Protein 6MRL (pdb70)

Structure (mmCIF, N/CA/C/O backbone):
data_6MRL
#
_entry.id   6MRL
#
_cell.length_a   1
_cell.length_b   1
_cell.length_c   1
_cell.angle_alpha   90.00
_cell.angle_beta   90.00
_cell.angle_gamma   90.00
#
_symmetry.space_group_name_H-M   'P 1'
#
loop_
_entity.id
_entity.type
_entity.pdbx_description
1 polymer p41
2 non-polymer 'CALCIUM ION'
#
loop_
_atom_site.group_PDB
_atom_site.id
_atom_site.type_symbol
_atom_site.label_atom_id
_atom_site.label_alt_id
_atom_site.label_comp_id
_atom_site.label_asym_id
_atom_site.label_entity_id
_atom_site.label_seq_id
_atom_site.pdbx_PDB_ins_code
_atom_site.Cartn_x
_atom_site.Cartn_y
_atom_site.Cartn_z
_atom_site.occupancy
_atom_site.B_iso_or_equiv
_atom_site.auth_seq_id
_atom_site.auth_comp_id
_atom_site.auth_asym_id
_atom_site.auth_atom_id
_atom_site.pdbx_PDB_model_num
ATOM 1 N N . GLY A 1 92 ? 25.694 33.817 110.113 1.00 143.62 92 GLY A N 1
ATOM 2 C CA . GLY A 1 92 ? 26.300 34.119 111.396 1.00 143.62 92 GLY A CA 1
ATOM 3 C C . GLY A 1 92 ? 26.262 35.594 111.741 1.00 143.62 92 GLY A C 1
ATOM 4 O O . GLY A 1 92 ? 27.186 36.121 112.356 1.00 143.62 92 GLY A O 1
ATOM 5 N N . LYS A 1 93 ? 25.186 36.265 111.336 1.00 137.54 93 LYS A N 1
ATOM 6 C CA . LYS A 1 93 ? 24.991 37.689 111.600 1.00 137.54 93 LYS A CA 1
ATOM 7 C C . LYS A 1 93 ? 23.604 37.865 112.206 1.00 137.54 93 LYS A C 1
ATOM 8 O O . LYS A 1 93 ? 22.602 37.824 111.489 1.00 137.54 93 LYS A O 1
ATOM 14 N N . VAL A 1 94 ? 23.544 38.058 113.523 1.00 117.79 94 VAL A N 1
ATOM 15 C CA . VAL A 1 94 ? 22.272 38.381 114.142 1.00 117.79 94 VAL A CA 1
ATOM 16 C C . VAL A 1 94 ? 21.897 39.815 113.805 1.00 117.79 94 VAL A C 1
ATOM 17 O O . VAL A 1 94 ? 22.716 40.608 113.345 1.00 117.79 94 VAL A O 1
ATOM 21 N N . HIS A 1 95 ? 20.634 40.150 114.028 1.00 114.20 95 HIS A N 1
ATOM 22 C CA . HIS A 1 95 ? 20.125 41.455 113.628 1.00 114.20 95 HIS A CA 1
ATOM 23 C C . HIS A 1 95 ? 19.074 41.887 114.630 1.00 114.20 95 HIS A C 1
ATOM 24 O O . HIS A 1 95 ? 18.057 41.210 114.781 1.00 114.20 95 HIS A O 1
ATOM 31 N N . ILE A 1 96 ? 19.306 43.006 115.302 1.00 105.94 96 ILE A N 1
ATOM 32 C CA . ILE A 1 96 ? 18.469 43.451 116.405 1.00 105.94 96 ILE A CA 1
ATOM 33 C C . ILE A 1 96 ? 17.952 44.843 116.095 1.00 105.94 96 ILE A C 1
ATOM 34 O O . ILE A 1 96 ? 18.734 45.726 115.738 1.00 105.94 96 ILE A O 1
ATOM 39 N N . VAL A 1 97 ? 16.645 45.038 116.229 1.00 105.41 97 VAL A N 1
ATOM 40 C CA . VAL A 1 97 ? 16.025 46.353 116.133 1.00 105.41 97 VAL A CA 1
ATOM 41 C C . VAL A 1 97 ? 15.247 46.608 117.418 1.00 105.41 97 VAL A C 1
ATOM 42 O O . VAL A 1 97 ? 14.508 45.736 117.887 1.00 105.41 97 VAL A O 1
ATOM 46 N N . HIS A 1 98 ? 15.448 47.784 118.007 1.00 102.25 98 HIS A N 1
ATOM 47 C CA . HIS A 1 98 ? 14.975 48.059 119.355 1.00 102.25 98 HIS A CA 1
ATOM 48 C C . HIS A 1 98 ? 15.056 49.555 119.609 1.00 102.25 98 HIS A C 1
ATOM 49 O O . HIS A 1 98 ? 15.796 50.270 118.936 1.00 102.25 98 HIS A O 1
ATOM 56 N N . ARG A 1 99 ? 14.282 50.019 120.586 1.00 98.21 99 ARG A N 1
ATOM 57 C CA . ARG A 1 99 ? 14.193 51.428 120.929 0.48 98.21 99 ARG A CA 1
ATOM 58 C C . ARG A 1 99 ? 14.348 51.601 122.429 1.00 98.21 99 ARG A C 1
ATOM 59 O O . ARG A 1 99 ? 13.717 50.876 123.198 1.00 98.21 99 ARG A O 1
ATOM 67 N N . GLU A 1 100 ? 15.169 52.560 122.849 1.00 104.04 100 GLU A N 1
ATOM 68 C CA . GLU A 1 100 ? 15.479 52.707 124.266 1.00 104.04 100 GLU A CA 1
ATOM 69 C C . GLU A 1 100 ? 15.934 54.121 124.589 1.00 104.04 100 GLU A C 1
ATOM 70 O O . GLU A 1 100 ? 16.163 54.944 123.704 1.00 104.04 100 GLU A O 1
ATOM 76 N N . LEU A 1 101 ? 16.095 54.371 125.884 1.00 99.81 101 LEU A N 1
ATOM 77 C CA . LEU A 1 101 ? 16.353 55.685 126.451 1.00 99.81 101 LEU A CA 1
ATOM 78 C C . LEU A 1 101 ? 17.848 55.916 126.620 1.00 99.81 101 LEU A C 1
ATOM 79 O O . LEU A 1 101 ? 18.628 54.977 126.762 1.00 99.81 101 LEU A O 1
ATOM 84 N N . VAL A 1 102 ? 18.244 57.189 126.613 1.00 100.23 102 VAL A N 1
ATOM 85 C CA . VAL A 1 102 ? 19.625 57.546 126.908 1.00 100.23 102 VAL A CA 1
ATOM 86 C C . VAL A 1 102 ? 19.721 58.272 128.235 1.00 100.23 102 VAL A C 1
ATOM 87 O O . VAL A 1 102 ? 20.311 57.753 129.187 1.00 100.23 102 VAL A O 1
ATOM 91 N N . THR A 1 103 ? 19.124 59.454 128.321 1.00 106.36 103 THR A N 1
ATOM 92 C CA . THR A 1 103 ? 19.319 60.300 129.486 1.00 106.36 103 THR A CA 1
ATOM 93 C C . THR A 1 103 ? 18.264 61.384 129.497 1.00 106.36 103 THR A C 1
ATOM 94 O O . THR A 1 103 ? 17.520 61.571 128.535 1.00 106.36 103 THR A O 1
ATOM 98 N N . SER A 1 104 ? 18.226 62.105 130.601 1.00 111.85 104 SER A N 1
ATOM 99 C CA . SER A 1 104 ? 17.356 63.251 130.740 1.00 111.85 104 SER A CA 1
ATOM 100 C C . SER A 1 104 ? 18.083 64.511 130.301 1.00 111.85 104 SER A C 1
ATOM 101 O O . SER A 1 104 ? 19.297 64.525 130.107 1.00 111.85 104 SER A O 1
ATOM 104 N N . VAL A 1 105 ? 17.320 65.582 130.138 1.00 111.52 105 VAL A N 1
ATOM 105 C CA . VAL A 1 105 ? 17.841 66.872 129.717 1.00 111.52 105 VAL A CA 1
ATOM 106 C C . VAL A 1 105 ? 17.431 67.901 130.755 1.00 111.52 105 VAL A C 1
ATOM 107 O O . VAL A 1 105 ? 16.248 68.003 131.092 1.00 111.52 105 VAL A O 1
ATOM 111 N N . ILE A 1 106 ? 18.395 68.653 131.268 1.00 121.01 106 ILE A N 1
ATOM 112 C CA . ILE A 1 106 ? 18.104 69.745 132.185 1.00 121.01 106 ILE A CA 1
ATOM 113 C C . ILE A 1 106 ? 18.726 71.021 131.642 1.00 121.01 106 ILE A C 1
ATOM 114 O O . ILE A 1 106 ? 19.769 70.987 130.986 1.00 121.01 106 ILE A O 1
ATOM 119 N N . ASN A 1 107 ? 18.087 72.151 131.915 1.00 132.08 107 ASN A N 1
ATOM 120 C CA . ASN A 1 107 ? 18.545 73.435 131.400 1.00 132.08 107 ASN A CA 1
ATOM 121 C C . ASN A 1 107 ? 18.864 74.395 132.544 1.00 132.08 107 ASN A C 1
ATOM 122 O O . ASN A 1 107 ? 18.749 74.054 133.721 1.00 132.08 107 ASN A O 1
ATOM 127 N N . LEU A 1 108 ? 19.266 75.614 132.184 1.00 135.33 108 LEU A N 1
ATOM 128 C CA . LEU A 1 108 ? 19.791 76.576 133.145 1.00 135.33 108 LEU A CA 1
ATOM 129 C C . LEU A 1 108 ? 19.116 77.922 132.955 1.00 135.33 108 LEU A C 1
ATOM 130 O O . LEU A 1 108 ? 18.311 78.123 132.045 1.00 135.33 108 LEU A O 1
ATOM 135 N N . VAL A 1 109 ? 19.474 78.862 133.821 1.00 138.38 109 VAL A N 1
ATOM 136 C CA . VAL A 1 109 ? 18.989 80.237 133.695 1.00 138.38 109 VAL A CA 1
ATOM 137 C C . VAL A 1 109 ? 20.006 80.976 132.831 1.00 138.38 109 VAL A C 1
ATOM 138 O O . VAL A 1 109 ? 20.879 81.710 133.300 1.00 138.38 109 VAL A O 1
ATOM 142 N N . GLY A 1 110 ? 19.871 80.790 131.520 1.00 140.44 110 GLY A N 1
ATOM 143 C CA . GLY A 1 110 ? 20.600 81.570 130.537 1.00 140.44 110 GLY A CA 1
ATOM 144 C C . GLY A 1 110 ? 22.106 81.415 130.502 1.00 140.44 110 GLY A C 1
ATOM 145 O O . GLY A 1 110 ? 22.834 82.374 130.766 1.00 140.44 110 GLY A O 1
ATOM 146 N N . ASN A 1 111 ? 22.586 80.218 130.180 1.00 136.84 111 ASN A N 1
ATOM 147 C CA . ASN A 1 111 ? 23.997 79.981 129.911 1.00 136.84 111 ASN A CA 1
ATOM 148 C C . ASN A 1 111 ? 24.092 78.961 128.790 1.00 136.84 111 ASN A C 1
ATOM 149 O O . ASN A 1 111 ? 23.105 78.652 128.122 1.00 136.84 111 ASN A O 1
ATOM 154 N N . PHE A 1 112 ? 25.286 78.431 128.585 1.00 124.31 112 PHE A N 1
ATOM 155 C CA . PHE A 1 112 ? 25.524 77.416 127.576 1.00 124.31 112 PHE A CA 1
ATOM 156 C C . PHE A 1 112 ? 26.011 76.153 128.264 1.00 124.31 112 PHE A C 1
ATOM 157 O O . PHE A 1 112 ? 26.849 76.215 129.165 1.00 124.31 112 PHE A O 1
ATOM 165 N N . ARG A 1 113 ? 25.500 75.007 127.830 1.00 124.34 113 ARG A N 1
ATOM 166 C CA . ARG A 1 113 ? 25.888 73.747 128.447 1.00 124.34 113 ARG A CA 1
ATOM 167 C C . ARG A 1 113 ? 25.685 72.620 127.452 1.00 124.34 113 ARG A C 1
ATOM 168 O O . ARG A 1 113 ? 24.653 72.564 126.781 1.00 124.34 113 ARG A O 1
ATOM 176 N N . VAL A 1 114 ? 26.671 71.736 127.352 1.00 115.56 114 VAL A N 1
ATOM 177 C CA . VAL A 1 114 ? 26.587 70.542 126.526 1.00 115.56 114 VAL A CA 1
ATOM 178 C C . VAL A 1 114 ? 26.569 69.338 127.449 1.00 115.56 114 VAL A C 1
ATOM 179 O O . VAL A 1 114 ? 27.473 69.180 128.278 1.00 115.56 114 VAL A O 1
ATOM 183 N N . ASN A 1 115 ? 25.531 68.509 127.310 1.00 113.21 115 ASN A N 1
ATOM 184 C CA . ASN A 1 115 ? 25.409 67.208 127.970 1.00 113.21 115 ASN A CA 1
ATOM 185 C C . ASN A 1 115 ? 25.423 67.333 129.489 1.00 113.21 115 ASN A C 1
ATOM 186 O O . ASN A 1 115 ? 26.199 66.671 130.177 1.00 113.21 115 ASN A O 1
ATOM 191 N N . ASN A 1 116 ? 24.598 68.239 130.001 1.00 122.19 116 ASN A N 1
ATOM 192 C CA . ASN A 1 116 ? 24.185 68.321 131.397 1.00 122.19 116 ASN A CA 1
ATOM 193 C C . ASN A 1 116 ? 25.305 68.634 132.381 1.00 122.19 116 ASN A C 1
ATOM 194 O O . ASN A 1 116 ? 25.095 68.480 133.588 1.00 122.19 116 ASN A O 1
ATOM 199 N N . ASN A 1 117 ? 26.471 69.084 131.919 1.00 134.59 117 ASN A N 1
ATOM 200 C CA . ASN A 1 117 ? 27.490 69.627 132.813 1.00 134.59 117 ASN A CA 1
ATOM 201 C C . ASN A 1 117 ? 28.389 70.572 132.031 1.00 134.59 117 ASN A C 1
ATOM 202 O O . ASN A 1 117 ? 28.423 70.554 130.801 1.00 134.59 117 ASN A O 1
ATOM 207 N N . VAL A 1 118 ? 29.135 71.387 132.769 1.00 137.99 118 VAL A N 1
ATOM 208 C CA . VAL A 1 118 ? 29.975 72.393 132.137 1.00 137.99 118 VAL A CA 1
ATOM 209 C C . VAL A 1 118 ? 31.360 71.860 131.784 1.00 137.99 118 VAL A C 1
ATOM 210 O O . VAL A 1 118 ? 32.006 72.388 130.875 1.00 137.99 118 VAL A O 1
ATOM 214 N N . SER A 1 119 ? 31.836 70.826 132.476 1.00 148.54 119 SER A N 1
ATOM 215 C CA . SER A 1 119 ? 33.143 70.266 132.151 1.00 148.54 119 SER A CA 1
ATOM 216 C C . SER A 1 119 ? 33.077 69.426 130.884 1.00 148.54 119 SER A C 1
ATOM 217 O O . SER A 1 119 ? 34.054 69.356 130.129 1.00 148.54 119 SER A O 1
ATOM 220 N N . ALA A 1 120 ? 31.963 68.719 130.705 1.00 144.55 120 ALA A N 1
ATOM 221 C CA . ALA A 1 120 ? 31.439 68.178 129.454 1.00 144.55 120 ALA A CA 1
ATOM 222 C C . ALA A 1 120 ? 32.172 66.970 128.884 1.00 144.55 120 ALA A C 1
ATOM 223 O O . ALA A 1 120 ? 31.634 66.352 127.961 1.00 144.55 120 ALA A O 1
ATOM 225 N N . GLN A 1 121 ? 33.360 66.645 129.414 1.00 141.36 121 GLN A N 1
ATOM 226 C CA . GLN A 1 121 ? 33.994 65.314 129.424 1.00 141.36 121 GLN A CA 1
ATOM 227 C C . GLN A 1 121 ? 33.936 64.611 128.061 1.00 141.36 121 GLN A C 1
ATOM 228 O O . GLN A 1 121 ? 33.113 63.729 127.830 1.00 141.36 121 GLN A O 1
ATOM 234 N N . ILE A 1 122 ? 34.754 65.131 127.142 1.00 128.69 122 ILE A N 1
ATOM 235 C CA . ILE A 1 122 ? 34.774 64.833 125.708 1.00 128.69 122 ILE A CA 1
ATOM 236 C C . ILE A 1 122 ? 34.611 63.361 125.338 1.00 128.69 122 ILE A C 1
ATOM 237 O O . ILE A 1 122 ? 35.287 62.483 125.882 1.00 128.69 122 ILE A O 1
ATOM 242 N N . GLY A 1 123 ? 33.657 63.085 124.456 1.00 120.20 123 GLY A N 1
ATOM 243 C CA . GLY A 1 123 ? 33.439 61.756 123.939 1.00 120.20 123 GLY A CA 1
ATOM 244 C C . GLY A 1 123 ? 32.560 60.852 124.771 1.00 120.20 123 GLY A C 1
ATOM 245 O O . GLY A 1 123 ? 32.417 59.676 124.422 1.00 120.20 123 GLY A O 1
ATOM 246 N N . GLN A 1 124 ? 31.936 61.360 125.835 1.00 115.50 124 GLN A N 1
ATOM 247 C CA . GLN A 1 124 ? 31.276 60.465 126.776 1.00 115.50 124 GLN A CA 1
ATOM 248 C C . GLN A 1 124 ? 29.967 59.897 126.254 1.00 115.50 124 GLN A C 1
ATOM 249 O O . GLN A 1 124 ? 29.443 58.963 126.863 1.00 115.50 124 GLN A O 1
ATOM 255 N N . PHE A 1 125 ? 29.428 60.415 125.162 1.00 111.11 125 PHE A N 1
ATOM 256 C CA . PHE A 1 125 ? 28.306 59.789 124.476 1.00 111.11 125 PHE A CA 1
ATOM 257 C C . PHE A 1 125 ? 28.708 59.305 123.091 1.00 111.11 125 PHE A C 1
ATOM 258 O O . PHE A 1 125 ? 27.982 59.518 122.121 1.00 111.11 125 PHE A O 1
ATOM 266 N N . ARG A 1 126 ? 29.880 58.686 122.978 1.00 115.36 126 ARG A N 1
ATOM 267 C CA . ARG A 1 126 ? 30.275 58.069 121.721 1.00 115.36 126 ARG A CA 1
ATOM 268 C C . ARG A 1 126 ? 29.339 56.911 121.426 1.00 115.36 126 ARG A C 1
ATOM 269 O O . ARG A 1 126 ? 28.896 56.207 122.334 1.00 115.36 126 ARG A O 1
ATOM 277 N N . ILE A 1 127 ? 28.950 56.759 120.172 1.00 105.40 127 ILE A N 1
ATOM 278 C CA . ILE A 1 127 ? 27.995 55.721 119.833 1.00 105.40 127 ILE A CA 1
ATOM 279 C C . ILE A 1 127 ? 28.775 54.504 119.370 1.00 105.40 127 ILE A C 1
ATOM 280 O O . ILE A 1 127 ? 29.598 54.571 118.454 1.00 105.40 127 ILE A O 1
ATOM 285 N N . ASN A 1 128 ? 28.574 53.428 120.085 1.00 106.20 128 ASN A N 1
ATOM 286 C CA . ASN A 1 128 ? 29.349 52.205 120.103 1.00 106.20 128 ASN A CA 1
ATOM 287 C C . ASN A 1 128 ? 28.466 51.273 120.907 1.00 106.20 128 ASN A C 1
ATOM 288 O O . ASN A 1 128 ? 27.970 51.694 121.956 1.00 106.20 128 ASN A O 1
ATOM 293 N N . PRO A 1 129 ? 28.215 50.039 120.467 1.00 101.04 129 PRO A N 1
ATOM 294 C CA . PRO A 1 129 ? 27.278 49.176 121.197 1.00 101.04 129 PRO A CA 1
ATOM 295 C C . PRO A 1 129 ? 27.693 48.824 122.607 1.00 101.04 129 PRO A C 1
ATOM 296 O O . PRO A 1 129 ? 26.839 48.411 123.392 1.00 101.04 129 PRO A O 1
ATOM 300 N N . SER A 1 130 ? 28.952 49.005 122.979 1.00 107.66 130 SER A N 1
ATOM 301 C CA . SER A 1 130 ? 29.370 48.726 124.339 1.00 107.66 130 SER A CA 1
ATOM 302 C C . SER A 1 130 ? 29.471 49.971 125.194 1.00 107.66 130 SER A C 1
ATOM 303 O O . SER A 1 130 ? 30.143 49.945 126.228 1.00 107.66 130 SER A O 1
ATOM 306 N N . ASN A 1 131 ? 28.828 51.058 124.799 1.00 113.69 131 ASN A N 1
ATOM 307 C CA . ASN A 1 131 ? 28.876 52.282 125.589 1.00 113.69 131 ASN A CA 1
ATOM 308 C C . ASN A 1 131 ? 27.685 52.275 126.529 1.00 113.69 131 ASN A C 1
ATOM 309 O O . ASN A 1 131 ? 26.585 52.678 126.156 1.00 113.69 131 ASN A O 1
ATOM 314 N N . SER A 1 132 ? 27.916 51.844 127.766 1.00 118.39 132 SER A N 1
ATOM 315 C CA . SER A 1 132 ? 26.833 51.714 128.727 1.00 118.39 132 SER A CA 1
ATOM 316 C C . SER A 1 132 ? 26.290 53.056 129.186 1.00 118.39 132 SER A C 1
ATOM 317 O O . SER A 1 132 ? 25.167 53.113 129.689 1.00 118.39 132 SER A O 1
ATOM 320 N N . SER A 1 133 ? 27.056 54.131 129.038 1.00 109.67 133 SER A N 1
ATOM 321 C CA . SER A 1 133 ? 26.519 55.444 129.353 1.00 109.67 133 SER A CA 1
ATOM 322 C C . SER A 1 133 ? 25.554 55.934 128.290 1.00 109.67 133 SER A C 1
ATOM 323 O O . SER A 1 133 ? 24.739 56.814 128.572 1.00 109.67 133 SER A O 1
ATOM 326 N N . LEU A 1 134 ? 25.622 55.388 127.080 1.00 105.27 134 LEU A N 1
ATOM 327 C CA . LEU A 1 134 ? 24.714 55.802 126.020 1.00 105.27 134 LEU A CA 1
ATOM 328 C C . LEU A 1 134 ? 23.493 54.895 125.971 1.00 105.27 134 LEU A C 1
ATOM 329 O O . LEU A 1 134 ? 22.370 55.348 126.195 1.00 105.27 134 LEU A O 1
ATOM 334 N N . PHE A 1 135 ? 23.699 53.620 125.687 1.00 104.93 135 PHE A N 1
ATOM 335 C CA . PHE A 1 135 ? 22.604 52.672 125.597 1.00 104.93 135 PHE A CA 1
ATOM 336 C C . PHE A 1 135 ? 22.295 52.102 126.971 1.00 104.93 135 PHE A C 1
ATOM 337 O O . PHE A 1 135 ? 23.079 52.229 127.910 1.00 104.93 135 PHE A O 1
ATOM 345 N N . THR A 1 136 ? 21.128 51.481 127.092 1.00 105.04 136 THR A N 1
ATOM 346 C CA . THR A 1 136 ? 20.785 50.757 128.308 1.00 105.04 136 THR A CA 1
ATOM 347 C C . THR A 1 136 ? 20.527 49.282 128.062 1.00 105.04 136 THR A C 1
ATOM 348 O O . THR A 1 136 ? 21.157 48.432 128.694 1.00 105.04 136 THR A O 1
ATOM 352 N N . TRP A 1 137 ? 19.618 48.954 127.154 1.00 100.06 137 TRP A N 1
ATOM 353 C CA . TRP A 1 137 ? 19.309 47.564 126.870 1.00 100.06 137 TRP A CA 1
ATOM 354 C C . TRP A 1 137 ? 20.375 46.900 126.026 1.00 100.06 137 TRP A C 1
ATOM 355 O O . TRP A 1 137 ? 20.527 45.679 126.093 1.00 100.06 137 TRP A O 1
ATOM 366 N N . LEU A 1 138 ? 21.119 47.675 125.245 1.00 98.89 138 LEU A N 1
ATOM 367 C CA . LEU A 1 138 ? 22.016 47.073 124.261 1.00 98.89 138 LEU A CA 1
ATOM 368 C C . LEU A 1 138 ? 23.239 46.381 124.866 1.00 98.89 138 LEU A C 1
ATOM 369 O O . LEU A 1 138 ? 23.480 45.220 124.495 1.00 98.89 138 LEU A O 1
ATOM 374 N N . PRO A 1 139 ? 24.069 47.000 125.732 1.00 99.18 139 PRO A N 1
ATOM 375 C CA . PRO A 1 139 ? 25.401 46.417 125.971 1.00 99.18 139 PRO A CA 1
ATOM 376 C C . PRO A 1 139 ? 25.414 45.110 126.741 1.00 99.18 139 PRO A C 1
ATOM 377 O O . PRO A 1 139 ? 26.480 44.494 126.834 1.00 99.18 139 PRO A O 1
ATOM 381 N N . THR A 1 140 ? 24.287 44.655 127.282 1.00 100.47 140 THR A N 1
ATOM 382 C CA . THR A 1 140 ? 24.239 43.284 127.767 1.00 100.47 140 THR A CA 1
ATOM 383 C C . THR A 1 140 ? 24.280 42.298 126.616 1.00 100.47 140 THR A C 1
ATOM 384 O O . THR A 1 140 ? 24.776 41.183 126.776 1.00 100.47 140 THR A O 1
ATOM 388 N N . ILE A 1 141 ? 23.756 42.680 125.459 1.00 96.35 141 ILE A N 1
ATOM 389 C CA . ILE A 1 141 ? 23.896 41.835 124.286 1.00 96.35 141 ILE A CA 1
ATOM 390 C C . ILE A 1 141 ? 25.234 42.080 123.612 1.00 96.35 141 ILE A C 1
ATOM 391 O O . ILE A 1 141 ? 25.881 41.146 123.129 1.00 96.35 141 ILE A O 1
ATOM 396 N N . ALA A 1 142 ? 25.704 43.325 123.630 1.00 102.09 142 ALA A N 1
ATOM 397 C CA . ALA A 1 142 ? 26.895 43.681 122.875 1.00 102.09 142 ALA A CA 1
ATOM 398 C C . ALA A 1 142 ? 28.169 43.111 123.465 1.00 102.09 142 ALA A C 1
ATOM 399 O O . ALA A 1 142 ? 29.164 42.995 122.749 1.00 102.09 142 ALA A O 1
ATOM 401 N N . SER A 1 143 ? 28.163 42.714 124.726 1.00 101.93 143 SER A N 1
ATOM 402 C CA . SER A 1 143 ? 29.357 42.121 125.304 1.00 101.93 143 SER A CA 1
ATOM 403 C C . SER A 1 143 ? 29.522 40.657 124.947 1.00 101.93 143 SER A C 1
ATOM 404 O O . SER A 1 143 ? 30.371 39.990 125.537 1.00 101.93 143 SER A O 1
ATOM 407 N N . ASN A 1 144 ? 28.729 40.132 124.019 1.00 105.17 144 ASN A N 1
ATOM 408 C CA . ASN A 1 144 ? 28.882 38.767 123.551 1.00 105.17 144 ASN A CA 1
ATOM 409 C C . ASN A 1 144 ? 29.322 38.701 122.102 1.00 105.17 144 ASN A C 1
ATOM 410 O O . ASN A 1 144 ? 29.185 37.656 121.467 1.00 105.17 144 ASN A O 1
ATOM 415 N N . PHE A 1 145 ? 29.822 39.796 121.548 1.00 104.06 145 PHE A N 1
ATOM 416 C CA . PHE A 1 145 ? 30.229 39.811 120.156 1.00 104.06 145 PHE A CA 1
ATOM 417 C C . PHE A 1 145 ? 31.477 40.662 120.020 1.00 104.06 145 PHE A C 1
ATOM 418 O O . PHE A 1 145 ? 31.969 41.240 120.991 1.00 104.06 145 PHE A O 1
ATOM 426 N N . ASP A 1 146 ? 32.001 40.731 118.804 1.00 112.53 146 ASP A N 1
ATOM 427 C CA . ASP A 1 146 ? 33.124 41.604 118.509 1.00 112.53 146 ASP A CA 1
ATOM 428 C C . ASP A 1 146 ? 32.809 42.657 117.465 1.00 112.53 146 ASP A C 1
ATOM 429 O O . ASP A 1 146 ? 33.045 43.844 117.703 1.00 112.53 146 ASP A O 1
ATOM 434 N N . SER A 1 147 ? 32.276 42.273 116.320 1.00 118.98 147 SER A N 1
ATOM 435 C CA . SER A 1 147 ? 32.106 43.199 115.214 1.00 118.98 147 SER A CA 1
ATOM 436 C C . SER A 1 147 ? 30.637 43.559 115.073 1.00 118.98 147 SER A C 1
ATOM 437 O O . SER A 1 147 ? 29.789 42.672 114.961 1.00 118.98 147 SER A O 1
ATOM 440 N N . TYR A 1 148 ? 30.343 44.852 115.075 1.00 108.29 148 TYR A N 1
ATOM 441 C CA . TYR A 1 148 ? 28.994 45.355 114.883 1.00 108.29 148 TYR A CA 1
ATOM 442 C C . TYR A 1 148 ? 28.915 46.143 113.590 1.00 108.29 148 TYR A C 1
ATOM 443 O O . TYR A 1 148 ? 29.926 46.461 112.967 1.00 108.29 148 TYR A O 1
ATOM 452 N N . ARG A 1 149 ? 27.688 46.502 113.228 1.00 113.50 149 ARG A N 1
ATOM 453 C CA . ARG A 1 149 ? 27.433 47.443 112.143 1.00 113.50 149 ARG A CA 1
ATOM 454 C C . ARG A 1 149 ? 26.022 47.970 112.303 1.00 113.50 149 ARG A C 1
ATOM 455 O O . ARG A 1 149 ? 25.070 47.192 112.239 1.00 113.50 149 ARG A O 1
ATOM 463 N N . PHE A 1 150 ? 25.882 49.270 112.523 1.00 107.57 150 PHE A N 1
ATOM 464 C CA . PHE A 1 150 ? 24.559 49.873 112.544 1.00 107.57 150 PHE A CA 1
ATOM 465 C C . PHE A 1 150 ? 23.995 49.917 111.138 1.00 107.57 150 PHE A C 1
ATOM 466 O O . PHE A 1 150 ? 24.646 50.415 110.220 1.00 107.57 150 PHE A O 1
ATOM 474 N N . THR A 1 151 ? 22.790 49.392 110.957 1.00 116.95 151 THR A N 1
ATOM 475 C CA . THR A 1 151 ? 22.162 49.488 109.651 1.00 116.95 151 THR A CA 1
ATOM 476 C C . THR A 1 151 ? 21.249 50.690 109.538 1.00 116.95 151 THR A C 1
ATOM 477 O O . THR A 1 151 ? 20.902 51.079 108.419 1.00 116.95 151 THR A O 1
ATOM 481 N N . SER A 1 152 ? 20.880 51.289 110.662 1.00 110.60 152 SER A N 1
ATOM 482 C CA . SER A 1 152 ? 20.071 52.490 110.759 1.00 110.60 152 SER A CA 1
ATOM 483 C C . SER A 1 152 ? 20.105 52.914 112.207 1.00 110.60 152 SER A C 1
ATOM 484 O O . SER A 1 152 ? 20.179 52.071 113.096 1.00 110.60 152 SER A O 1
ATOM 487 N N . ILE A 1 153 ? 20.047 54.215 112.433 1.00 102.14 153 ILE A N 1
ATOM 488 C CA . ILE A 1 153 ? 20.073 54.764 113.779 1.00 102.14 153 ILE A CA 1
ATOM 489 C C . ILE A 1 153 ? 19.414 56.130 113.741 1.00 102.14 153 ILE A C 1
ATOM 490 O O . ILE A 1 153 ? 19.652 56.913 112.822 1.00 102.14 153 ILE A O 1
ATOM 495 N N . ARG A 1 154 ? 18.541 56.408 114.702 1.00 106.67 154 ARG A N 1
ATOM 496 C CA . ARG A 1 154 ? 17.731 57.612 114.647 1.00 106.67 154 ARG A CA 1
ATOM 497 C C . ARG A 1 154 ? 17.455 58.077 116.060 1.00 106.67 154 ARG A C 1
ATOM 498 O O . ARG A 1 154 ? 16.954 57.303 116.875 1.00 106.67 154 ARG A O 1
ATOM 506 N N . PHE A 1 155 ? 17.776 59.325 116.348 1.00 101.77 155 PHE A N 1
ATOM 507 C CA . PHE A 1 155 ? 17.597 59.859 117.685 1.00 101.77 155 PHE A CA 1
ATOM 508 C C . PHE A 1 155 ? 16.364 60.738 117.699 1.00 101.77 155 PHE A C 1
ATOM 509 O O . PHE A 1 155 ? 16.048 61.399 116.711 1.00 101.77 155 PHE A O 1
ATOM 517 N N . VAL A 1 156 ? 15.667 60.746 118.825 1.00 102.72 156 VAL A N 1
ATOM 518 C CA . VAL A 1 156 ? 14.414 61.473 118.930 1.00 102.72 156 VAL A CA 1
ATOM 519 C C . VAL A 1 156 ? 14.316 62.041 120.334 1.00 102.72 156 VAL A C 1
ATOM 520 O O . VAL A 1 156 ? 14.827 61.468 121.299 1.00 102.72 156 VAL A O 1
ATOM 524 N N . TYR A 1 157 ? 13.718 63.217 120.432 1.00 103.65 157 TYR A N 1
ATOM 525 C CA . TYR A 1 157 ? 13.601 63.954 121.676 1.00 103.65 157 TYR A CA 1
ATOM 526 C C . TYR A 1 157 ? 12.137 64.227 121.948 1.00 103.65 157 TYR A C 1
ATOM 527 O O . TYR A 1 157 ? 11.481 64.912 121.161 1.00 103.65 157 TYR A O 1
ATOM 536 N N . VAL A 1 158 ? 11.628 63.716 123.060 1.00 104.70 158 VAL A N 1
ATOM 537 C CA . VAL A 1 158 ? 10.242 63.996 123.407 1.00 104.70 158 VAL A CA 1
ATOM 538 C C . VAL A 1 158 ? 10.219 64.913 124.621 1.00 104.70 158 VAL A C 1
ATOM 539 O O . VAL A 1 158 ? 11.131 64.871 125.456 1.00 104.70 158 VAL A O 1
ATOM 543 N N . PRO A 1 159 ? 9.260 65.789 124.722 1.00 109.25 159 PRO A N 1
ATOM 544 C CA . PRO A 1 159 ? 9.227 66.698 125.862 1.00 109.25 159 PRO A CA 1
ATOM 545 C C . PRO A 1 159 ? 8.478 66.110 127.032 1.00 109.25 159 PRO A C 1
ATOM 546 O O . PRO A 1 159 ? 7.356 65.628 126.874 1.00 109.25 159 PRO A O 1
ATOM 550 N N . LEU A 1 160 ? 9.072 66.168 128.213 1.00 113.27 160 LEU A N 1
ATOM 551 C CA . LEU A 1 160 ? 8.392 65.834 129.455 1.00 113.27 160 LEU A CA 1
ATOM 552 C C . LEU A 1 160 ? 8.230 67.084 130.307 1.00 113.27 160 LEU A C 1
ATOM 553 O O . LEU A 1 160 ? 8.472 67.071 131.511 1.00 113.27 160 LEU A O 1
ATOM 558 N N . CYS A 1 161 ? 7.820 68.182 129.677 1.00 125.01 161 CYS A N 1
ATOM 559 C CA . CYS A 1 161 ? 7.770 69.479 130.330 1.00 125.01 161 CYS A CA 1
ATOM 560 C C . CYS A 1 161 ? 6.556 70.256 129.862 1.00 125.01 161 CYS A C 1
ATOM 561 O O . CYS A 1 161 ? 5.972 69.970 128.818 1.00 125.01 161 CYS A O 1
ATOM 564 N N . ALA A 1 1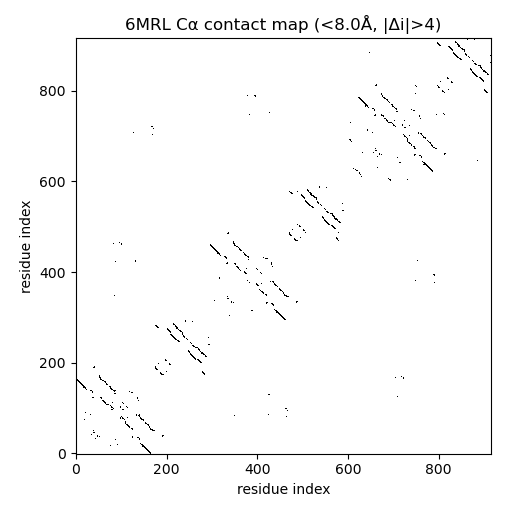62 ? 6.203 71.273 130.637 1.00 129.13 162 ALA A N 1
ATOM 565 C CA . ALA A 1 162 ? 5.075 72.116 130.291 1.00 129.13 162 ALA A CA 1
ATOM 566 C C . ALA A 1 162 ? 5.444 73.061 129.158 1.00 129.13 162 ALA A C 1
ATOM 567 O O . ALA A 1 162 ? 6.616 73.311 128.880 1.00 129.13 162 ALA A O 1
ATOM 569 N N . THR A 1 163 ? 4.420 73.607 128.515 1.00 126.69 163 THR A N 1
ATOM 570 C CA . THR A 1 163 ? 4.598 74.475 127.363 1.00 126.69 163 THR A CA 1
ATOM 571 C C . THR A 1 163 ? 4.852 75.924 127.733 1.00 126.69 163 THR A C 1
ATOM 572 O O . THR A 1 163 ? 4.914 76.772 126.842 1.00 126.69 163 THR A O 1
ATOM 576 N N . THR A 1 164 ? 5.002 76.233 129.012 1.00 138.56 164 THR A N 1
ATOM 577 C CA . THR A 1 164 ? 5.077 77.613 129.455 1.00 138.56 164 THR A CA 1
ATOM 578 C C . THR A 1 164 ? 6.498 78.110 129.638 1.00 138.56 164 THR A C 1
ATOM 579 O O . THR A 1 164 ? 6.686 79.238 130.098 1.00 138.56 164 THR A O 1
ATOM 583 N N . GLU A 1 165 ? 7.497 77.311 129.301 1.00 138.32 165 GLU A N 1
ATOM 584 C CA . GLU A 1 165 ? 8.880 77.670 129.563 1.00 138.32 165 GLU A CA 1
ATOM 585 C C . GLU A 1 165 ? 9.700 77.592 128.286 1.00 138.32 165 GLU A C 1
ATOM 586 O O . GLU A 1 165 ? 9.405 76.800 127.389 1.00 138.32 165 GLU A O 1
ATOM 592 N N . THR A 1 166 ? 10.755 78.392 128.229 1.00 132.85 166 THR A N 1
ATOM 593 C CA . THR A 1 166 ? 11.532 78.591 127.017 1.00 132.85 166 THR A CA 1
ATOM 594 C C . THR A 1 166 ? 12.955 78.092 127.211 1.00 132.85 166 THR A C 1
ATOM 595 O O . THR A 1 166 ? 13.332 77.620 128.282 1.00 132.85 166 THR A O 1
ATOM 599 N N . GLY A 1 167 ? 13.753 78.231 126.159 1.00 127.33 167 GLY A N 1
ATOM 600 C CA . GLY A 1 167 ? 15.122 77.759 126.169 1.00 127.33 167 GLY A CA 1
ATOM 601 C C . GLY A 1 167 ? 15.351 76.673 125.144 1.00 127.33 167 GLY A C 1
ATOM 602 O O . GLY A 1 167 ? 14.857 75.561 125.305 1.00 127.33 167 GLY A O 1
ATOM 603 N N . ARG A 1 168 ? 16.112 76.966 124.100 1.00 126.40 168 ARG A N 1
ATOM 604 C CA . ARG A 1 168 ? 16.190 76.076 122.953 1.00 126.40 168 ARG A CA 1
ATOM 605 C C . ARG A 1 168 ? 17.096 74.890 123.220 1.00 126.40 168 ARG A C 1
ATOM 606 O O . ARG A 1 168 ? 18.122 75.016 123.885 1.00 126.40 168 ARG A O 1
ATOM 614 N N . VAL A 1 169 ? 16.711 73.736 122.689 1.00 113.77 169 VAL A N 1
ATOM 615 C CA . VAL A 1 169 ? 17.522 72.536 122.765 1.00 113.77 169 VAL A CA 1
ATOM 616 C C . VAL A 1 169 ? 18.016 72.220 121.367 1.00 113.77 169 VAL A C 1
ATOM 617 O O . VAL A 1 169 ? 17.582 72.813 120.381 1.00 113.77 169 VAL A O 1
ATOM 621 N N . SER A 1 170 ? 18.922 71.255 121.283 1.00 109.88 170 SER A N 1
ATOM 622 C CA . SER A 1 170 ? 19.569 70.958 120.020 1.00 109.88 170 SER A CA 1
ATOM 623 C C . SER A 1 170 ? 20.153 69.563 120.081 1.00 109.88 170 SER A C 1
ATOM 624 O O . SER A 1 170 ? 20.546 69.089 121.145 1.00 109.88 170 SER A O 1
ATOM 627 N N . LEU A 1 171 ? 20.209 68.920 118.930 1.00 101.94 171 LEU A N 1
ATOM 628 C CA . LEU A 1 171 ? 20.787 67.597 118.795 1.00 101.94 171 LEU A CA 1
ATOM 629 C C . LEU A 1 171 ? 21.754 67.639 117.631 1.00 101.94 171 LEU A C 1
ATOM 630 O O . LEU A 1 171 ? 21.467 68.284 116.623 1.00 101.94 171 LEU A O 1
ATOM 635 N N . PHE A 1 172 ? 22.888 66.959 117.755 1.00 105.82 172 PHE A N 1
ATOM 636 C CA . PHE A 1 172 ? 23.860 66.968 116.672 1.00 105.82 172 PHE A CA 1
ATOM 637 C C . PHE A 1 172 ? 24.742 65.737 116.763 1.00 105.82 172 PHE A C 1
ATOM 638 O O . PHE A 1 172 ? 24.721 65.001 117.748 1.00 105.82 172 PHE A O 1
ATOM 646 N N . TRP A 1 173 ? 25.527 65.531 115.713 1.00 107.78 173 TRP A N 1
ATOM 647 C CA . TRP A 1 173 ? 26.312 64.318 115.555 1.00 107.78 173 TRP A CA 1
ATOM 648 C C . TRP A 1 173 ? 27.610 64.625 114.837 1.00 107.78 173 TRP A C 1
ATOM 649 O O . TRP A 1 173 ? 27.600 65.291 113.802 1.00 107.78 173 TRP A O 1
ATOM 660 N N . ASP A 1 174 ? 28.710 64.111 115.361 1.00 115.06 174 ASP A N 1
ATOM 661 C CA . ASP A 1 174 ? 30.022 64.296 114.766 1.00 115.06 174 ASP A CA 1
ATOM 662 C C . ASP A 1 174 ? 30.637 62.926 114.557 1.00 115.06 174 ASP A C 1
ATOM 663 O O . ASP A 1 174 ? 30.577 62.081 115.451 1.00 115.06 174 ASP A O 1
ATOM 668 N N . LYS A 1 175 ? 31.228 62.691 113.386 1.00 112.50 175 LYS A N 1
ATOM 669 C CA . LYS A 1 175 ? 31.616 61.319 113.099 1.00 112.50 175 LYS A CA 1
ATOM 670 C C . LYS A 1 175 ? 32.997 60.956 113.609 1.00 112.50 175 LYS A C 1
ATOM 671 O O . LYS A 1 175 ? 33.313 59.765 113.673 1.00 112.50 175 LYS A O 1
ATOM 677 N N . ASP A 1 176 ? 33.831 61.918 113.966 1.00 122.83 176 ASP A N 1
ATOM 678 C CA . ASP A 1 176 ? 35.054 61.601 114.681 1.00 122.83 176 ASP A CA 1
ATOM 679 C C . ASP A 1 176 ? 34.840 61.844 116.163 1.00 122.83 176 ASP A C 1
ATOM 680 O O . ASP A 1 176 ? 34.175 62.801 116.559 1.00 122.83 176 ASP A O 1
ATOM 685 N N . SER A 1 177 ? 35.401 60.970 116.977 1.00 125.99 177 SER A N 1
ATOM 686 C CA . SER A 1 177 ? 34.919 60.805 118.333 1.00 125.99 177 SER A CA 1
ATOM 687 C C . SER A 1 177 ? 35.584 61.712 119.350 1.00 125.99 177 SER A C 1
ATOM 688 O O . SER A 1 177 ? 35.246 61.617 120.530 1.00 125.99 177 SER A O 1
ATOM 691 N N . GLN A 1 178 ? 36.532 62.559 118.965 1.00 126.02 178 GLN A N 1
ATOM 692 C CA . GLN A 1 178 ? 37.073 63.473 119.964 1.00 126.02 178 GLN A CA 1
ATOM 693 C C . GLN A 1 178 ? 37.310 64.873 119.405 1.00 126.02 178 GLN A C 1
ATOM 694 O O . GLN A 1 178 ? 38.320 65.514 119.703 1.00 126.02 178 GLN A O 1
ATOM 700 N N . ASP A 1 179 ? 36.365 65.398 118.643 1.00 128.81 179 ASP A N 1
ATOM 701 C CA . ASP A 1 179 ? 36.392 66.840 118.430 1.00 128.81 179 ASP A CA 1
ATOM 702 C C . ASP A 1 179 ? 35.827 67.544 119.658 1.00 128.81 179 ASP A C 1
ATOM 703 O O . ASP A 1 179 ? 34.769 67.158 120.154 1.00 128.81 179 ASP A O 1
ATOM 708 N N . PRO A 1 180 ? 36.479 68.561 120.158 1.00 130.97 180 PRO A N 1
ATOM 709 C CA . PRO A 1 180 ? 36.182 68.990 121.537 1.00 130.97 180 PRO A CA 1
ATOM 710 C C . PRO A 1 180 ? 35.009 69.951 121.695 1.00 130.97 180 PRO A C 1
ATOM 711 O O . PRO A 1 180 ? 35.207 71.126 122.011 1.00 130.97 180 PRO A O 1
ATOM 715 N N . LEU A 1 181 ? 33.778 69.444 121.456 1.00 123.25 181 LEU A N 1
ATOM 716 C CA . LEU A 1 181 ? 32.523 69.872 122.090 1.00 123.25 181 LEU A CA 1
ATOM 717 C C . LEU A 1 181 ? 32.286 71.373 122.210 1.00 123.25 181 LEU A C 1
ATOM 718 O O . LEU A 1 181 ? 32.641 71.962 123.238 1.00 123.25 181 LEU A O 1
ATOM 723 N N . PRO A 1 182 ? 31.751 72.012 121.173 1.00 118.70 182 PRO A N 1
ATOM 724 C CA . PRO A 1 182 ? 31.874 73.465 120.989 1.00 118.70 182 PRO A CA 1
ATOM 725 C C . PRO A 1 182 ? 31.216 74.291 122.082 1.00 118.70 182 PRO A C 1
ATOM 726 O O . PRO A 1 182 ? 30.444 73.807 122.907 1.00 118.70 182 PRO A O 1
ATOM 730 N N . VAL A 1 183 ? 31.530 75.584 122.057 1.00 122.40 183 VAL A N 1
ATOM 731 C CA . VAL A 1 183 ? 31.198 76.498 123.135 1.00 122.40 183 VAL A CA 1
ATOM 732 C C . VAL A 1 183 ? 30.186 77.552 122.696 1.00 122.40 183 VAL A C 1
ATOM 733 O O . VAL A 1 183 ? 29.283 77.905 123.455 1.00 122.40 183 VAL A O 1
ATOM 737 N N . ASP A 1 184 ? 30.301 78.056 121.478 1.00 134.19 184 ASP A N 1
ATOM 738 C CA . ASP A 1 184 ? 29.412 79.129 121.067 1.00 134.19 184 ASP A CA 1
ATOM 739 C C . ASP A 1 184 ? 28.064 78.590 120.599 1.00 134.19 184 ASP A C 1
ATOM 740 O O . ASP A 1 184 ? 27.874 77.392 120.399 1.00 134.19 184 ASP A O 1
ATOM 745 N N . ARG A 1 185 ? 27.122 79.509 120.401 1.00 125.75 185 ARG A N 1
ATOM 746 C CA . ARG A 1 185 ? 25.882 79.144 119.735 1.00 125.75 185 ARG A CA 1
ATOM 747 C C . ARG A 1 185 ? 26.104 78.904 118.252 1.00 125.75 185 ARG A C 1
ATOM 748 O O . ARG A 1 185 ? 25.379 78.119 117.637 1.00 125.75 185 ARG A O 1
ATOM 756 N N . ALA A 1 186 ? 27.086 79.581 117.664 1.00 125.43 186 ALA A N 1
ATOM 757 C CA . ALA A 1 186 ? 27.177 79.670 116.214 1.00 125.43 186 ALA A CA 1
ATOM 758 C C . ALA A 1 186 ? 27.697 78.382 115.606 1.00 125.43 186 ALA A C 1
ATOM 759 O O . ALA A 1 186 ? 27.063 77.804 114.719 1.00 125.43 186 ALA A O 1
ATOM 761 N N . ALA A 1 187 ? 28.837 77.900 116.090 1.00 122.54 187 ALA A N 1
ATOM 762 C CA . ALA A 1 187 ? 29.378 76.644 115.597 1.00 122.54 187 ALA A CA 1
ATOM 763 C C . ALA A 1 187 ? 28.619 75.438 116.118 1.00 122.54 187 ALA A C 1
ATOM 764 O O . ALA A 1 187 ? 28.914 74.316 115.698 1.00 122.54 187 ALA A O 1
ATOM 766 N N . LEU A 1 188 ? 27.667 75.644 117.024 1.00 116.97 188 LEU A N 1
ATOM 767 C CA . LEU A 1 188 ? 26.833 74.560 117.515 1.00 116.97 188 LEU A CA 1
ATOM 768 C C . LEU A 1 188 ? 25.954 74.008 116.406 1.00 116.97 188 LEU A C 1
ATOM 769 O O . LEU A 1 188 ? 26.021 72.823 116.072 1.00 116.97 188 LEU A O 1
ATOM 774 N N . SER A 1 189 ? 25.137 74.863 115.804 1.00 119.31 189 SER A N 1
ATOM 775 C CA . SER A 1 189 ? 24.061 74.415 114.934 1.00 119.31 189 SER A CA 1
ATOM 776 C C . SER A 1 189 ? 24.477 74.313 113.484 1.00 119.31 189 SER A C 1
ATOM 777 O O . SER A 1 189 ? 23.646 74.506 112.593 1.00 119.31 189 SER A O 1
ATOM 780 N N . SER A 1 190 ? 25.734 74.013 113.215 1.00 112.18 190 SER A N 1
ATOM 781 C CA . SER A 1 190 ? 26.202 73.946 111.845 1.00 112.18 190 SER A CA 1
ATOM 782 C C . SER A 1 190 ? 26.946 72.657 111.582 1.00 112.18 190 SER A C 1
ATOM 783 O O . SER A 1 190 ? 27.941 72.643 110.859 1.00 112.18 190 SER A O 1
ATOM 786 N N . TYR A 1 191 ? 26.492 71.545 112.151 1.00 108.34 191 TYR A N 1
ATOM 787 C CA . TYR A 1 191 ? 27.141 70.299 111.791 1.00 108.34 191 TYR A CA 1
ATOM 788 C C . TYR A 1 191 ? 26.454 69.715 110.568 1.00 108.34 191 TYR A C 1
ATOM 789 O O . TYR A 1 191 ? 25.486 70.264 110.044 1.00 108.34 191 TYR A O 1
ATOM 798 N N . GLY A 1 192 ? 26.961 68.574 110.109 1.00 107.54 192 GLY A N 1
ATOM 799 C CA . GLY A 1 192 ? 26.379 67.929 108.952 1.00 107.54 192 GLY A CA 1
ATOM 800 C C . GLY A 1 192 ? 25.023 67.327 109.211 1.00 107.54 192 GLY A C 1
ATOM 801 O O . GLY A 1 192 ? 24.256 67.122 108.268 1.00 107.54 192 GLY A O 1
ATOM 802 N N . HIS A 1 193 ? 24.708 67.039 110.467 1.00 107.14 193 HIS A N 1
ATOM 803 C CA . HIS A 1 193 ? 23.428 66.452 110.832 1.00 107.14 193 HIS A CA 1
ATOM 804 C C . HIS A 1 193 ? 23.012 67.038 112.167 1.00 107.14 193 HIS A C 1
ATOM 805 O O . HIS A 1 193 ? 23.593 66.700 113.199 1.00 107.14 193 HIS A O 1
ATOM 812 N N . SER A 1 194 ? 22.018 67.912 112.148 1.00 108.38 194 SER A N 1
ATOM 813 C CA . SER A 1 194 ? 21.548 68.523 113.376 1.00 108.38 194 SER A CA 1
ATOM 814 C C . SER A 1 194 ? 20.109 68.950 113.184 1.00 108.38 194 SER A C 1
ATOM 815 O O . SER A 1 194 ? 19.630 69.087 112.058 1.00 108.38 194 SER A O 1
ATOM 818 N N . ASN A 1 195 ? 19.423 69.164 114.298 1.00 107.70 195 ASN A N 1
ATOM 819 C CA . ASN A 1 195 ? 18.040 69.611 114.229 1.00 107.70 195 ASN A CA 1
ATOM 820 C C . ASN A 1 195 ? 17.760 70.424 115.485 1.00 107.70 195 ASN A C 1
ATOM 821 O O . ASN A 1 195 ? 17.463 69.864 116.538 1.00 107.70 195 ASN A O 1
ATOM 826 N N . GLU A 1 196 ? 17.867 71.736 115.359 1.00 115.99 196 GLU A N 1
ATOM 827 C CA . GLU A 1 196 ? 17.540 72.642 116.441 1.00 115.99 196 GLU A CA 1
ATOM 828 C C . GLU A 1 196 ? 16.031 72.687 116.644 1.00 115.99 196 GLU A C 1
ATOM 829 O O . GLU A 1 196 ? 15.256 72.547 115.698 1.00 115.99 196 GLU A O 1
ATOM 835 N N . GLY A 1 197 ? 15.616 72.837 117.898 1.00 114.85 197 GLY A N 1
ATOM 836 C CA . GLY A 1 197 ? 14.211 72.813 118.232 1.00 114.85 197 GLY A CA 1
ATOM 837 C C . GLY A 1 197 ? 13.875 73.478 119.553 1.00 114.85 197 GLY A C 1
ATOM 838 O O . GLY A 1 197 ? 14.734 73.671 120.414 1.00 114.85 197 GLY A O 1
ATOM 839 N N . PRO A 1 198 ? 12.612 73.849 119.730 1.00 112.73 198 PRO A N 1
ATOM 840 C CA . PRO A 1 198 ? 12.167 74.458 120.984 1.00 112.73 198 PRO A CA 1
ATOM 841 C C . PRO A 1 198 ? 11.901 73.388 122.025 1.00 112.73 198 PRO A C 1
ATOM 842 O O . PRO A 1 198 ? 11.684 72.226 121.663 1.00 112.73 198 PRO A O 1
ATOM 846 N N . PRO A 1 199 ? 11.892 73.723 123.323 1.00 110.65 199 PRO A N 1
ATOM 847 C CA . PRO A 1 199 ? 11.877 72.670 124.347 1.00 110.65 199 PRO A CA 1
ATOM 848 C C . PRO A 1 199 ? 10.550 71.970 124.515 1.00 110.65 199 PRO A C 1
ATOM 849 O O . PRO A 1 199 ? 10.484 71.010 125.286 1.00 110.65 199 PRO A O 1
ATOM 853 N N . TRP A 1 200 ? 9.490 72.413 123.852 1.00 111.84 200 TRP A N 1
ATOM 854 C CA . TRP A 1 200 ? 8.198 71.758 123.968 1.00 111.84 200 TRP A CA 1
ATOM 855 C C . TRP A 1 200 ? 7.793 70.998 122.717 1.00 111.84 200 TRP A C 1
ATOM 856 O O . TRP A 1 200 ? 6.643 70.575 122.615 1.00 111.84 200 TRP A O 1
ATOM 867 N N . ALA A 1 201 ? 8.697 70.796 121.771 1.00 113.01 201 ALA A N 1
ATOM 868 C CA . ALA A 1 201 ? 8.348 70.137 120.526 1.00 113.01 201 ALA A CA 1
ATOM 869 C C . ALA A 1 201 ? 9.179 68.883 120.323 1.00 113.01 201 ALA A C 1
ATOM 870 O O . ALA A 1 201 ? 10.332 68.807 120.744 1.00 113.01 201 ALA A O 1
ATOM 872 N N . GLU A 1 202 ? 8.576 67.901 119.667 1.00 119.24 202 GLU A N 1
ATOM 873 C CA . GLU A 1 202 ? 9.283 66.678 119.326 1.00 119.24 202 GLU A CA 1
ATOM 874 C C . GLU A 1 202 ? 10.311 66.959 118.242 1.00 119.24 202 GLU A C 1
ATOM 875 O O . GLU A 1 202 ? 10.024 67.658 117.269 1.00 119.24 202 GLU A O 1
ATOM 881 N N . THR A 1 203 ? 11.514 66.427 118.413 1.00 113.13 203 THR A N 1
ATOM 882 C CA . THR A 1 203 ? 12.608 66.706 117.496 1.00 113.13 203 THR A CA 1
ATOM 883 C C . THR A 1 203 ? 13.367 65.425 117.207 1.00 113.13 203 THR A C 1
ATOM 884 O O . THR A 1 203 ? 13.805 64.742 118.134 1.00 113.13 203 THR A O 1
ATOM 888 N N . THR A 1 204 ? 13.524 65.105 115.931 1.00 109.68 204 THR A N 1
ATOM 889 C CA . THR A 1 204 ? 14.221 63.901 115.516 1.00 109.68 204 THR A CA 1
ATOM 890 C C . THR A 1 204 ? 15.601 64.244 114.982 1.00 109.68 204 THR A C 1
ATOM 891 O O . THR A 1 204 ? 15.937 65.404 114.758 1.00 109.68 204 THR A O 1
ATOM 895 N N . LEU A 1 205 ? 16.403 63.204 114.770 1.00 103.75 205 LEU A N 1
ATOM 896 C CA . LEU A 1 205 ? 17.728 63.368 114.181 1.00 103.75 205 LEU A CA 1
ATOM 897 C C . LEU A 1 205 ? 18.138 62.060 113.527 1.00 103.75 205 LEU A C 1
ATOM 898 O O . LEU A 1 205 ? 18.505 61.113 114.224 1.00 103.75 205 LEU A O 1
ATOM 903 N N . ASN A 1 206 ? 18.079 62.006 112.205 1.00 110.90 206 ASN A N 1
ATOM 904 C CA . ASN A 1 206 ? 18.716 60.909 111.506 1.00 110.90 206 ASN A CA 1
ATOM 905 C C . ASN A 1 206 ? 20.226 61.058 111.589 1.00 110.90 206 ASN A C 1
ATOM 906 O O . ASN A 1 206 ? 20.756 62.152 111.775 1.00 110.90 206 ASN A O 1
ATOM 911 N N . VAL A 1 207 ? 20.920 59.937 111.456 1.00 106.97 207 VAL A N 1
ATOM 912 C CA . VAL A 1 207 ? 22.378 59.916 111.452 1.00 106.97 207 VAL A CA 1
ATOM 913 C C . VAL A 1 207 ? 22.838 58.777 110.554 1.00 106.97 207 VAL A C 1
ATOM 914 O O . VAL A 1 207 ? 22.407 57.632 110.730 1.00 106.97 207 VAL A O 1
ATOM 918 N N . PRO A 1 208 ? 23.677 59.054 109.561 1.00 119.41 208 PRO A N 1
ATOM 919 C CA . PRO A 1 208 ? 23.929 58.072 108.505 1.00 119.41 208 PRO A CA 1
ATOM 920 C C . PRO A 1 208 ? 24.827 56.942 108.968 1.00 119.41 208 PRO A C 1
ATOM 921 O O . PRO A 1 208 ? 25.580 57.058 109.935 1.00 119.41 208 PRO A O 1
ATOM 925 N N . THR A 1 209 ? 24.737 55.832 108.247 1.00 130.66 209 THR A N 1
ATOM 926 C CA . THR A 1 209 ? 25.458 54.614 108.569 1.00 130.66 209 THR A CA 1
ATOM 927 C C . THR A 1 209 ? 26.450 54.283 107.464 1.00 130.66 209 THR A C 1
ATOM 928 O O . THR A 1 209 ? 26.429 54.865 106.377 1.00 130.66 209 THR A O 1
ATOM 932 N N . ASP A 1 210 ? 27.318 53.320 107.756 1.00 135.38 210 ASP A N 1
ATOM 933 C CA . ASP A 1 210 ? 28.318 52.850 106.813 1.00 135.38 210 ASP A CA 1
ATOM 934 C C . ASP A 1 210 ? 28.237 51.336 106.706 1.00 135.38 210 ASP A C 1
ATOM 935 O O . ASP A 1 210 ? 27.668 50.663 107.565 1.00 135.38 210 ASP A O 1
ATOM 940 N N . GLY A 1 211 ? 28.808 50.805 105.633 1.00 135.03 211 GLY A N 1
ATOM 941 C CA . GLY A 1 211 ? 28.896 49.368 105.477 1.00 135.03 211 GLY A CA 1
ATOM 942 C C . GLY A 1 211 ? 30.214 48.809 105.968 1.00 135.03 211 GLY A C 1
ATOM 943 O O . GLY A 1 211 ? 30.883 48.069 105.243 1.00 135.03 211 GLY A O 1
ATOM 944 N N . LYS A 1 212 ? 30.604 49.150 107.192 1.00 126.68 212 LYS A N 1
ATOM 945 C CA . LYS A 1 212 ? 31.889 48.745 107.735 1.00 126.68 212 LYS A CA 1
ATOM 946 C C . LYS A 1 212 ? 31.707 47.924 109.001 1.00 126.68 212 LYS A C 1
ATOM 947 O O . LYS A 1 212 ? 30.734 48.090 109.736 1.00 126.68 212 LYS A O 1
ATOM 953 N N . GLN A 1 213 ? 32.659 47.038 109.245 1.00 122.77 213 GLN A N 1
ATOM 954 C CA . GLN A 1 213 ? 32.729 46.301 110.492 1.00 122.77 213 GLN A CA 1
ATOM 955 C C . GLN A 1 213 ? 33.605 47.083 111.453 1.00 122.77 213 GLN A C 1
ATOM 956 O O . GLN A 1 213 ? 34.696 47.520 111.084 1.00 122.77 213 GLN A O 1
ATOM 962 N N . ARG A 1 214 ? 33.136 47.264 112.672 1.00 113.86 214 ARG A N 1
ATOM 963 C CA . ARG A 1 214 ? 33.920 47.936 113.689 1.00 113.86 214 ARG A CA 1
ATOM 964 C C . ARG A 1 214 ? 33.908 47.096 114.952 1.00 113.86 214 ARG A C 1
ATOM 965 O O . ARG A 1 214 ? 32.954 46.372 115.219 1.00 113.86 214 ARG A O 1
ATOM 973 N N . PHE A 1 215 ? 34.978 47.189 115.722 1.00 113.13 215 PHE A N 1
ATOM 974 C CA . PHE A 1 215 ? 35.065 46.436 116.958 1.00 113.13 215 PHE A CA 1
ATOM 975 C C . PHE A 1 215 ? 34.287 47.144 118.054 1.00 113.13 215 PHE A C 1
ATOM 976 O O . PHE A 1 215 ? 34.020 48.340 117.970 1.00 113.13 215 PHE A O 1
ATOM 984 N N . VAL A 1 216 ? 33.937 46.409 119.107 1.00 109.54 216 VAL A N 1
ATOM 985 C CA . VAL A 1 216 ? 33.048 47.024 120.082 1.00 109.54 216 VAL A CA 1
ATOM 986 C C . VAL A 1 216 ? 33.801 47.900 121.083 1.00 109.54 216 VAL A C 1
ATOM 987 O O . VAL A 1 216 ? 33.807 49.120 120.918 1.00 109.54 216 VAL A O 1
ATOM 991 N N . THR A 1 217 ? 34.460 47.300 122.081 1.00 118.80 217 THR A N 1
ATOM 992 C CA . THR A 1 217 ? 35.544 47.805 122.929 1.00 118.80 217 THR A CA 1
ATOM 993 C C . THR A 1 217 ? 36.023 46.652 123.792 1.00 118.80 217 THR A C 1
ATOM 994 O O . THR A 1 217 ? 35.227 46.048 124.514 1.00 118.80 217 THR A O 1
ATOM 998 N N . ASP A 1 218 ? 37.324 46.394 123.787 1.00 133.84 218 ASP A N 1
ATOM 999 C CA . ASP A 1 218 ? 37.890 45.216 124.438 1.00 133.84 218 ASP A CA 1
ATOM 1000 C C . ASP A 1 218 ? 39.308 45.590 124.853 1.00 133.84 218 ASP A C 1
ATOM 1001 O O . ASP A 1 218 ? 40.207 45.585 124.006 1.00 133.84 218 ASP A O 1
ATOM 1006 N N . SER A 1 219 ? 39.494 45.883 126.144 1.00 149.18 219 SER A N 1
ATOM 1007 C CA . SER A 1 219 ? 40.724 46.466 126.692 1.00 149.18 219 SER A CA 1
ATOM 1008 C C . SER A 1 219 ? 41.091 47.730 125.913 1.00 149.18 219 SER A C 1
ATOM 1009 O O . SER A 1 219 ? 42.069 47.775 125.167 1.00 149.18 219 SER A O 1
ATOM 1012 N N . ASN A 1 220 ? 40.230 48.731 126.121 1.00 146.61 220 ASN A N 1
ATOM 1013 C CA . ASN A 1 220 ? 39.980 49.834 125.199 1.00 146.61 220 ASN A CA 1
ATOM 1014 C C . ASN A 1 220 ? 41.247 50.558 124.760 1.00 146.61 220 ASN A C 1
ATOM 1015 O O . ASN A 1 220 ? 42.222 50.677 125.506 1.00 146.61 220 ASN A O 1
ATOM 1020 N N . THR A 1 221 ? 41.230 51.011 123.513 1.00 144.82 221 THR A N 1
ATOM 1021 C CA . THR A 1 221 ? 42.408 51.556 122.870 1.00 144.82 221 THR A CA 1
ATOM 1022 C C . THR A 1 221 ? 42.669 52.988 123.315 1.00 144.82 221 THR A C 1
ATOM 1023 O O . THR A 1 221 ? 41.970 53.551 124.160 1.00 144.82 221 THR A O 1
ATOM 1027 N N . THR A 1 222 ? 43.697 53.590 122.723 1.00 146.24 222 THR A N 1
ATOM 1028 C CA . THR A 1 222 ? 44.069 54.958 123.034 1.00 146.24 222 THR A CA 1
ATOM 1029 C C . THR A 1 222 ? 43.534 55.963 122.028 1.00 146.24 222 THR A C 1
ATOM 1030 O O . THR A 1 222 ? 43.538 57.163 122.316 1.00 146.24 222 THR A O 1
ATOM 1034 N N . ASP A 1 223 ? 43.074 55.513 120.865 1.00 140.69 223 ASP A N 1
ATOM 1035 C CA . ASP A 1 223 ? 42.397 56.377 119.900 1.00 140.69 223 ASP A CA 1
ATOM 1036 C C . ASP A 1 223 ? 41.097 55.690 119.503 1.00 140.69 223 ASP A C 1
ATOM 1037 O O . ASP A 1 223 ? 40.979 55.031 118.468 1.00 140.69 223 ASP A O 1
ATOM 1042 N N . ARG A 1 224 ? 40.081 55.897 120.333 1.00 132.42 224 ARG A N 1
ATOM 1043 C CA . ARG A 1 224 ? 38.777 55.257 120.192 1.00 132.42 224 ARG A CA 1
ATOM 1044 C C . ARG A 1 224 ? 37.948 55.948 119.106 1.00 132.42 224 ARG A C 1
ATOM 1045 O O . ARG A 1 224 ? 36.839 56.434 119.310 1.00 132.42 224 ARG A O 1
ATOM 1053 N N . LYS A 1 225 ? 38.503 55.941 117.906 1.00 120.04 225 LYS A N 1
ATOM 1054 C CA . LYS A 1 225 ? 38.062 56.840 116.860 1.00 120.04 225 LYS A CA 1
ATOM 1055 C C . LYS A 1 225 ? 37.855 56.058 115.583 1.00 120.04 225 LYS A C 1
ATOM 1056 O O . LYS A 1 225 ? 36.993 56.387 114.767 1.00 120.04 225 LYS A O 1
ATOM 1062 N N . LEU A 1 226 ? 38.642 55.008 115.411 1.00 117.40 226 LEU A N 1
ATOM 1063 C CA . LEU A 1 226 ? 38.441 54.105 114.295 1.00 117.40 226 LEU A CA 1
ATOM 1064 C C . LEU A 1 226 ? 37.425 53.031 114.613 1.00 117.40 226 LEU A C 1
ATOM 1065 O O . LEU A 1 226 ? 37.040 52.278 113.717 1.00 117.40 226 LEU A O 1
ATOM 1070 N N . VAL A 1 227 ? 36.993 52.937 115.867 1.00 115.53 227 VAL A N 1
ATOM 1071 C CA . VAL A 1 227 ? 36.098 51.874 116.290 1.00 115.53 227 VAL A CA 1
ATOM 1072 C C . VAL A 1 227 ? 34.660 52.332 116.417 1.00 115.53 227 VAL A C 1
ATOM 1073 O O . VAL A 1 227 ? 33.769 51.487 116.582 1.00 115.53 227 VAL A O 1
ATOM 1077 N N . ASP A 1 228 ? 34.398 53.627 116.356 1.00 119.57 228 ASP A N 1
ATOM 1078 C CA . ASP A 1 228 ? 33.055 54.137 116.549 1.00 119.57 228 ASP A CA 1
ATOM 1079 C C . ASP A 1 228 ? 32.459 54.586 115.228 1.00 119.57 228 ASP A C 1
ATOM 1080 O O . ASP A 1 228 ? 33.168 54.869 114.262 1.00 119.57 228 ASP A O 1
ATOM 1085 N N . LEU A 1 229 ? 31.139 54.642 115.197 1.00 111.52 229 LEU A N 1
ATOM 1086 C CA . LEU A 1 229 ? 30.446 55.169 114.039 1.00 111.52 229 LEU A CA 1
ATOM 1087 C C . LEU A 1 229 ? 30.134 56.644 114.206 1.00 111.52 229 LEU A C 1
ATOM 1088 O O . LEU A 1 229 ? 29.659 57.277 113.263 1.00 111.52 229 LEU A O 1
ATOM 1093 N N . GLY A 1 230 ? 30.445 57.223 115.356 1.00 110.77 230 GLY A N 1
ATOM 1094 C CA . GLY A 1 230 ? 30.355 58.669 115.463 1.00 110.77 230 GLY A CA 1
ATOM 1095 C C . GLY A 1 230 ? 30.416 59.142 116.891 1.00 110.77 230 GLY A C 1
ATOM 1096 O O . GLY A 1 230 ? 31.052 58.519 117.743 1.00 110.77 230 GLY A O 1
ATOM 1097 N N . GLN A 1 231 ? 29.756 60.266 117.135 1.00 112.23 231 GLN A N 1
ATOM 1098 C CA . GLN A 1 231 ? 29.668 60.853 118.460 1.00 112.23 231 GLN A CA 1
ATOM 1099 C C . GLN A 1 231 ? 28.421 61.710 118.518 1.00 112.23 231 GLN A C 1
ATOM 1100 O O . GLN A 1 231 ? 28.222 62.571 117.662 1.00 112.23 231 GLN A O 1
ATOM 1106 N N . PHE A 1 232 ? 27.595 61.478 119.522 1.00 105.09 232 PHE A N 1
ATOM 1107 C CA . PHE A 1 232 ? 26.365 62.219 119.727 1.00 105.09 232 PHE A CA 1
ATOM 1108 C C . PHE A 1 232 ? 26.513 63.150 120.911 1.00 105.09 232 PHE A C 1
ATOM 1109 O O . PHE A 1 232 ? 27.162 62.805 121.896 1.00 105.09 232 PHE A O 1
ATOM 1117 N N . ALA A 1 233 ? 25.932 64.335 120.802 1.00 104.87 233 ALA A N 1
ATOM 1118 C CA . ALA A 1 233 ? 25.854 65.229 121.939 1.00 104.87 233 ALA A CA 1
ATOM 1119 C C . ALA A 1 233 ? 24.668 66.147 121.739 1.00 104.87 233 ALA A C 1
ATOM 1120 O O . ALA A 1 233 ? 24.259 66.410 120.608 1.00 104.87 233 ALA A O 1
ATOM 1122 N N . PHE A 1 234 ? 24.121 66.626 122.845 1.00 106.67 234 PHE A N 1
ATOM 1123 C CA . PHE A 1 234 ? 23.036 67.585 122.821 1.00 106.67 234 PHE A CA 1
ATOM 1124 C C . PHE A 1 234 ? 23.450 68.798 123.630 1.00 106.67 234 PHE A C 1
ATOM 1125 O O . PHE A 1 234 ? 24.382 68.739 124.433 1.00 106.67 234 PHE A O 1
ATOM 1133 N N . ALA A 1 235 ? 22.735 69.898 123.430 1.00 111.89 235 ALA A N 1
ATOM 1134 C CA . ALA A 1 235 ? 23.069 71.125 124.130 1.00 111.89 235 ALA A CA 1
ATOM 1135 C C . ALA A 1 235 ? 21.841 72.005 124.227 1.00 111.89 235 ALA A C 1
ATOM 1136 O O . ALA A 1 235 ? 21.039 72.062 123.295 1.00 111.89 235 ALA A O 1
ATOM 1138 N N . THR A 1 236 ? 21.704 72.684 125.359 1.00 120.43 236 THR A N 1
ATOM 1139 C CA . THR A 1 236 ? 20.648 73.659 125.571 1.00 120.43 236 THR A CA 1
ATOM 1140 C C . THR A 1 236 ? 21.276 75.001 125.894 1.00 120.43 236 THR A C 1
ATOM 1141 O O . THR A 1 236 ? 22.324 75.067 126.537 1.00 120.43 236 THR A O 1
ATOM 1145 N N . TYR A 1 237 ? 20.620 76.075 125.474 1.00 122.85 237 TYR A N 1
ATOM 1146 C CA . TYR A 1 237 ? 21.107 77.393 125.834 1.00 122.85 237 TYR A CA 1
ATOM 1147 C C . TYR A 1 237 ? 19.943 78.351 125.994 1.00 122.85 237 TYR A C 1
ATOM 1148 O O . TYR A 1 237 ? 18.889 78.179 125.378 1.00 122.85 237 TYR A O 1
ATOM 1157 N N . ALA A 1 238 ? 20.164 79.354 126.845 1.00 126.31 238 ALA A N 1
ATOM 1158 C CA . ALA A 1 238 ? 19.284 80.504 127.046 1.00 126.31 238 ALA A CA 1
ATOM 1159 C C . ALA A 1 238 ? 17.898 80.090 127.538 1.00 126.31 238 ALA A C 1
ATOM 1160 O O . ALA A 1 238 ? 16.876 80.405 126.934 1.00 126.31 238 ALA A O 1
ATOM 1162 N N . GLY A 1 239 ? 17.883 79.388 128.664 1.00 134.26 239 GLY A N 1
ATOM 1163 C CA . GLY A 1 239 ? 16.652 79.115 129.373 1.00 134.26 239 GLY A CA 1
ATOM 1164 C C . GLY A 1 239 ? 16.208 80.321 130.181 1.00 134.26 239 GLY A C 1
ATOM 1165 O O . GLY A 1 239 ? 16.791 81.403 130.106 1.00 134.26 239 GLY A O 1
ATOM 1166 N N . GLY A 1 240 ? 15.164 80.128 130.990 1.00 133.96 240 GLY A N 1
ATOM 1167 C CA . GLY A 1 240 ? 14.513 78.853 131.223 1.00 133.96 240 GLY A CA 1
ATOM 1168 C C . GLY A 1 240 ? 14.271 78.666 132.708 1.00 133.96 240 GLY A C 1
ATOM 1169 O O . GLY A 1 240 ? 13.747 79.553 133.378 1.00 133.96 240 GLY A O 1
ATOM 1170 N N . SER A 1 241 ? 14.664 77.507 133.220 1.00 137.11 241 SER A N 1
ATOM 1171 C CA . SER A 1 241 ? 14.605 77.210 134.643 1.00 137.11 241 SER A CA 1
ATOM 1172 C C . SER A 1 241 ? 15.683 76.175 134.936 1.00 137.11 241 SER A C 1
ATOM 1173 O O . SER A 1 241 ? 16.559 75.926 134.103 1.00 137.11 241 SER A O 1
ATOM 1176 N N . ASN A 1 242 ? 15.625 75.562 136.114 1.00 134.16 242 ASN A N 1
ATOM 1177 C CA . ASN A 1 242 ? 16.614 74.552 136.463 1.00 134.16 242 ASN A CA 1
ATOM 1178 C C . ASN A 1 242 ? 15.948 73.206 136.696 1.00 134.16 242 ASN A C 1
ATOM 1179 O O . ASN A 1 242 ? 16.233 72.528 137.686 1.00 134.16 242 ASN A O 1
ATOM 1184 N N . ASN A 1 243 ? 15.064 72.812 135.794 1.00 128.65 243 ASN A N 1
ATOM 1185 C CA . ASN A 1 243 ? 14.280 71.601 135.941 1.00 128.65 243 ASN A CA 1
ATOM 1186 C C . ASN A 1 243 ? 14.578 70.656 134.787 1.00 128.65 243 ASN A C 1
ATOM 1187 O O . ASN A 1 243 ? 15.329 70.978 133.869 1.00 128.65 243 ASN A O 1
ATOM 1192 N N . GLN A 1 244 ? 13.985 69.473 134.846 1.00 118.63 244 GLN A N 1
ATOM 1193 C CA . GLN A 1 244 ? 14.061 68.537 133.738 1.00 118.63 244 GLN A CA 1
ATOM 1194 C C . GLN A 1 244 ? 13.057 68.934 132.671 1.00 118.63 244 GLN A C 1
ATOM 1195 O O . GLN A 1 244 ? 11.894 69.200 132.977 1.00 118.63 244 GLN A O 1
ATOM 1201 N N . ILE A 1 245 ? 13.501 68.995 131.420 1.00 112.65 245 ILE A N 1
ATOM 1202 C CA . ILE A 1 245 ? 12.595 69.393 130.352 1.00 112.65 245 ILE A CA 1
ATOM 1203 C C . ILE A 1 245 ? 12.594 68.384 129.217 1.00 112.65 245 ILE A C 1
ATOM 1204 O O . ILE A 1 245 ? 12.364 68.741 128.060 1.00 112.65 245 ILE A O 1
ATOM 1209 N N . GLY A 1 246 ? 12.820 67.117 129.531 1.00 113.01 246 GLY A N 1
ATOM 1210 C CA . GLY A 1 246 ? 12.676 66.095 128.514 1.00 113.01 246 GLY A CA 1
ATOM 1211 C C . GLY A 1 246 ? 13.749 65.032 128.533 1.00 113.01 246 GLY A C 1
ATOM 1212 O O . GLY A 1 246 ? 14.643 65.060 129.380 1.00 113.01 246 GLY A O 1
ATOM 1213 N N . ASP A 1 247 ? 13.676 64.092 127.597 1.00 114.40 247 ASP A N 1
ATOM 1214 C CA . ASP A 1 247 ? 14.643 63.011 127.524 1.00 114.40 247 ASP A CA 1
ATOM 1215 C C . ASP A 1 247 ? 14.774 62.548 126.083 1.00 114.40 247 ASP A C 1
ATOM 1216 O O . ASP A 1 247 ? 13.926 62.843 125.242 1.00 114.40 247 ASP A O 1
ATOM 1221 N N . ILE A 1 248 ? 15.837 61.801 125.809 1.00 103.90 248 ILE A N 1
ATOM 1222 C CA . ILE A 1 248 ? 16.223 61.462 124.448 1.00 103.90 248 ILE A CA 1
ATOM 1223 C C . ILE A 1 248 ? 16.153 59.957 124.272 1.00 103.90 248 ILE A C 1
ATOM 1224 O O . ILE A 1 248 ? 16.728 59.209 125.067 1.00 103.90 248 ILE A O 1
ATOM 1229 N N . TYR A 1 249 ? 15.468 59.517 123.227 1.00 104.07 249 TYR A N 1
ATOM 1230 C CA . TYR A 1 249 ? 15.317 58.108 122.916 1.00 104.07 249 TYR A CA 1
ATOM 1231 C C . TYR A 1 249 ? 16.034 57.779 121.617 1.00 104.07 249 TYR A C 1
ATOM 1232 O O . TYR A 1 249 ? 16.307 58.654 120.796 1.00 104.07 249 TYR A O 1
ATOM 1241 N N . VAL A 1 250 ? 16.341 56.498 121.436 1.00 104.63 250 VAL A N 1
ATOM 1242 C CA . VAL A 1 250 ? 17.168 56.027 120.331 1.00 104.63 250 VAL A CA 1
ATOM 1243 C C . VAL A 1 250 ? 16.470 54.867 119.655 1.00 104.63 250 VAL A C 1
ATOM 1244 O O . VAL A 1 250 ? 16.198 53.856 120.301 1.00 104.63 250 VAL A O 1
ATOM 1248 N N . GLU A 1 251 ? 16.206 54.991 118.365 1.00 113.72 251 GLU A N 1
ATOM 1249 C CA . GLU A 1 251 ? 15.847 53.843 117.551 1.00 113.72 251 GLU A CA 1
ATOM 1250 C C . GLU A 1 251 ? 17.051 53.446 116.719 1.00 113.72 251 GLU A C 1
ATOM 1251 O O . GLU A 1 251 ? 17.769 54.310 116.214 1.00 113.72 251 GLU A O 1
ATOM 1257 N N . TYR A 1 252 ? 17.277 52.146 116.573 1.00 105.90 252 TYR A N 1
ATOM 1258 C CA . TYR A 1 252 ? 18.424 51.714 115.795 1.00 105.90 252 TYR A CA 1
ATOM 1259 C C . TYR A 1 252 ? 18.139 50.384 115.120 1.00 105.90 252 TYR A C 1
ATOM 1260 O O . TYR A 1 252 ? 17.004 49.910 115.083 1.00 105.90 252 TYR A O 1
ATOM 1269 N N . GLY A 1 253 ? 19.199 49.793 114.587 1.00 107.39 253 GLY A N 1
ATOM 1270 C CA . GLY A 1 253 ? 19.197 48.473 114.001 1.00 107.39 253 GLY A CA 1
ATOM 1271 C C . GLY A 1 253 ? 20.635 48.075 113.756 1.00 107.39 253 GLY A C 1
ATOM 1272 O O . GLY A 1 253 ? 21.391 48.839 113.155 1.00 107.39 253 GLY A O 1
ATOM 1273 N N . VAL A 1 254 ? 21.040 46.896 114.219 1.00 105.99 254 VAL A N 1
ATOM 1274 C CA . VAL A 1 254 ? 22.441 46.514 114.266 1.00 105.99 254 VAL A CA 1
ATOM 1275 C C . VAL A 1 254 ? 22.618 45.149 113.625 1.00 105.99 254 VAL A C 1
ATOM 1276 O O . VAL A 1 254 ? 21.658 44.431 113.358 1.00 105.99 254 VAL A O 1
ATOM 1280 N N . GLU A 1 255 ? 23.876 44.798 113.384 1.00 115.64 255 GLU A N 1
ATOM 1281 C CA . GLU A 1 255 ? 24.256 43.446 112.987 1.00 115.64 255 GLU A CA 1
ATOM 1282 C C . GLU A 1 255 ? 25.522 43.073 113.732 1.00 115.64 255 GLU A C 1
ATOM 1283 O O . GLU A 1 255 ? 26.577 43.650 113.473 1.00 115.64 255 GLU A O 1
ATOM 1289 N N . PHE A 1 256 ? 25.432 42.108 114.629 1.00 107.57 256 PHE A N 1
ATOM 1290 C CA . PHE A 1 256 ? 26.615 41.622 115.314 1.00 107.57 256 PHE A CA 1
ATOM 1291 C C . PHE A 1 256 ? 27.186 40.405 114.603 1.00 107.57 256 PHE A C 1
ATOM 1292 O O . PHE A 1 256 ? 26.522 39.767 113.788 1.00 107.57 256 PHE A O 1
ATOM 1300 N N . SER A 1 257 ? 28.437 40.083 114.926 1.00 115.06 257 SER A N 1
ATOM 1301 C CA . SER A 1 257 ? 29.091 38.900 114.383 1.00 115.06 257 SER A CA 1
ATOM 1302 C C . SER A 1 257 ? 30.209 38.475 115.319 1.00 115.06 257 SER A C 1
ATOM 1303 O O . SER A 1 257 ? 30.636 39.244 116.183 1.00 115.06 257 SER A O 1
ATOM 1306 N N . GLU A 1 258 ? 30.675 37.237 115.121 1.00 115.89 258 GLU A N 1
ATOM 1307 C CA . GLU A 1 258 ? 31.896 36.689 115.720 1.00 115.89 258 GLU A CA 1
ATOM 1308 C C . GLU A 1 258 ? 31.823 36.677 117.250 1.00 115.89 258 GLU A C 1
ATOM 1309 O O . GLU A 1 258 ? 32.438 37.488 117.933 1.00 115.89 258 GLU A O 1
ATOM 1315 N N . ALA A 1 259 ? 30.999 35.760 117.750 1.00 106.48 259 ALA A N 1
ATOM 1316 C CA . ALA A 1 259 ? 30.614 35.728 119.157 1.00 106.48 259 ALA A CA 1
ATOM 1317 C C . ALA A 1 259 ? 31.788 35.499 120.105 1.00 106.48 259 ALA A C 1
ATOM 1318 O O . ALA A 1 259 ? 32.551 34.546 119.951 1.00 106.48 259 ALA A O 1
ATOM 1320 N N . GLN A 1 260 ? 31.916 36.380 121.093 1.00 112.24 260 GLN A N 1
ATOM 1321 C CA . GLN A 1 260 ? 32.890 36.256 122.168 1.00 112.24 260 GLN A CA 1
ATOM 1322 C C . GLN A 1 260 ? 32.395 35.306 123.244 1.00 112.24 260 GLN A C 1
ATOM 1323 O O . GLN A 1 260 ? 31.259 34.846 123.207 1.00 112.24 260 GLN A O 1
ATOM 1329 N N . PRO A 1 261 ? 33.231 34.981 124.228 1.00 106.02 261 PRO A N 1
ATOM 1330 C CA . PRO A 1 261 ? 32.700 34.508 125.504 1.00 106.02 261 PRO A CA 1
ATOM 1331 C C . PRO A 1 261 ? 32.085 35.645 126.295 1.00 106.02 261 PRO A C 1
ATOM 1332 O O . PRO A 1 261 ? 32.290 36.824 126.021 1.00 106.02 261 PRO A O 1
ATOM 1336 N N . ALA A 1 262 ? 31.336 35.258 127.319 1.00 114.84 262 ALA A N 1
ATOM 1337 C CA . ALA A 1 262 ? 30.447 36.165 128.034 1.00 114.84 262 ALA A CA 1
ATOM 1338 C C . ALA A 1 262 ? 31.252 37.047 128.967 1.00 114.84 262 ALA A C 1
ATOM 1339 O O . ALA A 1 262 ? 31.547 36.684 130.104 1.00 114.84 262 ALA A O 1
ATOM 1341 N N . GLY A 1 263 ? 31.609 38.226 128.478 1.00 112.59 263 GLY A N 1
ATOM 1342 C CA . GLY A 1 263 ? 32.123 39.247 129.359 1.00 112.59 263 GLY A CA 1
ATOM 1343 C C . GLY A 1 263 ? 31.042 39.737 130.302 1.00 112.59 263 GLY A C 1
ATOM 1344 O O . GLY A 1 263 ? 29.858 39.755 129.976 1.00 112.59 263 GLY A O 1
ATOM 1345 N N . GLY A 1 264 ? 31.455 40.110 131.500 1.00 120.46 264 GLY A N 1
ATOM 1346 C CA . GLY A 1 264 ? 30.507 40.575 132.485 1.00 120.46 264 GLY A CA 1
ATOM 1347 C C . GLY A 1 264 ? 30.019 41.979 132.195 1.00 120.46 264 GLY A C 1
ATOM 1348 O O . GLY A 1 264 ? 30.498 42.679 131.304 1.00 120.46 264 GLY A O 1
ATOM 1349 N N . LEU A 1 265 ? 29.024 42.394 132.970 1.00 117.54 265 LEU A N 1
ATOM 1350 C CA . LEU A 1 265 ? 28.523 43.756 132.901 1.00 117.54 265 LEU A CA 1
ATOM 1351 C C . LEU A 1 265 ? 28.783 44.528 134.177 1.00 117.54 265 LEU A C 1
ATOM 1352 O O . LEU A 1 265 ? 28.208 45.599 134.367 1.00 117.54 265 LEU A O 1
ATOM 1357 N N . THR A 1 266 ? 29.625 44.016 135.057 1.00 126.38 266 THR A N 1
ATOM 1358 C CA . THR A 1 266 ? 29.965 44.733 136.269 1.00 126.38 266 THR A CA 1
ATOM 1359 C C . THR A 1 266 ? 31.168 45.622 136.021 1.00 126.38 266 THR A C 1
ATOM 1360 O O . THR A 1 266 ? 32.047 45.292 135.226 1.00 126.38 266 THR A O 1
ATOM 1364 N N . GLN A 1 267 ? 31.210 46.752 136.709 1.00 130.39 267 GLN A N 1
ATOM 1365 C CA . GLN A 1 267 ? 32.389 47.597 136.661 1.00 130.39 267 GLN A CA 1
ATOM 1366 C C . GLN A 1 267 ? 33.035 47.670 138.033 1.00 130.39 267 GLN A C 1
ATOM 1367 O O . GLN A 1 267 ? 32.476 47.241 139.041 1.00 130.39 267 GLN A O 1
ATOM 1373 N N . TYR A 1 268 ? 34.229 48.247 138.053 1.00 138.80 268 TYR A N 1
ATOM 1374 C CA . TYR A 1 268 ? 35.073 48.279 139.237 1.00 138.80 268 TYR A CA 1
ATOM 1375 C C . TYR A 1 268 ? 35.813 49.599 139.243 1.00 138.80 268 TYR A C 1
ATOM 1376 O O . TYR A 1 268 ? 36.499 49.920 138.274 1.00 138.80 268 TYR A O 1
ATOM 1385 N N . ILE A 1 269 ? 35.671 50.369 140.314 1.00 138.05 269 ILE A N 1
ATOM 1386 C CA . ILE A 1 269 ? 36.324 51.665 140.431 1.00 138.05 269 ILE A CA 1
ATOM 1387 C C . ILE A 1 269 ? 37.033 51.734 141.769 1.00 138.05 269 ILE A C 1
ATOM 1388 O O . ILE A 1 269 ? 36.420 51.497 142.813 1.00 138.05 269 ILE A O 1
ATOM 1393 N N . THR A 1 270 ? 38.323 52.039 141.735 1.00 148.63 270 THR A N 1
ATOM 1394 C CA . THR A 1 270 ? 39.079 52.369 142.927 1.00 148.63 270 THR A CA 1
ATOM 1395 C C . THR A 1 270 ? 39.417 53.853 142.925 1.00 148.63 270 THR A C 1
ATOM 1396 O O . THR A 1 270 ? 39.534 54.482 141.872 1.00 148.63 270 THR A O 1
ATOM 1400 N N . LYS A 1 271 ? 39.539 54.415 144.120 1.00 151.91 271 LYS A N 1
ATOM 1401 C CA . LYS A 1 271 ? 39.809 55.839 144.295 1.00 151.91 271 LYS A CA 1
ATOM 1402 C C . LYS A 1 271 ? 40.680 56.001 145.523 1.00 151.91 271 LYS A C 1
ATOM 1403 O O . LYS A 1 271 ? 40.193 55.829 146.638 1.00 151.91 271 LYS A O 1
ATOM 1409 N N . SER A 1 272 ? 41.935 56.355 145.334 1.00 157.57 272 SER A N 1
ATOM 1410 C CA . SER A 1 272 ? 42.749 56.777 146.458 1.00 157.57 272 SER A CA 1
ATOM 1411 C C . SER A 1 272 ? 42.564 58.282 146.636 1.00 157.57 272 SER A C 1
ATOM 1412 O O . SER A 1 272 ? 41.654 58.886 146.065 1.00 157.57 272 SER A O 1
ATOM 1415 N N . VAL A 1 273 ? 43.409 58.912 147.431 1.00 161.35 273 VAL A N 1
ATOM 1416 C CA . VAL A 1 273 ? 43.405 60.365 147.528 1.00 161.35 273 VAL A CA 1
ATOM 1417 C C . VAL A 1 273 ? 44.282 60.934 146.415 1.00 161.35 273 VAL A C 1
ATOM 1418 O O . VAL A 1 273 ? 45.418 60.489 146.207 1.00 161.35 273 VAL A O 1
ATOM 1422 N N . GLY A 1 274 ? 43.731 61.887 145.664 1.00 168.15 274 GLY A N 1
ATOM 1423 C CA . GLY A 1 274 ? 44.358 62.366 144.445 1.00 168.15 274 GLY A CA 1
ATOM 1424 C C . GLY A 1 274 ? 44.458 61.264 143.412 1.00 168.15 274 GLY A C 1
ATOM 1425 O O . GLY A 1 274 ? 45.556 60.887 142.995 1.00 168.15 274 GLY A O 1
ATOM 1426 N N . ALA A 1 275 ? 43.313 60.734 142.993 1.00 168.28 275 ALA A N 1
ATOM 1427 C CA . ALA A 1 275 ? 43.292 59.421 142.361 1.00 168.28 275 ALA A CA 1
ATOM 1428 C C . ALA A 1 275 ? 43.392 59.474 140.842 1.00 168.28 275 ALA A C 1
ATOM 1429 O O . ALA A 1 275 ? 44.339 58.922 140.272 1.00 168.28 275 ALA A O 1
ATOM 1431 N N . THR A 1 276 ? 42.437 60.145 140.188 1.00 172.50 276 THR A N 1
ATOM 1432 C CA . THR A 1 276 ? 42.156 60.013 138.753 1.00 172.50 276 THR A CA 1
ATOM 1433 C C . THR A 1 276 ? 41.974 58.536 138.388 1.00 172.50 276 THR A C 1
ATOM 1434 O O . THR A 1 276 ? 42.821 57.909 137.753 1.00 172.50 276 THR A O 1
ATOM 1438 N N . ALA A 1 277 ? 40.827 58.022 138.859 1.00 162.60 277 ALA A N 1
ATOM 1439 C CA . ALA A 1 277 ? 40.501 56.603 139.020 1.00 162.60 277 ALA A CA 1
ATOM 1440 C C . ALA A 1 277 ? 40.809 55.730 137.815 1.00 162.60 277 ALA A C 1
ATOM 1441 O O . ALA A 1 277 ? 40.686 56.154 136.665 1.00 162.60 277 ALA A O 1
ATOM 1443 N N . SER A 1 278 ? 41.184 54.490 138.106 1.00 158.27 278 SER A N 1
ATOM 1444 C CA . SER A 1 278 ? 41.283 53.433 137.115 1.00 158.27 278 SER A CA 1
ATOM 1445 C C . SER A 1 278 ? 40.037 52.568 137.200 1.00 158.27 278 SER A C 1
ATOM 1446 O O . SER A 1 278 ? 39.514 52.327 138.289 1.00 158.27 278 SER A O 1
ATOM 1449 N N . THR A 1 279 ? 39.564 52.103 136.051 1.00 152.02 279 THR A N 1
ATOM 1450 C CA . THR A 1 279 ? 38.311 51.373 135.985 1.00 152.02 279 THR A CA 1
ATOM 1451 C C . THR A 1 279 ? 38.425 50.213 135.009 1.00 152.02 279 THR A C 1
ATOM 1452 O O . THR A 1 279 ? 39.441 50.033 134.334 1.00 152.02 279 THR A O 1
ATOM 1456 N N . THR A 1 280 ? 37.352 49.434 134.930 1.00 143.31 280 THR A N 1
ATOM 1457 C CA . THR A 1 280 ? 37.244 48.367 133.951 1.00 143.31 280 THR A CA 1
ATOM 1458 C C . THR A 1 280 ? 35.770 48.091 133.704 1.00 143.31 280 THR A C 1
ATOM 1459 O O . THR A 1 280 ? 34.899 48.556 134.440 1.00 143.31 280 THR A O 1
ATOM 1463 N N . GLY A 1 281 ? 35.503 47.322 132.656 1.00 140.86 281 GLY A N 1
ATOM 1464 C CA . GLY A 1 281 ? 34.152 46.974 132.294 1.00 140.86 281 GLY A CA 1
ATOM 1465 C C . GLY A 1 281 ? 33.399 48.150 131.715 1.00 140.86 281 GLY A C 1
ATOM 1466 O O . GLY A 1 281 ? 33.975 49.024 131.066 1.00 140.86 281 GLY A O 1
ATOM 1467 N N . PRO A 1 282 ? 32.095 48.205 131.955 1.00 130.26 282 PRO A N 1
ATOM 1468 C CA . PRO A 1 282 ? 31.304 49.344 131.485 1.00 130.26 282 PRO A CA 1
ATOM 1469 C C . PRO A 1 282 ? 31.534 50.580 132.327 1.00 130.26 282 PRO A C 1
ATOM 1470 O O . PRO A 1 282 ? 32.383 50.580 133.218 1.00 130.26 282 PRO A O 1
ATOM 1474 N N . SER A 1 283 ? 30.786 51.644 132.062 1.00 127.33 283 SER A N 1
ATOM 1475 C CA . SER A 1 283 ? 30.935 52.892 132.805 1.00 127.33 283 SER A CA 1
ATOM 1476 C C . SER A 1 283 ? 29.560 53.340 133.285 1.00 127.33 283 SER A C 1
ATOM 1477 O O . SER A 1 283 ? 28.919 54.184 132.661 1.00 127.33 283 SER A O 1
ATOM 1480 N N . TYR A 1 284 ? 29.115 52.788 134.411 1.00 124.52 284 TYR A N 1
ATOM 1481 C CA . TYR A 1 284 ? 27.890 53.295 135.009 1.00 124.52 284 TYR A CA 1
ATOM 1482 C C . TYR A 1 284 ? 28.157 54.541 135.823 1.00 124.52 284 TYR A C 1
ATOM 1483 O O . TYR A 1 284 ? 27.253 55.357 136.013 1.00 124.52 284 TYR A O 1
ATOM 1492 N N . VAL A 1 285 ? 29.376 54.701 136.316 1.00 129.03 285 VAL A N 1
ATOM 1493 C CA . VAL A 1 285 ? 29.830 55.972 136.842 1.00 129.03 285 VAL A CA 1
ATOM 1494 C C . VAL A 1 285 ? 31.075 56.374 136.077 1.00 129.03 285 VAL A C 1
ATOM 1495 O O . VAL A 1 285 ? 31.681 55.582 135.360 1.00 129.03 285 VAL A O 1
ATOM 1499 N N . VAL A 1 286 ? 31.437 57.635 136.235 1.00 136.45 286 VAL A N 1
ATOM 1500 C CA . VAL A 1 286 ? 32.673 58.190 135.738 1.00 136.45 286 VAL A CA 1
ATOM 1501 C C . VAL A 1 286 ? 33.336 58.857 136.939 1.00 136.45 286 VAL A C 1
ATOM 1502 O O . VAL A 1 286 ? 32.801 58.808 138.043 1.00 136.45 286 VAL A O 1
ATOM 1506 N N . ASP A 1 287 ? 34.498 59.478 136.742 1.00 144.89 287 ASP A N 1
ATOM 1507 C CA . ASP A 1 287 ? 35.219 60.067 137.863 1.00 144.89 287 ASP A CA 1
ATOM 1508 C C . ASP A 1 287 ? 34.522 61.319 138.396 1.00 144.89 287 ASP A C 1
ATOM 1509 O O . ASP A 1 287 ? 35.017 62.438 138.238 1.00 144.89 287 ASP A O 1
ATOM 1514 N N . ALA A 1 288 ? 33.359 61.131 139.020 1.00 141.69 288 ALA A N 1
ATOM 1515 C CA . ALA A 1 288 ? 32.717 62.138 139.861 1.00 141.69 288 ALA A CA 1
ATOM 1516 C C . ALA A 1 288 ? 32.255 61.384 141.105 1.00 141.69 288 ALA A C 1
ATOM 1517 O O . ALA A 1 288 ? 31.102 60.955 141.189 1.00 141.69 288 ALA A O 1
ATOM 1519 N N . ASN A 1 289 ? 33.177 61.218 142.056 1.00 148.01 289 ASN A N 1
ATOM 1520 C CA . ASN A 1 289 ? 32.870 60.618 143.354 1.00 148.01 289 ASN A CA 1
ATOM 1521 C C . ASN A 1 289 ? 33.924 61.106 144.351 1.00 148.01 289 ASN A C 1
ATOM 1522 O O . ASN A 1 289 ? 35.013 60.535 144.442 1.00 148.01 289 ASN A O 1
ATOM 1527 N N . ILE A 1 290 ? 33.581 62.126 145.101 1.00 154.51 290 ILE A N 1
ATOM 1528 C CA . ILE A 1 290 ? 34.565 62.879 145.866 1.00 154.51 290 ILE A CA 1
ATOM 1529 C C . ILE A 1 290 ? 34.765 62.247 147.234 1.00 154.51 290 ILE A C 1
ATOM 1530 O O . ILE A 1 290 ? 33.831 61.688 147.825 1.00 154.51 290 ILE A O 1
ATOM 1535 N N . ASN A 1 291 ? 36.007 62.324 147.723 1.00 159.42 291 ASN A N 1
ATOM 1536 C CA . ASN A 1 291 ? 36.441 61.818 149.023 1.00 159.42 291 ASN A CA 1
ATOM 1537 C C . ASN A 1 291 ? 37.834 62.326 149.370 1.00 159.42 291 ASN A C 1
ATOM 1538 O O . ASN A 1 291 ? 38.740 62.240 148.540 1.00 159.42 291 ASN A O 1
ATOM 1543 N N . VAL A 1 292 ? 38.042 62.869 150.570 1.00 166.05 292 VAL A N 1
ATOM 1544 C CA . VAL A 1 292 ? 39.427 63.154 150.930 1.00 166.05 292 VAL A CA 1
ATOM 1545 C C . VAL A 1 292 ? 39.872 62.492 152.233 1.00 166.05 292 VAL A C 1
ATOM 1546 O O . VAL A 1 292 ? 40.584 61.485 152.198 1.00 166.05 292 VAL A O 1
ATOM 1550 N N . ASN A 1 293 ? 39.471 63.019 153.385 1.00 177.57 293 ASN A N 1
ATOM 1551 C CA . ASN A 1 293 ? 39.721 62.341 154.650 1.00 177.57 293 ASN A CA 1
ATOM 1552 C C . ASN A 1 293 ? 38.581 62.576 155.624 1.00 177.57 293 ASN A C 1
ATOM 1553 O O . ASN A 1 293 ? 38.306 61.756 156.502 1.00 177.57 293 ASN A O 1
ATOM 1558 N N . ALA A 1 294 ? 37.902 63.702 155.436 1.00 177.35 294 ALA A N 1
ATOM 1559 C CA . ALA A 1 294 ? 36.885 64.226 156.338 1.00 177.35 294 ALA A CA 1
ATOM 1560 C C . ALA A 1 294 ? 35.570 63.515 156.093 1.00 177.35 294 ALA A C 1
ATOM 1561 O O . ALA A 1 294 ? 35.551 62.410 155.542 1.00 177.35 294 ALA A O 1
ATOM 1563 N N . THR A 1 295 ? 34.455 64.135 156.481 1.00 180.49 295 THR A N 1
ATOM 1564 C CA . THR A 1 295 ? 33.144 63.576 156.166 1.00 180.49 295 THR A CA 1
ATOM 1565 C C . THR A 1 295 ? 32.895 63.639 154.661 1.00 180.49 295 THR A C 1
ATOM 1566 O O . THR A 1 295 ? 32.074 64.425 154.180 1.00 180.49 295 THR A O 1
ATOM 1568 N N . THR A 1 296 ? 33.624 62.794 153.918 1.00 168.66 296 THR A N 1
ATOM 1569 C CA . THR A 1 296 ? 33.804 62.860 152.469 1.00 168.66 296 THR A CA 1
ATOM 1570 C C . THR A 1 296 ? 33.995 61.421 151.998 1.00 168.66 296 THR A C 1
ATOM 1571 O O . THR A 1 296 ? 35.116 60.912 151.965 1.00 168.66 296 THR A O 1
ATOM 1575 N N . ALA A 1 297 ? 32.888 60.771 151.667 1.00 160.06 297 ALA A N 1
ATOM 1576 C CA . ALA A 1 297 ? 32.913 59.529 150.898 1.00 160.06 297 ALA A CA 1
ATOM 1577 C C . ALA A 1 297 ? 31.598 59.523 150.124 1.00 160.06 297 ALA A C 1
ATOM 1578 O O . ALA A 1 297 ? 30.572 59.051 150.618 1.00 160.06 297 ALA A O 1
ATOM 1580 N N . ASN A 1 298 ? 31.646 60.062 148.916 1.00 154.99 298 ASN A N 1
ATOM 1581 C CA . ASN A 1 298 ? 30.456 60.378 148.153 1.00 154.99 298 ASN A CA 1
ATOM 1582 C C . ASN A 1 298 ? 30.500 59.656 146.824 1.00 154.99 298 ASN A C 1
ATOM 1583 O O . ASN A 1 298 ? 31.568 59.460 146.246 1.00 154.99 298 ASN A O 1
ATOM 1588 N N . VAL A 1 299 ? 29.325 59.263 146.351 1.00 150.52 299 VAL A N 1
ATOM 1589 C CA . VAL A 1 299 ? 29.152 58.725 145.011 1.00 150.52 299 VAL A CA 1
ATOM 1590 C C . VAL A 1 299 ? 27.709 58.986 144.608 1.00 150.52 299 VAL A C 1
ATOM 1591 O O . VAL A 1 299 ? 26.799 58.938 145.441 1.00 150.52 299 VAL A O 1
ATOM 1595 N N . GLU A 1 300 ? 27.507 59.345 143.346 1.00 153.30 300 GLU A N 1
ATOM 1596 C CA . GLU A 1 300 ? 26.179 59.677 142.865 1.00 153.30 300 GLU A CA 1
ATOM 1597 C C . GLU A 1 300 ? 26.084 59.309 141.398 1.00 153.30 300 GLU A C 1
ATOM 1598 O O . GLU A 1 300 ? 27.058 59.442 140.657 1.00 153.30 300 GLU A O 1
ATOM 1604 N N . PHE A 1 301 ? 24.917 58.839 140.987 1.00 139.29 301 PHE A N 1
ATOM 1605 C CA . PHE A 1 301 ? 24.770 58.300 139.647 1.00 139.29 301 PHE A CA 1
ATOM 1606 C C . PHE A 1 301 ? 24.184 59.353 138.722 1.00 139.29 301 PHE A C 1
ATOM 1607 O O . PHE A 1 301 ? 23.823 60.454 139.137 1.00 139.29 301 PHE A O 1
ATOM 1615 N N . PHE A 1 302 ? 24.116 59.009 137.442 1.00 141.75 302 PHE A N 1
ATOM 1616 C CA . PHE A 1 302 ? 23.348 59.814 136.508 1.00 141.75 302 PHE A CA 1
ATOM 1617 C C . PHE A 1 302 ? 22.499 58.937 135.604 1.00 141.75 302 PHE A C 1
ATOM 1618 O O . PHE A 1 302 ? 21.436 59.359 135.142 1.00 141.75 302 PHE A O 1
ATOM 1626 N N . SER A 1 303 ? 22.944 57.729 135.357 1.00 136.94 303 SER A N 1
ATOM 1627 C CA . SER A 1 303 ? 22.174 56.853 134.499 1.00 136.94 303 SER A CA 1
ATOM 1628 C C . SER A 1 303 ? 21.039 56.209 135.289 1.00 136.94 303 SER A C 1
ATOM 1629 O O . SER A 1 303 ? 21.197 55.898 136.469 1.00 136.94 303 SER A O 1
ATOM 1632 N N . PRO A 1 304 ? 19.888 56.007 134.672 1.00 136.44 304 PRO A N 1
ATOM 1633 C CA . PRO A 1 304 ? 18.742 55.442 135.386 1.00 136.44 304 PRO A CA 1
ATOM 1634 C C . PRO A 1 304 ? 18.889 53.936 135.573 1.00 136.44 304 PRO A C 1
ATOM 1635 O O . PRO A 1 304 ? 19.890 53.329 135.208 1.00 136.44 304 PRO A O 1
ATOM 1639 N N . GLY A 1 305 ? 17.853 53.337 136.145 1.00 136.66 305 GLY A N 1
ATOM 1640 C CA . GLY A 1 305 ? 17.783 51.902 136.317 1.00 136.66 305 GLY A CA 1
ATOM 1641 C C . GLY A 1 305 ? 18.083 51.475 137.741 1.00 136.66 305 GLY A C 1
ATOM 1642 O O . GLY A 1 305 ? 18.544 52.250 138.581 1.00 136.66 305 GLY A O 1
ATOM 1643 N N . THR A 1 306 ? 17.810 50.205 138.007 1.00 135.34 306 THR A N 1
ATOM 1644 C CA . THR A 1 306 ? 18.111 49.607 139.297 1.00 135.34 306 THR A CA 1
ATOM 1645 C C . THR A 1 306 ? 19.555 49.131 139.324 1.00 135.34 306 THR A C 1
ATOM 1646 O O . THR A 1 306 ? 20.145 48.831 138.286 1.00 135.34 306 THR A O 1
ATOM 1650 N N . PHE A 1 307 ? 20.130 49.066 140.522 1.00 134.60 307 PHE A N 1
ATOM 1651 C CA . PHE A 1 307 ? 21.540 48.728 140.638 1.00 134.60 307 PHE A CA 1
ATOM 1652 C C . PHE A 1 307 ? 21.816 47.943 141.908 1.00 134.60 307 PHE A C 1
ATOM 1653 O O . PHE A 1 307 ? 21.168 48.144 142.937 1.00 134.60 307 PHE A O 1
ATOM 1661 N N . LEU A 1 308 ? 22.798 47.053 141.817 1.00 133.99 308 LEU A N 1
ATOM 1662 C CA . LEU A 1 308 ? 23.367 46.336 142.951 1.00 133.99 308 LEU A CA 1
ATOM 1663 C C . LEU A 1 308 ? 24.810 46.769 143.120 1.00 133.99 308 LEU A C 1
ATOM 1664 O O . LEU A 1 308 ? 25.610 46.624 142.193 1.00 133.99 308 LEU A O 1
ATOM 1669 N N . ILE A 1 309 ? 25.143 47.313 144.287 1.00 136.03 309 ILE A N 1
ATOM 1670 C CA . ILE A 1 309 ? 26.498 47.786 144.522 1.00 136.03 309 ILE A CA 1
ATOM 1671 C C . ILE A 1 309 ? 27.062 47.106 145.758 1.00 136.03 309 ILE A C 1
ATOM 1672 O O . ILE A 1 309 ? 26.328 46.659 146.644 1.00 136.03 309 ILE A O 1
ATOM 1677 N N . THR A 1 310 ? 28.384 46.984 145.780 1.00 135.68 310 THR A N 1
ATOM 1678 C CA . THR A 1 310 ? 29.143 46.600 146.959 1.00 135.68 310 THR A CA 1
ATOM 1679 C C . THR A 1 310 ? 30.307 47.564 147.085 1.00 135.68 310 THR A C 1
ATOM 1680 O O . THR A 1 310 ? 30.817 48.065 146.082 1.00 135.68 310 THR A O 1
ATOM 1684 N N . ALA A 1 311 ? 30.735 47.818 148.315 1.00 140.94 311 ALA A N 1
ATOM 1685 C CA . ALA A 1 311 ? 31.735 48.853 148.523 1.00 140.94 311 ALA A CA 1
ATOM 1686 C C . ALA A 1 311 ? 32.546 48.583 149.775 1.00 140.94 311 ALA A C 1
ATOM 1687 O O . ALA A 1 311 ? 31.977 48.410 150.854 1.00 140.94 311 ALA A O 1
ATOM 1689 N N . VAL A 1 312 ? 33.865 48.592 149.636 1.00 141.00 312 VAL A N 1
ATOM 1690 C CA . VAL A 1 312 ? 34.761 48.546 150.780 1.00 141.00 312 VAL A CA 1
ATOM 1691 C C . VAL A 1 312 ? 35.366 49.928 150.970 1.00 141.00 312 VAL A C 1
ATOM 1692 O O . VAL A 1 312 ? 35.464 50.722 150.030 1.00 141.00 312 VAL A O 1
ATOM 1696 N N . VAL A 1 313 ? 35.736 50.230 152.211 1.00 146.64 313 VAL A N 1
ATOM 1697 C CA . VAL A 1 313 ? 36.476 51.436 152.550 1.00 146.64 313 VAL A CA 1
ATOM 1698 C C . VAL A 1 313 ? 37.659 51.026 153.412 1.00 146.64 313 VAL A C 1
ATOM 1699 O O . VAL A 1 313 ? 37.768 49.881 153.845 1.00 146.64 313 VAL A O 1
ATOM 1703 N N . TYR A 1 314 ? 38.544 51.983 153.670 1.00 150.15 314 TYR A N 1
ATOM 1704 C CA . TYR A 1 314 ? 39.670 51.745 154.557 1.00 150.15 314 TYR A CA 1
ATOM 1705 C C . TYR A 1 314 ? 40.010 53.025 155.301 1.00 150.15 314 TYR A C 1
ATOM 1706 O O . TYR A 1 314 ? 39.723 54.131 154.841 1.00 150.15 314 TYR A O 1
ATOM 1715 N N . GLY A 1 315 ? 40.641 52.855 156.459 1.00 161.99 315 GLY A N 1
ATOM 1716 C CA . GLY A 1 315 ? 41.129 53.979 157.230 1.00 161.99 315 GLY A CA 1
ATOM 1717 C C . GLY A 1 315 ? 40.754 53.926 158.695 1.00 161.99 315 GLY A C 1
ATOM 1718 O O . GLY A 1 315 ? 40.833 52.874 159.334 1.00 161.99 315 GLY A O 1
ATOM 1719 N N . SER A 1 316 ? 40.333 55.066 159.236 1.00 171.02 316 SER A N 1
ATOM 1720 C CA . SER A 1 316 ? 39.873 55.149 160.615 1.00 171.02 316 SER A CA 1
ATOM 1721 C C . SER A 1 316 ? 38.406 54.753 160.696 1.00 171.02 316 SER A C 1
ATOM 1722 O O . SER A 1 316 ? 37.897 54.081 159.793 1.00 171.02 316 SER A O 1
ATOM 1725 N N . THR A 1 317 ? 37.744 55.113 161.798 1.00 175.42 317 THR A N 1
ATOM 1726 C CA . THR A 1 317 ? 36.346 54.751 162.005 1.00 175.42 317 THR A CA 1
ATOM 1727 C C . THR A 1 317 ? 35.440 55.345 160.928 1.00 175.42 317 THR A C 1
ATOM 1728 O O . THR A 1 317 ? 35.648 56.464 160.451 1.00 175.42 317 THR A O 1
ATOM 1732 N N . ILE A 1 318 ? 34.463 54.548 160.503 1.00 167.82 318 ILE A N 1
ATOM 1733 C CA . ILE A 1 318 ? 33.616 54.855 159.359 1.00 167.82 318 ILE A CA 1
ATOM 1734 C C . ILE A 1 318 ? 32.169 54.838 159.818 1.00 167.82 318 ILE A C 1
ATOM 1735 O O . ILE A 1 318 ? 31.724 53.872 160.446 1.00 167.82 318 ILE A O 1
ATOM 1740 N N . ALA A 1 319 ? 31.437 55.898 159.505 1.00 165.84 319 ALA A N 1
ATOM 1741 C CA . ALA A 1 319 ? 30.023 55.927 159.825 1.00 165.84 319 ALA A CA 1
ATOM 1742 C C . ALA A 1 319 ? 29.232 55.085 158.828 1.00 165.84 319 ALA A C 1
ATOM 1743 O O . ALA A 1 319 ? 29.721 54.700 157.764 1.00 165.84 319 ALA A O 1
ATOM 1745 N N . SER A 1 320 ? 27.991 54.795 159.197 1.00 163.25 320 SER A N 1
ATOM 1746 C CA . SER A 1 320 ? 27.089 54.078 158.318 1.00 163.25 320 SER A CA 1
ATOM 1747 C C . SER A 1 320 ? 26.666 54.976 157.157 1.00 163.25 320 SER A C 1
ATOM 1748 O O . SER A 1 320 ? 26.569 56.194 157.316 1.00 163.25 320 SER A O 1
ATOM 1751 N N . PRO A 1 321 ? 26.431 54.407 155.976 1.00 156.36 321 PRO A N 1
ATOM 1752 C CA . PRO A 1 321 ? 25.963 55.226 154.855 1.00 156.36 321 PRO A CA 1
ATOM 1753 C C . PRO A 1 321 ? 24.533 55.693 155.064 1.00 156.36 321 PRO A C 1
ATOM 1754 O O . PRO A 1 321 ? 23.661 54.925 155.473 1.00 156.36 321 PRO A O 1
ATOM 1758 N N . SER A 1 322 ? 24.307 56.972 154.796 1.00 156.06 322 SER A N 1
ATOM 1759 C CA . SER A 1 322 ? 22.996 57.598 154.943 1.00 156.06 322 SER A CA 1
ATOM 1760 C C . SER A 1 322 ? 22.476 57.899 153.546 1.00 156.06 322 SER A C 1
ATOM 1761 O O . SER A 1 322 ? 22.820 58.922 152.951 1.00 156.06 322 SER A O 1
ATOM 1764 N N . MET A 1 323 ? 21.631 57.007 153.038 1.00 156.85 323 MET A N 1
ATOM 1765 C CA . MET A 1 323 ? 21.224 57.078 151.643 1.00 156.85 323 MET A CA 1
ATOM 1766 C C . MET A 1 323 ? 20.239 58.212 151.394 1.00 156.85 323 MET A C 1
ATOM 1767 O O . MET A 1 323 ? 20.337 58.912 150.380 1.00 156.85 323 MET A O 1
ATOM 1772 N N . ALA A 1 324 ? 19.293 58.413 152.306 1.00 159.57 324 ALA A N 1
ATOM 1773 C CA . ALA A 1 324 ? 18.148 59.268 152.039 1.00 159.57 324 ALA A CA 1
ATOM 1774 C C . ALA A 1 324 ? 18.544 60.742 152.029 1.00 159.57 324 ALA A C 1
ATOM 1775 O O . ALA A 1 324 ? 19.627 61.136 152.467 1.00 159.57 324 ALA A O 1
ATOM 1777 N N . GLY A 1 325 ? 17.636 61.559 151.509 1.00 163.91 325 GLY A N 1
ATOM 1778 C CA . GLY A 1 325 ? 17.852 62.972 151.351 1.00 163.91 325 GLY A CA 1
ATOM 1779 C C . GLY A 1 325 ? 18.136 63.402 149.930 1.00 163.91 325 GLY A C 1
ATOM 1780 O O . GLY A 1 325 ? 17.929 64.574 149.600 1.00 163.91 325 GLY A O 1
ATOM 1781 N N . GLY A 1 326 ? 18.587 62.488 149.080 1.00 156.57 326 GLY A N 1
ATOM 1782 C CA . GLY A 1 326 ? 18.955 62.814 147.723 1.00 156.57 326 GLY A CA 1
ATOM 1783 C C . GLY A 1 326 ? 18.306 61.874 146.729 1.00 156.57 326 GLY A C 1
ATOM 1784 O O . GLY A 1 326 ? 17.195 61.388 146.926 1.00 156.57 326 GLY A O 1
ATOM 1785 N N . ASN A 1 327 ? 19.029 61.630 145.644 1.00 151.07 327 ASN A N 1
ATOM 1786 C CA . ASN A 1 327 ? 18.529 60.790 144.574 1.00 151.07 327 ASN A CA 1
ATOM 1787 C C . ASN A 1 327 ? 18.568 59.325 144.993 1.00 151.07 327 ASN A C 1
ATOM 1788 O O . ASN A 1 327 ? 19.335 58.922 145.868 1.00 151.07 327 ASN A O 1
ATOM 1793 N N . GLY A 1 328 ? 17.711 58.528 144.365 1.00 150.80 328 GLY A N 1
ATOM 1794 C CA . GLY A 1 328 ? 17.724 57.097 144.582 1.00 150.80 328 GLY A CA 1
ATOM 1795 C C . GLY A 1 328 ? 16.887 56.649 145.760 1.00 150.80 328 GLY A C 1
ATOM 1796 O O . GLY A 1 328 ? 16.875 57.305 146.805 1.00 150.80 328 GLY A O 1
ATOM 1797 N N . THR A 1 329 ? 16.188 55.529 145.610 1.00 151.21 329 THR A N 1
ATOM 1798 C CA . THR A 1 329 ? 15.337 54.989 146.659 1.00 151.21 329 THR A CA 1
ATOM 1799 C C . THR A 1 329 ? 15.811 53.594 147.024 1.00 151.21 329 THR A C 1
ATOM 1800 O O . THR A 1 329 ? 16.112 52.785 146.142 1.00 151.21 329 THR A O 1
ATOM 1804 N N . LEU A 1 330 ? 15.882 53.324 148.320 1.00 150.14 330 LEU A N 1
ATOM 1805 C CA . LEU A 1 330 ? 16.236 52.002 148.803 1.00 150.14 330 LEU A CA 1
ATOM 1806 C C . LEU A 1 330 ? 15.105 51.022 148.513 1.00 150.14 330 LEU A C 1
ATOM 1807 O O . LEU A 1 330 ? 13.928 51.384 148.502 1.00 150.14 330 LEU A O 1
ATOM 1812 N N . ILE A 1 331 ? 15.474 49.767 148.269 1.00 148.68 331 ILE A N 1
ATOM 1813 C CA . ILE A 1 331 ? 14.486 48.738 147.962 1.00 148.68 331 ILE A CA 1
ATOM 1814 C C . ILE A 1 331 ? 14.609 47.507 148.852 1.00 148.68 331 ILE A C 1
ATOM 1815 O O . ILE A 1 331 ? 13.649 46.724 148.965 1.00 148.68 331 ILE A O 1
ATOM 1820 N N . GLY A 1 332 ? 15.720 47.296 149.553 1.00 150.03 332 GLY A N 1
ATOM 1821 C CA . GLY A 1 332 ? 15.898 46.069 150.301 1.00 150.03 332 GLY A CA 1
ATOM 1822 C C . GLY A 1 332 ? 16.188 46.250 151.774 1.00 150.03 332 GLY A C 1
ATOM 1823 O O . GLY A 1 332 ? 15.367 46.792 152.518 1.00 150.03 332 GLY A O 1
ATOM 1824 N N . ASP A 1 333 ? 17.356 45.785 152.207 1.00 155.08 333 ASP A N 1
ATOM 1825 C CA . ASP A 1 333 ? 17.724 45.759 153.616 1.00 155.08 333 ASP A CA 1
ATOM 1826 C C . ASP A 1 333 ? 18.867 46.697 153.959 1.00 155.08 333 ASP A C 1
ATOM 1827 O O . ASP A 1 333 ? 18.830 47.330 155.017 1.00 155.08 333 ASP A O 1
ATOM 1832 N N . LEU A 1 334 ? 19.881 46.791 153.085 1.00 146.82 334 LEU A N 1
ATOM 1833 C CA . LEU A 1 334 ? 21.137 47.518 153.275 1.00 146.82 334 LEU A CA 1
ATOM 1834 C C . LEU A 1 334 ? 21.872 47.005 154.511 1.00 146.82 334 LEU A C 1
ATOM 1835 O O . LEU A 1 334 ? 21.791 47.618 155.579 1.00 146.82 334 LEU A O 1
ATOM 1840 N N . PRO A 1 335 ? 22.514 45.840 154.440 1.00 139.33 335 PRO A N 1
ATOM 1841 C CA . PRO A 1 335 ? 23.368 45.418 155.549 1.00 139.33 335 PRO A CA 1
ATOM 1842 C C . PRO A 1 335 ? 24.652 46.223 155.582 1.00 139.33 335 PRO A C 1
ATOM 1843 O O . PRO A 1 335 ? 25.149 46.685 154.555 1.00 139.33 335 PRO A O 1
ATOM 1847 N N . VAL A 1 336 ? 25.198 46.376 156.782 1.00 143.55 336 VAL A N 1
ATOM 1848 C CA . VAL A 1 336 ? 26.380 47.202 156.984 1.00 143.55 336 VAL A CA 1
ATOM 1849 C C . VAL A 1 336 ? 27.115 46.688 158.214 1.00 143.55 336 VAL A C 1
ATOM 1850 O O . VAL A 1 336 ? 26.494 46.230 159.177 1.00 143.55 336 VAL A O 1
ATOM 1854 N N . VAL A 1 337 ? 28.445 46.721 158.162 1.00 149.55 337 VAL A N 1
ATOM 1855 C CA . VAL A 1 337 ? 29.271 46.248 159.264 1.00 149.55 337 VAL A CA 1
ATOM 1856 C C . VAL A 1 337 ? 30.617 46.960 159.188 1.00 149.55 337 VAL A C 1
ATOM 1857 O O . VAL A 1 337 ? 31.056 47.381 158.115 1.00 149.55 337 VAL A O 1
ATOM 1861 N N . GLY A 1 338 ? 31.248 47.143 160.344 1.00 159.64 338 GLY A N 1
ATOM 1862 C CA . GLY A 1 338 ? 32.582 47.704 160.385 1.00 159.64 338 GLY A CA 1
ATOM 1863 C C . GLY A 1 338 ? 32.736 48.855 161.354 1.00 159.64 338 GLY A C 1
ATOM 1864 O O . GLY A 1 338 ? 32.182 48.831 162.456 1.00 159.64 338 GLY A O 1
ATOM 1865 N N . GLY A 1 339 ? 33.495 49.867 160.956 1.00 163.55 339 GLY A N 1
ATOM 1866 C CA . GLY A 1 339 ? 33.717 51.028 161.783 1.00 163.55 339 GLY A CA 1
ATOM 1867 C C . GLY A 1 339 ? 35.010 51.035 162.564 1.00 163.55 339 GLY A C 1
ATOM 1868 O O . GLY A 1 339 ? 35.171 51.886 163.443 1.00 163.55 339 GLY A O 1
ATOM 1869 N N . SER A 1 340 ? 35.930 50.114 162.285 1.00 166.35 340 SER A N 1
ATOM 1870 C CA . SER A 1 340 ? 37.218 50.083 162.964 1.00 166.35 340 SER A CA 1
ATOM 1871 C C . SER A 1 340 ? 38.369 50.373 162.011 1.00 166.35 340 SER A C 1
ATOM 1872 O O . SER A 1 340 ? 39.124 51.324 162.222 1.00 166.35 340 SER A O 1
ATOM 1875 N N . ASN A 1 341 ? 38.520 49.576 160.960 1.00 163.34 341 ASN A N 1
ATOM 1876 C CA . ASN A 1 341 ? 39.532 49.820 159.943 1.00 163.34 341 ASN A CA 1
ATOM 1877 C C . ASN A 1 341 ? 39.018 49.687 158.527 1.00 163.34 341 ASN A C 1
ATOM 1878 O O . ASN A 1 341 ? 39.627 50.261 157.618 1.00 163.34 341 ASN A O 1
ATOM 1883 N N . ALA A 1 342 ? 37.930 48.959 158.305 1.00 154.72 342 ALA A N 1
ATOM 1884 C CA . ALA A 1 342 ? 37.402 48.729 156.973 1.00 154.72 342 ALA A CA 1
ATOM 1885 C C . ALA A 1 342 ? 35.942 48.341 157.108 1.00 154.72 342 ALA A C 1
ATOM 1886 O O . ALA A 1 342 ? 35.592 47.532 157.968 1.00 154.72 342 ALA A O 1
ATOM 1888 N N . SER A 1 343 ? 35.096 48.917 156.261 1.00 151.24 343 SER A N 1
ATOM 1889 C CA . SER A 1 343 ? 33.668 48.655 156.317 1.00 151.24 343 SER A CA 1
ATOM 1890 C C . SER A 1 343 ? 33.168 48.258 154.942 1.00 151.24 343 SER A C 1
ATOM 1891 O O . SER A 1 343 ? 33.489 48.908 153.944 1.00 151.24 343 SER A O 1
ATOM 1894 N N . ILE A 1 344 ? 32.390 47.188 154.903 1.00 145.43 344 ILE A N 1
ATOM 1895 C CA . ILE A 1 344 ? 31.792 46.657 153.690 1.00 145.43 344 ILE A CA 1
ATOM 1896 C C . ILE A 1 344 ? 30.280 46.776 153.814 1.00 145.43 344 ILE A C 1
ATOM 1897 O O . ILE A 1 344 ? 29.720 46.567 154.895 1.00 145.43 344 ILE A O 1
ATOM 1902 N N . TRP A 1 345 ? 29.628 47.167 152.722 1.00 143.90 345 TRP A N 1
ATOM 1903 C CA . TRP A 1 345 ? 28.188 47.354 152.707 1.00 143.90 345 TRP A CA 1
ATOM 1904 C C . TRP A 1 345 ? 27.680 47.138 151.295 1.00 143.90 345 TRP A C 1
ATOM 1905 O O . TRP A 1 345 ? 28.356 47.463 150.318 1.00 143.90 345 TRP A O 1
ATOM 1916 N N . THR A 1 346 ? 26.482 46.579 151.200 1.00 142.17 346 THR A N 1
ATOM 1917 C CA . THR A 1 346 ? 25.911 46.144 149.937 1.00 142.17 346 THR A CA 1
ATOM 1918 C C . THR A 1 346 ? 24.481 46.646 149.850 1.00 142.17 346 THR A C 1
ATOM 1919 O O . THR A 1 346 ? 23.733 46.561 150.826 1.00 142.17 346 THR A O 1
ATOM 1923 N N . CYS A 1 347 ? 24.106 47.183 148.695 1.00 142.22 347 CYS A N 1
ATOM 1924 C CA . CYS A 1 347 ? 22.796 47.780 148.532 1.00 142.22 347 CYS A CA 1
ATOM 1925 C C . CYS A 1 347 ? 22.194 47.372 147.204 1.00 142.22 347 CYS A C 1
ATOM 1926 O O . CYS A 1 347 ? 22.898 47.193 146.210 1.00 142.22 347 CYS A O 1
ATOM 1929 N N . VAL A 1 348 ? 20.878 47.232 147.199 1.00 137.92 348 VAL A N 1
ATOM 1930 C CA . VAL A 1 348 ? 20.095 47.189 145.977 1.00 137.92 348 VAL A CA 1
ATOM 1931 C C . VAL A 1 348 ? 19.191 48.406 146.010 1.00 137.92 348 VAL A C 1
ATOM 1932 O O . VAL A 1 348 ? 18.576 48.690 147.042 1.00 137.92 348 VAL A O 1
ATOM 1936 N N . PHE A 1 349 ? 19.124 49.132 144.902 1.00 137.81 349 PHE A N 1
ATOM 1937 C CA . PHE A 1 349 ? 18.372 50.377 144.880 1.00 137.81 349 PHE A CA 1
ATOM 1938 C C . PHE A 1 349 ? 18.053 50.730 143.439 1.00 137.81 349 PHE A C 1
ATOM 1939 O O . PHE A 1 349 ? 18.539 50.099 142.499 1.00 137.81 349 PHE A O 1
ATOM 1947 N N . SER A 1 350 ? 17.255 51.777 143.281 1.00 140.25 350 SER A N 1
ATOM 1948 C CA . SER A 1 350 ? 16.898 52.315 141.982 1.00 140.25 350 SER A CA 1
ATOM 1949 C C . SER A 1 350 ? 17.004 53.824 142.056 1.00 140.25 350 SER A C 1
ATOM 1950 O O . SER A 1 350 ? 16.615 54.428 143.056 1.00 140.25 350 SER A O 1
ATOM 1953 N N . THR A 1 351 ? 17.535 54.424 141.001 1.00 142.42 351 THR A N 1
ATOM 1954 C CA . THR A 1 351 ? 17.762 55.856 140.968 1.00 142.42 351 THR A CA 1
ATOM 1955 C C . THR A 1 351 ? 17.252 56.408 139.652 1.00 142.42 351 THR A C 1
ATOM 1956 O O . THR A 1 351 ? 16.941 55.664 138.721 1.00 142.42 351 THR A O 1
ATOM 1960 N N . THR A 1 352 ? 17.178 57.731 139.572 1.00 149.08 352 THR A N 1
ATOM 1961 C CA . THR A 1 352 ? 16.663 58.352 138.368 1.00 149.08 352 THR A CA 1
ATOM 1962 C C . THR A 1 352 ? 17.335 59.690 138.120 1.00 149.08 352 THR A C 1
ATOM 1963 O O . THR A 1 352 ? 17.613 60.452 139.051 1.00 149.08 352 THR A O 1
ATOM 1967 N N . GLY A 1 353 ? 17.682 59.903 136.853 1.00 147.34 353 GLY A N 1
ATOM 1968 C CA . GLY A 1 353 ? 17.676 61.217 136.231 1.00 147.34 353 GLY A CA 1
ATOM 1969 C C . GLY A 1 353 ? 18.594 62.243 136.851 1.00 147.34 353 GLY A C 1
ATOM 1970 O O . GLY A 1 353 ? 19.804 62.046 136.982 1.00 147.34 353 GLY A O 1
ATOM 1971 N N . VAL A 1 354 ? 17.988 63.364 137.238 1.00 160.18 354 VAL A N 1
ATOM 1972 C CA . VAL A 1 354 ? 18.735 64.552 137.607 1.00 160.18 354 VAL A CA 1
ATOM 1973 C C . VAL A 1 354 ? 19.407 64.354 138.959 1.00 160.18 354 VAL A C 1
ATOM 1974 O O . VAL A 1 354 ? 18.921 63.619 139.828 1.00 160.18 354 VAL A O 1
ATOM 1978 N N . SER A 1 355 ? 20.584 64.944 139.101 1.00 169.98 355 SER A N 1
ATOM 1979 C CA . SER A 1 355 ? 21.210 65.065 140.402 1.00 169.98 355 SER A CA 1
ATOM 1980 C C . SER A 1 355 ? 20.651 66.284 141.114 1.00 169.98 355 SER A C 1
ATOM 1981 O O . SER A 1 355 ? 20.826 67.414 140.650 1.00 169.98 355 SER A O 1
ATOM 1984 N N . THR A 1 356 ? 19.977 66.062 142.236 1.00 175.10 356 THR A N 1
ATOM 1985 C CA . THR A 1 356 ? 19.713 67.168 143.136 1.00 175.10 356 THR A CA 1
ATOM 1986 C C . THR A 1 356 ? 21.000 67.554 143.865 1.00 175.10 356 THR A C 1
ATOM 1987 O O . THR A 1 356 ? 22.026 66.874 143.778 1.00 175.10 356 THR A O 1
ATOM 1991 N N . SER A 1 357 ? 20.938 68.639 144.632 1.00 180.34 357 SER A N 1
ATOM 1992 C CA . SER A 1 357 ? 22.164 69.229 145.160 1.00 180.34 357 SER A CA 1
ATOM 1993 C C . SER A 1 357 ? 22.684 68.525 146.409 1.00 180.34 357 SER A C 1
ATOM 1994 O O . SER A 1 357 ? 22.995 69.181 147.409 1.00 180.34 357 SER A O 1
ATOM 1997 N N . VAL A 1 358 ? 22.821 67.203 146.336 1.00 171.68 358 VAL A N 1
ATOM 1998 C CA . VAL A 1 358 ? 23.353 66.342 147.388 1.00 171.68 358 VAL A CA 1
ATOM 1999 C C . VAL A 1 358 ? 23.664 64.994 146.743 1.00 171.68 358 VAL A C 1
ATOM 2000 O O . VAL A 1 358 ? 22.865 64.489 145.942 1.00 171.68 358 VAL A O 1
ATOM 2004 N N . PRO A 1 359 ? 24.832 64.410 146.994 1.00 163.54 359 PRO A N 1
ATOM 2005 C CA . PRO A 1 359 ? 25.133 63.090 146.432 1.00 163.54 359 PRO A CA 1
ATOM 2006 C C . PRO A 1 359 ? 24.321 62.002 147.118 1.00 163.54 359 PRO A C 1
ATOM 2007 O O . PRO A 1 359 ? 23.629 62.227 148.110 1.00 163.54 359 PRO A O 1
ATOM 2011 N N . THR A 1 360 ? 24.419 60.792 146.573 1.00 157.32 360 THR A N 1
ATOM 2012 C CA . THR A 1 360 ? 23.418 59.775 146.860 1.00 157.32 360 THR A CA 1
ATOM 2013 C C . THR A 1 360 ? 23.722 58.896 148.064 1.00 157.32 360 THR A C 1
ATOM 2014 O O . THR A 1 360 ? 22.780 58.353 148.649 1.00 157.32 360 THR A O 1
ATOM 2018 N N . PHE A 1 361 ? 24.980 58.718 148.459 1.00 151.51 361 PHE A N 1
ATOM 2019 C CA . PHE A 1 361 ? 25.248 57.756 149.523 1.00 151.51 361 PHE A CA 1
ATOM 2020 C C . PHE A 1 361 ? 25.871 58.358 150.772 1.00 151.51 361 PHE A C 1
ATOM 2021 O O . PHE A 1 361 ? 25.376 58.089 151.874 1.00 151.51 361 PHE A O 1
ATOM 2029 N N . THR A 1 362 ? 26.936 59.154 150.638 1.00 156.36 362 THR A N 1
ATOM 2030 C CA . THR A 1 362 ? 27.450 60.076 151.664 1.00 156.36 362 THR A CA 1
ATOM 2031 C C . THR A 1 362 ? 27.852 59.366 152.963 1.00 156.36 362 THR A C 1
ATOM 2032 O O . THR A 1 362 ? 27.225 59.532 154.008 1.00 156.36 362 THR A O 1
ATOM 2036 N N . GLN A 1 363 ? 28.909 58.566 152.882 1.00 157.21 363 GLN A N 1
ATOM 2037 C CA . GLN A 1 363 ? 29.543 58.097 154.106 1.00 157.21 363 GLN A CA 1
ATOM 2038 C C . GLN A 1 363 ? 30.447 59.171 154.684 1.00 157.21 363 GLN A C 1
ATOM 2039 O O . GLN A 1 363 ? 31.171 59.852 153.955 1.00 157.21 363 GLN A O 1
ATOM 2045 N N . ALA A 1 364 ? 30.396 59.330 156.004 1.00 167.49 364 ALA A N 1
ATOM 2046 C CA . ALA A 1 364 ? 31.196 60.382 156.624 1.00 167.49 364 ALA A CA 1
ATOM 2047 C C . ALA A 1 364 ? 32.629 59.926 156.872 1.00 167.49 364 ALA A C 1
ATOM 2048 O O . ALA A 1 364 ? 33.558 60.351 156.180 1.00 167.49 364 ALA A O 1
ATOM 2050 N N . GLY A 1 365 ? 32.820 59.008 157.811 1.00 175.07 365 GLY A N 1
ATOM 2051 C CA . GLY A 1 365 ? 34.158 58.627 158.230 1.00 175.07 365 GLY A CA 1
ATOM 2052 C C . GLY A 1 365 ? 34.906 59.747 158.945 1.00 175.07 365 GLY A C 1
ATOM 2053 O O . GLY A 1 365 ? 34.426 60.865 159.117 1.00 175.07 365 GLY A O 1
ATOM 2054 N N . THR A 1 366 ? 36.115 59.415 159.392 1.00 175.52 366 THR A N 1
ATOM 2055 C CA . THR A 1 366 ? 36.995 60.396 160.014 1.00 175.52 366 THR A CA 1
ATOM 2056 C C . THR A 1 366 ? 38.367 60.487 159.369 1.00 175.52 366 THR A C 1
ATOM 2057 O O . THR A 1 366 ? 38.934 61.578 159.321 1.00 175.52 366 THR A O 1
ATOM 2061 N N . GLY A 1 367 ? 38.920 59.379 158.891 1.00 171.05 367 GLY A N 1
ATOM 2062 C CA . GLY A 1 367 ? 40.153 59.407 158.130 1.00 171.05 367 GLY A CA 1
ATOM 2063 C C . GLY A 1 367 ? 40.175 58.244 157.167 1.00 171.05 367 GLY A C 1
ATOM 2064 O O . GLY A 1 367 ? 40.018 57.092 157.577 1.00 171.05 367 GLY A O 1
ATOM 2065 N N . LEU A 1 368 ? 40.357 58.526 155.886 1.00 164.07 368 LEU A N 1
ATOM 2066 C CA . LEU A 1 368 ? 40.144 57.534 154.848 1.00 164.07 368 LEU A CA 1
ATOM 2067 C C . LEU A 1 368 ? 41.355 57.485 153.935 1.00 164.07 368 LEU A C 1
ATOM 2068 O O . LEU A 1 368 ? 42.081 58.469 153.791 1.00 164.07 368 LEU A O 1
ATOM 2073 N N . THR A 1 369 ? 41.572 56.325 153.325 1.00 161.17 369 THR A N 1
ATOM 2074 C CA . THR A 1 369 ? 42.662 56.149 152.379 1.00 161.17 369 THR A CA 1
ATOM 2075 C C . THR A 1 369 ? 42.153 55.860 150.975 1.00 161.17 369 THR A C 1
ATOM 2076 O O . THR A 1 369 ? 42.464 56.600 150.039 1.00 161.17 369 THR A O 1
ATOM 2080 N N . ARG A 1 370 ? 41.365 54.803 150.803 1.00 151.73 370 ARG A N 1
ATOM 2081 C CA . ARG A 1 370 ? 40.874 54.460 149.481 1.00 151.73 370 ARG A CA 1
ATOM 2082 C C . ARG A 1 370 ? 39.531 53.764 149.602 1.00 151.73 370 ARG A C 1
ATOM 2083 O O . ARG A 1 370 ? 39.185 53.211 150.647 1.00 151.73 370 ARG A O 1
ATOM 2091 N N . VAL A 1 371 ? 38.780 53.798 148.507 1.00 143.81 371 VAL A N 1
ATOM 2092 C CA . VAL A 1 371 ? 37.442 53.234 148.438 1.00 143.81 371 VAL A CA 1
ATOM 2093 C C . VAL A 1 371 ? 37.349 52.425 147.152 1.00 143.81 371 VAL A C 1
ATOM 2094 O O . VAL A 1 371 ? 38.092 52.661 146.194 1.00 143.81 371 VAL A O 1
ATOM 2098 N N . GLN A 1 372 ? 36.485 51.414 147.154 1.00 141.30 372 GLN A N 1
ATOM 2099 C CA . GLN A 1 372 ? 36.268 50.587 145.979 1.00 141.30 372 GLN A CA 1
ATOM 2100 C C . GLN A 1 372 ? 34.775 50.384 145.797 1.00 141.30 372 GLN A C 1
ATOM 2101 O O . GLN A 1 372 ? 33.994 50.511 146.741 1.00 141.30 372 GLN A O 1
ATOM 2107 N N . TYR A 1 373 ? 34.375 50.084 144.567 1.00 134.73 373 TYR A N 1
ATOM 2108 C CA . TYR A 1 373 ? 32.971 49.901 144.244 1.00 134.73 373 TYR A CA 1
ATOM 2109 C C . TYR A 1 373 ? 32.838 48.818 143.192 1.00 134.73 373 TYR A C 1
ATOM 2110 O O . TYR A 1 373 ? 33.754 48.581 142.404 1.00 134.73 373 TYR A O 1
ATOM 2119 N N . THR A 1 374 ? 31.681 48.168 143.184 1.00 129.67 374 THR A N 1
ATOM 2120 C CA . THR A 1 374 ? 31.365 47.157 142.180 1.00 129.67 374 THR A CA 1
ATOM 2121 C C . THR A 1 374 ? 29.912 47.381 141.789 1.00 129.67 374 THR A C 1
ATOM 2122 O O . THR A 1 374 ? 29.005 47.004 142.531 1.00 129.67 374 THR A O 1
ATOM 2126 N N . ILE A 1 375 ? 29.695 47.990 140.641 1.00 130.21 375 ILE A N 1
ATOM 2127 C CA . ILE A 1 375 ? 28.363 48.381 140.206 1.00 130.21 375 ILE A CA 1
ATOM 2128 C C . ILE A 1 375 ? 27.872 47.340 139.220 1.00 130.21 375 ILE A C 1
ATOM 2129 O O . ILE A 1 375 ? 28.631 46.897 138.355 1.00 130.21 375 ILE A O 1
ATOM 2134 N N . THR A 1 376 ? 26.607 46.951 139.332 1.00 132.71 376 THR A N 1
ATOM 2135 C CA . THR A 1 376 ? 26.003 46.106 138.314 1.00 132.71 376 THR A CA 1
ATOM 2136 C C . THR A 1 376 ? 24.520 46.411 138.211 1.00 132.71 376 THR A C 1
ATOM 2137 O O . THR A 1 376 ? 23.925 47.006 139.110 1.00 132.71 376 THR A O 1
ATOM 2141 N N . ARG A 1 377 ? 23.928 45.989 137.100 1.00 131.23 377 ARG A N 1
ATOM 2142 C CA . ARG A 1 377 ? 22.539 46.293 136.785 1.00 131.23 377 ARG A CA 1
ATOM 2143 C C . ARG A 1 377 ? 21.692 45.044 136.969 1.00 131.23 377 ARG A C 1
ATOM 2144 O O . ARG A 1 377 ? 21.947 44.019 136.334 1.00 131.23 377 ARG A O 1
ATOM 2152 N N . VAL A 1 378 ? 20.684 45.139 137.834 1.00 134.01 378 VAL A N 1
ATOM 2153 C CA . VAL A 1 378 ? 19.821 44.019 138.192 1.00 134.01 378 VAL A CA 1
ATOM 2154 C C . VAL A 1 378 ? 18.373 44.433 138.003 1.00 134.01 378 VAL A C 1
ATOM 2155 O O . VAL A 1 378 ? 18.093 45.523 137.498 1.00 134.01 378 VAL A O 1
ATOM 2159 N N . ASN A 1 379 ? 17.443 43.573 138.392 1.00 140.65 379 ASN A N 1
ATOM 2160 C CA . ASN A 1 379 ? 16.047 43.957 138.491 1.00 140.65 379 ASN A CA 1
ATOM 2161 C C . ASN A 1 379 ? 15.622 43.974 139.954 1.00 140.65 379 ASN A C 1
ATOM 2162 O O . ASN A 1 379 ? 16.447 43.828 140.857 1.00 140.65 379 ASN A O 1
ATOM 2167 N N . SER A 1 380 ? 14.322 44.147 140.184 1.00 142.33 380 SER A N 1
ATOM 2168 C CA . SER A 1 380 ? 13.847 44.527 141.509 1.00 142.33 380 SER A CA 1
ATOM 2169 C C . SER A 1 380 ? 13.894 43.368 142.491 1.00 142.33 380 SER A C 1
ATOM 2170 O O . SER A 1 380 ? 14.231 43.560 143.662 1.00 142.33 380 SER A O 1
ATOM 2173 N N . GLN A 1 381 ? 13.567 42.164 142.047 1.00 147.42 381 GLN A N 1
ATOM 2174 C CA . GLN A 1 381 ? 13.371 41.079 142.998 1.00 147.42 381 GLN A CA 1
ATOM 2175 C C . GLN A 1 381 ? 14.665 40.405 143.426 1.00 147.42 381 GLN A C 1
ATOM 2176 O O . GLN A 1 381 ? 14.610 39.364 144.083 1.00 147.42 381 GLN A O 1
ATOM 2182 N N . THR A 1 382 ? 15.822 40.970 143.104 1.00 141.38 382 THR A N 1
ATOM 2183 C CA . THR A 1 382 ? 17.092 40.461 143.609 1.00 141.38 382 THR A CA 1
ATOM 2184 C C . THR A 1 382 ? 17.566 41.254 144.809 1.00 141.38 382 THR A C 1
ATOM 2185 O O . THR A 1 382 ? 18.757 41.515 144.959 1.00 141.38 382 THR A O 1
ATOM 2189 N N . ALA A 1 383 ? 16.651 41.656 145.675 1.00 141.93 383 ALA A N 1
ATOM 2190 C CA . ALA A 1 383 ? 16.994 42.491 146.811 1.00 141.93 383 ALA A CA 1
ATOM 2191 C C . ALA A 1 383 ? 17.397 41.625 148.000 1.00 141.93 383 ALA A C 1
ATOM 2192 O O . ALA A 1 383 ? 17.591 40.414 147.884 1.00 141.93 383 ALA A O 1
ATOM 2194 N N . TYR A 1 384 ? 17.535 42.251 149.160 1.00 145.29 384 TYR A N 1
ATOM 2195 C CA . TYR A 1 384 ? 17.777 41.558 150.413 1.00 145.29 384 TYR A CA 1
ATOM 2196 C C . TYR A 1 384 ? 16.531 41.664 151.279 1.00 145.29 384 TYR A C 1
ATOM 2197 O O . TYR A 1 384 ? 16.000 42.758 151.482 1.00 145.29 384 TYR A O 1
ATOM 2206 N N . GLN A 1 385 ? 16.075 40.528 151.798 1.00 157.88 385 GLN A N 1
ATOM 2207 C CA . GLN A 1 385 ? 14.702 40.389 152.261 1.00 157.88 385 GLN A CA 1
ATOM 2208 C C . GLN A 1 385 ? 14.566 40.462 153.777 1.00 157.88 385 GLN A C 1
ATOM 2209 O O . GLN A 1 385 ? 13.752 39.746 154.362 1.00 157.88 385 GLN A O 1
ATOM 2215 N N . VAL A 1 386 ? 15.352 41.304 154.433 1.00 157.36 386 VAL A N 1
ATOM 2216 C CA . VAL A 1 386 ? 15.144 41.539 155.858 1.00 157.36 386 VAL A CA 1
ATOM 2217 C C . VAL A 1 386 ? 14.996 43.030 156.117 1.00 157.36 386 VAL A C 1
ATOM 2218 O O . VAL A 1 386 ? 14.968 43.828 155.184 1.00 157.36 386 VAL A O 1
ATOM 2222 N N . GLY B 1 92 ? 25.772 65.437 98.138 1.00 137.78 92 GLY B N 1
ATOM 2223 C CA . GLY B 1 92 ? 26.174 65.241 99.518 1.00 137.78 92 GLY B CA 1
ATOM 2224 C C . GLY B 1 92 ? 27.678 65.197 99.703 1.00 137.78 92 GLY B C 1
ATOM 2225 O O . GLY B 1 92 ? 28.178 65.305 100.822 1.00 137.78 92 GLY B O 1
ATOM 2226 N N . LYS B 1 93 ? 28.402 65.038 98.598 1.00 128.48 93 LYS B N 1
ATOM 2227 C CA . LYS B 1 93 ? 29.858 64.977 98.612 1.00 128.48 93 LYS B CA 1
ATOM 2228 C C . LYS B 1 93 ? 30.401 65.995 97.624 1.00 128.48 93 LYS B C 1
ATOM 2229 O O . LYS B 1 93 ? 30.109 65.917 96.427 1.00 128.48 93 LYS B O 1
ATOM 2235 N N . VAL B 1 94 ? 31.194 66.939 98.119 1.00 114.27 94 VAL B N 1
ATOM 2236 C CA . VAL B 1 94 ? 31.804 67.941 97.259 1.00 114.27 94 VAL B CA 1
ATOM 2237 C C . VAL B 1 94 ? 32.988 67.301 96.560 1.00 114.27 94 VAL B C 1
ATOM 2238 O O . VAL B 1 94 ? 33.421 66.211 96.934 1.00 114.27 94 VAL B O 1
ATOM 2242 N N . HIS B 1 95 ? 33.521 67.966 95.541 1.00 108.98 95 HIS B N 1
ATOM 2243 C CA . HIS B 1 95 ? 34.576 67.370 94.731 1.00 108.98 95 HIS B CA 1
ATOM 2244 C C . HIS B 1 95 ? 35.367 68.499 94.081 1.00 108.98 95 HIS B C 1
ATOM 2245 O O . HIS B 1 95 ? 34.949 69.024 93.049 1.00 108.98 95 HIS B O 1
ATOM 2252 N N . ILE B 1 96 ? 36.498 68.841 94.663 1.00 98.50 96 ILE B N 1
ATOM 2253 C CA . ILE B 1 96 ? 37.303 69.936 94.149 1.00 98.50 96 ILE B CA 1
ATOM 2254 C C . ILE B 1 96 ? 38.491 69.364 93.399 1.00 98.50 96 ILE B C 1
ATOM 2255 O O . ILE B 1 96 ? 38.910 68.227 93.624 1.00 98.50 96 ILE B O 1
ATOM 2260 N N . VAL B 1 97 ? 39.000 70.140 92.448 1.00 94.66 97 VAL B N 1
ATOM 2261 C CA . VAL B 1 97 ? 40.175 69.792 91.656 1.00 94.66 97 VAL B CA 1
ATOM 2262 C C . VAL B 1 97 ? 41.046 71.033 91.576 1.00 94.66 97 VAL B C 1
ATOM 2263 O O . VAL B 1 97 ? 40.573 72.093 91.161 1.00 94.66 97 VAL B O 1
ATOM 2267 N N . HIS B 1 98 ? 42.309 70.913 91.967 1.00 98.16 98 HIS B N 1
ATOM 2268 C CA . HIS B 1 98 ? 43.144 72.097 92.059 1.00 98.16 98 HIS B CA 1
ATOM 2269 C C . HIS B 1 98 ? 44.603 71.696 91.926 1.00 98.16 98 HIS B C 1
ATOM 2270 O O . HIS B 1 98 ? 44.959 70.531 92.098 1.00 98.16 98 HIS B O 1
ATOM 2277 N N . ARG B 1 99 ? 45.441 72.677 91.599 1.00 91.98 99 ARG B N 1
ATOM 2278 C CA . ARG B 1 99 ? 46.872 72.477 91.401 0.48 91.98 99 ARG B CA 1
ATOM 2279 C C . ARG B 1 99 ? 47.598 73.608 92.110 1.00 91.98 99 ARG B C 1
ATOM 2280 O O . ARG B 1 99 ? 47.524 74.752 91.665 1.00 91.98 99 ARG B O 1
ATOM 2288 N N . GLU B 1 100 ? 48.301 73.305 93.199 1.00 101.10 100 GLU B N 1
ATOM 2289 C CA . GLU B 1 100 ? 48.904 74.333 94.039 1.00 101.10 100 GLU B CA 1
ATOM 2290 C C . GLU B 1 100 ? 50.342 73.994 94.397 1.00 101.10 100 GLU B C 1
ATOM 2291 O O . GLU B 1 100 ? 50.891 72.980 93.977 1.00 101.10 100 GLU B O 1
ATOM 2297 N N . LEU B 1 101 ? 50.931 74.853 95.220 1.00 96.57 101 LEU B N 1
ATOM 2298 C CA . LEU B 1 101 ? 52.343 74.812 95.566 1.00 96.57 101 LEU B CA 1
ATOM 2299 C C . LEU B 1 101 ? 52.555 74.000 96.832 1.00 96.57 101 LEU B C 1
ATOM 2300 O O . LEU B 1 101 ? 51.668 73.900 97.678 1.00 96.57 101 LEU B O 1
ATOM 2305 N N . VAL B 1 102 ? 53.746 73.418 96.959 1.00 97.29 102 VAL B N 1
ATOM 2306 C CA . VAL B 1 102 ? 54.079 72.644 98.146 1.00 97.29 102 VAL B CA 1
ATOM 2307 C C . VAL B 1 102 ? 55.198 73.313 98.911 1.00 97.29 102 VAL B C 1
ATOM 2308 O O . VAL B 1 102 ? 55.000 73.795 100.029 1.00 97.29 102 VAL B O 1
ATOM 2312 N N . THR B 1 103 ? 56.372 73.357 98.293 1.00 100.12 103 THR B N 1
ATOM 2313 C CA . THR B 1 103 ? 57.589 73.850 98.914 1.00 100.12 103 THR B CA 1
ATOM 2314 C C . THR B 1 103 ? 58.642 73.970 97.832 1.00 100.12 103 THR B C 1
ATOM 2315 O O . THR B 1 103 ? 58.489 73.448 96.727 1.00 100.12 103 THR B O 1
ATOM 2319 N N . SER B 1 104 ? 59.713 74.660 98.167 1.00 101.75 104 SER B N 1
ATOM 2320 C CA . SER B 1 104 ? 60.860 74.766 97.291 1.00 101.75 104 SER B CA 1
ATOM 2321 C C . SER B 1 104 ? 61.788 73.586 97.518 1.00 101.75 104 SER B C 1
ATOM 2322 O O . SER B 1 104 ? 61.584 72.774 98.416 1.00 101.75 104 SER B O 1
ATOM 2325 N N . VAL B 1 105 ? 62.817 73.487 96.689 1.00 105.06 105 VAL B N 1
ATOM 2326 C CA . VAL B 1 105 ? 63.894 72.540 96.933 1.00 105.06 105 VAL B CA 1
ATOM 2327 C C . VAL B 1 105 ? 65.203 73.308 96.988 1.00 105.06 105 VAL B C 1
ATOM 2328 O O . VAL B 1 105 ? 65.372 74.343 96.340 1.00 105.06 105 VAL B O 1
ATOM 2332 N N . ILE B 1 106 ? 66.121 72.816 97.812 1.00 112.77 106 ILE B N 1
ATOM 2333 C CA . ILE B 1 106 ? 67.427 73.429 98.014 1.00 112.77 106 ILE B CA 1
ATOM 2334 C C . ILE B 1 106 ? 68.441 72.304 98.088 1.00 112.77 106 ILE B C 1
ATOM 2335 O O . ILE B 1 106 ? 68.347 71.447 98.972 1.00 112.77 106 ILE B O 1
ATOM 2340 N N . ASN B 1 107 ? 69.404 72.295 97.181 1.00 123.11 107 ASN B N 1
ATOM 2341 C CA . ASN B 1 107 ? 70.443 71.281 97.225 1.00 123.11 107 ASN B CA 1
ATOM 2342 C C . ASN B 1 107 ? 71.688 71.806 97.927 1.00 123.11 107 ASN B C 1
ATOM 2343 O O . ASN B 1 107 ? 71.859 73.009 98.115 1.00 123.11 107 ASN B O 1
ATOM 2348 N N . LEU B 1 108 ? 72.550 70.882 98.328 1.00 127.42 108 LEU B N 1
ATOM 2349 C CA . LEU B 1 108 ? 73.821 71.204 98.961 1.00 127.42 108 LEU B CA 1
ATOM 2350 C C . LEU B 1 108 ? 74.975 70.736 98.090 1.00 127.42 108 LEU B C 1
ATOM 2351 O O . LEU B 1 108 ? 74.787 70.279 96.966 1.00 127.42 108 LEU B O 1
ATOM 2356 N N . VAL B 1 109 ? 76.186 70.882 98.613 1.00 128.16 109 VAL B N 1
ATOM 2357 C CA . VAL B 1 109 ? 77.389 70.533 97.854 1.00 128.16 109 VAL B CA 1
ATOM 2358 C C . VAL B 1 109 ? 77.718 69.084 98.192 1.00 128.16 109 VAL B C 1
ATOM 2359 O O . VAL B 1 109 ? 78.555 68.764 99.038 1.00 128.16 109 VAL B O 1
ATOM 2363 N N . GLY B 1 110 ? 77.042 68.177 97.496 1.00 129.78 110 GLY B N 1
ATOM 2364 C CA . GLY B 1 110 ? 77.413 66.777 97.501 1.00 129.78 110 GLY B CA 1
ATOM 2365 C C . GLY B 1 110 ? 77.147 66.008 98.776 1.00 129.78 110 GLY B C 1
ATOM 2366 O O . GLY B 1 110 ? 78.068 65.437 99.361 1.00 129.78 110 GLY B O 1
ATOM 2367 N N . ASN B 1 111 ? 75.898 65.983 99.215 1.00 125.94 111 ASN B N 1
ATOM 2368 C CA . ASN B 1 111 ? 75.475 65.130 100.316 1.00 125.94 111 ASN B CA 1
ATOM 2369 C C . ASN B 1 111 ? 74.102 64.593 99.953 1.00 125.94 111 ASN B C 1
ATOM 2370 O O . ASN B 1 111 ? 73.674 64.654 98.797 1.00 125.94 111 ASN B O 1
ATOM 2375 N N . PHE B 1 112 ? 73.395 64.061 100.936 1.00 115.18 112 PHE B N 1
ATOM 2376 C CA . PHE B 1 112 ? 72.081 63.474 100.719 1.00 115.18 112 PHE B CA 1
ATOM 2377 C C . PHE B 1 112 ? 71.129 64.025 101.767 1.00 115.18 112 PHE B C 1
ATOM 2378 O O . PHE B 1 112 ? 71.264 63.714 102.952 1.00 115.18 112 PHE B O 1
ATOM 2386 N N . ARG B 1 113 ? 70.173 64.841 101.338 1.00 114.97 113 ARG B N 1
ATOM 2387 C CA . ARG B 1 113 ? 69.210 65.459 102.235 1.00 114.97 113 ARG B CA 1
ATOM 2388 C C . ARG B 1 113 ? 67.804 65.132 101.778 1.00 114.97 113 ARG B C 1
ATOM 2389 O O . ARG B 1 113 ? 67.535 65.047 100.579 1.00 114.97 113 ARG B O 1
ATOM 2397 N N . VAL B 1 114 ? 66.913 64.952 102.742 1.00 106.78 114 VAL B N 1
ATOM 2398 C CA . VAL B 1 114 ? 65.523 64.617 102.485 1.00 106.78 114 VAL B CA 1
ATOM 2399 C C . VAL B 1 114 ? 64.668 65.711 103.093 1.00 106.78 114 VAL B C 1
ATOM 2400 O O . VAL B 1 114 ? 64.792 65.998 104.290 1.00 106.78 114 VAL B O 1
ATOM 2404 N N . ASN B 1 115 ? 63.828 66.331 102.262 1.00 103.74 115 ASN B N 1
ATOM 2405 C CA . ASN B 1 115 ? 62.879 67.377 102.655 1.00 103.74 115 ASN B CA 1
ATOM 2406 C C . ASN B 1 115 ? 63.569 68.575 103.298 1.00 103.74 115 ASN B C 1
ATOM 2407 O O . ASN B 1 115 ? 63.076 69.130 104.280 1.00 103.74 115 ASN B O 1
ATOM 2412 N N . ASN B 1 116 ? 64.735 68.934 102.765 1.00 114.02 116 ASN B N 1
ATOM 2413 C CA . ASN B 1 116 ? 65.431 70.187 103.060 1.00 114.02 116 ASN B CA 1
ATOM 2414 C C . ASN B 1 116 ? 65.850 70.335 104.516 1.00 114.02 116 ASN B C 1
ATOM 2415 O O . ASN B 1 116 ? 65.920 71.455 105.019 1.00 114.02 116 ASN B O 1
ATOM 2420 N N . ASN B 1 117 ? 66.153 69.237 105.200 1.00 125.01 117 ASN B N 1
ATOM 2421 C CA . ASN B 1 117 ? 66.876 69.335 106.459 1.00 125.01 117 ASN B CA 1
ATOM 2422 C C . ASN B 1 117 ? 67.633 68.047 106.722 1.00 125.01 117 ASN B C 1
ATOM 2423 O O . ASN B 1 117 ? 67.335 66.999 106.150 1.00 125.01 117 ASN B O 1
ATOM 2428 N N . VAL B 1 118 ? 68.620 68.143 107.595 1.00 132.24 118 VAL B N 1
ATOM 2429 C CA . VAL B 1 118 ? 69.157 66.950 108.222 1.00 132.24 118 VAL B CA 1
ATOM 2430 C C . VAL B 1 118 ? 68.214 66.515 109.338 1.00 132.24 118 VAL B C 1
ATOM 2431 O O . VAL B 1 118 ? 67.359 67.284 109.788 1.00 132.24 118 VAL B O 1
ATOM 2435 N N . SER B 1 119 ? 68.314 65.227 109.705 1.00 146.21 119 SER B N 1
ATOM 2436 C CA . SER B 1 119 ? 67.545 64.492 110.723 1.00 146.21 119 SER B CA 1
ATOM 2437 C C . SER B 1 119 ? 66.094 64.240 110.309 1.00 146.21 119 SER B C 1
ATOM 2438 O O . SER B 1 119 ? 65.352 63.554 111.020 1.00 146.21 119 SER B O 1
ATOM 2441 N N . ALA B 1 120 ? 65.672 64.849 109.203 1.00 139.18 120 ALA B N 1
ATOM 2442 C CA . ALA B 1 120 ? 64.611 64.413 108.302 1.00 139.18 120 ALA B CA 1
ATOM 2443 C C . ALA B 1 120 ? 63.185 64.526 108.821 1.00 139.18 120 ALA B C 1
ATOM 2444 O O . ALA B 1 120 ? 62.269 64.537 107.994 1.00 139.18 120 ALA B O 1
ATOM 2446 N N . GLN B 1 121 ? 63.000 64.706 110.135 1.00 139.09 121 GLN B N 1
ATOM 2447 C CA . GLN B 1 121 ? 61.716 65.010 110.787 1.00 139.09 121 GLN B CA 1
ATOM 2448 C C . GLN B 1 121 ? 60.596 64.064 110.337 1.00 139.09 121 GLN B C 1
ATOM 2449 O O . GLN B 1 121 ? 59.802 64.396 109.463 1.00 139.09 121 GLN B O 1
ATOM 2455 N N . ILE B 1 122 ? 60.671 62.830 110.849 1.00 124.74 122 ILE B N 1
ATOM 2456 C CA . ILE B 1 122 ? 59.784 61.707 110.526 1.00 124.74 122 ILE B CA 1
ATOM 2457 C C . ILE B 1 122 ? 58.309 62.090 110.426 1.00 124.74 122 ILE B C 1
ATOM 2458 O O . ILE B 1 122 ? 57.755 62.750 111.309 1.00 124.74 122 ILE B O 1
ATOM 2463 N N . GLY B 1 123 ? 57.689 61.733 109.313 1.00 118.88 123 GLY B N 1
ATOM 2464 C CA . GLY B 1 123 ? 56.383 62.268 108.975 1.00 118.88 123 GLY B CA 1
ATOM 2465 C C . GLY B 1 123 ? 56.534 63.545 108.177 1.00 118.88 123 GLY B C 1
ATOM 2466 O O . GLY B 1 123 ? 57.200 63.556 107.148 1.00 118.88 123 GLY B O 1
ATOM 2467 N N . GLN B 1 124 ? 55.822 64.593 108.602 1.00 114.56 124 GLN B N 1
ATOM 2468 C CA . GLN B 1 124 ? 56.013 66.000 108.234 1.00 114.56 124 GLN B CA 1
ATOM 2469 C C . GLN B 1 124 ? 55.583 66.317 106.803 1.00 114.56 124 GLN B C 1
ATOM 2470 O O . GLN B 1 124 ? 55.361 67.481 106.475 1.00 114.56 124 GLN B O 1
ATOM 2476 N N . PHE B 1 125 ? 55.333 65.305 105.990 1.00 107.94 125 PHE B N 1
ATOM 2477 C CA . PHE B 1 125 ? 54.705 65.467 104.690 1.00 107.94 125 PHE B CA 1
ATOM 2478 C C . PHE B 1 125 ? 53.706 64.356 104.449 1.00 107.94 125 PHE B C 1
ATOM 2479 O O . PHE B 1 125 ? 53.548 63.902 103.312 1.00 107.94 125 PHE B O 1
ATOM 2487 N N . ARG B 1 126 ? 53.077 63.869 105.516 1.00 116.19 126 ARG B N 1
ATOM 2488 C CA . ARG B 1 126 ? 51.985 62.911 105.405 1.00 116.19 126 ARG B CA 1
ATOM 2489 C C . ARG B 1 126 ? 50.861 63.547 104.610 1.00 116.19 126 ARG B C 1
ATOM 2490 O O . ARG B 1 126 ? 50.460 64.680 104.881 1.00 116.19 126 ARG B O 1
ATOM 2498 N N . ILE B 1 127 ? 50.444 62.904 103.532 1.00 104.17 127 ILE B N 1
ATOM 2499 C CA . ILE B 1 127 ? 49.527 63.572 102.627 1.00 104.17 127 ILE B CA 1
ATOM 2500 C C . ILE B 1 127 ? 48.109 63.330 103.126 1.00 104.17 127 ILE B C 1
ATOM 2501 O O . ILE B 1 127 ? 47.661 62.193 103.287 1.00 104.17 127 ILE B O 1
ATOM 2506 N N . ASN B 1 128 ? 47.457 64.413 103.475 1.00 108.88 128 ASN B N 1
ATOM 2507 C CA . ASN B 1 128 ? 46.258 64.497 104.282 1.00 108.88 128 ASN B CA 1
ATOM 2508 C C . ASN B 1 128 ? 45.776 65.926 104.120 1.00 108.88 128 ASN B C 1
ATOM 2509 O O . ASN B 1 128 ? 46.580 66.849 104.285 1.00 108.88 128 ASN B O 1
ATOM 2514 N N . PRO B 1 129 ? 44.503 66.162 103.795 1.00 102.35 129 PRO B N 1
ATOM 2515 C CA . PRO B 1 129 ? 44.047 67.534 103.536 1.00 102.35 129 PRO B CA 1
ATOM 2516 C C . PRO B 1 129 ? 44.146 68.496 104.701 1.00 102.35 129 PRO B C 1
ATOM 2517 O O . PRO B 1 129 ? 44.021 69.698 104.475 1.00 102.35 129 PRO B O 1
ATOM 2521 N N . SER B 1 130 ? 44.387 68.041 105.916 1.00 108.02 130 SER B N 1
ATOM 2522 C CA . SER B 1 130 ? 44.621 68.988 106.988 1.00 108.02 130 SER B CA 1
ATOM 2523 C C . SER B 1 130 ? 46.089 69.291 107.203 1.00 108.02 130 SER B C 1
ATOM 2524 O O . SER B 1 130 ? 46.410 70.153 108.025 1.00 108.02 130 SER B O 1
ATOM 2527 N N . ASN B 1 131 ? 46.984 68.603 106.508 1.00 113.03 131 ASN B N 1
ATOM 2528 C CA . ASN B 1 131 ? 48.411 68.847 106.679 1.00 113.03 131 ASN B CA 1
ATOM 2529 C C . ASN B 1 131 ? 48.759 70.154 105.994 1.00 113.03 131 ASN B C 1
ATOM 2530 O O . ASN B 1 131 ? 49.021 70.194 104.793 1.00 113.03 131 ASN B O 1
ATOM 2535 N N . SER B 1 132 ? 48.808 71.228 106.773 1.00 114.56 132 SER B N 1
ATOM 2536 C CA . SER B 1 132 ? 49.103 72.539 106.223 1.00 114.56 132 SER B CA 1
ATOM 2537 C C . SER B 1 132 ? 50.560 72.705 105.832 1.00 114.56 132 SER B C 1
ATOM 2538 O O . SER B 1 132 ? 50.905 73.721 105.228 1.00 114.56 132 SER B O 1
ATOM 2541 N N . SER B 1 133 ? 51.421 71.750 106.160 1.00 109.51 133 SER B N 1
ATOM 2542 C CA . SER B 1 133 ? 52.820 71.897 105.814 1.00 109.51 133 SER B CA 1
ATOM 2543 C C . SER B 1 133 ? 53.122 71.521 104.374 1.00 109.51 133 SER B C 1
ATOM 2544 O O . SER B 1 133 ? 54.205 71.854 103.890 1.00 109.51 133 SER B O 1
ATOM 2547 N N . LEU B 1 134 ? 52.216 70.843 103.675 1.00 104.65 134 LEU B N 1
ATOM 2548 C CA . LEU B 1 134 ? 52.451 70.576 102.263 1.00 104.65 134 LEU B CA 1
ATOM 2549 C C . LEU B 1 134 ? 51.413 71.227 101.367 1.00 104.65 134 LEU B C 1
ATOM 2550 O O . LEU B 1 134 ? 51.782 71.875 100.386 1.00 104.65 134 LEU B O 1
ATOM 2555 N N . PHE B 1 135 ? 50.130 71.085 101.659 1.00 102.47 135 PHE B N 1
ATOM 2556 C CA . PHE B 1 135 ? 49.144 71.853 100.929 1.00 102.47 135 PHE B CA 1
ATOM 2557 C C . PHE B 1 135 ? 49.171 73.284 101.432 1.00 102.47 135 PHE B C 1
ATOM 2558 O O . PHE B 1 135 ? 49.574 73.551 102.565 1.00 102.47 135 PHE B O 1
ATOM 2566 N N . THR B 1 136 ? 48.764 74.216 100.583 1.00 107.47 136 THR B N 1
ATOM 2567 C CA . THR B 1 136 ? 48.710 75.603 101.015 1.00 107.47 136 THR B CA 1
ATOM 2568 C C . THR B 1 136 ? 47.450 76.346 100.607 1.00 107.47 136 THR B C 1
ATOM 2569 O O . THR B 1 136 ? 47.234 77.455 101.102 1.00 107.47 136 THR B O 1
ATOM 2573 N N . TRP B 1 137 ? 46.620 75.790 99.733 1.00 101.02 137 TRP B N 1
ATOM 2574 C CA . TRP B 1 137 ? 45.271 76.279 99.495 1.00 101.02 137 TRP B CA 1
ATOM 2575 C C . TRP B 1 137 ? 44.213 75.314 99.982 1.00 101.02 137 TRP B C 1
ATOM 2576 O O . TRP B 1 137 ? 43.113 75.741 100.321 1.00 101.02 137 TRP B O 1
ATOM 2587 N N . LEU B 1 138 ? 44.537 74.026 100.037 1.00 101.63 138 LEU B N 1
ATOM 2588 C CA . LEU B 1 138 ? 43.547 73.030 100.445 1.00 101.63 138 LEU B CA 1
ATOM 2589 C C . LEU B 1 138 ? 43.104 73.155 101.903 1.00 101.63 138 LEU B C 1
ATOM 2590 O O . LEU B 1 138 ? 41.884 73.157 102.134 1.00 101.63 138 LEU B O 1
ATOM 2595 N N . PRO B 1 139 ? 43.979 73.232 102.922 1.00 105.80 139 PRO B N 1
ATOM 2596 C CA . PRO B 1 139 ? 43.464 73.096 104.290 1.00 105.80 139 PRO B CA 1
ATOM 2597 C C . PRO B 1 139 ? 42.695 74.292 104.804 1.00 105.80 139 PRO B C 1
ATOM 2598 O O . PRO B 1 139 ? 42.232 74.252 105.945 1.00 105.80 139 PRO B O 1
ATOM 2602 N N . THR B 1 140 ? 42.528 75.349 104.023 1.00 109.16 140 THR B N 1
ATOM 2603 C CA . THR B 1 140 ? 41.608 76.376 104.464 1.00 109.16 140 THR B CA 1
ATOM 2604 C C . THR B 1 140 ? 40.164 75.989 104.223 1.00 109.16 140 THR B C 1
ATOM 2605 O O . THR B 1 140 ? 39.275 76.652 104.756 1.00 109.16 140 THR B O 1
ATOM 2609 N N . ILE B 1 141 ? 39.901 74.943 103.442 1.00 103.44 141 ILE B N 1
ATOM 2610 C CA . ILE B 1 141 ? 38.553 74.403 103.338 1.00 103.44 141 ILE B CA 1
ATOM 2611 C C . ILE B 1 141 ? 38.448 73.002 103.888 1.00 103.44 141 ILE B C 1
ATOM 2612 O O . ILE B 1 141 ? 37.326 72.515 104.079 1.00 103.44 141 ILE B O 1
ATOM 2617 N N . ALA B 1 142 ? 39.561 72.331 104.155 1.00 107.64 142 ALA B N 1
ATOM 2618 C CA . ALA B 1 142 ? 39.472 71.042 104.814 1.00 107.64 142 ALA B CA 1
ATOM 2619 C C . ALA B 1 142 ? 39.201 71.173 106.298 1.00 107.64 142 ALA B C 1
ATOM 2620 O O . ALA B 1 142 ? 38.880 70.176 106.945 1.00 107.64 142 ALA B O 1
ATOM 2622 N N . SER B 1 143 ? 39.318 72.373 106.854 1.00 108.81 143 SER B N 1
ATOM 2623 C CA . SER B 1 143 ? 38.896 72.577 108.226 1.00 108.81 143 SER B CA 1
ATOM 2624 C C . SER B 1 143 ? 37.387 72.584 108.375 1.00 108.81 143 SER B C 1
ATOM 2625 O O . SER B 1 143 ? 36.898 72.497 109.501 1.00 108.81 143 SER B O 1
ATOM 2628 N N . ASN B 1 144 ? 36.642 72.695 107.281 1.00 110.02 144 ASN B N 1
ATOM 2629 C CA . ASN B 1 144 ? 35.190 72.666 107.318 1.00 110.02 144 ASN B CA 1
ATOM 2630 C C . ASN B 1 144 ? 34.639 71.306 106.898 1.00 110.02 144 ASN B C 1
ATOM 2631 O O . ASN B 1 144 ? 33.517 71.231 106.404 1.00 110.02 144 ASN B O 1
ATOM 2636 N N . PHE B 1 145 ? 35.394 70.228 107.081 1.00 106.78 145 PHE B N 1
ATOM 2637 C CA . PHE B 1 145 ? 34.886 68.893 106.792 1.00 106.78 145 PHE B CA 1
ATOM 2638 C C . PHE B 1 145 ? 35.507 67.895 107.758 1.00 106.78 145 PHE B C 1
ATOM 2639 O O . PHE B 1 145 ? 36.274 68.261 108.649 1.00 106.78 145 PHE B O 1
ATOM 2647 N N . ASP B 1 146 ? 35.167 66.624 107.578 1.00 111.80 146 ASP B N 1
ATOM 2648 C CA . ASP B 1 146 ? 35.738 65.574 108.418 1.00 111.80 146 ASP B CA 1
ATOM 2649 C C . ASP B 1 146 ? 36.337 64.411 107.650 1.00 111.80 146 ASP B C 1
ATOM 2650 O O . ASP B 1 146 ? 37.332 63.846 108.099 1.00 111.80 146 ASP B O 1
ATOM 2655 N N . SER B 1 147 ? 35.765 64.028 106.522 1.00 108.96 147 SER B N 1
ATOM 2656 C CA . SER B 1 147 ? 36.278 62.895 105.778 1.00 108.96 147 SER B CA 1
ATOM 2657 C C . SER B 1 147 ? 36.764 63.342 104.410 1.00 108.96 147 SER B C 1
ATOM 2658 O O . SER B 1 147 ? 36.438 64.432 103.945 1.00 108.96 147 SER B O 1
ATOM 2661 N N . TYR B 1 148 ? 37.546 62.485 103.761 1.00 106.64 148 TYR B N 1
ATOM 2662 C CA . TYR B 1 148 ? 38.012 62.775 102.416 1.00 106.64 148 TYR B CA 1
ATOM 2663 C C . TYR B 1 148 ? 38.286 61.481 101.679 1.00 106.64 148 TYR B C 1
ATOM 2664 O O . TYR B 1 148 ? 38.323 60.403 102.266 1.00 106.64 148 TYR B O 1
ATOM 2673 N N . ARG B 1 149 ? 38.520 61.618 100.378 1.00 108.96 149 ARG B N 1
ATOM 2674 C CA . ARG B 1 149 ? 39.013 60.520 99.557 1.00 108.96 149 ARG B CA 1
ATOM 2675 C C . ARG B 1 149 ? 39.672 61.138 98.337 1.00 108.96 149 ARG B C 1
ATOM 2676 O O . ARG B 1 149 ? 38.985 61.742 97.514 1.00 108.96 149 ARG B O 1
ATOM 2684 N N . PHE B 1 150 ? 40.987 61.013 98.235 1.00 97.31 150 PHE B N 1
ATOM 2685 C CA . PHE B 1 150 ? 41.692 61.468 97.047 1.00 97.31 150 PHE B CA 1
ATOM 2686 C C . PHE B 1 150 ? 41.333 60.574 95.875 1.00 97.31 150 PHE B C 1
ATOM 2687 O O . PHE B 1 150 ? 41.574 59.368 95.919 1.00 97.31 150 PHE B O 1
ATOM 2695 N N . THR B 1 151 ? 40.746 61.146 94.830 1.00 105.24 151 THR B N 1
ATOM 2696 C CA . THR B 1 151 ? 40.348 60.311 93.709 1.00 105.24 151 THR B CA 1
ATOM 2697 C C . THR B 1 151 ? 41.462 60.109 92.700 1.00 105.24 151 THR B C 1
ATOM 2698 O O . THR B 1 151 ? 41.471 59.086 92.009 1.00 105.24 151 THR B O 1
ATOM 2702 N N . SER B 1 152 ? 42.407 61.041 92.618 1.00 102.94 152 SER B N 1
ATOM 2703 C CA . SER B 1 152 ? 43.577 60.963 91.757 1.00 102.94 152 SER B CA 1
ATOM 2704 C C . SER B 1 152 ? 44.504 62.084 92.165 1.00 102.94 152 SER B C 1
ATOM 2705 O O . SER B 1 152 ? 44.054 63.208 92.374 1.00 102.94 152 SER B O 1
ATOM 2708 N N . ILE B 1 153 ? 45.788 61.784 92.256 1.00 91.45 153 ILE B N 1
ATOM 2709 C CA . ILE B 1 153 ? 46.755 62.740 92.774 1.00 91.45 153 ILE B CA 1
ATOM 2710 C C . ILE B 1 153 ? 48.101 62.476 92.128 1.00 91.45 153 ILE B C 1
ATOM 2711 O O . ILE B 1 153 ? 48.533 61.327 92.028 1.00 91.45 153 ILE B O 1
ATOM 2716 N N . ARG B 1 154 ? 48.737 63.531 91.630 1.00 98.95 154 ARG B N 1
ATOM 2717 C CA . ARG B 1 154 ? 50.080 63.440 91.085 1.00 98.95 154 ARG B CA 1
ATOM 2718 C C . ARG B 1 154 ? 50.895 64.596 91.633 1.00 98.95 154 ARG B C 1
ATOM 2719 O O . ARG B 1 154 ? 50.351 65.614 92.058 1.00 98.95 154 ARG B O 1
ATOM 2727 N N . PHE B 1 155 ? 52.209 64.420 91.648 1.00 91.68 155 PHE B N 1
ATOM 2728 C CA . PHE B 1 155 ? 53.133 65.449 92.099 1.00 91.68 155 PHE B CA 1
ATOM 2729 C C . PHE B 1 155 ? 54.059 65.774 90.946 1.00 91.68 155 PHE B C 1
ATOM 2730 O O . PHE B 1 155 ? 54.669 64.867 90.376 1.00 91.68 155 PHE B O 1
ATOM 2738 N N . VAL B 1 156 ? 54.185 67.049 90.606 1.00 97.70 156 VAL B N 1
ATOM 2739 C CA . VAL B 1 156 ? 55.088 67.461 89.549 1.00 97.70 156 VAL B CA 1
ATOM 2740 C C . VAL B 1 156 ? 56.223 68.260 90.161 1.00 97.70 156 VAL B C 1
ATOM 2741 O O . VAL B 1 156 ? 56.169 68.689 91.309 1.00 97.70 156 VAL B O 1
ATOM 2745 N N . TYR B 1 157 ? 57.265 68.454 89.368 1.00 98.87 157 TYR B N 1
ATOM 2746 C CA . TYR B 1 157 ? 58.445 69.214 89.757 1.00 98.87 157 TYR B CA 1
ATOM 2747 C C . TYR B 1 157 ? 58.848 70.054 88.564 1.00 98.87 157 TYR B C 1
ATOM 2748 O O . TYR B 1 157 ? 59.262 69.502 87.545 1.00 98.87 157 TYR B O 1
ATOM 2757 N N . VAL B 1 158 ? 58.737 71.371 88.672 1.00 99.75 158 VAL B N 1
ATOM 2758 C CA . VAL B 1 158 ? 59.163 72.202 87.555 1.00 99.75 158 VAL B CA 1
ATOM 2759 C C . VAL B 1 158 ? 60.535 72.761 87.893 1.00 99.75 158 VAL B C 1
ATOM 2760 O O . VAL B 1 158 ? 60.871 72.914 89.073 1.00 99.75 158 VAL B O 1
ATOM 2764 N N . PRO B 1 159 ? 61.382 73.011 86.910 1.00 101.42 159 PRO B N 1
ATOM 2765 C CA . PRO B 1 159 ? 62.704 73.545 87.205 1.00 101.42 159 PRO B CA 1
ATOM 2766 C C . PRO B 1 159 ? 62.646 75.030 87.490 1.00 101.42 159 PRO B C 1
ATOM 2767 O O . PRO B 1 159 ? 61.674 75.717 87.188 1.00 101.42 159 PRO B O 1
ATOM 2771 N N . LEU B 1 160 ? 63.714 75.509 88.103 1.00 106.73 160 LEU B N 1
ATOM 2772 C CA . LEU B 1 160 ? 63.918 76.934 88.303 1.00 106.73 160 LEU B CA 1
ATOM 2773 C C . LEU B 1 160 ? 65.336 77.374 88.010 1.00 106.73 160 LEU B C 1
ATOM 2774 O O . LEU B 1 160 ? 65.551 78.559 87.741 1.00 106.73 160 LEU B O 1
ATOM 2779 N N . CYS B 1 161 ? 66.306 76.476 88.035 1.00 114.84 161 CYS B N 1
ATOM 2780 C CA . CYS B 1 161 ? 67.703 76.841 87.950 1.00 114.84 161 CYS B CA 1
ATOM 2781 C C . CYS B 1 161 ? 68.147 76.906 86.500 1.00 114.84 161 CYS B C 1
ATOM 2782 O O . CYS B 1 161 ? 67.393 76.610 85.576 1.00 114.84 161 CYS B O 1
ATOM 2785 N N . ALA B 1 162 ? 69.397 77.297 86.301 1.00 116.45 162 ALA B N 1
ATOM 2786 C CA . ALA B 1 162 ? 69.971 77.256 84.974 1.00 116.45 162 ALA B CA 1
ATOM 2787 C C . ALA B 1 162 ? 70.249 75.818 84.578 1.00 116.45 162 ALA B C 1
ATOM 2788 O O . ALA B 1 162 ? 70.352 74.923 85.415 1.00 116.45 162 ALA B O 1
ATOM 2790 N N . THR B 1 163 ? 70.393 75.602 83.280 1.00 117.24 163 THR B N 1
ATOM 2791 C CA . THR B 1 163 ? 70.624 74.262 82.773 1.00 117.24 163 THR B CA 1
ATOM 2792 C C . THR B 1 163 ? 72.045 73.775 82.989 1.00 117.24 163 THR B C 1
ATOM 2793 O O . THR B 1 163 ? 72.336 72.621 82.674 1.00 117.24 163 THR B O 1
ATOM 2797 N N . THR B 1 164 ? 72.927 74.609 83.516 1.00 118.96 164 THR B N 1
ATOM 2798 C CA . THR B 1 164 ? 74.312 74.242 83.739 1.00 118.96 164 THR B CA 1
ATOM 2799 C C . THR B 1 164 ? 74.575 73.708 85.132 1.00 118.96 164 THR B C 1
ATOM 2800 O O . THR B 1 164 ? 75.733 73.452 85.467 1.00 118.96 164 THR B O 1
ATOM 2804 N N . GLU B 1 165 ? 73.553 73.544 85.958 1.00 121.95 165 GLU B N 1
ATOM 2805 C CA . GLU B 1 165 ? 73.757 73.145 87.340 1.00 121.95 165 GLU B CA 1
ATOM 2806 C C . GLU B 1 165 ? 73.502 71.657 87.503 1.00 121.95 165 GLU B C 1
ATOM 2807 O O . GLU B 1 165 ? 72.441 71.159 87.123 1.00 121.95 165 GLU B O 1
ATOM 2813 N N . THR B 1 166 ? 74.475 70.958 88.072 1.00 122.21 166 THR B N 1
ATOM 2814 C CA . THR B 1 166 ? 74.358 69.529 88.282 1.00 122.21 166 THR B CA 1
ATOM 2815 C C . THR B 1 166 ? 73.413 69.240 89.436 1.00 122.21 166 THR B C 1
ATOM 2816 O O . THR B 1 166 ? 73.146 70.091 90.282 1.00 122.21 166 THR B O 1
ATOM 2820 N N . GLY B 1 167 ? 72.916 68.018 89.471 1.00 112.99 167 GLY B N 1
ATOM 2821 C CA . GLY B 1 167 ? 71.993 67.619 90.508 1.00 112.99 167 GLY B CA 1
ATOM 2822 C C . GLY B 1 167 ? 71.255 66.361 90.137 1.00 112.99 167 GLY B C 1
ATOM 2823 O O . GLY B 1 167 ? 71.257 65.916 88.993 1.00 112.99 167 GLY B O 1
ATOM 2824 N N . ARG B 1 168 ? 70.629 65.763 91.145 1.00 104.16 168 ARG B N 1
ATOM 2825 C CA . ARG B 1 168 ? 69.632 64.719 90.949 1.00 104.16 168 ARG B CA 1
ATOM 2826 C C . ARG B 1 168 ? 68.518 64.984 91.938 1.00 104.16 168 ARG B C 1
ATOM 2827 O O . ARG B 1 168 ? 68.760 64.959 93.142 1.00 104.16 168 ARG B O 1
ATOM 2835 N N . VAL B 1 169 ? 67.319 65.250 91.455 1.00 96.98 169 VAL B N 1
ATOM 2836 C CA . VAL B 1 169 ? 66.173 65.332 92.333 1.00 96.98 169 VAL B CA 1
ATOM 2837 C C . VAL B 1 169 ? 65.362 64.066 92.159 1.00 96.98 169 VAL B C 1
ATOM 2838 O O . VAL B 1 169 ? 65.405 63.403 91.124 1.00 96.98 169 VAL B O 1
ATOM 2842 N N . SER B 1 170 ? 64.624 63.712 93.197 1.00 95.94 170 SER B N 1
ATOM 2843 C CA . SER B 1 170 ? 63.879 62.470 93.191 1.00 95.94 170 SER B CA 1
ATOM 2844 C C . SER B 1 170 ? 62.614 62.667 93.995 1.00 95.94 170 SER B C 1
ATOM 2845 O O . SER B 1 170 ? 62.576 63.472 94.922 1.00 95.94 170 SER B O 1
ATOM 2848 N N . LEU B 1 171 ? 61.579 61.930 93.632 1.00 93.14 171 LEU B N 1
ATOM 2849 C CA . LEU B 1 171 ? 60.283 62.038 94.275 1.00 93.14 171 LEU B CA 1
ATOM 2850 C C . LEU B 1 171 ? 59.809 60.632 94.565 1.00 93.14 171 LEU B C 1
ATOM 2851 O O . LEU B 1 171 ? 59.840 59.783 93.674 1.00 93.14 171 LEU B O 1
ATOM 2856 N N . PHE B 1 172 ? 59.373 60.373 95.790 1.00 95.01 172 PHE B N 1
ATOM 2857 C CA . PHE B 1 172 ? 58.961 59.023 96.127 1.00 95.01 172 PHE B CA 1
ATOM 2858 C C . PHE B 1 172 ? 57.859 59.067 97.169 1.00 95.01 172 PHE B C 1
ATOM 2859 O O . PHE B 1 172 ? 57.548 60.115 97.732 1.00 95.01 172 PHE B O 1
ATOM 2867 N N . TRP B 1 173 ? 57.272 57.903 97.422 1.00 94.34 173 TRP B N 1
ATOM 2868 C CA . TRP B 1 173 ? 56.047 57.814 98.205 1.00 94.34 173 TRP B CA 1
ATOM 2869 C C . TRP B 1 173 ? 55.953 56.465 98.892 1.00 94.34 173 TRP B C 1
ATOM 2870 O O . TRP B 1 173 ? 55.842 55.444 98.215 1.00 94.34 173 TRP B O 1
ATOM 2881 N N . ASP B 1 174 ? 55.956 56.455 100.219 1.00 101.77 174 ASP B N 1
ATOM 2882 C CA . ASP B 1 174 ? 55.700 55.243 100.983 1.00 101.77 174 ASP B CA 1
ATOM 2883 C C . ASP B 1 174 ? 54.256 55.284 101.455 1.00 101.77 174 ASP B C 1
ATOM 2884 O O . ASP B 1 174 ? 53.738 56.354 101.774 1.00 101.77 174 ASP B O 1
ATOM 2889 N N . LYS B 1 175 ? 53.597 54.129 101.497 1.00 103.53 175 LYS B N 1
ATOM 2890 C CA . LYS B 1 175 ? 52.158 54.166 101.707 1.00 103.53 175 LYS B CA 1
ATOM 2891 C C . LYS B 1 175 ? 51.752 54.151 103.168 1.00 103.53 175 LYS B C 1
ATOM 2892 O O . LYS B 1 175 ? 50.554 54.157 103.456 1.00 103.53 175 LYS B O 1
ATOM 2898 N N . ASP B 1 176 ? 52.692 54.147 104.096 1.00 117.82 176 ASP B N 1
ATOM 2899 C CA . ASP B 1 176 ? 52.360 54.382 105.490 1.00 117.82 176 ASP B CA 1
ATOM 2900 C C . ASP B 1 176 ? 53.177 55.545 106.023 1.00 117.82 176 ASP B C 1
ATOM 2901 O O . ASP B 1 176 ? 54.300 55.791 105.583 1.00 117.82 176 ASP B O 1
ATOM 2906 N N . SER B 1 177 ? 52.605 56.254 106.984 1.00 119.01 177 SER B N 1
ATOM 2907 C CA . SER B 1 177 ? 53.101 57.580 107.295 1.00 119.01 177 SER B CA 1
ATOM 2908 C C . SER B 1 177 ? 54.311 57.583 108.207 1.00 119.01 177 SER B C 1
ATOM 2909 O O . SER B 1 177 ? 55.020 58.590 108.238 1.00 119.01 177 SER B O 1
ATOM 2912 N N . GLN B 1 178 ? 54.572 56.522 108.966 1.00 116.11 178 GLN B N 1
ATOM 2913 C CA . GLN B 1 178 ? 55.719 56.616 109.858 1.00 116.11 178 GLN B CA 1
ATOM 2914 C C . GLN B 1 178 ? 56.688 55.449 109.716 1.00 116.11 178 GLN B C 1
ATOM 2915 O O . GLN B 1 178 ? 57.350 55.070 110.684 1.00 116.11 178 GLN B O 1
ATOM 2921 N N . ASP B 1 179 ? 56.841 54.900 108.519 1.00 115.04 179 ASP B N 1
ATOM 2922 C CA . ASP B 1 179 ? 58.100 54.235 108.241 1.00 115.04 179 ASP B CA 1
ATOM 2923 C C . ASP B 1 179 ? 59.195 55.293 108.204 1.00 115.04 179 ASP B C 1
ATOM 2924 O O . ASP B 1 179 ? 58.952 56.405 107.734 1.00 115.04 179 ASP B O 1
ATOM 2929 N N . PRO B 1 180 ? 60.379 54.997 108.724 1.00 109.65 180 PRO B N 1
ATOM 2930 C CA . PRO B 1 180 ? 61.440 56.004 108.756 1.00 109.65 180 PRO B CA 1
ATOM 2931 C C . PRO B 1 180 ? 61.935 56.362 107.368 1.00 109.65 180 PRO B C 1
ATOM 2932 O O . PRO B 1 180 ? 61.913 55.549 106.444 1.00 109.65 180 PRO B O 1
ATOM 2936 N N . LEU B 1 181 ? 62.349 57.614 107.227 1.00 113.42 181 LEU B N 1
ATOM 2937 C CA . LEU B 1 181 ? 62.868 58.101 105.966 1.00 113.42 181 LEU B CA 1
ATOM 2938 C C . LEU B 1 181 ? 64.261 57.531 105.721 1.00 113.42 181 LEU B C 1
ATOM 2939 O O . LEU B 1 181 ? 64.986 57.237 106.671 1.00 113.42 181 LEU B O 1
ATOM 2944 N N . PRO B 1 182 ? 64.656 57.356 104.462 1.00 106.47 182 PRO B N 1
ATOM 2945 C CA . PRO B 1 182 ? 65.989 56.824 104.176 1.00 106.47 182 PRO B CA 1
ATOM 2946 C C . PRO B 1 182 ? 67.080 57.814 104.542 1.00 106.47 182 PRO B C 1
ATOM 2947 O O . PRO B 1 182 ? 66.845 58.998 104.773 1.00 106.47 182 PRO B O 1
ATOM 2951 N N . VAL B 1 183 ? 68.303 57.299 104.597 1.00 113.92 1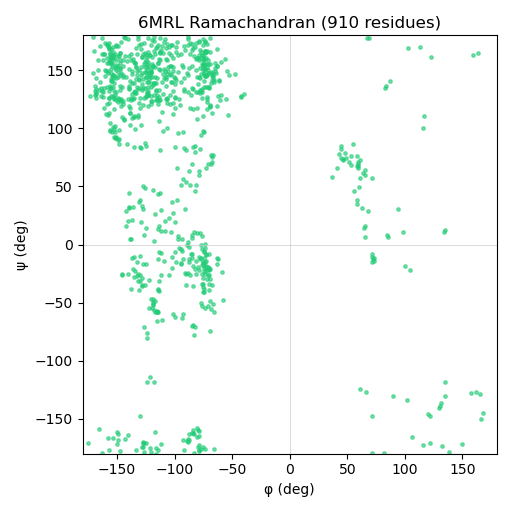83 VAL B N 1
ATOM 2952 C CA . VAL B 1 183 ? 69.435 58.083 105.064 1.00 113.92 183 VAL B CA 1
ATOM 2953 C C . VAL B 1 183 ? 70.574 58.134 104.052 1.00 113.92 183 VAL B C 1
ATOM 2954 O O . VAL B 1 183 ? 71.436 59.022 104.150 1.00 113.92 183 VAL B O 1
ATOM 2958 N N . ASP B 1 184 ? 70.607 57.251 103.060 1.00 119.66 184 ASP B N 1
ATOM 2959 C CA . ASP B 1 184 ? 71.608 57.297 102.007 1.00 119.66 184 ASP B CA 1
ATOM 2960 C C . ASP B 1 184 ? 70.922 57.267 100.653 1.00 119.66 184 ASP B C 1
ATOM 2961 O O . ASP B 1 184 ? 69.758 56.886 100.538 1.00 119.66 184 ASP B O 1
ATOM 2966 N N . ARG B 1 185 ? 71.664 57.641 99.613 1.00 114.45 185 ARG B N 1
ATOM 2967 C CA . ARG B 1 185 ? 71.049 57.706 98.297 1.00 114.45 185 ARG B CA 1
ATOM 2968 C C . ARG B 1 185 ? 70.832 56.332 97.696 1.00 114.45 185 ARG B C 1
ATOM 2969 O O . ARG B 1 185 ? 70.064 56.207 96.741 1.00 114.45 185 ARG B O 1
ATOM 2977 N N . ALA B 1 186 ? 71.471 55.302 98.238 1.00 113.08 186 ALA B N 1
ATOM 2978 C CA . ALA B 1 186 ? 71.294 53.965 97.699 1.00 113.08 186 ALA B CA 1
ATOM 2979 C C . ALA B 1 186 ? 69.934 53.385 98.032 1.00 113.08 186 ALA B C 1
ATOM 2980 O O . ALA B 1 186 ? 69.466 52.493 97.322 1.00 113.08 186 ALA B O 1
ATOM 2982 N N . ALA B 1 187 ? 69.285 53.881 99.080 1.00 112.86 187 ALA B N 1
ATOM 2983 C CA . ALA B 1 187 ? 68.051 53.265 99.536 1.00 112.86 187 ALA B CA 1
ATOM 2984 C C . ALA B 1 187 ? 66.873 53.603 98.645 1.00 112.86 187 ALA B C 1
ATOM 2985 O O . ALA B 1 187 ? 65.998 52.757 98.443 1.00 112.86 187 ALA B O 1
ATOM 2987 N N . LEU B 1 188 ? 66.839 54.802 98.075 1.00 106.71 188 LEU B N 1
ATOM 2988 C CA . LEU B 1 188 ? 65.619 55.257 97.429 1.00 106.71 188 LEU B CA 1
ATOM 2989 C C . LEU B 1 188 ? 65.393 54.636 96.065 1.00 106.71 188 LEU B C 1
ATOM 2990 O O . LEU B 1 188 ? 64.387 54.945 95.425 1.00 106.71 188 LEU B O 1
ATOM 2995 N N . SER B 1 189 ? 66.291 53.783 95.594 1.00 108.03 189 SER B N 1
ATOM 2996 C CA . SER B 1 189 ? 65.987 53.019 94.401 1.00 108.03 189 SER B CA 1
ATOM 2997 C C . SER B 1 189 ? 65.004 51.904 94.685 1.00 108.03 189 SER B C 1
ATOM 2998 O O . SER B 1 189 ? 64.396 51.379 93.751 1.00 108.03 189 SER B O 1
ATOM 3001 N N . SER B 1 190 ? 64.833 51.533 95.944 1.00 109.33 190 SER B N 1
ATOM 3002 C CA . SER B 1 190 ? 63.978 50.417 96.296 1.00 109.33 190 SER B CA 1
ATOM 3003 C C . SER B 1 190 ? 62.512 50.791 96.432 1.00 109.33 190 SER B C 1
ATOM 3004 O O . SER B 1 190 ? 61.676 49.892 96.520 1.00 109.33 190 SER B O 1
ATOM 3007 N N . TYR B 1 191 ? 62.177 52.076 96.465 1.00 104.29 191 TYR B N 1
ATOM 3008 C CA . TYR B 1 191 ? 60.779 52.469 96.555 1.00 104.29 191 TYR B CA 1
ATOM 3009 C C . TYR B 1 191 ? 60.055 52.186 95.253 1.00 104.29 191 TYR B C 1
ATOM 3010 O O . TYR B 1 191 ? 60.562 52.466 94.168 1.00 104.29 191 TYR B O 1
ATOM 3019 N N . GLY B 1 192 ? 58.856 51.620 95.367 1.00 105.40 192 GLY B N 1
ATOM 3020 C CA . GLY B 1 192 ? 58.135 51.173 94.192 1.00 105.40 192 GLY B CA 1
ATOM 3021 C C . GLY B 1 192 ? 57.559 52.285 93.349 1.00 105.40 192 GLY B C 1
ATOM 3022 O O . GLY B 1 192 ? 57.240 52.057 92.180 1.00 105.40 192 GLY B O 1
ATOM 3023 N N . HIS B 1 193 ? 57.416 53.480 93.908 1.00 99.16 193 HIS B N 1
ATOM 3024 C CA . HIS B 1 193 ? 56.861 54.617 93.184 1.00 99.16 193 HIS B CA 1
ATOM 3025 C C . HIS B 1 193 ? 57.875 55.740 93.294 1.00 99.16 193 HIS B C 1
ATOM 3026 O O . HIS B 1 193 ? 57.797 56.565 94.203 1.00 99.16 193 HIS B O 1
ATOM 3033 N N . SER B 1 194 ? 58.829 55.770 92.378 1.00 104.41 194 SER B N 1
ATOM 3034 C CA . SER B 1 194 ? 59.861 56.786 92.414 1.00 104.41 194 SER B CA 1
ATOM 3035 C C . SER B 1 194 ? 60.111 57.287 91.009 1.00 104.41 194 SER B C 1
ATOM 3036 O O . SER B 1 194 ? 59.819 56.606 90.027 1.00 104.41 194 SER B O 1
ATOM 3039 N N . ASN B 1 195 ? 60.680 58.481 90.925 1.00 105.88 195 ASN B N 1
ATOM 3040 C CA . ASN B 1 195 ? 60.999 59.063 89.630 1.00 105.88 195 ASN B CA 1
ATOM 3041 C C . ASN B 1 195 ? 62.098 60.081 89.867 1.00 105.88 195 ASN B C 1
ATOM 3042 O O . ASN B 1 195 ? 61.864 61.085 90.538 1.00 105.88 195 ASN B O 1
ATOM 3047 N N . GLU B 1 196 ? 63.283 59.817 89.350 1.00 108.25 196 GLU B N 1
ATOM 3048 C CA . GLU B 1 196 ? 64.378 60.763 89.481 1.00 108.25 196 GLU B CA 1
ATOM 3049 C C . GLU B 1 196 ? 64.408 61.677 88.261 1.00 108.25 196 GLU B C 1
ATOM 3050 O O . GLU B 1 196 ? 63.479 61.690 87.454 1.00 108.25 196 GLU B O 1
ATOM 3056 N N . GLY B 1 197 ? 65.480 62.440 88.108 1.00 100.39 197 GLY B N 1
ATOM 3057 C CA . GLY B 1 197 ? 65.626 63.322 86.983 1.00 100.39 197 GLY B CA 1
ATOM 3058 C C . GLY B 1 197 ? 66.618 64.421 87.273 1.00 100.39 197 GLY B C 1
ATOM 3059 O O . GLY B 1 197 ? 66.967 64.682 88.425 1.00 100.39 197 GLY B O 1
ATOM 3060 N N . PRO B 1 198 ? 67.101 65.082 86.233 1.00 100.34 198 PRO B N 1
ATOM 3061 C CA . PRO B 1 198 ? 68.020 66.181 86.425 1.00 100.34 198 PRO B CA 1
ATOM 3062 C C . PRO B 1 198 ? 67.268 67.411 86.891 1.00 100.34 198 PRO B C 1
ATOM 3063 O O . PRO B 1 198 ? 66.069 67.544 86.619 1.00 100.34 198 PRO B O 1
ATOM 3067 N N . PRO B 1 199 ? 67.925 68.343 87.579 1.00 101.84 199 PRO B N 1
ATOM 3068 C 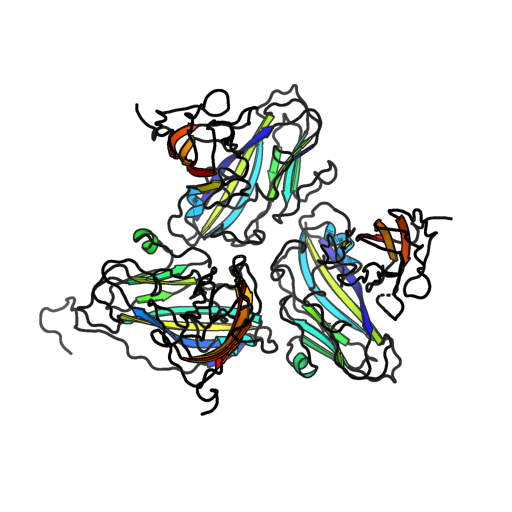CA . PRO B 1 199 ? 67.225 69.519 88.091 1.00 101.84 199 PRO B CA 1
ATOM 3069 C C . PRO B 1 199 ? 66.896 70.572 87.049 1.00 101.84 199 PRO B C 1
ATOM 3070 O O . PRO B 1 199 ? 66.448 71.656 87.423 1.00 101.84 199 PRO B O 1
ATOM 3074 N N . TRP B 1 200 ? 67.108 70.311 85.765 1.00 103.67 200 TRP B N 1
ATOM 3075 C CA . TRP B 1 200 ? 66.709 71.235 84.718 1.00 103.67 200 TRP B CA 1
ATOM 3076 C C . TRP B 1 200 ? 65.576 70.708 83.859 1.00 103.67 200 TRP B C 1
ATOM 3077 O O . TRP B 1 200 ? 65.289 71.293 82.815 1.00 103.67 200 TRP B O 1
ATOM 3088 N N . ALA B 1 201 ? 64.916 69.635 84.262 1.00 104.55 201 ALA B N 1
ATOM 3089 C CA . ALA B 1 201 ? 63.823 69.094 83.475 1.00 104.55 201 ALA B CA 1
ATOM 3090 C C . ALA B 1 201 ? 62.650 68.766 84.378 1.00 104.55 201 ALA B C 1
ATOM 3091 O O . ALA B 1 201 ? 62.811 68.543 85.576 1.00 104.55 201 ALA B O 1
ATOM 3093 N N . GLU B 1 202 ? 61.462 68.735 83.787 1.00 118.45 202 GLU B N 1
ATOM 3094 C CA . GLU B 1 202 ? 60.269 68.451 84.562 1.00 118.45 202 GLU B CA 1
ATOM 3095 C C . GLU B 1 202 ? 60.198 66.970 84.900 1.00 118.45 202 GLU B C 1
ATOM 3096 O O . GLU B 1 202 ? 60.783 66.125 84.221 1.00 118.45 202 GLU B O 1
ATOM 3102 N N . THR B 1 203 ? 59.500 66.666 85.986 1.00 109.08 203 THR B N 1
ATOM 3103 C CA . THR B 1 203 ? 59.424 65.308 86.501 1.00 109.08 203 THR B CA 1
ATOM 3104 C C . THR B 1 203 ? 58.109 65.153 87.237 1.00 109.08 203 THR B C 1
ATOM 3105 O O . THR B 1 203 ? 57.785 65.975 88.096 1.00 109.08 203 THR B O 1
ATOM 3109 N N . THR B 1 204 ? 57.351 64.121 86.899 1.00 105.96 204 THR B N 1
ATOM 3110 C CA . THR B 1 204 ? 56.101 63.827 87.573 1.00 105.96 204 THR B CA 1
ATOM 3111 C C . THR B 1 204 ? 56.193 62.465 88.235 1.00 105.96 204 THR B C 1
ATOM 3112 O O . THR B 1 204 ? 57.095 61.677 87.955 1.00 105.96 204 THR B O 1
ATOM 3116 N N . LEU B 1 205 ? 55.239 62.190 89.117 1.00 96.66 205 LEU B N 1
ATOM 3117 C CA . LEU B 1 205 ? 54.933 60.820 89.490 1.00 96.66 205 LEU B CA 1
ATOM 3118 C C . LEU B 1 205 ? 53.488 60.770 89.944 1.00 96.66 205 LEU B C 1
ATOM 3119 O O . LEU B 1 205 ? 52.963 61.732 90.507 1.00 96.66 205 LEU B O 1
ATOM 3124 N N . ASN B 1 206 ? 52.841 59.659 89.654 1.00 105.39 206 ASN B N 1
ATOM 3125 C CA . ASN B 1 206 ? 51.527 59.420 90.203 1.00 105.39 206 ASN B CA 1
ATOM 3126 C C . ASN B 1 206 ? 51.673 58.806 91.580 1.00 105.39 206 ASN B C 1
ATOM 3127 O O . ASN B 1 206 ? 52.767 58.467 92.023 1.00 105.39 206 ASN B O 1
ATOM 3132 N N . VAL B 1 207 ? 50.552 58.677 92.266 1.00 98.39 207 VAL B N 1
ATOM 3133 C CA . VAL B 1 207 ? 50.497 57.931 93.512 1.00 98.39 207 VAL B CA 1
ATOM 3134 C C . VAL B 1 207 ? 49.127 57.277 93.586 1.00 98.39 207 VAL B C 1
ATOM 3135 O O . VAL B 1 207 ? 48.103 57.957 93.459 1.00 98.39 207 VAL B O 1
ATOM 3139 N N . PRO B 1 208 ? 49.069 55.962 93.736 1.00 107.32 208 PRO B N 1
ATOM 3140 C CA . PRO B 1 208 ? 47.798 55.258 93.587 1.00 107.32 208 PRO B CA 1
ATOM 3141 C C . PRO B 1 208 ? 46.867 55.500 94.756 1.00 107.32 208 PRO B C 1
ATOM 3142 O O . PRO B 1 208 ? 47.285 55.623 95.907 1.00 107.32 208 PRO B O 1
ATOM 3146 N N . THR B 1 209 ? 45.590 55.566 94.437 1.00 113.20 209 THR B N 1
ATOM 3147 C CA . THR B 1 209 ? 44.538 55.845 95.391 1.00 113.20 209 THR B CA 1
ATOM 3148 C C . THR B 1 209 ? 43.735 54.580 95.649 1.00 113.20 209 THR B C 1
ATOM 3149 O O . THR B 1 209 ? 43.960 53.534 95.038 1.00 113.20 209 THR B O 1
ATOM 3153 N N . ASP B 1 210 ? 42.776 54.691 96.559 1.00 121.18 210 ASP B N 1
ATOM 3154 C CA . ASP B 1 210 ? 41.897 53.579 96.877 1.00 121.18 210 ASP B CA 1
ATOM 3155 C C . ASP B 1 210 ? 40.554 54.126 97.327 1.00 121.18 210 ASP B C 1
ATOM 3156 O O . ASP B 1 210 ? 40.460 55.251 97.820 1.00 121.18 210 ASP B O 1
ATOM 3161 N N . GLY B 1 211 ? 39.517 53.321 97.159 1.00 124.89 211 GLY B N 1
ATOM 3162 C CA . GLY B 1 211 ? 38.177 53.798 97.417 1.00 124.89 211 GLY B CA 1
ATOM 3163 C C . GLY B 1 211 ? 37.718 53.673 98.852 1.00 124.89 211 GLY B C 1
ATOM 3164 O O . GLY B 1 211 ? 36.636 53.141 99.107 1.00 124.89 211 GLY B O 1
ATOM 3165 N N . LYS B 1 212 ? 38.511 54.156 99.801 1.00 121.72 212 LYS B N 1
ATOM 3166 C CA . LYS B 1 212 ? 38.093 54.187 101.192 1.00 121.72 212 LYS B CA 1
ATOM 3167 C C . LYS B 1 212 ? 38.228 55.605 101.717 1.00 121.72 212 LYS B C 1
ATOM 3168 O O . LYS B 1 212 ? 38.988 56.413 101.186 1.00 121.72 212 LYS B O 1
ATOM 3174 N N . GLN B 1 213 ? 37.476 55.904 102.766 1.00 111.84 213 GLN B N 1
ATOM 3175 C CA . GLN B 1 213 ? 37.424 57.240 103.329 1.00 111.84 213 GLN B CA 1
ATOM 3176 C C . GLN B 1 213 ? 38.156 57.265 104.658 1.00 111.84 213 GLN B C 1
ATOM 3177 O O . GLN B 1 213 ? 38.123 56.291 105.411 1.00 111.84 213 GLN B O 1
ATOM 3183 N N . ARG B 1 214 ? 38.822 58.377 104.938 1.00 106.97 214 ARG B N 1
ATOM 3184 C CA . ARG B 1 214 ? 39.624 58.501 106.144 1.00 106.97 214 ARG B CA 1
ATOM 3185 C C . ARG B 1 214 ? 39.200 59.750 106.900 1.00 106.97 214 ARG B C 1
ATOM 3186 O O . ARG B 1 214 ? 38.194 60.359 106.547 1.00 106.97 214 ARG B O 1
ATOM 3194 N N . PHE B 1 215 ? 39.931 60.140 107.935 1.00 113.47 215 PHE B N 1
ATOM 3195 C CA . PHE B 1 215 ? 39.607 61.321 108.723 1.00 113.47 215 PHE B CA 1
ATOM 3196 C C . PHE B 1 215 ? 40.636 62.415 108.487 1.00 113.47 215 PHE B C 1
ATOM 3197 O O . PHE B 1 215 ? 41.727 62.165 107.987 1.00 113.47 215 PHE B O 1
ATOM 3205 N N . VAL B 1 216 ? 40.305 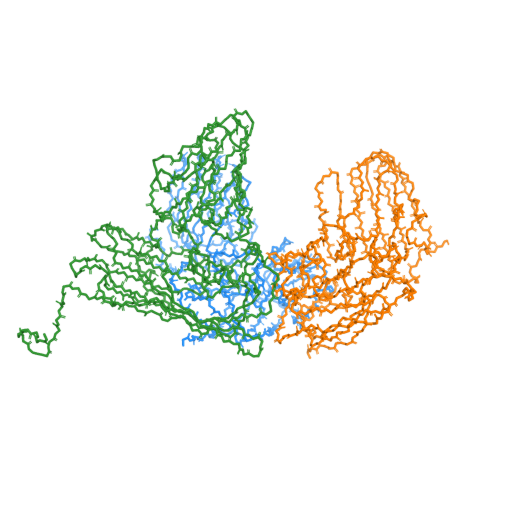63.637 108.897 1.00 115.94 216 VAL B N 1
ATOM 3206 C CA . VAL B 1 216 ? 41.195 64.756 108.614 1.00 115.94 216 VAL B CA 1
ATOM 3207 C C . VAL B 1 216 ? 41.969 65.191 109.849 1.00 115.94 216 VAL B C 1
ATOM 3208 O O . VAL B 1 216 ? 43.071 65.732 109.734 1.00 115.94 216 VAL B O 1
ATOM 3212 N N . THR B 1 217 ? 41.423 64.957 111.033 1.00 135.69 217 THR B N 1
ATOM 3213 C CA . THR B 1 217 ? 42.012 65.512 112.240 1.00 135.69 217 THR B CA 1
ATOM 3214 C C . THR B 1 217 ? 43.236 64.700 112.634 1.00 135.69 217 THR B C 1
ATOM 3215 O O . THR B 1 217 ? 43.188 63.468 112.663 1.00 135.69 217 THR B O 1
ATOM 3219 N N . ASP B 1 218 ? 44.341 65.387 112.919 1.00 138.66 218 ASP B N 1
ATOM 3220 C CA . ASP B 1 218 ? 45.579 64.720 113.285 1.00 138.66 218 ASP B CA 1
ATOM 3221 C C . ASP B 1 218 ? 46.181 65.200 114.592 1.00 138.66 218 ASP B C 1
ATOM 3222 O O . ASP B 1 218 ? 47.311 64.814 114.907 1.00 138.66 218 ASP B O 1
ATOM 3227 N N . SER B 1 219 ? 45.479 66.029 115.354 1.00 146.28 219 SER B N 1
ATOM 3228 C CA . SER B 1 219 ? 45.998 66.445 116.645 1.00 146.28 219 SER B CA 1
ATOM 3229 C C . SER B 1 219 ? 45.916 65.342 117.686 1.00 146.28 219 SER B C 1
ATOM 3230 O O . SER B 1 219 ? 46.572 65.439 118.726 1.00 146.28 219 SER B O 1
ATOM 3233 N N . ASN B 1 220 ? 45.142 64.292 117.428 1.00 146.64 220 ASN B N 1
ATOM 3234 C CA . ASN B 1 220 ? 44.845 63.317 118.456 1.00 146.64 220 ASN B CA 1
ATOM 3235 C C . ASN B 1 220 ? 45.259 61.902 118.107 1.00 146.64 220 ASN B C 1
ATOM 3236 O O . ASN B 1 220 ? 45.590 61.136 119.016 1.00 146.64 220 ASN B O 1
ATOM 3241 N N . THR B 1 221 ? 45.257 61.539 116.830 1.00 142.51 221 THR B N 1
ATOM 3242 C CA . THR B 1 221 ? 45.431 60.146 116.428 1.00 142.51 221 THR B CA 1
ATOM 3243 C C . THR B 1 221 ? 46.889 59.751 116.574 1.00 142.51 221 THR B C 1
ATOM 3244 O O . THR B 1 221 ? 47.725 60.030 115.718 1.00 142.51 221 THR B O 1
ATOM 3248 N N . THR B 1 222 ? 47.191 59.106 117.684 1.00 150.32 222 THR B N 1
ATOM 3249 C CA . THR B 1 222 ? 48.426 58.359 117.862 1.00 150.32 222 THR B CA 1
ATOM 3250 C C . THR B 1 222 ? 48.002 56.904 117.987 1.00 150.32 222 THR B C 1
ATOM 3251 O O . THR B 1 222 ? 47.449 56.510 119.018 1.00 150.32 222 THR B O 1
ATOM 3255 N N . ASP B 1 223 ? 48.240 56.100 116.950 1.00 139.89 223 ASP B N 1
ATOM 3256 C CA . ASP B 1 223 ? 49.068 56.428 115.792 1.00 139.89 223 ASP B CA 1
ATOM 3257 C C . ASP B 1 223 ? 48.389 57.139 114.631 1.00 139.89 223 ASP B C 1
ATOM 3258 O O . ASP B 1 223 ? 47.198 56.990 114.389 1.00 139.89 223 ASP B O 1
ATOM 3263 N N . ARG B 1 224 ? 49.186 57.915 113.911 1.00 129.51 224 ARG B N 1
ATOM 3264 C CA . ARG B 1 224 ? 48.699 58.685 112.778 1.00 129.51 224 ARG B CA 1
ATOM 3265 C C . ARG B 1 224 ? 49.001 57.906 111.504 1.00 129.51 224 ARG B C 1
ATOM 3266 O O . ARG B 1 224 ? 49.803 58.297 110.663 1.00 129.51 224 ARG B O 1
ATOM 3274 N N . LYS B 1 225 ? 48.362 56.790 111.395 1.00 116.46 225 LYS B N 1
ATOM 3275 C CA . LYS B 1 225 ? 48.842 55.841 110.410 1.00 116.46 225 LYS B CA 1
ATOM 3276 C C . LYS B 1 225 ? 47.753 55.351 109.484 1.00 116.46 225 LYS B C 1
ATOM 3277 O O . LYS B 1 225 ? 48.013 55.119 108.305 1.00 116.46 225 LYS B O 1
ATOM 3283 N N . LEU B 1 226 ? 46.542 55.179 109.992 1.00 117.83 226 LEU B N 1
ATOM 3284 C CA . LEU B 1 226 ? 45.416 54.761 109.182 1.00 117.83 226 LEU B CA 1
ATOM 3285 C C . LEU B 1 226 ? 44.576 55.933 108.724 1.00 117.83 226 LEU B C 1
ATOM 3286 O O . LEU B 1 226 ? 43.603 55.733 107.997 1.00 117.83 226 LEU B O 1
ATOM 3291 N N . VAL B 1 227 ? 44.915 57.149 109.141 1.00 114.35 227 VAL B N 1
ATOM 3292 C CA . VAL B 1 227 ? 44.167 58.329 108.750 1.00 114.35 227 VAL B CA 1
ATOM 3293 C C . VAL B 1 227 ? 44.816 59.045 107.579 1.00 114.35 227 VAL B C 1
ATOM 3294 O O . VAL B 1 227 ? 44.389 60.139 107.215 1.00 114.35 227 VAL B O 1
ATOM 3298 N N . ASP B 1 228 ? 45.840 58.459 106.983 1.00 114.40 228 ASP B N 1
ATOM 3299 C CA . ASP B 1 228 ? 46.556 59.096 105.895 1.00 114.40 228 ASP B CA 1
ATOM 3300 C C . ASP B 1 228 ? 46.571 58.187 104.682 1.00 114.40 228 ASP B C 1
ATOM 3301 O O . ASP B 1 228 ? 46.389 56.974 104.785 1.00 114.40 228 ASP B O 1
ATOM 3306 N N . LEU B 1 229 ? 46.784 58.787 103.525 1.00 102.61 229 LEU B N 1
ATOM 3307 C CA . LEU B 1 229 ? 46.914 58.001 102.316 1.00 102.61 229 LEU B CA 1
ATOM 3308 C C . LEU B 1 229 ? 48.360 57.667 102.020 1.00 102.61 229 LEU B C 1
ATOM 3309 O O . LEU B 1 229 ? 48.624 56.789 101.200 1.00 102.61 229 LEU B O 1
ATOM 3314 N N . GLY B 1 230 ? 49.304 58.304 102.696 1.00 107.15 230 GLY B N 1
ATOM 3315 C CA . GLY B 1 230 ? 50.684 57.885 102.536 1.00 107.15 230 GLY B CA 1
ATOM 3316 C C . GLY B 1 230 ? 51.652 58.874 103.130 1.00 107.15 230 GLY B C 1
ATOM 3317 O O . GLY B 1 230 ? 51.379 59.495 104.158 1.00 107.15 230 GLY B O 1
ATOM 3318 N N . GLN B 1 231 ? 52.795 59.000 102.471 1.00 105.51 231 GLN B N 1
ATOM 3319 C CA . GLN B 1 231 ? 53.851 59.889 102.920 1.00 105.51 231 GLN B CA 1
ATOM 3320 C C . GLN B 1 231 ? 54.704 60.215 101.717 1.00 105.51 231 GLN B C 1
ATOM 3321 O O . GLN B 1 231 ? 55.178 59.309 101.034 1.00 105.51 231 GLN B O 1
ATOM 3327 N N . PHE B 1 232 ? 54.895 61.494 101.463 1.00 95.35 232 PHE B N 1
ATOM 3328 C CA . PHE B 1 232 ? 55.666 61.960 100.328 1.00 95.35 232 PHE B CA 1
ATOM 3329 C C . PHE B 1 232 ? 56.975 62.552 100.806 1.00 95.35 232 PHE B C 1
ATOM 3330 O O . PHE B 1 232 ? 57.029 63.159 101.870 1.00 95.35 232 PHE B O 1
ATOM 3338 N N . ALA B 1 233 ? 58.038 62.342 100.044 1.00 98.41 233 ALA B N 1
ATOM 3339 C CA . ALA B 1 233 ? 59.304 62.964 100.379 1.00 98.41 233 ALA B CA 1
ATOM 3340 C C . ALA B 1 233 ? 60.117 63.099 99.113 1.00 98.41 233 ALA B C 1
ATOM 3341 O O . ALA B 1 233 ? 60.047 62.244 98.232 1.00 98.41 233 ALA B O 1
ATOM 3343 N N . PHE B 1 234 ? 60.876 64.174 99.029 1.00 100.70 234 PHE B N 1
ATOM 3344 C CA . PHE B 1 234 ? 61.840 64.360 97.967 1.00 100.70 234 PHE B CA 1
ATOM 3345 C C . PHE B 1 234 ? 63.240 64.317 98.547 1.00 100.70 234 PHE B C 1
ATOM 3346 O O . PHE B 1 234 ? 63.443 64.422 99.757 1.00 100.70 234 PHE B O 1
ATOM 3354 N N . ALA B 1 235 ? 64.212 64.170 97.660 1.00 99.36 235 ALA B N 1
ATOM 3355 C CA . ALA B 1 235 ? 65.596 64.103 98.079 1.00 99.36 235 ALA B CA 1
ATOM 3356 C C . ALA B 1 235 ? 66.474 64.564 96.938 1.00 99.36 235 ALA B C 1
ATOM 3357 O O . ALA B 1 235 ? 66.091 64.478 95.771 1.00 99.36 235 ALA B O 1
ATOM 3359 N N . THR B 1 236 ? 67.658 65.044 97.285 1.00 104.38 236 THR B N 1
ATOM 3360 C CA . THR B 1 236 ? 68.616 65.527 96.309 1.00 104.38 236 THR B CA 1
ATOM 3361 C C . THR B 1 236 ? 70.015 65.039 96.657 1.00 104.38 236 THR B C 1
ATOM 3362 O O . THR B 1 236 ? 70.386 64.991 97.831 1.00 104.38 236 THR B O 1
ATOM 3366 N N . TYR B 1 237 ? 70.786 64.636 95.641 1.00 102.29 237 TYR B N 1
ATOM 3367 C CA . TYR B 1 237 ? 72.098 64.063 95.946 1.00 102.29 237 TYR B CA 1
ATOM 3368 C C . TYR B 1 237 ? 73.086 64.379 94.815 1.00 102.29 237 TYR B C 1
ATOM 3369 O O . TYR B 1 237 ? 73.313 63.577 93.913 1.00 102.29 237 TYR B O 1
ATOM 3378 N N . ALA B 1 238 ? 73.712 65.550 94.914 1.00 115.75 238 ALA B N 1
ATOM 3379 C CA . ALA B 1 238 ? 74.845 65.978 94.098 1.00 115.75 238 ALA B CA 1
ATOM 3380 C C . ALA B 1 238 ? 75.323 67.312 94.620 1.00 115.75 238 ALA B C 1
ATOM 3381 O O . ALA B 1 238 ? 74.865 67.773 95.664 1.00 115.75 238 ALA B O 1
ATOM 3383 N N . GLY B 1 239 ? 76.228 67.942 93.894 1.00 122.04 239 GLY B N 1
ATOM 3384 C CA . GLY B 1 239 ? 76.489 69.352 94.044 1.00 122.04 239 GLY B CA 1
ATOM 3385 C C . GLY B 1 239 ? 75.495 70.162 93.238 1.00 122.04 239 GLY B C 1
ATOM 3386 O O . GLY B 1 239 ? 74.417 69.684 92.878 1.00 122.04 239 GLY B O 1
ATOM 3387 N N . GLY B 1 240 ? 75.863 71.406 92.938 1.00 120.95 240 GLY B N 1
ATOM 3388 C CA . GLY B 1 240 ? 77.123 71.996 93.341 1.00 120.95 240 GLY B CA 1
ATOM 3389 C C . GLY B 1 240 ? 76.935 73.399 93.856 1.00 120.95 240 GLY B C 1
ATOM 3390 O O . GLY B 1 240 ? 77.803 74.249 93.687 1.00 120.95 240 GLY B O 1
ATOM 3391 N N . SER B 1 241 ? 75.793 73.650 94.484 1.00 127.32 241 SER B N 1
ATOM 3392 C CA . SER B 1 241 ? 75.501 74.972 95.010 1.00 127.32 241 SER B CA 1
ATOM 3393 C C . SER B 1 241 ? 74.604 74.830 96.229 1.00 127.32 241 SER B C 1
ATOM 3394 O O . SER B 1 241 ? 74.359 73.726 96.720 1.00 127.32 241 SER B O 1
ATOM 3397 N N . ASN B 1 242 ? 74.118 75.962 96.720 1.00 125.51 242 ASN B N 1
ATOM 3398 C CA . ASN B 1 242 ? 73.204 76.018 97.847 1.00 125.51 242 ASN B CA 1
ATOM 3399 C C . ASN B 1 242 ? 72.021 76.901 97.507 1.00 125.51 242 ASN B C 1
ATOM 3400 O O . ASN B 1 242 ? 71.496 77.628 98.351 1.00 125.51 242 ASN B O 1
ATOM 3405 N N . ASN B 1 243 ? 71.585 76.850 96.259 1.00 118.69 243 ASN B N 1
ATOM 3406 C CA . ASN B 1 243 ? 70.552 77.737 95.763 1.00 118.69 243 ASN B CA 1
ATOM 3407 C C . ASN B 1 243 ? 69.257 76.970 95.560 1.00 118.69 243 ASN B C 1
ATOM 3408 O O . ASN B 1 243 ? 69.248 75.744 95.447 1.00 118.69 243 ASN B O 1
ATOM 3413 N N . GLN B 1 244 ? 68.161 77.712 95.527 1.00 109.40 244 GLN B N 1
ATOM 3414 C CA . GLN B 1 244 ? 66.862 77.125 95.240 1.00 109.40 244 GLN B CA 1
ATOM 3415 C C . GLN B 1 244 ? 66.814 76.683 93.789 1.00 109.40 244 GLN B C 1
ATOM 3416 O O . GLN B 1 244 ? 66.947 77.507 92.883 1.00 109.40 244 GLN B O 1
ATOM 3422 N N . ILE B 1 245 ? 66.631 75.390 93.557 1.00 105.02 245 ILE B N 1
ATOM 3423 C CA . ILE B 1 245 ? 66.731 74.881 92.198 1.00 105.02 245 ILE B CA 1
ATOM 3424 C C . ILE B 1 245 ? 65.411 74.299 91.722 1.00 105.02 245 ILE B C 1
ATOM 3425 O O . ILE B 1 245 ? 65.386 73.447 90.831 1.00 105.02 245 ILE B O 1
ATOM 3430 N N . GLY B 1 246 ? 64.313 74.765 92.277 1.00 105.26 246 GLY B N 1
ATOM 3431 C CA . GLY B 1 246 ? 63.011 74.355 91.800 1.00 105.26 246 GLY B CA 1
ATOM 3432 C C . GLY B 1 246 ? 61.994 74.354 92.919 1.00 105.26 246 GLY B C 1
ATOM 3433 O O . GLY B 1 246 ? 62.255 74.813 94.024 1.00 105.26 246 GLY B O 1
ATOM 3434 N N . ASP B 1 247 ? 60.823 73.826 92.593 1.00 105.05 247 ASP B N 1
ATOM 3435 C CA . ASP B 1 247 ? 59.759 73.619 93.559 1.00 105.05 247 ASP B CA 1
ATOM 3436 C C . ASP B 1 247 ? 58.855 72.523 93.028 1.00 105.05 247 ASP B C 1
ATOM 3437 O O . ASP B 1 247 ? 58.963 72.112 91.873 1.00 105.05 247 ASP B O 1
ATOM 3442 N N . ILE B 1 248 ? 57.957 72.055 93.881 1.00 98.16 248 ILE B N 1
ATOM 3443 C CA . ILE B 1 248 ? 57.088 70.935 93.560 1.00 98.16 248 ILE B CA 1
ATOM 3444 C C . ILE B 1 248 ? 55.637 71.337 93.749 1.00 98.16 248 ILE B C 1
ATOM 3445 O O . ILE B 1 248 ? 55.301 72.102 94.657 1.00 98.16 248 ILE B O 1
ATOM 3450 N N . TYR B 1 249 ? 54.781 70.823 92.882 1.00 98.44 249 TYR B N 1
ATOM 3451 C CA . TYR B 1 249 ? 53.374 71.171 92.865 1.00 98.44 249 TYR B CA 1
ATOM 3452 C C . TYR B 1 249 ? 52.548 69.900 92.893 1.00 98.44 249 TYR B C 1
ATOM 3453 O O . TYR B 1 249 ? 52.948 68.879 92.333 1.00 98.44 249 TYR B O 1
ATOM 3462 N N . VAL B 1 250 ? 51.386 69.963 93.528 1.00 96.07 250 VAL B N 1
ATOM 3463 C CA . VAL B 1 250 ? 50.467 68.850 93.539 1.00 96.07 250 VAL B CA 1
ATOM 3464 C C . VAL B 1 250 ? 49.398 69.084 92.484 1.00 96.07 250 VAL B C 1
ATOM 3465 O O . VAL B 1 250 ? 49.225 70.185 91.978 1.00 96.07 250 VAL B O 1
ATOM 3469 N N . GLU B 1 251 ? 48.654 68.035 92.162 1.00 104.81 251 GLU B N 1
ATOM 3470 C CA . GLU B 1 251 ? 47.521 68.145 91.251 1.00 104.81 251 GLU B CA 1
ATOM 3471 C C . GLU B 1 251 ? 46.556 67.032 91.632 1.00 104.81 251 GLU B C 1
ATOM 3472 O O . GLU B 1 251 ? 46.756 65.882 91.241 1.00 104.81 251 GLU B O 1
ATOM 3478 N N . TYR B 1 252 ? 45.525 67.374 92.386 1.00 98.39 252 TYR B N 1
ATOM 3479 C CA . TYR B 1 252 ? 44.732 66.372 93.075 1.00 98.39 252 TYR B CA 1
ATOM 3480 C C . TYR B 1 252 ? 43.264 66.427 92.675 1.00 98.39 252 TYR B C 1
ATOM 3481 O O . TYR B 1 252 ? 42.857 67.191 91.804 1.00 98.39 252 TYR B O 1
ATOM 3490 N N . GLY B 1 253 ? 42.476 65.595 93.346 1.00 100.53 253 GLY B N 1
ATOM 3491 C CA . GLY B 1 253 ? 41.029 65.644 93.333 1.00 100.53 253 GLY B CA 1
ATOM 3492 C C . GLY B 1 253 ? 40.501 64.972 94.583 1.00 100.53 253 GLY B C 1
ATOM 3493 O O . GLY B 1 253 ? 40.868 63.835 94.871 1.00 100.53 253 GLY B O 1
ATOM 3494 N N . VAL B 1 254 ? 39.654 65.660 95.345 1.00 103.23 254 VAL B N 1
ATOM 3495 C CA . VAL B 1 254 ? 39.275 65.230 96.683 1.00 103.23 254 VAL B CA 1
ATOM 3496 C C . VAL B 1 254 ? 37.764 65.020 96.680 1.00 103.23 254 VAL B C 1
ATOM 3497 O O . VAL B 1 254 ? 37.060 65.497 95.794 1.00 103.23 254 VAL B O 1
ATOM 3501 N N . GLU B 1 255 ? 37.264 64.271 97.662 1.00 112.29 255 GLU B N 1
ATOM 3502 C CA . GLU B 1 255 ? 35.830 64.165 97.920 1.00 112.29 255 GLU B CA 1
ATOM 3503 C C . GLU B 1 255 ? 35.574 64.295 99.415 1.00 112.29 255 GLU B C 1
ATOM 3504 O O . GLU B 1 255 ? 35.707 63.316 100.148 1.00 112.29 255 GLU B O 1
ATOM 3510 N N . PHE B 1 256 ? 35.178 65.475 99.870 1.00 105.52 256 PHE B N 1
ATOM 3511 C CA . PHE B 1 256 ? 34.847 65.628 101.275 1.00 105.52 256 PHE B CA 1
ATOM 3512 C C . PHE B 1 256 ? 33.398 65.226 101.530 1.00 105.52 256 PHE B C 1
ATOM 3513 O O . PHE B 1 256 ? 32.601 65.086 100.602 1.00 105.52 256 PHE B O 1
ATOM 3521 N N . SER B 1 257 ? 33.050 65.073 102.811 1.00 112.21 257 SER B N 1
ATOM 3522 C CA . SER B 1 257 ? 31.682 64.752 103.207 1.00 112.21 257 SER B CA 1
ATOM 3523 C C . SER B 1 257 ? 31.481 65.059 104.686 1.00 112.21 257 SER B C 1
ATOM 3524 O O . SER B 1 257 ? 32.438 65.092 105.461 1.00 112.21 257 SER B O 1
ATOM 3527 N N . GLU B 1 258 ? 30.204 65.241 105.063 1.00 119.88 258 GLU B N 1
ATOM 3528 C CA . GLU B 1 258 ? 29.699 65.520 106.417 1.00 119.88 258 GLU B CA 1
ATOM 3529 C C . GLU B 1 258 ? 30.492 66.573 107.184 1.00 119.88 258 GLU B C 1
ATOM 3530 O O . GLU B 1 258 ? 31.300 66.251 108.057 1.00 119.88 258 GLU B O 1
ATOM 3536 N N . ALA B 1 259 ? 30.297 67.827 106.777 1.00 110.65 259 ALA B N 1
ATOM 3537 C CA . ALA B 1 259 ? 31.002 68.992 107.297 1.00 110.65 259 ALA B CA 1
ATOM 3538 C C . ALA B 1 259 ? 30.918 69.127 108.811 1.00 110.65 259 ALA B C 1
ATOM 3539 O O . ALA B 1 259 ? 29.940 68.727 109.441 1.00 110.65 259 ALA B O 1
ATOM 3541 N N . GLN B 1 260 ? 31.968 69.698 109.382 1.00 113.80 260 GLN B N 1
ATOM 3542 C CA . GLN B 1 260 ? 32.086 70.131 110.758 1.00 113.80 260 GLN B CA 1
ATOM 3543 C C . GLN B 1 260 ? 32.181 71.652 110.770 1.00 113.80 260 GLN B C 1
ATOM 3544 O O . GLN B 1 260 ? 32.405 72.258 109.720 1.00 113.80 260 GLN B O 1
ATOM 3550 N N . PRO B 1 261 ? 31.990 72.319 111.909 1.00 111.37 261 PRO B N 1
ATOM 3551 C CA . PRO B 1 261 ? 32.092 73.779 111.906 1.00 111.37 261 PRO B CA 1
ATOM 3552 C C . PRO B 1 261 ? 33.527 74.263 111.879 1.00 111.37 261 PRO B C 1
ATOM 3553 O O . PRO B 1 261 ? 34.427 73.658 112.460 1.00 111.37 261 PRO B O 1
ATOM 3557 N N . ALA B 1 262 ? 33.718 75.392 111.205 1.00 117.31 262 ALA B N 1
ATOM 3558 C CA . ALA B 1 262 ? 35.049 75.933 110.966 1.00 117.31 262 ALA B CA 1
ATOM 3559 C C . ALA B 1 262 ? 35.588 76.554 112.241 1.00 117.31 262 ALA B C 1
ATOM 3560 O O . ALA B 1 262 ? 35.093 77.589 112.694 1.00 117.31 262 ALA B O 1
ATOM 3562 N N . GLY B 1 263 ? 36.608 75.923 112.823 1.00 128.57 263 GLY B N 1
ATOM 3563 C CA . GLY B 1 263 ? 37.231 76.472 114.010 1.00 128.57 263 GLY B CA 1
ATOM 3564 C C . GLY B 1 263 ? 38.279 77.521 113.729 1.00 128.57 263 GLY B C 1
ATOM 3565 O O . GLY B 1 263 ? 38.624 78.297 114.627 1.00 128.57 263 GLY B O 1
ATOM 3566 N N . GLY B 1 264 ? 38.783 77.567 112.510 1.00 126.19 264 GLY B N 1
ATOM 3567 C CA . GLY B 1 264 ? 39.815 78.503 112.130 1.00 126.19 264 GLY B CA 1
ATOM 3568 C C . GLY B 1 264 ? 41.089 77.786 111.748 1.00 126.19 264 GLY B C 1
ATOM 3569 O O . GLY B 1 264 ? 41.143 76.557 111.646 1.00 126.19 264 GLY B O 1
ATOM 3570 N N . LEU B 1 265 ? 42.134 78.578 111.527 1.00 121.06 265 LEU B N 1
ATOM 3571 C CA . LEU B 1 265 ? 43.431 78.043 111.142 1.00 121.06 265 LEU B CA 1
ATOM 3572 C C . LEU B 1 265 ? 44.548 78.586 112.016 1.00 121.06 265 LEU B C 1
ATOM 3573 O O . LEU B 1 265 ? 45.710 78.544 111.615 1.00 121.06 265 LEU B O 1
ATOM 3578 N N . THR B 1 266 ? 44.224 79.100 113.191 1.00 137.67 266 THR B N 1
ATOM 3579 C CA . THR B 1 266 ? 45.239 79.710 114.027 1.00 137.67 266 THR B CA 1
ATOM 3580 C C . THR B 1 266 ? 46.103 78.643 114.679 1.00 137.67 266 THR B C 1
ATOM 3581 O O . THR B 1 266 ? 45.661 77.520 114.916 1.00 137.67 266 THR B O 1
ATOM 3585 N N . GLN B 1 267 ? 47.343 78.999 114.974 1.00 135.82 267 GLN B N 1
ATOM 3586 C CA . GLN B 1 267 ? 48.173 78.180 115.839 1.00 135.82 267 GLN B CA 1
ATOM 3587 C C . GLN B 1 267 ? 48.251 78.758 117.236 1.00 135.82 267 GLN B C 1
ATOM 3588 O O . GLN B 1 267 ? 47.807 79.870 117.513 1.00 135.82 267 GLN B O 1
ATOM 3594 N N . TYR B 1 268 ? 48.854 77.978 118.122 1.00 143.29 268 TYR B N 1
ATOM 3595 C CA . TYR B 1 268 ? 49.181 78.455 119.456 1.00 143.29 268 TYR B CA 1
ATOM 3596 C C . TYR B 1 268 ? 50.454 77.729 119.866 1.00 143.29 268 TYR B C 1
ATOM 3597 O O . TYR B 1 268 ? 50.397 76.579 120.305 1.00 143.29 268 TYR B O 1
ATOM 3606 N N . ILE B 1 269 ? 51.586 78.392 119.708 1.00 140.83 269 ILE B N 1
ATOM 3607 C CA . ILE B 1 269 ? 52.883 77.782 119.949 1.00 140.83 269 ILE B CA 1
ATOM 3608 C C . ILE B 1 269 ? 53.416 78.364 121.246 1.00 140.83 269 ILE B C 1
ATOM 3609 O O . ILE B 1 269 ? 53.943 79.479 121.265 1.00 140.83 269 ILE B O 1
ATOM 3614 N N . THR B 1 270 ? 53.288 77.624 122.333 1.00 150.96 270 THR B N 1
ATOM 3615 C CA . THR B 1 270 ? 54.002 78.002 123.537 1.00 150.96 270 THR B CA 1
ATOM 3616 C C . THR B 1 270 ? 55.418 77.448 123.473 1.00 150.96 270 THR B C 1
ATOM 3617 O O . THR B 1 270 ? 55.755 76.652 122.598 1.00 150.96 270 THR B O 1
ATOM 3621 N N . LYS B 1 271 ? 56.257 77.895 124.405 1.00 154.88 271 LYS B N 1
ATOM 3622 C CA . LYS B 1 271 ? 57.655 77.494 124.473 1.00 154.88 271 LYS B CA 1
ATOM 3623 C C . LYS B 1 271 ? 58.208 77.951 125.809 1.00 154.88 271 LYS B C 1
ATOM 3624 O O . LYS B 1 271 ? 57.838 79.018 126.296 1.00 154.88 271 LYS B O 1
ATOM 3630 N N . SER B 1 272 ? 59.087 77.147 126.394 1.00 156.14 272 SER B N 1
ATOM 3631 C CA . SER B 1 272 ? 59.835 77.559 127.569 1.00 156.14 272 SER B CA 1
ATOM 3632 C C . SER B 1 272 ? 61.230 76.964 127.484 1.00 156.14 272 SER B C 1
ATOM 3633 O O . SER B 1 272 ? 61.558 76.227 126.551 1.00 156.14 272 SER B O 1
ATOM 3636 N N . VAL B 1 273 ? 62.059 77.274 128.473 1.00 156.68 273 VAL B N 1
ATOM 3637 C CA . VAL B 1 273 ? 63.444 76.789 128.487 1.00 156.68 273 VAL B CA 1
ATOM 3638 C C . VAL B 1 273 ? 63.402 75.391 129.091 1.00 156.68 273 VAL B C 1
ATOM 3639 O O . VAL B 1 273 ? 63.643 75.163 130.279 1.00 156.68 273 VAL B O 1
ATOM 3643 N N . GLY B 1 274 ? 63.110 74.420 128.235 1.00 165.79 274 GLY B N 1
ATOM 3644 C CA . GLY B 1 274 ? 62.824 73.085 128.704 1.00 165.79 274 GLY B CA 1
ATOM 3645 C C . GLY B 1 274 ? 62.105 72.258 127.665 1.00 165.79 274 GLY B C 1
ATOM 3646 O O . GLY B 1 274 ? 62.572 72.135 126.529 1.00 165.79 274 GLY B O 1
ATOM 3647 N N . ALA B 1 275 ? 60.973 71.677 128.061 1.00 169.00 275 ALA B N 1
ATOM 3648 C CA . ALA B 1 275 ? 60.226 70.777 127.194 1.00 169.00 275 ALA B CA 1
ATOM 3649 C C . ALA B 1 275 ? 59.647 71.514 125.995 1.00 169.00 275 ALA B C 1
ATOM 3650 O O . ALA B 1 275 ? 59.251 72.678 126.083 1.00 169.00 275 ALA B O 1
ATOM 3652 N N . THR B 1 276 ? 59.629 70.827 124.860 1.00 160.32 276 THR B N 1
ATOM 3653 C CA . THR B 1 276 ? 59.197 71.379 123.589 1.00 160.32 276 THR B CA 1
ATOM 3654 C C . THR B 1 276 ? 58.085 70.509 123.020 1.00 160.32 276 THR B C 1
ATOM 3655 O O . THR B 1 276 ? 58.151 69.281 123.126 1.00 160.32 276 THR B O 1
ATOM 3659 N N . ALA B 1 277 ? 57.058 71.118 122.420 1.00 152.82 277 ALA B N 1
ATOM 3660 C CA . ALA B 1 277 ? 56.818 72.557 122.384 1.00 152.82 277 ALA B CA 1
ATOM 3661 C C . ALA B 1 277 ? 55.345 72.827 122.637 1.00 152.82 277 ALA B C 1
ATOM 3662 O O . ALA B 1 277 ? 54.962 73.965 122.850 1.00 152.82 277 ALA B O 1
ATOM 3664 N N . SER B 1 278 ? 54.537 71.763 122.592 1.00 153.92 278 SER B N 1
ATOM 3665 C CA . SER B 1 278 ? 53.091 71.784 122.842 1.00 153.92 278 SER B CA 1
ATOM 3666 C C . SER B 1 278 ? 52.366 72.718 121.866 1.00 153.92 278 SER B C 1
ATOM 3667 O O . SER B 1 278 ? 51.802 73.747 122.232 1.00 153.92 278 SER B O 1
ATOM 3670 N N . THR B 1 279 ? 52.407 72.316 120.600 1.00 150.76 279 THR B N 1
ATOM 3671 C CA . THR B 1 279 ? 51.672 72.998 119.549 1.00 150.76 279 THR B CA 1
ATOM 3672 C C . THR B 1 279 ? 50.176 72.713 119.649 1.00 150.76 279 THR B C 1
ATOM 3673 O O . THR B 1 279 ? 49.729 71.815 120.365 1.00 150.76 279 THR B O 1
ATOM 3677 N N . THR B 1 280 ? 49.399 73.501 118.908 1.00 142.90 280 THR B N 1
ATOM 3678 C CA . THR B 1 280 ? 47.954 73.312 118.800 1.00 142.90 280 THR B CA 1
ATOM 3679 C C . THR B 1 280 ? 47.482 73.959 117.510 1.00 142.90 280 THR B C 1
ATOM 3680 O O . THR B 1 280 ? 47.671 75.163 117.324 1.00 142.90 280 THR B O 1
ATOM 3684 N N . GLY B 1 281 ? 46.859 73.181 116.634 1.00 130.97 281 GLY B N 1
ATOM 3685 C CA . GLY B 1 281 ? 46.319 73.712 115.406 1.00 130.97 281 GLY B CA 1
ATOM 3686 C C . GLY B 1 281 ? 46.930 73.056 114.189 1.00 130.97 281 GLY B C 1
ATOM 3687 O O . GLY B 1 281 ? 47.256 71.867 114.203 1.00 130.97 281 GLY B O 1
ATOM 3688 N N . PRO B 1 282 ? 47.093 73.809 113.111 1.00 125.72 282 PRO B N 1
ATOM 3689 C CA . PRO B 1 282 ? 47.808 73.303 111.943 1.00 125.72 282 PRO B CA 1
ATOM 3690 C C . PRO B 1 282 ? 49.306 73.381 112.199 1.00 125.72 282 PRO B C 1
ATOM 3691 O O . PRO B 1 282 ? 49.760 73.898 113.213 1.00 125.72 282 PRO B O 1
ATOM 3695 N N . SER B 1 283 ? 50.082 72.861 111.258 1.00 127.89 283 SER B N 1
ATOM 3696 C CA . SER B 1 283 ? 51.532 72.928 111.362 1.00 127.89 283 SER B CA 1
ATOM 3697 C C . SER B 1 283 ? 52.032 73.851 110.260 1.00 127.89 283 SER B C 1
ATOM 3698 O O . SER B 1 283 ? 52.471 73.413 109.198 1.00 127.89 283 SER B O 1
ATOM 3701 N N . TYR B 1 284 ? 51.959 75.151 110.530 1.00 124.21 284 TYR B N 1
ATOM 3702 C CA . TYR B 1 284 ? 52.719 76.120 109.761 1.00 124.21 284 TYR B CA 1
ATOM 3703 C C . TYR B 1 284 ? 54.164 76.101 110.203 1.00 124.21 284 TYR B C 1
ATOM 3704 O O . TYR B 1 284 ? 55.075 75.977 109.380 1.00 124.21 284 TYR B O 1
ATOM 3713 N N . VAL B 1 285 ? 54.379 76.188 111.510 1.00 134.66 285 VAL B N 1
ATOM 3714 C CA . VAL B 1 285 ? 55.700 76.433 112.056 1.00 134.66 285 VAL B CA 1
ATOM 3715 C C . VAL B 1 285 ? 55.683 76.103 113.544 1.00 134.66 285 VAL B C 1
ATOM 3716 O O . VAL B 1 285 ? 54.685 76.360 114.219 1.00 134.66 285 VAL B O 1
ATOM 3720 N N . VAL B 1 286 ? 56.746 75.470 114.070 1.00 146.93 286 VAL B N 1
ATOM 3721 C CA . VAL B 1 286 ? 57.559 74.317 113.621 1.00 146.93 286 VAL B CA 1
ATOM 3722 C C . VAL B 1 286 ? 58.172 73.992 114.975 1.00 146.93 286 VAL B C 1
ATOM 3723 O O . VAL B 1 286 ? 58.118 74.829 115.870 1.00 146.93 286 VAL B O 1
ATOM 3727 N N . ASP B 1 287 ? 58.762 72.823 115.178 1.00 154.09 287 ASP B N 1
ATOM 3728 C CA . ASP B 1 287 ? 59.461 72.615 116.446 1.00 154.09 287 ASP B CA 1
ATOM 3729 C C . ASP B 1 287 ? 60.929 73.037 116.343 1.00 154.09 287 ASP B C 1
ATOM 3730 O O . ASP B 1 287 ? 61.848 72.278 116.642 1.00 154.09 287 ASP B O 1
ATOM 3735 N N . ALA B 1 288 ? 61.150 74.275 115.897 1.00 149.32 288 ALA B N 1
ATOM 3736 C CA . ALA B 1 288 ? 62.491 74.842 115.803 1.00 149.32 288 ALA B CA 1
ATOM 3737 C C . ALA B 1 288 ? 62.346 76.360 115.898 1.00 149.32 288 ALA B C 1
ATOM 3738 O O . ALA B 1 288 ? 62.080 77.020 114.890 1.00 149.32 288 ALA B O 1
ATOM 3740 N N . ASN B 1 289 ? 62.533 76.892 117.105 1.00 156.78 289 ASN B N 1
ATOM 3741 C CA . ASN B 1 289 ? 62.550 78.336 117.327 1.00 156.78 289 ASN B CA 1
ATOM 3742 C C . ASN B 1 289 ? 63.406 78.617 118.562 1.00 156.78 289 ASN B C 1
ATOM 3743 O O . ASN B 1 289 ? 62.955 78.472 119.698 1.00 156.78 289 ASN B O 1
ATOM 3748 N N . ILE B 1 290 ? 64.635 79.041 118.321 1.00 162.80 290 ILE B N 1
ATOM 3749 C CA . ILE B 1 290 ? 65.674 79.051 119.344 1.00 162.80 290 ILE B CA 1
ATOM 3750 C C . ILE B 1 290 ? 65.477 80.245 120.268 1.00 162.80 290 ILE B C 1
ATOM 3751 O O . ILE B 1 290 ? 65.313 81.380 119.806 1.00 162.80 290 ILE B O 1
ATOM 3756 N N . ASN B 1 291 ? 65.503 79.985 121.578 1.00 164.82 291 ASN B N 1
ATOM 3757 C CA . ASN B 1 291 ? 65.439 81.019 122.608 1.00 164.82 291 ASN B CA 1
ATOM 3758 C C . ASN B 1 291 ? 65.916 80.446 123.933 1.00 164.82 291 ASN B C 1
ATOM 3759 O O . ASN B 1 291 ? 65.477 79.363 124.327 1.00 164.82 291 ASN B O 1
ATOM 3764 N N . VAL B 1 292 ? 66.818 81.146 124.622 1.00 170.89 292 VAL B N 1
ATOM 3765 C CA . VAL B 1 292 ? 67.081 80.697 125.983 1.00 170.89 292 VAL B CA 1
ATOM 3766 C C . VAL B 1 292 ? 66.880 81.780 127.043 1.00 170.89 292 VAL B C 1
ATOM 3767 O O . VAL B 1 292 ? 65.819 81.847 127.669 1.00 170.89 292 VAL B O 1
ATOM 3771 N N . ASN B 1 293 ? 67.849 82.666 127.231 1.00 176.55 293 ASN B N 1
ATOM 3772 C CA . ASN B 1 293 ? 67.676 83.761 128.174 1.00 176.55 293 ASN B CA 1
ATOM 3773 C C . ASN B 1 293 ? 68.382 85.003 127.668 1.00 176.55 293 ASN B C 1
ATOM 3774 O O . ASN B 1 293 ? 67.989 86.130 127.970 1.00 176.55 293 ASN B O 1
ATOM 3779 N N . ALA B 1 294 ? 69.403 84.781 126.849 1.00 176.88 294 ALA B N 1
ATOM 3780 C CA . ALA B 1 294 ? 70.296 85.814 126.344 1.00 176.88 294 ALA B CA 1
ATOM 3781 C C . ALA B 1 294 ? 69.628 86.541 125.195 1.00 176.88 294 ALA B C 1
ATOM 3782 O O . ALA B 1 294 ? 68.402 86.496 125.057 1.00 176.88 294 ALA B O 1
ATOM 3784 N N . THR B 1 295 ? 70.412 87.210 124.349 1.00 181.72 295 THR B N 1
ATOM 3785 C CA . THR B 1 295 ? 69.845 87.877 123.180 1.00 181.72 295 THR B CA 1
ATOM 3786 C C . THR B 1 295 ? 69.323 86.851 122.174 1.00 181.72 295 THR B C 1
ATOM 3787 O O . THR B 1 295 ? 69.874 86.697 121.080 1.00 181.72 295 THR B O 1
ATOM 3789 N N . THR B 1 296 ? 68.236 86.156 122.549 1.00 169.98 296 THR B N 1
ATOM 3790 C CA . THR B 1 296 ? 67.833 84.857 122.004 1.00 169.98 296 THR B CA 1
ATOM 3791 C C . THR B 1 296 ? 66.311 84.769 122.114 1.00 169.98 296 THR B C 1
ATOM 3792 O O . THR B 1 296 ? 65.780 84.360 123.147 1.00 169.98 296 THR B O 1
ATOM 3796 N N . ALA B 1 297 ? 65.625 85.170 121.049 1.00 158.65 297 ALA B N 1
ATOM 3797 C CA . ALA B 1 297 ? 64.225 84.798 120.841 1.00 158.65 297 ALA B CA 1
ATOM 3798 C C . ALA B 1 297 ? 64.020 84.792 119.328 1.00 158.65 297 ALA B C 1
ATOM 3799 O O . ALA B 1 297 ? 63.661 85.811 118.740 1.00 158.65 297 ALA B O 1
ATOM 3801 N N . ASN B 1 298 ? 64.227 83.636 118.715 1.00 154.92 298 ASN B N 1
ATOM 3802 C CA . ASN B 1 298 ? 64.331 83.542 117.269 1.00 154.92 298 ASN B CA 1
ATOM 3803 C C . ASN B 1 298 ? 63.188 82.698 116.743 1.00 154.92 298 ASN B C 1
ATOM 3804 O O . ASN B 1 298 ? 62.923 81.620 117.274 1.00 154.92 298 ASN B O 1
ATOM 3809 N N . VAL B 1 299 ? 62.513 83.191 115.712 1.00 146.71 299 VAL B N 1
ATOM 3810 C CA . VAL B 1 299 ? 61.494 82.442 114.985 1.00 146.71 299 VAL B CA 1
ATOM 3811 C C . VAL B 1 299 ? 61.703 82.710 113.509 1.00 146.71 299 VAL B C 1
ATOM 3812 O O . VAL B 1 299 ? 61.735 83.872 113.096 1.00 146.71 299 VAL B O 1
ATOM 3816 N N . GLU B 1 300 ? 61.865 81.656 112.716 1.00 150.68 300 GLU B N 1
ATOM 3817 C CA . GLU B 1 300 ? 61.812 81.784 111.270 1.00 150.68 300 GLU B CA 1
ATOM 3818 C C . GLU B 1 300 ? 60.831 80.768 110.723 1.00 150.68 300 GLU B C 1
ATOM 3819 O O . GLU B 1 300 ? 60.483 79.791 111.387 1.00 150.68 300 GLU B O 1
ATOM 3825 N N . PHE B 1 301 ? 60.385 81.004 109.500 1.00 136.52 301 PHE B N 1
ATOM 3826 C CA . PHE B 1 301 ? 59.391 80.142 108.889 1.00 136.52 301 PHE B CA 1
ATOM 3827 C C . PHE B 1 301 ? 60.040 79.297 107.809 1.00 136.52 301 PHE B C 1
ATOM 3828 O O . PHE B 1 301 ? 61.189 79.507 107.422 1.00 136.52 301 PHE B O 1
ATOM 3836 N N . PHE B 1 302 ? 59.285 78.320 107.330 1.00 137.56 302 PHE B N 1
ATOM 3837 C CA . PHE B 1 302 ? 59.693 77.574 106.154 1.00 137.56 302 PHE B CA 1
ATOM 3838 C C . PHE B 1 302 ? 58.556 77.318 105.190 1.00 137.56 302 PHE B C 1
ATOM 3839 O O . PHE B 1 302 ? 58.758 76.584 104.221 1.00 137.56 302 PHE B O 1
ATOM 3847 N N . SER B 1 303 ? 57.444 77.822 105.416 1.00 130.93 303 SER B N 1
ATOM 3848 C CA . SER B 1 303 ? 56.379 77.746 104.444 1.00 130.93 303 SER B CA 1
ATOM 3849 C C . SER B 1 303 ? 56.172 79.105 103.799 1.00 130.93 303 SER B C 1
ATOM 3850 O O . SER B 1 303 ? 56.364 80.136 104.444 1.00 130.93 303 SER B O 1
ATOM 3853 N N . PRO B 1 304 ? 55.798 79.162 102.532 1.00 123.88 304 PRO B N 1
ATOM 3854 C CA . PRO B 1 304 ? 55.553 80.448 101.885 1.00 123.88 304 PRO B CA 1
ATOM 3855 C C . PRO B 1 304 ? 54.218 81.020 102.340 1.00 123.88 304 PRO B C 1
ATOM 3856 O O . PRO B 1 304 ? 53.471 80.404 103.091 1.00 123.88 304 PRO B O 1
ATOM 3860 N N . GLY B 1 305 ? 53.926 82.216 101.863 1.00 128.82 305 GLY B N 1
ATOM 3861 C CA . GLY B 1 305 ? 52.639 82.836 102.091 1.00 128.82 305 GLY B CA 1
ATOM 3862 C C . GLY B 1 305 ? 52.745 84.071 102.966 1.00 128.82 305 GLY B C 1
ATOM 3863 O O . GLY B 1 305 ? 53.782 84.382 103.550 1.00 128.82 305 GLY B O 1
ATOM 3864 N N . THR B 1 306 ? 51.631 84.781 103.033 1.00 129.62 306 THR B N 1
ATOM 3865 C CA . THR B 1 306 ? 51.509 85.984 103.835 1.00 129.62 306 THR B CA 1
ATOM 3866 C C . THR B 1 306 ? 50.750 85.690 105.119 1.00 129.62 306 THR B C 1
ATOM 3867 O O . THR B 1 306 ? 49.777 84.935 105.118 1.00 129.62 306 THR B O 1
ATOM 3871 N N . PHE B 1 307 ? 51.203 86.283 106.220 1.00 129.62 307 PHE B N 1
ATOM 3872 C CA . PHE B 1 307 ? 50.790 85.826 107.535 1.00 129.62 307 PHE B CA 1
ATOM 3873 C C . PHE B 1 307 ? 50.490 86.991 108.463 1.00 129.62 307 PHE B C 1
ATOM 3874 O O . PHE B 1 307 ? 50.879 88.132 108.215 1.00 129.62 307 PHE B O 1
ATOM 3882 N N . LEU B 1 308 ? 49.793 86.667 109.549 1.00 134.62 308 LEU B N 1
ATOM 3883 C CA . LEU B 1 308 ? 49.497 87.583 110.644 1.00 134.62 308 LEU B CA 1
ATOM 3884 C C . LEU B 1 308 ? 49.862 86.898 111.946 1.00 134.62 308 LEU B C 1
ATOM 3885 O O . LEU B 1 308 ? 49.274 85.869 112.288 1.00 134.62 308 LEU B O 1
ATOM 3890 N N . ILE B 1 309 ? 50.820 87.458 112.675 1.00 138.23 309 ILE B N 1
ATOM 3891 C CA . ILE B 1 309 ? 51.310 86.839 113.896 1.00 138.23 309 ILE B CA 1
ATOM 3892 C C . ILE B 1 309 ? 51.145 87.802 115.059 1.00 138.23 309 ILE B C 1
ATOM 3893 O O . ILE B 1 309 ? 51.308 89.016 114.905 1.00 138.23 309 ILE B O 1
ATOM 3898 N N . THR B 1 310 ? 50.795 87.255 116.215 1.00 141.57 310 THR B N 1
ATOM 3899 C CA . THR B 1 310 ? 50.864 87.964 117.479 1.00 141.57 310 THR B CA 1
ATOM 3900 C C . THR B 1 310 ? 51.764 87.171 118.407 1.00 141.57 310 THR B C 1
ATOM 3901 O O . THR B 1 310 ? 51.884 85.950 118.279 1.00 141.57 310 THR B O 1
ATOM 3905 N N . ALA B 1 311 ? 52.386 87.863 119.351 1.00 141.12 311 ALA B N 1
ATOM 3906 C CA . ALA B 1 311 ? 53.335 87.202 120.227 1.00 141.12 311 ALA B CA 1
ATOM 3907 C C . ALA B 1 311 ? 53.404 87.923 121.557 1.00 141.12 311 ALA B C 1
ATOM 3908 O O . ALA B 1 311 ? 53.400 89.154 121.604 1.00 141.12 311 ALA B O 1
ATOM 3910 N N . VAL B 1 312 ? 53.471 87.151 122.631 1.00 141.67 312 VAL B N 1
ATOM 3911 C CA . VAL B 1 312 ? 53.763 87.695 123.946 1.00 141.67 312 VAL B CA 1
ATOM 3912 C C . VAL B 1 312 ? 55.033 87.033 124.456 1.00 141.67 312 VAL B C 1
ATOM 3913 O O . VAL B 1 312 ? 55.354 85.895 124.101 1.00 141.67 312 VAL B O 1
ATOM 3917 N N . VAL B 1 313 ? 55.785 87.777 125.260 1.00 145.12 313 VAL B N 1
ATOM 3918 C CA . VAL B 1 313 ? 57.006 87.282 125.874 1.00 145.12 313 VAL B CA 1
ATOM 3919 C C . VAL B 1 313 ? 56.903 87.513 127.373 1.00 145.12 313 VAL B C 1
ATOM 3920 O O . VAL B 1 313 ? 55.969 88.146 127.862 1.00 145.12 313 VAL B O 1
ATOM 3924 N N . TYR B 1 314 ? 57.886 86.996 128.103 1.00 152.35 314 TYR B N 1
ATOM 3925 C CA . TYR B 1 314 ? 57.945 87.191 129.543 1.00 152.35 314 TYR B CA 1
ATOM 3926 C C . TYR B 1 314 ? 59.396 87.222 129.995 1.00 152.35 314 TYR B C 1
ATOM 3927 O O . TYR B 1 314 ? 60.300 86.785 129.283 1.00 152.35 314 TYR B O 1
ATOM 3936 N N . GLY B 1 315 ? 59.606 87.746 131.202 1.00 163.43 315 GLY B N 1
ATOM 3937 C CA . GLY B 1 315 ? 60.915 87.786 131.817 1.00 163.43 315 GLY B CA 1
ATOM 3938 C C . GLY B 1 315 ? 61.334 89.205 132.158 1.00 163.43 315 GLY B C 1
ATOM 3939 O O . GLY B 1 315 ? 60.499 90.056 132.489 1.00 163.43 315 GLY B O 1
ATOM 3940 N N . SER B 1 316 ? 62.640 89.450 132.069 1.00 167.53 316 SER B N 1
ATOM 3941 C CA . SER B 1 316 ? 63.211 90.774 132.282 1.00 167.53 316 SER B CA 1
ATOM 3942 C C . SER B 1 316 ? 63.141 91.579 130.992 1.00 167.53 316 SER B C 1
ATOM 3943 O O . SER B 1 316 ? 62.361 91.234 130.102 1.00 167.53 316 SER B O 1
ATOM 3946 N N . THR B 1 317 ? 63.932 92.656 130.911 1.00 169.69 317 THR B N 1
ATOM 3947 C CA . THR B 1 317 ? 63.848 93.660 129.848 1.00 169.69 317 THR B CA 1
ATOM 3948 C C . THR B 1 317 ? 63.966 93.066 128.445 1.00 169.69 317 THR B C 1
ATOM 3949 O O . THR B 1 317 ? 64.920 92.349 128.138 1.00 169.69 317 THR B O 1
ATOM 3953 N N . ILE B 1 318 ? 62.978 93.361 127.601 1.00 161.10 318 ILE B N 1
ATOM 3954 C CA . ILE B 1 318 ? 62.914 92.852 126.237 1.00 161.10 318 ILE B CA 1
ATOM 3955 C C . ILE B 1 318 ? 63.227 93.997 125.288 1.00 161.10 318 ILE B C 1
ATOM 3956 O O . ILE B 1 318 ? 62.734 95.115 125.471 1.00 161.10 318 ILE B O 1
ATOM 3961 N N . ALA B 1 319 ? 64.041 93.724 124.278 1.00 160.05 319 ALA B N 1
ATOM 3962 C CA . ALA B 1 319 ? 64.285 94.692 123.224 1.00 160.05 319 ALA B CA 1
ATOM 3963 C C . ALA B 1 319 ? 63.251 94.543 122.112 1.00 160.05 319 ALA B C 1
ATOM 3964 O O . ALA B 1 319 ? 62.456 93.603 122.084 1.00 160.05 319 ALA B O 1
ATOM 3966 N N . SER B 1 320 ? 63.276 95.490 121.182 1.00 157.99 320 SER B N 1
ATOM 3967 C CA . SER B 1 320 ? 62.342 95.483 120.071 1.00 157.99 320 SER B CA 1
ATOM 3968 C C . SER B 1 320 ? 62.711 94.405 119.054 1.00 157.99 320 SER B C 1
ATOM 3969 O O . SER B 1 320 ? 63.889 94.097 118.869 1.00 157.99 320 SER B O 1
ATOM 3972 N N . PRO B 1 321 ? 61.723 93.811 118.386 1.00 151.77 321 PRO B N 1
ATOM 3973 C CA . PRO B 1 321 ? 62.024 92.873 117.295 1.00 151.77 321 PRO B CA 1
ATOM 3974 C C . PRO B 1 321 ? 62.551 93.602 116.071 1.00 151.77 321 PRO B C 1
ATOM 3975 O O . PRO B 1 321 ? 61.850 94.411 115.463 1.00 151.77 321 PRO B O 1
ATOM 3979 N N . SER B 1 322 ? 63.791 93.306 115.709 1.00 154.02 322 SER B N 1
ATOM 3980 C CA . SER B 1 322 ? 64.403 93.843 114.499 1.00 154.02 322 SER B CA 1
ATOM 3981 C C . SER B 1 322 ? 64.253 92.778 113.423 1.00 154.02 322 SER B C 1
ATOM 3982 O O . SER B 1 322 ? 65.063 91.855 113.328 1.00 154.02 322 SER B O 1
ATOM 3985 N N . MET B 1 323 ? 63.209 92.908 112.614 1.00 151.07 323 MET B N 1
ATOM 3986 C CA . MET B 1 323 ? 62.872 91.862 111.666 1.00 151.07 323 MET B CA 1
ATOM 3987 C C . MET B 1 323 ? 63.760 91.894 110.433 1.00 151.07 323 MET B C 1
ATOM 3988 O O . MET B 1 323 ? 63.904 90.869 109.758 1.00 151.07 323 MET B O 1
ATOM 3993 N N . ALA B 1 324 ? 64.370 93.037 110.140 1.00 148.20 324 ALA B N 1
ATOM 3994 C CA . ALA B 1 324 ? 65.127 93.215 108.913 1.00 148.20 324 ALA B CA 1
ATOM 3995 C C . ALA B 1 324 ? 66.406 92.384 108.922 1.00 148.20 324 ALA B C 1
ATOM 3996 O O . ALA B 1 324 ? 66.943 92.024 109.971 1.00 148.20 324 ALA B O 1
ATOM 3998 N N . GLY B 1 325 ? 66.885 92.079 107.721 1.00 144.17 325 GLY B N 1
ATOM 3999 C CA . GLY B 1 325 ? 68.081 91.294 107.537 1.00 144.17 325 GLY B CA 1
ATOM 4000 C C . GLY B 1 325 ? 67.837 89.839 107.212 1.00 144.17 325 GLY B C 1
ATOM 4001 O O . GLY B 1 325 ? 68.743 89.178 106.697 1.00 144.17 325 GLY B O 1
ATOM 4002 N N . GLY B 1 326 ? 66.644 89.325 107.482 1.00 143.31 326 GLY B N 1
ATOM 4003 C CA . GLY B 1 326 ? 66.374 87.929 107.221 1.00 143.31 326 GLY B CA 1
ATOM 4004 C C . GLY B 1 326 ? 65.293 87.715 106.187 1.00 143.31 326 GLY B C 1
ATOM 4005 O O . GLY B 1 326 ? 64.983 88.617 105.407 1.00 143.31 326 GLY B O 1
ATOM 4006 N N . ASN B 1 327 ? 64.721 86.518 106.169 1.00 140.11 327 ASN B N 1
ATOM 4007 C CA . ASN B 1 327 ? 63.660 86.207 105.229 1.00 140.11 327 ASN B CA 1
ATOM 4008 C C . ASN B 1 327 ? 62.382 86.931 105.625 1.00 140.11 327 ASN B C 1
ATOM 4009 O O . ASN B 1 327 ? 62.157 87.246 106.794 1.00 140.11 327 ASN B O 1
ATOM 4014 N N . GLY B 1 328 ? 61.545 87.207 104.634 1.00 141.40 328 GLY B N 1
ATOM 4015 C CA . GLY B 1 328 ? 60.266 87.830 104.898 1.00 141.40 328 GLY B CA 1
ATOM 4016 C C . GLY B 1 328 ? 60.326 89.335 105.027 1.00 141.40 328 GLY B C 1
ATOM 4017 O O . GLY B 1 328 ? 61.215 89.871 105.691 1.00 141.40 328 GLY B O 1
ATOM 4018 N N . THR B 1 329 ? 59.379 90.030 104.411 1.00 145.11 329 THR B N 1
ATOM 4019 C CA . THR B 1 329 ? 59.376 91.483 104.390 1.00 145.11 329 THR B CA 1
ATOM 4020 C C . THR B 1 329 ? 58.117 92.034 105.041 1.00 145.11 329 THR B C 1
ATOM 4021 O O . THR B 1 329 ? 57.037 91.450 104.935 1.00 145.11 329 THR B O 1
ATOM 4025 N N . LEU B 1 330 ? 58.275 93.159 105.726 1.00 140.96 330 LEU B N 1
ATOM 4026 C CA . LEU B 1 330 ? 57.183 93.804 106.431 1.00 140.96 330 LEU B CA 1
ATOM 4027 C C . LEU B 1 330 ? 56.263 94.492 105.436 1.00 140.96 330 LEU B C 1
ATOM 4028 O O . LEU B 1 330 ? 56.704 94.989 104.399 1.00 140.96 330 LEU B O 1
ATOM 4033 N N . ILE B 1 331 ? 54.974 94.523 105.758 1.00 143.52 331 ILE B N 1
ATOM 4034 C CA . ILE B 1 331 ? 53.991 95.070 104.832 1.00 143.52 331 ILE B CA 1
ATOM 4035 C C . ILE B 1 331 ? 53.113 96.070 105.576 1.00 143.52 331 ILE B C 1
ATOM 4036 O O . ILE B 1 331 ? 52.342 96.817 104.967 1.00 143.52 331 ILE B O 1
ATOM 4041 N N . GLY B 1 332 ? 53.245 96.117 106.894 1.00 149.23 332 GLY B N 1
ATOM 4042 C CA . GLY B 1 332 ? 52.381 96.968 107.686 1.00 149.23 332 GLY B CA 1
ATOM 4043 C C . GLY B 1 332 ? 53.073 98.060 108.471 1.00 149.23 332 GLY B C 1
ATOM 4044 O O . GLY B 1 332 ? 53.712 98.942 107.892 1.00 149.23 332 GLY B O 1
ATOM 4045 N N . ASP B 1 333 ? 52.954 98.008 109.797 1.00 158.94 333 ASP B N 1
ATOM 4046 C CA . ASP B 1 333 ? 53.400 99.106 110.641 1.00 158.94 333 ASP B CA 1
ATOM 4047 C C . ASP B 1 333 ? 54.294 98.607 111.770 1.00 158.94 333 ASP B C 1
ATOM 4048 O O . ASP B 1 333 ? 55.147 99.355 112.260 1.00 158.94 333 ASP B O 1
ATOM 4053 N N . LEU B 1 334 ? 54.117 97.339 112.165 1.00 150.78 334 LEU B N 1
ATOM 4054 C CA . LEU B 1 334 ? 54.778 96.672 113.289 1.00 150.78 334 LEU B CA 1
ATOM 4055 C C . LEU B 1 334 ? 54.608 97.467 114.581 1.00 150.78 334 LEU B C 1
ATOM 4056 O O . LEU B 1 334 ? 55.516 98.206 114.975 1.00 150.78 334 LEU B O 1
ATOM 4061 N N . PRO B 1 335 ? 53.444 97.426 115.218 1.00 147.12 335 PRO B N 1
ATOM 4062 C CA . PRO B 1 335 ? 53.314 98.055 116.531 1.00 147.12 335 PRO B CA 1
ATOM 4063 C C . PRO B 1 335 ? 53.930 97.184 117.609 1.00 147.12 335 PRO B C 1
ATOM 4064 O O . PRO B 1 335 ? 53.983 95.959 117.496 1.00 147.12 335 PRO B O 1
ATOM 4068 N N . VAL B 1 336 ? 54.394 97.835 118.674 1.00 146.76 336 VAL B N 1
ATOM 4069 C CA . VAL B 1 336 ? 55.108 97.140 119.737 1.00 146.76 336 VAL B CA 1
ATOM 4070 C C . VAL B 1 336 ? 55.007 97.987 120.995 1.00 146.76 336 VAL B C 1
ATOM 4071 O O . VAL B 1 336 ? 54.888 99.213 120.926 1.00 146.76 336 VAL B O 1
ATOM 4075 N N . VAL B 1 337 ? 55.012 97.324 122.151 1.00 148.68 337 VAL B N 1
ATOM 4076 C CA . VAL B 1 337 ? 54.910 98.004 123.435 1.00 148.68 337 VAL B CA 1
ATOM 4077 C C . VAL B 1 337 ? 55.538 97.089 124.476 1.00 148.68 337 VAL B C 1
ATOM 4078 O O . VAL B 1 337 ? 55.678 95.885 124.256 1.00 148.68 337 VAL B O 1
ATOM 4082 N N . GLY B 1 338 ? 55.954 97.666 125.592 1.00 156.22 338 GLY B N 1
ATOM 4083 C CA . GLY B 1 338 ? 56.447 96.907 126.721 1.00 156.22 338 GLY B CA 1
ATOM 4084 C C . GLY B 1 338 ? 57.954 97.012 126.858 1.00 156.22 338 GLY B C 1
ATOM 4085 O O . GLY B 1 338 ? 58.611 97.865 126.257 1.00 156.22 338 GLY B O 1
ATOM 4086 N N . GLY B 1 339 ? 58.502 96.110 127.668 1.00 161.26 339 GLY B N 1
ATOM 4087 C CA . GLY B 1 339 ? 59.937 96.069 127.861 1.00 161.26 339 GLY B CA 1
ATOM 4088 C C . GLY B 1 339 ? 60.398 95.931 129.297 1.00 161.26 339 GLY B C 1
ATOM 4089 O O . GLY B 1 339 ? 61.582 96.120 129.585 1.00 161.26 339 GLY B O 1
ATOM 4090 N N . SER B 1 340 ? 59.486 95.615 130.211 1.00 161.48 340 SER B N 1
ATOM 4091 C CA . SER B 1 340 ? 59.856 95.422 131.607 1.00 161.48 340 SER B CA 1
ATOM 4092 C C . SER B 1 340 ? 59.527 94.031 132.117 1.00 161.48 340 SER B C 1
ATOM 4093 O O . SER B 1 340 ? 60.366 93.401 132.769 1.00 161.48 340 SER B O 1
ATOM 4096 N N . ASN B 1 341 ? 58.328 93.530 131.846 1.00 158.79 341 ASN B N 1
ATOM 4097 C CA . ASN B 1 341 ? 57.963 92.200 132.304 1.00 158.79 341 ASN B CA 1
ATOM 4098 C C . ASN B 1 341 ? 57.431 91.380 131.144 1.00 158.79 341 ASN B C 1
ATOM 4099 O O . ASN B 1 341 ? 57.559 90.152 131.123 1.00 158.79 341 ASN B O 1
ATOM 4104 N N . ALA B 1 342 ? 56.836 92.063 130.175 1.00 151.38 342 ALA B N 1
ATOM 4105 C CA . ALA B 1 342 ? 56.239 91.413 129.023 1.00 151.38 342 ALA B CA 1
ATOM 4106 C C . ALA B 1 342 ? 56.194 92.419 127.890 1.00 151.38 342 ALA B C 1
ATOM 4107 O O . ALA B 1 342 ? 56.225 93.629 128.120 1.00 151.38 342 ALA B O 1
ATOM 4109 N N . SER B 1 343 ? 56.132 91.911 126.667 1.00 149.09 343 SER B N 1
ATOM 4110 C CA . SER B 1 343 ? 56.020 92.769 125.500 1.00 149.09 343 SER B CA 1
ATOM 4111 C C . SER B 1 343 ? 55.181 92.068 124.451 1.00 149.09 343 SER B C 1
ATOM 4112 O O . SER B 1 343 ? 55.476 90.934 124.068 1.00 149.09 343 SER B O 1
ATOM 4115 N N . ILE B 1 344 ? 54.138 92.745 124.001 1.00 146.05 344 ILE B N 1
ATOM 4116 C CA . ILE B 1 344 ? 53.190 92.203 123.043 1.00 146.05 344 ILE B CA 1
ATOM 4117 C C . ILE B 1 344 ? 53.397 92.967 121.749 1.00 146.05 344 ILE B C 1
ATOM 4118 O O . ILE B 1 344 ? 53.610 94.184 121.772 1.00 146.05 344 ILE B O 1
ATOM 4123 N N . TRP B 1 345 ? 53.345 92.264 120.624 1.00 144.89 345 TRP B N 1
ATOM 4124 C CA . TRP B 1 345 ? 53.594 92.904 119.344 1.00 144.89 345 TRP B CA 1
ATOM 4125 C C . TRP B 1 345 ? 52.927 92.097 118.248 1.00 144.89 345 TRP B C 1
ATOM 4126 O O . TRP B 1 345 ? 52.975 90.866 118.255 1.00 144.89 345 TRP B O 1
ATOM 4137 N N . THR B 1 346 ? 52.277 92.794 117.329 1.00 147.38 346 THR B N 1
ATOM 4138 C CA . THR B 1 346 ? 51.648 92.164 116.183 1.00 147.38 346 THR B CA 1
ATOM 4139 C C . THR B 1 346 ? 52.379 92.580 114.921 1.00 147.38 346 THR B C 1
ATOM 4140 O O . THR B 1 346 ? 53.065 93.602 114.878 1.00 147.38 346 THR B O 1
ATOM 4144 N N . CYS B 1 347 ? 52.208 91.774 113.884 1.00 144.62 347 CYS B N 1
ATOM 4145 C CA . CYS B 1 347 ? 52.894 92.003 112.628 1.00 144.62 347 CYS B CA 1
ATOM 4146 C C . CYS B 1 347 ? 52.125 91.311 111.528 1.00 144.62 347 CYS B C 1
ATOM 4147 O O . CYS B 1 347 ? 51.513 90.266 111.745 1.00 144.62 347 CYS B O 1
ATOM 4150 N N . VAL B 1 348 ? 52.171 91.900 110.346 1.00 139.19 348 VAL B N 1
ATOM 4151 C CA . VAL B 1 348 ? 51.666 91.262 109.144 1.00 139.19 348 VAL B CA 1
ATOM 4152 C C . VAL B 1 348 ? 52.753 91.367 108.087 1.00 139.19 348 VAL B C 1
ATOM 4153 O O . VAL B 1 348 ? 53.408 92.408 107.960 1.00 139.19 348 VAL B O 1
ATOM 4157 N N . PHE B 1 349 ? 53.004 90.269 107.389 1.00 136.28 349 PHE B N 1
ATOM 4158 C CA . PHE B 1 349 ? 54.170 90.165 106.527 1.00 136.28 349 PHE B CA 1
ATOM 4159 C C . PHE B 1 349 ? 53.945 89.008 105.574 1.00 136.28 349 PHE B C 1
ATOM 4160 O O . PHE B 1 349 ? 52.917 88.331 105.619 1.00 136.28 349 PHE B O 1
ATOM 4168 N N . SER B 1 350 ? 54.934 88.774 104.724 1.00 135.12 350 SER B N 1
ATOM 4169 C CA . SER B 1 350 ? 54.923 87.644 103.815 1.00 135.12 350 SER B CA 1
ATOM 4170 C C . SER B 1 350 ? 56.350 87.160 103.684 1.00 135.12 350 SER B C 1
ATOM 4171 O O . SER B 1 350 ? 57.277 87.969 103.678 1.00 135.12 350 SER B O 1
ATOM 4174 N N . THR B 1 351 ? 56.523 85.853 103.571 1.00 132.52 351 THR B N 1
ATOM 4175 C CA . THR B 1 351 ? 57.847 85.275 103.464 1.00 132.52 351 THR B CA 1
ATOM 4176 C C . THR B 1 351 ? 57.897 84.257 102.337 1.00 132.52 351 THR B C 1
ATOM 4177 O O . THR B 1 351 ? 56.918 83.565 102.050 1.00 132.52 351 THR B O 1
ATOM 4181 N N . THR B 1 352 ? 59.050 84.192 101.687 1.00 132.70 352 THR B N 1
ATOM 4182 C CA . THR B 1 352 ? 59.267 83.234 100.623 1.00 132.70 352 THR B CA 1
ATOM 4183 C C . THR B 1 352 ? 60.071 82.081 101.165 1.00 132.70 352 THR B C 1
ATOM 4184 O O . THR B 1 352 ? 60.176 81.916 102.374 1.00 132.70 352 THR B O 1
ATOM 4188 N N . GLY B 1 353 ? 59.081 77.452 101.992 1.00 140.13 353 GLY B N 1
ATOM 4189 C CA . GLY B 1 353 ? 59.792 78.712 101.921 1.00 140.13 353 GLY B CA 1
ATOM 4190 C C . GLY B 1 353 ? 61.288 78.520 101.823 1.00 140.13 353 GLY B C 1
ATOM 4191 O O . GLY B 1 353 ? 61.797 77.443 102.116 1.00 140.13 353 GLY B O 1
ATOM 4192 N N . VAL B 1 354 ? 62.002 79.561 101.413 1.00 139.81 354 VAL B N 1
ATOM 4193 C CA . VAL B 1 354 ? 63.443 79.471 101.270 1.00 139.81 354 VAL B CA 1
ATOM 4194 C C . VAL B 1 354 ? 64.051 80.137 102.492 1.00 139.81 354 VAL B C 1
ATOM 4195 O O . VAL B 1 354 ? 63.439 80.990 103.138 1.00 139.81 354 VAL B O 1
ATOM 4199 N N . SER B 1 355 ? 65.246 79.689 102.846 1.00 148.82 355 SER B N 1
ATOM 4200 C CA . SER B 1 355 ? 65.884 80.120 104.072 1.00 148.82 355 SER B CA 1
ATOM 4201 C C . SER B 1 355 ? 67.291 80.597 103.780 1.00 148.82 355 SER B C 1
ATOM 4202 O O . SER B 1 355 ? 67.813 80.448 102.674 1.00 148.82 355 SER B O 1
ATOM 4205 N N . THR B 1 356 ? 67.897 81.163 104.811 1.00 159.32 356 THR B N 1
ATOM 4206 C CA . THR B 1 356 ? 69.271 81.632 104.798 1.00 159.32 356 THR B CA 1
ATOM 4207 C C . THR B 1 356 ? 69.741 81.689 106.245 1.00 159.32 356 THR B C 1
ATOM 4208 O O . THR B 1 356 ? 69.098 81.137 107.144 1.00 159.32 356 THR B O 1
ATOM 4212 N N . SER B 1 357 ? 70.865 82.352 106.479 1.00 168.33 357 SER B N 1
ATOM 4213 C CA . SER B 1 357 ? 71.257 82.655 107.844 1.00 168.33 357 SER B CA 1
ATOM 4214 C C . SER B 1 357 ? 70.455 83.855 108.338 1.00 168.33 357 SER B C 1
ATOM 4215 O O . SER B 1 357 ? 69.632 84.411 107.608 1.00 168.33 357 SER B O 1
ATOM 4218 N N . VAL B 1 358 ? 70.747 84.280 109.571 1.00 160.03 358 VAL B N 1
ATOM 4219 C CA . VAL B 1 358 ? 70.114 85.371 110.332 1.00 160.03 358 VAL B CA 1
ATOM 4220 C C . VAL B 1 358 ? 68.587 85.321 110.216 1.00 160.03 358 VAL B C 1
ATOM 4221 O O . VAL B 1 358 ? 67.988 85.982 109.356 1.00 160.03 358 VAL B O 1
ATOM 4225 N N . PRO B 1 359 ? 67.927 84.472 111.020 1.00 156.09 359 PRO B N 1
ATOM 4226 C CA . PRO B 1 359 ? 66.494 84.188 110.833 1.00 156.09 359 PRO B CA 1
ATOM 4227 C C . PRO B 1 359 ? 65.556 85.365 111.069 1.00 156.09 359 PRO B C 1
ATOM 4228 O O . PRO B 1 359 ? 66.006 86.480 111.345 1.00 156.09 359 PRO B O 1
ATOM 4232 N N . THR B 1 360 ? 64.246 85.103 110.994 1.00 153.16 360 THR B N 1
ATOM 4233 C CA . THR B 1 360 ? 63.277 86.117 110.576 1.00 153.16 360 THR B CA 1
ATOM 4234 C C . THR B 1 360 ? 63.113 87.247 111.593 1.00 153.16 360 THR B C 1
ATOM 4235 O O . THR B 1 360 ? 63.270 88.423 111.248 1.00 153.16 360 THR B O 1
ATOM 4239 N N . PHE B 1 361 ? 62.788 86.933 112.846 1.00 149.71 361 PHE B N 1
ATOM 4240 C CA . PHE B 1 361 ? 62.412 87.997 113.774 1.00 149.71 361 PHE B CA 1
ATOM 4241 C C . PHE B 1 361 ? 63.515 88.396 114.751 1.00 149.71 361 PHE B C 1
ATOM 4242 O O . PHE B 1 361 ? 63.924 89.561 114.760 1.00 149.71 361 PHE B O 1
ATOM 4250 N N . THR B 1 362 ? 63.995 87.456 115.572 1.00 154.15 362 THR B N 1
ATOM 4251 C CA . THR B 1 362 ? 65.190 87.587 116.422 1.00 154.15 362 THR B CA 1
ATOM 4252 C C . THR B 1 362 ? 65.085 88.751 117.417 1.00 154.15 362 THR B C 1
ATOM 4253 O O . THR B 1 362 ? 65.777 89.762 117.307 1.00 154.15 362 THR B O 1
ATOM 4257 N N . GLN B 1 363 ? 64.192 88.590 118.388 1.00 160.90 363 GLN B N 1
ATOM 4258 C CA . GLN B 1 363 ? 64.209 89.480 119.542 1.00 160.90 363 GLN B CA 1
ATOM 4259 C C . GLN B 1 363 ? 65.382 89.167 120.452 1.00 160.90 363 GLN B C 1
ATOM 4260 O O . GLN B 1 363 ? 65.775 88.009 120.604 1.00 160.90 363 GLN B O 1
ATOM 4266 N N . ALA B 1 364 ? 65.948 90.205 121.063 1.00 169.93 364 ALA B N 1
ATOM 4267 C CA . ALA B 1 364 ? 67.077 89.999 121.973 1.00 169.93 364 ALA B CA 1
ATOM 4268 C C . ALA B 1 364 ? 66.620 89.655 123.388 1.00 169.93 364 ALA B C 1
ATOM 4269 O O . ALA B 1 364 ? 66.729 88.506 123.823 1.00 169.93 364 ALA B O 1
ATOM 4271 N N . GLY B 1 365 ? 66.040 90.620 124.089 1.00 168.99 365 GLY B N 1
ATOM 4272 C CA . GLY B 1 365 ? 65.735 90.446 125.500 1.00 168.99 365 GLY B CA 1
ATOM 4273 C C . GLY B 1 365 ? 66.976 90.392 126.386 1.00 168.99 365 GLY B C 1
ATOM 4274 O O . GLY B 1 365 ? 68.116 90.457 125.933 1.00 168.99 365 GLY B O 1
ATOM 4275 N N . THR B 1 366 ? 66.729 90.280 127.693 1.00 169.69 366 THR B N 1
ATOM 4276 C CA . THR B 1 366 ? 67.798 90.225 128.685 1.00 169.69 366 THR B CA 1
ATOM 4277 C C . THR B 1 366 ? 67.799 88.929 129.477 1.00 169.69 366 THR B C 1
ATOM 4278 O O . THR B 1 366 ? 68.846 88.283 129.597 1.00 169.69 366 THR B O 1
ATOM 4282 N N . GLY B 1 367 ? 66.665 88.554 130.059 1.00 168.90 367 GLY B N 1
ATOM 4283 C CA . GLY B 1 367 ? 66.494 87.264 130.698 1.00 168.90 367 GLY B CA 1
ATOM 4284 C C . GLY B 1 367 ? 65.050 86.842 130.556 1.00 168.90 367 GLY B C 1
ATOM 4285 O O . GLY B 1 367 ? 64.150 87.576 130.970 1.00 168.90 367 GLY B O 1
ATOM 4286 N N . LEU B 1 368 ? 64.808 85.670 129.984 1.00 163.13 368 LEU B N 1
ATOM 4287 C CA . LEU B 1 368 ? 63.486 85.330 129.488 1.00 163.13 368 LEU B CA 1
ATOM 4288 C C . LEU B 1 368 ? 62.988 84.044 130.127 1.00 163.13 368 LEU B C 1
ATOM 4289 O O . LEU B 1 368 ? 63.768 83.205 130.578 1.00 163.13 368 LEU B O 1
ATOM 4294 N N . THR B 1 369 ? 61.665 83.901 130.157 1.00 158.18 369 THR B N 1
ATOM 4295 C CA . THR B 1 369 ? 61.031 82.721 130.729 1.00 158.18 369 THR B CA 1
ATOM 4296 C C . THR B 1 369 ? 60.276 81.914 129.684 1.00 158.18 369 THR B C 1
ATOM 4297 O O . THR B 1 369 ? 60.575 80.732 129.492 1.00 158.18 369 THR B O 1
ATOM 4301 N N . ARG B 1 370 ? 59.318 82.518 128.989 1.00 151.49 370 ARG B N 1
ATOM 4302 C CA . ARG B 1 370 ? 58.491 81.784 128.047 1.00 151.49 370 ARG B CA 1
ATOM 4303 C C . ARG B 1 370 ? 58.037 82.723 126.945 1.00 151.49 370 ARG B C 1
ATOM 4304 O O . ARG B 1 370 ? 58.205 83.941 127.029 1.00 151.49 370 ARG B O 1
ATOM 4312 N N . VAL B 1 371 ? 57.437 82.141 125.910 1.00 145.92 371 VAL B N 1
ATOM 4313 C CA . VAL B 1 371 ? 56.995 82.902 124.750 1.00 145.92 371 VAL B CA 1
ATOM 4314 C C . VAL B 1 371 ? 55.799 82.179 124.144 1.00 145.92 371 VAL B C 1
ATOM 4315 O O . VAL B 1 371 ? 55.629 80.970 124.318 1.00 145.92 371 VAL B O 1
ATOM 4319 N N . GLN B 1 372 ? 54.928 82.940 123.481 1.00 143.72 372 GLN B N 1
ATOM 4320 C CA . GLN B 1 372 ? 53.748 82.402 122.824 1.00 143.72 372 GLN B CA 1
ATOM 4321 C C . GLN B 1 372 ? 53.634 82.989 121.427 1.00 143.72 372 GLN B C 1
ATOM 4322 O O . GLN B 1 372 ? 54.115 84.090 121.163 1.00 143.72 372 GLN B O 1
ATOM 4328 N N . TYR B 1 373 ? 52.996 82.243 120.531 1.00 140.34 373 TYR B N 1
ATOM 4329 C CA . TYR B 1 373 ? 52.822 82.686 119.156 1.00 140.34 373 TYR B CA 1
ATOM 4330 C C . TYR B 1 373 ? 51.490 82.194 118.624 1.00 140.34 373 TYR B C 1
ATOM 4331 O O . TYR B 1 373 ? 51.133 81.033 118.820 1.00 140.34 373 TYR B O 1
ATOM 4340 N N . THR B 1 374 ? 50.767 83.079 117.945 1.00 132.74 374 THR B N 1
ATOM 4341 C CA . THR B 1 374 ? 49.562 82.724 117.208 1.00 132.74 374 THR B CA 1
ATOM 4342 C C . THR B 1 374 ? 49.788 83.098 115.756 1.00 132.74 374 THR B C 1
ATOM 4343 O O . THR B 1 374 ? 50.022 84.267 115.450 1.00 132.74 374 THR B O 1
ATOM 4347 N N . ILE B 1 375 ? 49.703 82.124 114.863 1.00 132.84 375 ILE B N 1
ATOM 4348 C CA . ILE B 1 375 ? 50.028 82.333 113.460 1.00 132.84 375 ILE B CA 1
ATOM 4349 C C . ILE B 1 375 ? 48.788 82.040 112.639 1.00 132.84 375 ILE B C 1
ATOM 4350 O O . ILE B 1 375 ? 48.222 80.946 112.735 1.00 132.84 375 ILE B O 1
ATOM 4355 N N . THR B 1 376 ? 48.352 83.017 111.850 1.00 133.93 376 THR B N 1
ATOM 4356 C CA . THR B 1 376 ? 47.259 82.841 110.909 1.00 133.93 376 THR B CA 1
ATOM 4357 C C . THR B 1 376 ? 47.739 83.190 109.512 1.00 133.93 376 THR B C 1
ATOM 4358 O O . THR B 1 376 ? 48.688 83.953 109.333 1.00 133.93 376 THR B O 1
ATOM 4362 N N . ARG B 1 377 ? 47.054 82.646 108.519 1.00 126.61 377 ARG B N 1
ATOM 4363 C CA . ARG B 1 377 ? 47.310 82.969 107.125 1.00 126.61 377 ARG B CA 1
ATOM 4364 C C . ARG B 1 377 ? 46.211 83.888 106.629 1.00 126.61 377 ARG B C 1
ATOM 4365 O O . ARG B 1 377 ? 45.035 83.519 106.661 1.00 126.61 377 ARG B O 1
ATOM 4373 N N . VAL B 1 378 ? 46.590 85.076 106.163 1.00 125.87 378 VAL B N 1
ATOM 4374 C CA . VAL B 1 378 ? 45.625 86.077 105.732 1.00 125.87 378 VAL B CA 1
ATOM 4375 C C . VAL B 1 378 ? 46.308 86.986 104.719 1.00 125.87 378 VAL B C 1
ATOM 4376 O O . VAL B 1 378 ? 47.531 87.100 104.689 1.00 125.87 378 VAL B O 1
ATOM 4380 N N . ASN B 1 379 ? 45.506 87.635 103.877 1.00 133.60 379 ASN B N 1
ATOM 4381 C CA . ASN B 1 379 ? 46.011 88.305 102.684 1.00 133.60 379 ASN B CA 1
ATOM 4382 C C . ASN B 1 379 ? 46.644 89.653 103.022 1.00 133.60 379 ASN B C 1
ATOM 4383 O O . ASN B 1 379 ? 46.956 89.956 104.174 1.00 133.60 379 ASN B O 1
ATOM 4388 N N . SER B 1 380 ? 46.857 90.477 102.001 1.00 139.40 380 SER B N 1
ATOM 4389 C CA . SER B 1 380 ? 47.675 91.670 102.148 1.00 139.40 380 SER B CA 1
ATOM 4390 C C . SER B 1 380 ? 46.887 92.928 102.461 1.00 139.40 380 SER B C 1
ATOM 4391 O O . SER B 1 380 ? 47.487 93.916 102.893 1.00 139.40 380 SER B O 1
ATOM 4394 N N . GLN B 1 381 ? 45.574 92.929 102.241 1.00 144.93 381 GLN B N 1
ATOM 4395 C CA . GLN B 1 381 ? 44.791 94.129 102.515 1.00 144.93 381 GLN B CA 1
ATOM 4396 C C . GLN B 1 381 ? 44.663 94.393 104.004 1.00 144.93 381 GLN B C 1
ATOM 4397 O O . GLN B 1 381 ? 44.495 95.544 104.413 1.00 144.93 381 GLN B O 1
ATOM 4403 N N . THR B 1 382 ? 44.748 93.355 104.821 1.00 140.32 382 THR B N 1
ATOM 4404 C CA . THR B 1 382 ? 44.578 93.474 106.264 1.00 140.32 382 THR B CA 1
ATOM 4405 C C . THR B 1 382 ? 45.903 93.809 106.930 1.00 140.32 382 THR B C 1
ATOM 4406 O O . THR B 1 382 ? 46.412 93.079 107.777 1.00 140.32 382 THR B O 1
ATOM 4410 N N . ALA B 1 383 ? 46.441 94.964 106.588 1.00 143.48 383 ALA B N 1
ATOM 4411 C CA . ALA B 1 383 ? 47.683 95.426 107.173 1.00 143.48 383 ALA B CA 1
ATOM 4412 C C . ALA B 1 383 ? 47.385 96.501 108.198 1.00 143.48 383 ALA B C 1
ATOM 4413 O O . ALA B 1 383 ? 46.438 97.275 108.038 1.00 143.48 383 ALA B O 1
ATOM 4415 N N . TYR B 1 384 ? 48.181 96.534 109.259 1.00 150.29 384 TYR B N 1
ATOM 4416 C CA . TYR B 1 384 ? 48.101 97.624 110.222 1.00 150.29 384 TYR B CA 1
ATOM 4417 C C . TYR B 1 384 ? 48.570 98.905 109.553 1.00 150.29 384 TYR B C 1
ATOM 4418 O O . TYR B 1 384 ? 49.741 99.025 109.181 1.00 150.29 384 TYR B O 1
ATOM 4427 N N . GLN B 1 385 ? 47.661 99.853 109.374 1.00 161.68 385 GLN B N 1
ATOM 4428 C CA . GLN B 1 385 ? 48.014 101.089 108.703 1.00 161.68 385 GLN B CA 1
ATOM 4429 C C . GLN B 1 385 ? 48.814 101.988 109.635 1.00 161.68 385 GLN B C 1
ATOM 4430 O O . GLN B 1 385 ? 48.829 101.811 110.855 1.00 161.68 385 GLN B O 1
ATOM 4436 N N . VAL B 1 386 ? 49.486 102.963 109.043 1.00 166.20 386 VAL B N 1
ATOM 4437 C CA . VAL B 1 386 ? 50.390 103.812 109.797 1.00 166.20 386 VAL B CA 1
ATOM 4438 C C . VAL B 1 386 ? 49.659 105.043 110.311 1.00 166.20 386 VAL B C 1
ATOM 4439 O O . VAL B 1 386 ? 48.732 105.536 109.672 1.00 166.20 386 VAL B O 1
ATOM 4443 N N . ASN C 1 61 ? 46.337 -5.443 109.134 1.00 163.27 61 ASN D N 1
ATOM 4444 C CA . ASN C 1 61 ? 45.386 -5.059 108.107 1.00 163.27 61 ASN D CA 1
ATOM 4445 C C . ASN C 1 61 ? 43.959 -5.289 108.591 1.00 163.27 61 ASN D C 1
ATOM 4446 O O . ASN C 1 61 ? 43.057 -4.522 108.275 1.00 163.27 61 ASN D O 1
ATOM 4451 N N . GLN C 1 62 ? 43.755 -6.351 109.362 1.00 154.70 62 GLN D N 1
ATOM 4452 C CA . GLN C 1 62 ? 42.434 -6.731 109.843 1.00 154.70 62 GLN D CA 1
ATOM 4453 C C . GLN C 1 62 ? 42.391 -6.624 111.357 1.00 154.70 62 GLN D C 1
ATOM 4454 O O . GLN C 1 62 ? 43.209 -7.236 112.048 1.00 154.70 62 GLN D O 1
ATOM 4460 N N . ILE C 1 63 ? 41.442 -5.861 111.865 1.00 140.54 63 ILE D N 1
ATOM 4461 C CA . ILE C 1 63 ? 41.222 -5.781 113.299 1.00 140.54 63 ILE D CA 1
ATOM 4462 C C . ILE C 1 63 ? 40.441 -7.014 113.723 1.00 140.54 63 ILE D C 1
ATOM 4463 O O . ILE C 1 63 ? 39.588 -7.505 112.978 1.00 140.54 63 ILE D O 1
ATOM 4468 N N . VAL C 1 64 ? 40.734 -7.531 114.915 1.00 147.24 64 VAL D N 1
ATOM 4469 C CA . VAL C 1 64 ? 40.084 -8.727 115.435 1.00 147.24 64 VAL D CA 1
ATOM 4470 C C . VAL C 1 64 ? 38.650 -8.360 115.800 1.00 147.24 64 VAL D C 1
ATOM 4471 O O . VAL C 1 64 ? 38.310 -7.174 115.865 1.00 147.24 64 VAL D O 1
ATOM 4475 N N . GLY C 1 65 ? 37.804 -9.369 116.029 1.00 158.28 65 GLY D N 1
ATOM 4476 C CA . GLY C 1 65 ? 36.377 -9.149 116.154 1.00 158.28 65 GLY D CA 1
ATOM 4477 C C . GLY C 1 65 ? 35.995 -8.317 117.364 1.00 158.28 65 GLY D C 1
ATOM 4478 O O . GLY C 1 65 ? 36.724 -8.243 118.349 1.00 158.28 65 GLY D O 1
ATOM 4479 N N . GLY C 1 66 ? 34.828 -7.672 117.291 1.00 168.23 66 GLY D N 1
ATOM 4480 C CA . GLY C 1 66 ? 33.861 -7.827 116.214 1.00 168.23 66 GLY D CA 1
ATOM 4481 C C . GLY C 1 66 ? 34.037 -6.943 114.995 1.00 168.23 66 GLY D C 1
ATOM 4482 O O . GLY C 1 66 ? 35.074 -6.313 114.828 1.00 168.23 66 GLY D O 1
ATOM 4483 N N . ILE C 1 67 ? 33.025 -6.910 114.137 1.00 177.41 67 ILE D N 1
ATOM 4484 C CA . ILE C 1 67 ? 33.126 -6.262 112.837 1.00 177.41 67 ILE D CA 1
ATOM 4485 C C . ILE C 1 67 ? 32.212 -5.048 112.789 1.00 177.41 67 ILE D C 1
ATOM 4486 O O . ILE C 1 67 ? 31.170 -4.997 113.451 1.00 177.41 67 ILE D O 1
ATOM 4491 N N . GLY C 1 68 ? 32.612 -4.068 111.982 1.00 168.19 68 GLY D N 1
ATOM 4492 C CA . GLY C 1 68 ? 31.831 -2.860 111.807 1.00 168.19 68 GLY D CA 1
ATOM 4493 C C . GLY C 1 68 ? 31.775 -1.976 113.027 1.00 168.19 68 GLY D C 1
ATOM 4494 O O . GLY C 1 68 ? 30.792 -1.257 113.218 1.00 168.19 68 GLY D O 1
ATOM 4495 N N . ALA C 1 69 ? 32.802 -2.003 113.856 1.00 155.66 69 ALA D N 1
ATOM 4496 C CA . ALA C 1 69 ? 32.766 -1.325 115.133 1.00 155.66 69 ALA D CA 1
ATOM 4497 C C . ALA C 1 69 ? 33.781 -0.196 115.168 1.00 155.66 69 ALA D C 1
ATOM 4498 O O . ALA C 1 69 ? 34.464 0.100 114.188 1.00 155.66 69 ALA D O 1
ATOM 4500 N N . ILE C 1 70 ? 33.868 0.438 116.325 1.00 141.22 70 ILE D N 1
ATOM 4501 C CA . ILE C 1 70 ? 34.819 1.507 116.574 1.00 141.22 70 ILE D CA 1
ATOM 4502 C C . ILE C 1 70 ? 36.000 0.918 117.322 1.00 141.22 70 ILE D C 1
ATOM 4503 O O . ILE C 1 70 ? 35.824 0.266 118.356 1.00 141.22 70 ILE D O 1
ATOM 4508 N N . ALA C 1 71 ? 37.199 1.130 116.802 1.00 133.67 71 ALA D N 1
ATOM 4509 C CA . ALA C 1 71 ? 38.405 0.602 117.412 1.00 133.67 71 ALA D CA 1
ATOM 4510 C C . ALA C 1 71 ? 39.322 1.736 117.825 1.00 133.67 71 ALA D C 1
ATOM 4511 O O . ALA C 1 71 ? 39.489 2.710 117.090 1.00 133.67 71 ALA D O 1
ATOM 4513 N N . ALA C 1 72 ? 39.924 1.599 118.995 1.00 124.98 72 ALA D N 1
ATOM 4514 C CA . ALA C 1 72 ? 40.846 2.603 119.499 1.00 124.98 72 ALA D CA 1
ATOM 4515 C C . ALA C 1 72 ? 42.257 2.045 119.499 1.00 124.98 72 ALA D C 1
ATOM 4516 O O . ALA C 1 72 ? 42.545 1.111 120.261 1.00 124.98 72 ALA D O 1
ATOM 4518 N N . PRO C 1 73 ? 43.157 2.566 118.690 1.00 111.08 73 PRO D N 1
ATOM 4519 C CA . PRO C 1 73 ? 44.515 2.036 118.627 1.00 111.08 73 PRO D CA 1
ATOM 4520 C C . PRO C 1 73 ? 45.372 2.630 119.733 1.00 111.08 73 PRO D C 1
ATOM 4521 O O . PRO C 1 73 ? 44.924 3.443 120.529 1.00 111.08 73 PRO D O 1
ATOM 4525 N N . VAL C 1 74 ? 46.638 2.222 119.748 1.00 110.07 74 VAL D N 1
ATOM 4526 C CA . VAL C 1 74 ? 47.558 2.719 120.759 1.00 110.07 74 VAL D CA 1
ATOM 4527 C C . VAL C 1 74 ? 47.978 4.144 120.437 1.00 110.07 74 VAL D C 1
ATOM 4528 O O . VAL C 1 74 ? 48.052 4.998 121.327 1.00 110.07 74 VAL D O 1
ATOM 4532 N N . SER C 1 75 ? 48.239 4.436 119.167 1.00 112.43 75 SER D N 1
ATOM 4533 C CA . SER C 1 75 ? 48.589 5.791 118.769 1.00 112.43 75 SER D CA 1
ATOM 4534 C C . SER C 1 75 ? 48.250 5.990 117.304 1.00 112.43 75 SER D C 1
ATOM 4535 O O . SER C 1 75 ? 48.331 5.056 116.506 1.00 112.43 75 SER D O 1
ATOM 4538 N N . ILE C 1 76 ? 47.869 7.213 116.960 1.00 105.91 76 ILE D N 1
ATOM 4539 C CA . ILE C 1 76 ? 47.742 7.631 115.572 1.00 105.91 76 ILE D CA 1
ATOM 4540 C C . ILE C 1 76 ? 48.469 8.950 115.405 1.00 105.91 76 ILE D C 1
ATOM 4541 O O . ILE C 1 76 ? 48.467 9.789 116.309 1.00 105.91 76 ILE D O 1
ATOM 4546 N N . THR C 1 77 ? 49.125 9.116 114.260 1.00 112.76 77 THR D N 1
ATOM 4547 C CA . THR C 1 77 ? 49.993 10.258 114.007 1.00 112.76 77 THR D CA 1
ATOM 4548 C C . THR C 1 77 ? 50.219 10.354 112.510 1.00 112.76 77 THR D C 1
ATOM 4549 O O . THR C 1 77 ? 50.526 9.346 111.874 1.00 112.76 77 THR D O 1
ATOM 4553 N N . LYS C 1 78 ? 50.064 11.546 111.948 1.00 115.22 78 LYS D N 1
ATOM 4554 C CA . LYS C 1 78 ? 50.456 11.739 110.565 1.00 115.22 78 LYS D CA 1
ATOM 4555 C C . LYS C 1 78 ? 51.952 11.979 110.443 1.00 115.22 78 LYS D C 1
ATOM 4556 O O . LYS C 1 78 ? 52.598 12.516 111.342 1.00 115.22 78 LYS D O 1
ATOM 4562 N N . ARG C 1 79 ? 52.494 11.572 109.305 1.00 121.73 79 ARG D N 1
ATOM 4563 C CA . ARG C 1 79 ? 53.882 11.811 108.949 1.00 121.73 79 ARG D CA 1
ATOM 4564 C C . ARG C 1 79 ? 53.929 12.971 107.965 1.00 121.73 79 ARG D C 1
ATOM 4565 O O . ARG C 1 79 ? 53.165 12.988 106.999 1.00 121.73 79 ARG D O 1
ATOM 4573 N N . VAL C 1 80 ? 54.810 13.941 108.204 1.00 116.87 80 VAL D N 1
ATOM 4574 C CA . VAL C 1 80 ? 54.808 15.176 107.431 1.00 116.87 80 VAL D CA 1
ATOM 4575 C C . VAL C 1 80 ? 56.141 15.363 106.716 1.00 116.87 80 VAL D C 1
ATOM 4576 O O . VAL C 1 80 ? 57.176 14.846 107.128 1.00 116.87 80 VAL D O 1
ATOM 4580 N N . ARG C 1 81 ? 56.099 16.130 105.630 1.00 135.59 81 ARG D N 1
ATOM 4581 C CA . ARG C 1 81 ? 57.297 16.472 104.880 1.00 135.59 81 ARG D CA 1
ATOM 4582 C C . ARG C 1 81 ? 57.458 17.978 104.862 1.00 135.59 81 ARG D C 1
ATOM 4583 O O . ARG C 1 81 ? 56.474 18.716 104.852 1.00 135.59 81 ARG D O 1
ATOM 4591 N N . GLY C 1 82 ? 58.703 18.419 104.843 1.00 134.50 82 GLY D N 1
ATOM 4592 C CA . GLY C 1 82 ? 59.018 19.829 104.822 1.00 134.50 82 GLY D CA 1
ATOM 4593 C C . GLY C 1 82 ? 58.952 20.412 103.431 1.00 134.50 82 GLY D C 1
ATOM 4594 O O . GLY C 1 82 ? 59.984 20.553 102.773 1.00 134.50 82 GLY D O 1
ATOM 4595 N N . MET C 1 83 ? 57.746 20.709 102.959 1.00 130.61 83 MET D N 1
ATOM 4596 C CA . MET C 1 83 ? 57.571 21.239 101.616 1.00 130.61 83 MET D CA 1
ATOM 4597 C C . MET C 1 83 ? 58.180 22.629 101.485 1.00 130.61 83 MET D C 1
ATOM 4598 O O . MET C 1 83 ? 58.187 23.423 102.427 1.00 130.61 83 MET D O 1
ATOM 4603 N N . ARG C 1 84 ? 58.716 22.903 100.302 1.00 119.38 84 ARG D N 1
ATOM 4604 C CA . ARG C 1 84 ? 59.335 24.179 100.020 1.00 119.38 84 ARG D CA 1
ATOM 4605 C C . ARG C 1 84 ? 58.270 25.259 99.889 1.00 119.38 84 ARG D C 1
ATOM 4606 O O . ARG C 1 84 ? 57.112 24.963 99.601 1.00 119.38 84 ARG D O 1
ATOM 4614 N N . PRO C 1 85 ? 58.626 26.517 100.125 1.00 104.93 85 PRO D N 1
ATOM 4615 C CA . PRO C 1 85 ? 57.717 27.604 99.772 1.00 104.93 85 PRO D CA 1
ATOM 4616 C C . PRO C 1 85 ? 57.642 27.746 98.269 1.00 104.93 85 PRO D C 1
ATOM 4617 O O . PRO C 1 85 ? 58.523 27.304 97.536 1.00 104.93 85 PRO D O 1
ATOM 4621 N N . SER C 1 86 ? 56.567 28.364 97.806 1.00 104.83 86 SER D N 1
ATOM 4622 C CA . SER C 1 86 ? 56.403 28.574 96.379 1.00 104.83 86 SER D CA 1
ATOM 4623 C C . SER C 1 86 ? 55.822 29.953 96.147 1.00 104.83 86 SER D C 1
ATOM 4624 O O . SER C 1 86 ? 54.854 30.336 96.804 1.00 104.83 86 SER D O 1
ATOM 4627 N N . PHE C 1 87 ? 56.396 30.682 95.205 1.00 101.33 87 PHE D N 1
ATOM 4628 C CA . PHE C 1 87 ? 55.993 32.054 94.959 1.00 101.33 87 PHE D CA 1
ATOM 4629 C C . PHE C 1 87 ? 55.128 32.125 93.713 1.00 101.33 87 PHE D C 1
ATOM 4630 O O . PHE C 1 87 ? 55.112 31.212 92.889 1.00 101.33 87 PHE D O 1
ATOM 4638 N N . ARG C 1 88 ? 54.413 33.235 93.583 1.00 106.51 88 ARG D N 1
ATOM 4639 C CA . ARG C 1 88 ? 53.634 33.532 92.389 1.00 106.51 88 ARG D CA 1
ATOM 4640 C C . ARG C 1 88 ? 53.350 35.019 92.391 1.00 106.51 88 ARG D C 1
ATOM 4641 O O . ARG C 1 88 ? 52.995 35.570 93.432 1.00 106.51 88 ARG D O 1
ATOM 4649 N N . GLN C 1 89 ? 53.521 35.671 91.251 1.00 110.95 89 GLN D N 1
ATOM 4650 C CA . GLN C 1 89 ? 53.165 37.074 91.139 1.00 110.95 89 GLN D CA 1
ATOM 4651 C C . GLN C 1 89 ? 51.921 37.206 90.278 1.00 110.95 89 GLN D C 1
ATOM 4652 O O . GLN C 1 89 ? 51.653 36.374 89.408 1.00 110.95 89 GLN D O 1
ATOM 4658 N N . THR C 1 90 ? 51.133 38.234 90.572 1.00 115.96 90 THR D N 1
ATOM 4659 C CA . THR C 1 90 ? 49.885 38.477 89.859 1.00 115.96 90 THR D CA 1
ATOM 4660 C C . THR C 1 90 ? 49.529 39.938 90.068 1.00 115.96 90 THR D C 1
ATOM 4661 O O . THR C 1 90 ? 49.233 40.333 91.200 1.00 115.96 90 THR D O 1
ATOM 4665 N N . LYS C 1 91 ? 49.584 40.723 88.987 1.00 127.49 91 LYS D N 1
ATOM 4666 C CA . LYS C 1 91 ? 49.180 42.131 88.959 1.00 127.49 91 LYS D CA 1
ATOM 4667 C C . LYS C 1 91 ? 49.967 42.976 89.953 1.00 127.49 91 LYS D C 1
ATOM 4668 O O . LYS C 1 91 ? 49.429 43.907 90.552 1.00 127.49 91 LYS D O 1
ATOM 4674 N N . GLY C 1 92 ? 51.237 42.654 90.151 1.00 117.84 92 GLY D N 1
ATOM 4675 C CA . GLY C 1 92 ? 52.036 43.391 91.099 1.00 117.84 92 GLY D CA 1
ATOM 4676 C C . GLY C 1 92 ? 51.916 42.930 92.529 1.00 117.84 92 GLY D C 1
ATOM 4677 O O . GLY C 1 92 ? 52.444 43.596 93.422 1.00 117.84 92 GLY D O 1
ATOM 4678 N N . LYS C 1 93 ? 51.240 41.817 92.780 1.00 110.40 93 LYS D N 1
ATOM 4679 C CA . LYS C 1 93 ? 51.118 41.260 94.117 1.00 110.40 93 LYS D CA 1
ATOM 4680 C C . LYS C 1 93 ? 51.816 39.913 94.149 1.00 110.40 93 LYS D C 1
ATOM 4681 O O . LYS C 1 93 ? 51.557 39.060 93.298 1.00 110.40 93 LYS D O 1
ATOM 4687 N N . VAL C 1 94 ? 52.694 39.721 95.124 1.00 97.42 94 VAL D N 1
ATOM 4688 C CA . VAL C 1 94 ? 53.464 38.493 95.252 1.00 97.42 94 VAL D CA 1
ATOM 4689 C C . VAL C 1 94 ? 52.776 37.566 96.244 1.00 97.42 94 VAL D C 1
ATOM 4690 O O . VAL C 1 94 ? 52.464 37.958 97.371 1.00 97.42 94 VAL D O 1
ATOM 4694 N N . HIS C 1 95 ? 52.504 36.344 95.803 1.00 100.17 95 HIS D N 1
ATOM 4695 C CA . HIS C 1 95 ? 51.702 35.380 96.540 1.00 100.17 95 HIS D CA 1
ATOM 4696 C C . HIS C 1 95 ? 52.566 34.192 96.921 1.00 100.17 95 HIS D C 1
ATOM 4697 O O . HIS C 1 95 ? 53.191 33.575 96.056 1.00 100.17 95 HIS D O 1
ATOM 4704 N N . ILE C 1 96 ? 52.586 33.864 98.207 1.00 93.76 96 ILE D N 1
ATOM 4705 C CA . ILE C 1 96 ? 53.489 32.864 98.768 1.00 93.76 96 ILE D CA 1
ATOM 4706 C C . ILE C 1 96 ? 52.736 31.979 99.749 1.00 93.76 96 ILE D C 1
ATOM 4707 O O . ILE C 1 96 ? 52.038 32.480 100.633 1.00 93.76 96 ILE D O 1
ATOM 4712 N N . VAL C 1 97 ? 52.867 30.663 99.580 1.00 93.62 97 VAL D N 1
ATOM 4713 C CA . VAL C 1 97 ? 52.216 29.666 100.420 1.00 93.62 97 VAL D CA 1
ATOM 4714 C C . VAL C 1 97 ? 53.281 28.757 101.023 1.00 93.62 97 VAL D C 1
ATOM 4715 O O . VAL C 1 97 ? 54.264 28.416 100.360 1.00 93.62 97 VAL D O 1
ATOM 4719 N N . HIS C 1 98 ? 53.111 28.407 102.297 1.00 98.67 98 HIS D N 1
ATOM 4720 C CA . HIS C 1 98 ? 54.120 27.670 103.042 1.00 98.67 98 HIS D CA 1
ATOM 4721 C C . HIS C 1 98 ? 53.455 27.040 104.257 1.00 98.67 98 HIS D C 1
ATOM 4722 O O . HIS C 1 98 ? 52.338 27.402 104.622 1.00 98.67 98 HIS D O 1
ATOM 4729 N N . ARG C 1 99 ? 54.141 26.076 104.868 1.00 97.59 99 ARG D N 1
ATOM 4730 C CA . ARG C 1 99 ? 53.689 25.420 106.088 0.48 97.59 99 ARG D CA 1
ATOM 4731 C C . ARG C 1 99 ? 54.846 25.298 107.061 1.00 97.59 99 ARG D C 1
ATOM 4732 O O . ARG C 1 99 ? 55.921 24.837 106.678 1.00 97.59 99 ARG D O 1
ATOM 4740 N N . GLU C 1 100 ? 54.634 25.693 108.313 1.00 105.81 100 GLU D N 1
ATOM 4741 C CA . GLU C 1 100 ? 55.616 25.431 109.355 1.00 105.81 100 GLU D CA 1
ATOM 4742 C C . GLU C 1 100 ? 54.915 25.301 110.695 1.00 105.81 100 GLU D C 1
ATOM 4743 O O . GLU C 1 100 ? 53.720 25.563 110.818 1.00 105.81 100 GLU D O 1
ATOM 4749 N N . LEU C 1 101 ? 55.674 24.892 111.706 1.00 106.95 101 LEU D N 1
ATOM 4750 C CA . LEU C 1 101 ? 55.127 24.732 113.043 1.00 106.95 101 LEU D CA 1
ATOM 4751 C C . LEU C 1 101 ? 55.295 26.003 113.853 1.00 106.95 101 LEU D C 1
ATOM 4752 O O . LEU C 1 101 ? 55.979 26.940 113.452 1.00 106.95 101 LEU D O 1
ATOM 4757 N N . VAL C 1 102 ? 54.662 26.025 115.022 1.00 106.75 102 VAL D N 1
ATOM 4758 C CA . VAL C 1 102 ? 54.725 27.167 115.920 1.00 106.75 102 VAL D CA 1
ATOM 4759 C C . VAL C 1 102 ? 55.337 26.796 117.266 1.00 106.75 102 VAL D C 1
ATOM 4760 O O . VAL C 1 102 ? 56.260 27.464 117.738 1.00 106.75 102 VAL D O 1
ATOM 4764 N N . THR C 1 103 ? 54.888 25.697 117.861 1.00 109.21 103 THR D N 1
ATOM 4765 C CA . THR C 1 103 ? 55.266 25.294 119.209 1.00 109.21 103 THR D CA 1
ATOM 4766 C C . THR C 1 103 ? 54.724 23.895 119.436 1.00 109.21 103 THR D C 1
ATOM 4767 O O . THR C 1 103 ? 54.051 23.323 118.576 1.00 109.21 103 THR D O 1
ATOM 4771 N N . SER C 1 104 ? 55.004 23.357 120.614 1.00 113.14 104 SER D N 1
ATOM 4772 C CA . SER C 1 104 ? 54.459 22.083 121.046 1.00 113.14 104 SER D CA 1
ATOM 4773 C C . SER C 1 104 ? 53.756 22.287 122.376 1.00 113.14 104 SER D C 1
ATOM 4774 O O . SER C 1 104 ? 54.340 22.840 123.311 1.00 113.14 104 SER D O 1
ATOM 4777 N N . VAL C 1 105 ? 52.508 21.850 122.454 1.00 109.30 105 VAL D N 1
ATOM 4778 C CA . VAL C 1 105 ? 51.685 22.084 123.632 1.00 109.30 105 VAL D CA 1
ATOM 4779 C C . VAL C 1 105 ? 52.105 21.139 124.750 1.00 109.30 105 VAL D C 1
ATOM 4780 O O . VAL C 1 105 ? 52.307 19.942 124.527 1.00 109.30 105 VAL D O 1
ATOM 4784 N N . ILE C 1 106 ? 52.314 21.689 125.946 1.00 115.66 106 ILE D N 1
ATOM 4785 C CA . ILE C 1 106 ? 52.622 20.908 127.136 1.00 115.66 106 ILE D CA 1
ATOM 4786 C C . ILE C 1 106 ? 51.546 21.195 128.170 1.00 115.66 106 ILE D C 1
ATOM 4787 O O . ILE C 1 106 ? 51.041 22.319 128.244 1.00 115.66 106 ILE D O 1
ATOM 4792 N N . ASN C 1 107 ? 51.162 20.184 128.947 1.00 123.75 107 ASN D N 1
ATOM 4793 C CA . ASN C 1 107 ? 50.072 20.366 129.893 1.00 123.75 107 ASN D CA 1
ATOM 4794 C C . ASN C 1 107 ? 50.532 20.195 131.335 1.00 123.75 107 ASN D C 1
ATOM 4795 O O . ASN C 1 107 ? 51.503 19.493 131.626 1.00 123.75 107 ASN D O 1
ATOM 4800 N N . LEU C 1 108 ? 49.825 20.867 132.231 1.00 126.43 108 LEU D N 1
ATOM 4801 C CA . LEU C 1 108 ? 49.924 20.624 133.655 1.00 126.43 108 LEU D CA 1
ATOM 4802 C C . LEU C 1 108 ? 48.876 19.605 134.063 1.00 126.43 108 LEU D C 1
ATOM 4803 O O . LEU C 1 108 ? 48.135 19.072 133.239 1.00 126.43 108 LEU D O 1
ATOM 4808 N N . VAL C 1 109 ? 48.815 19.333 135.358 1.00 130.36 109 VAL D N 1
ATOM 4809 C CA . VAL C 1 109 ? 47.798 18.466 135.927 1.00 130.36 109 VAL D CA 1
ATOM 4810 C C . VAL C 1 109 ? 46.893 19.304 136.817 1.00 130.36 109 VAL D C 1
ATOM 4811 O O . VAL C 1 109 ? 47.368 20.146 137.589 1.00 130.36 109 VAL D O 1
ATOM 4815 N N . GLY C 1 110 ? 45.587 19.121 136.652 1.00 138.82 110 GLY D N 1
ATOM 4816 C CA . GLY C 1 110 ? 44.594 19.711 137.526 1.00 138.82 110 GLY D CA 1
ATOM 4817 C C . GLY C 1 110 ? 44.484 21.221 137.518 1.00 138.82 110 GLY D C 1
ATOM 4818 O O . GLY C 1 110 ? 43.880 21.796 138.425 1.00 138.82 110 GLY D O 1
ATOM 4819 N N . ASN C 1 111 ? 45.051 21.884 136.517 1.00 131.78 111 ASN D N 1
ATOM 4820 C CA . ASN C 1 111 ? 44.997 23.336 136.464 1.00 131.78 111 ASN D CA 1
ATOM 4821 C C . ASN C 1 111 ? 44.744 23.792 135.044 1.00 131.78 111 ASN D C 1
ATOM 4822 O O . ASN C 1 111 ? 45.360 23.286 134.105 1.00 131.78 111 ASN D O 1
ATOM 4827 N N . PHE C 1 112 ? 43.832 24.742 134.898 1.00 119.77 112 PHE D N 1
ATOM 4828 C CA . PHE C 1 112 ? 43.623 25.393 133.618 1.00 119.77 112 PHE D CA 1
ATOM 4829 C C . PHE C 1 112 ? 44.828 26.245 133.276 1.00 119.77 112 PHE D C 1
ATOM 4830 O O . PHE C 1 112 ? 45.377 26.938 134.135 1.00 119.77 112 PHE D O 1
ATOM 4838 N N . ARG C 1 113 ? 45.223 26.213 132.009 1.00 114.44 113 ARG D N 1
ATOM 4839 C CA . ARG C 1 113 ? 46.408 26.937 131.584 1.00 114.44 113 ARG D CA 1
ATOM 4840 C C . ARG C 1 113 ? 46.333 27.111 130.079 1.00 114.44 113 ARG D C 1
ATOM 4841 O O . ARG C 1 113 ? 45.848 26.226 129.376 1.00 114.44 113 ARG D O 1
ATOM 4849 N N . VAL C 1 114 ? 46.822 28.248 129.596 1.00 107.23 114 VAL D N 1
ATOM 4850 C CA . VAL C 1 114 ? 46.665 28.650 128.205 1.00 107.23 114 VAL D CA 1
ATOM 4851 C C . VAL C 1 114 ? 48.001 29.151 127.665 1.00 107.23 114 VAL D C 1
ATOM 4852 O O . VAL C 1 114 ? 48.677 29.953 128.318 1.00 107.23 114 VAL D O 1
ATOM 4856 N N . ASN C 1 115 ? 48.397 28.626 126.499 1.00 109.86 115 ASN D N 1
ATOM 4857 C CA . ASN C 1 115 ? 49.638 28.971 125.793 1.00 109.86 115 ASN D CA 1
ATOM 4858 C C . ASN C 1 115 ? 50.881 28.765 126.654 1.00 109.86 115 ASN D C 1
ATOM 4859 O O . ASN C 1 115 ? 51.741 29.639 126.750 1.00 109.86 115 ASN D O 1
ATOM 4864 N N . ASN C 1 116 ? 50.936 27.622 127.330 1.00 116.70 116 ASN D N 1
ATOM 4865 C CA . ASN C 1 116 ? 52.113 27.066 127.992 1.00 116.70 116 ASN D CA 1
ATOM 4866 C C . ASN C 1 116 ? 52.632 27.884 129.169 1.00 116.70 116 ASN D C 1
ATOM 4867 O O . ASN C 1 116 ? 53.688 27.549 129.710 1.00 116.70 116 ASN D O 1
ATOM 4872 N N . ASN C 1 117 ? 51.936 28.934 129.595 1.00 122.93 117 ASN D N 1
ATOM 4873 C CA . ASN C 1 117 ? 52.304 29.612 130.828 1.00 122.93 117 ASN D CA 1
ATOM 4874 C C . ASN C 1 117 ? 51.056 30.157 131.503 1.00 122.93 117 ASN D C 1
ATOM 4875 O O . ASN C 1 117 ? 49.995 30.261 130.890 1.00 122.93 117 ASN D O 1
ATOM 4880 N N . VAL C 1 118 ? 51.198 30.521 132.775 1.00 125.04 118 VAL D N 1
ATOM 4881 C CA . VAL C 1 118 ? 50.036 30.938 133.546 1.00 125.04 118 VAL D CA 1
ATOM 4882 C C . VAL C 1 118 ? 49.771 32.436 133.478 1.00 125.04 118 VAL D C 1
ATOM 4883 O O . VAL C 1 118 ? 48.625 32.857 133.683 1.00 125.04 118 VAL D O 1
ATOM 4887 N N . SER C 1 119 ? 50.785 33.254 133.203 1.00 132.14 119 SER D N 1
ATOM 4888 C CA . SER C 1 119 ? 50.536 34.679 133.037 1.00 132.14 119 SER D CA 1
ATOM 4889 C C . SER C 1 119 ? 49.889 34.971 131.696 1.00 132.14 119 SER D C 1
ATOM 4890 O O . SER C 1 119 ? 49.128 35.937 131.573 1.00 132.14 119 SER D O 1
ATOM 4893 N N . ALA C 1 120 ? 50.262 34.191 130.683 1.00 130.71 120 ALA D N 1
ATOM 4894 C CA . ALA C 1 120 ? 49.622 34.009 129.382 1.00 130.71 120 ALA D CA 1
ATOM 4895 C C . ALA C 1 120 ? 49.765 35.172 128.410 1.00 130.71 120 ALA D C 1
ATOM 4896 O O . ALA C 1 120 ? 49.509 34.969 127.220 1.00 130.71 120 ALA D O 1
ATOM 4898 N N . GLN C 1 121 ? 50.194 36.346 128.895 1.00 130.15 121 GLN D N 1
ATOM 4899 C CA . GLN C 1 121 ? 50.844 37.429 128.138 1.00 130.15 121 GLN D CA 1
ATOM 4900 C C . GLN C 1 121 ? 50.140 37.766 126.822 1.00 130.15 121 GLN D C 1
ATOM 4901 O O . GLN C 1 121 ? 50.567 37.354 125.747 1.00 130.15 121 GLN D O 1
ATOM 4907 N N . ILE C 1 122 ? 48.997 38.435 126.980 1.00 120.21 122 ILE D N 1
ATOM 4908 C CA . ILE C 1 122 ? 48.033 38.816 125.948 1.00 120.21 122 ILE D CA 1
ATOM 4909 C C . ILE C 1 122 ? 48.669 39.286 124.643 1.00 120.21 122 ILE D C 1
ATOM 4910 O O . ILE C 1 122 ? 49.595 40.101 124.637 1.00 120.21 122 ILE D O 1
ATOM 4915 N N . GLY C 1 123 ? 48.220 38.716 123.538 1.00 112.83 123 GLY D N 1
ATOM 4916 C CA . GLY C 1 123 ? 48.963 38.773 122.294 1.00 112.83 123 GLY D CA 1
ATOM 4917 C C . GLY C 1 123 ? 49.693 37.459 122.052 1.00 112.83 123 GLY D C 1
ATOM 4918 O O . GLY C 1 123 ? 49.089 36.394 122.116 1.00 112.83 123 GLY D O 1
ATOM 4919 N N . GLN C 1 124 ? 50.971 37.552 121.669 1.00 112.84 124 GLN D N 1
ATOM 4920 C CA . GLN C 1 124 ? 51.985 36.494 121.752 1.00 112.84 124 GLN D CA 1
ATOM 4921 C C . GLN C 1 124 ? 51.769 35.367 120.744 1.00 112.84 124 GLN D C 1
ATOM 4922 O O . GLN C 1 124 ? 52.653 34.537 120.523 1.00 112.84 124 GLN D O 1
ATOM 4928 N N . PHE C 1 125 ? 50.629 35.355 120.085 1.00 105.22 125 PHE D N 1
ATOM 4929 C CA . PHE C 1 125 ? 50.442 34.653 118.830 1.00 105.22 125 PHE D CA 1
ATOM 4930 C C . PHE C 1 125 ? 49.608 35.510 117.912 1.00 105.22 125 PHE D C 1
ATOM 4931 O O . PHE C 1 125 ? 48.785 34.998 117.150 1.00 105.22 125 PHE D O 1
ATOM 4939 N N . ARG C 1 126 ? 49.775 36.821 118.041 1.00 110.80 126 ARG D N 1
ATOM 4940 C CA . ARG C 1 126 ? 49.141 37.839 117.224 1.00 110.80 126 ARG D CA 1
ATOM 4941 C C . ARG C 1 126 ? 49.387 37.580 115.753 1.00 110.80 126 ARG D C 1
ATOM 4942 O O . ARG C 1 126 ? 50.515 37.707 115.279 1.00 110.80 126 ARG D O 1
ATOM 4950 N N . ILE C 1 127 ? 48.343 37.220 115.022 1.00 98.24 127 ILE D N 1
ATOM 4951 C CA . ILE C 1 127 ? 48.521 36.693 113.679 1.00 98.24 127 ILE D CA 1
ATOM 4952 C C . ILE C 1 127 ? 48.738 37.851 112.706 1.00 98.24 127 ILE D C 1
ATOM 4953 O O . ILE C 1 127 ? 47.833 38.631 112.410 1.00 98.24 127 ILE D O 1
ATOM 4958 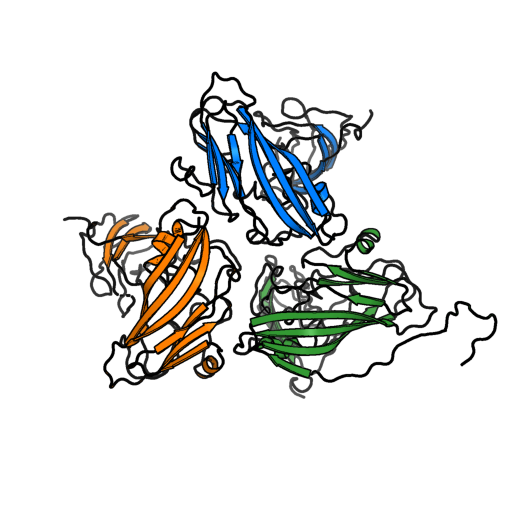N N . ASN C 1 128 ? 49.961 37.974 112.235 1.00 100.63 128 ASN D N 1
ATOM 4959 C CA . ASN C 1 128 ? 50.497 39.119 111.521 1.00 100.63 128 ASN D CA 1
ATOM 4960 C C . ASN C 1 128 ? 51.826 38.654 110.951 1.00 100.63 128 ASN D C 1
ATOM 4961 O O . ASN C 1 128 ? 52.597 38.026 111.683 1.00 100.63 128 ASN D O 1
ATOM 4966 N N . PRO C 1 129 ? 52.141 38.916 109.680 1.00 93.81 129 PRO D N 1
ATOM 4967 C CA . PRO C 1 129 ? 53.418 38.445 109.126 1.00 93.81 129 PRO D CA 1
ATOM 4968 C C . PRO C 1 129 ? 54.658 39.028 109.766 1.00 93.81 129 PRO D C 1
ATOM 4969 O O . PRO C 1 129 ? 55.745 38.512 109.515 1.00 93.81 129 PRO D O 1
ATOM 4973 N N . SER C 1 130 ? 54.553 40.060 110.583 1.00 101.89 130 SER D N 1
ATOM 4974 C CA . SER C 1 130 ? 55.724 40.529 111.296 1.00 101.89 130 SER D CA 1
ATOM 4975 C C . SER C 1 130 ? 55.978 39.769 112.579 1.00 101.89 130 SER D C 1
ATOM 4976 O O . SER C 1 130 ? 57.024 39.973 113.198 1.00 101.89 130 SER D O 1
ATOM 4979 N N . ASN C 1 131 ? 55.060 38.914 113.002 1.00 104.32 131 ASN D N 1
ATOM 4980 C CA . ASN C 1 131 ? 55.209 38.244 114.283 1.00 104.32 131 ASN D CA 1
ATOM 4981 C C . ASN C 1 131 ? 56.153 37.064 114.129 1.00 104.32 131 ASN D C 1
ATOM 4982 O O . ASN C 1 131 ? 55.854 36.111 113.404 1.00 104.32 131 ASN D O 1
ATOM 4987 N N . SER C 1 132 ? 57.280 37.119 114.828 1.00 107.76 132 SER D N 1
ATOM 4988 C CA . SER C 1 132 ? 58.242 36.033 114.774 1.00 107.76 132 SER D CA 1
ATOM 4989 C C . SER C 1 132 ? 57.848 34.860 115.646 1.00 107.76 132 SER D C 1
ATOM 4990 O O . SER C 1 132 ? 58.366 33.759 115.448 1.00 107.76 132 SER D O 1
ATOM 4993 N N . SER C 1 133 ? 56.965 35.074 116.618 1.00 106.50 133 SER D N 1
ATOM 4994 C CA . SER C 1 133 ? 56.638 34.006 117.549 1.00 106.50 133 SER D CA 1
ATOM 4995 C C . SER C 1 133 ? 55.761 32.952 116.906 1.00 106.50 133 SER D C 1
ATOM 4996 O O . SER C 1 133 ? 55.771 31.798 117.336 1.00 106.50 133 SER D O 1
ATOM 4999 N N . LEU C 1 134 ? 54.999 33.319 115.884 1.00 100.92 134 LEU D N 1
ATOM 5000 C CA . LEU C 1 134 ? 54.152 32.360 115.198 1.00 100.92 134 LEU D CA 1
ATOM 5001 C C . LEU C 1 134 ? 54.806 31.886 113.909 1.00 100.92 134 LEU D C 1
ATOM 5002 O O . LEU C 1 134 ? 55.133 30.709 113.772 1.00 100.92 134 LEU D O 1
ATOM 5007 N N . PHE C 1 135 ? 55.036 32.788 112.973 1.00 100.05 135 PHE D N 1
ATOM 5008 C CA . PHE C 1 135 ? 55.720 32.437 111.745 1.00 100.05 135 PHE D CA 1
ATOM 5009 C C . PHE C 1 135 ? 57.212 32.525 112.001 1.00 100.05 135 PHE D C 1
ATOM 5010 O O . PHE C 1 135 ? 57.679 33.493 112.604 1.00 100.05 135 PHE D O 1
ATOM 5018 N N . THR C 1 136 ? 57.961 31.524 111.559 1.00 102.39 136 THR D N 1
ATOM 5019 C CA . THR C 1 136 ? 59.395 31.555 111.781 1.00 102.39 136 THR D CA 1
ATOM 5020 C C . THR C 1 136 ? 60.209 31.782 110.524 1.00 102.39 136 THR D C 1
ATOM 5021 O O . THR C 1 136 ? 61.401 32.076 110.631 1.00 102.39 136 THR D O 1
ATOM 5025 N N . TRP C 1 137 ? 59.617 31.649 109.347 1.00 98.50 137 TRP D N 1
ATOM 5026 C CA . TRP C 1 137 ? 60.324 31.922 108.110 1.00 98.50 137 TRP D CA 1
ATOM 5027 C C . TRP C 1 137 ? 59.778 33.123 107.378 1.00 98.50 137 TRP D C 1
ATOM 5028 O O . TRP C 1 137 ? 60.532 33.821 106.705 1.00 98.50 137 TRP D O 1
ATOM 5039 N N . LEU C 1 138 ? 58.483 33.362 107.508 1.00 95.35 138 LEU D N 1
ATOM 5040 C CA . LEU C 1 138 ? 57.836 34.513 106.886 1.00 95.35 138 LEU D CA 1
ATOM 5041 C C . LEU C 1 138 ? 58.391 35.886 107.269 1.00 95.35 138 LEU D C 1
ATOM 5042 O O . LEU C 1 138 ? 58.607 36.689 106.347 1.00 95.35 138 LEU D O 1
ATOM 5047 N N . PRO C 1 139 ? 58.623 36.249 108.550 1.00 95.98 139 PRO D N 1
ATOM 5048 C CA . PRO C 1 139 ? 58.889 37.668 108.845 1.00 95.98 139 PRO D CA 1
ATOM 5049 C C . PRO C 1 139 ? 60.203 38.198 108.332 1.00 95.98 139 PRO D C 1
ATOM 5050 O O . PRO C 1 139 ? 60.328 39.415 108.169 1.00 95.98 139 PRO D O 1
ATOM 5054 N N . THR C 1 140 ? 61.178 37.350 108.049 1.00 98.93 140 THR D N 1
ATOM 5055 C CA . THR C 1 140 ? 62.420 37.887 107.526 1.00 98.93 140 THR D CA 1
ATOM 5056 C C . THR C 1 140 ? 62.337 38.236 106.052 1.00 98.93 140 THR D C 1
ATOM 5057 O O . THR C 1 140 ? 63.253 38.879 105.540 1.00 98.93 140 THR D O 1
ATOM 5061 N N . ILE C 1 141 ? 61.280 37.830 105.355 1.00 99.27 141 ILE D N 1
ATOM 5062 C CA . ILE C 1 141 ? 61.023 38.322 104.009 1.00 99.27 141 ILE D CA 1
ATOM 5063 C C . ILE C 1 141 ? 59.774 39.158 103.944 1.00 99.27 141 ILE D C 1
ATOM 5064 O O . ILE C 1 141 ? 59.482 39.724 102.881 1.00 99.27 141 ILE D O 1
ATOM 5069 N N . ALA C 1 142 ? 59.012 39.237 105.020 1.00 103.08 142 ALA D N 1
ATOM 5070 C CA . ALA C 1 142 ? 57.865 40.121 105.073 1.00 103.08 142 ALA D CA 1
ATOM 5071 C C . ALA C 1 142 ? 58.235 41.509 105.540 1.00 103.08 142 ALA D C 1
ATOM 5072 O O . ALA C 1 142 ? 57.369 42.381 105.595 1.00 103.08 142 ALA D O 1
ATOM 5074 N N . SER C 1 143 ? 59.493 41.744 105.869 1.00 106.91 143 SER D N 1
ATOM 5075 C CA . SER C 1 143 ? 59.936 43.083 106.199 1.00 106.91 143 SER D CA 1
ATOM 5076 C C . SER C 1 143 ? 60.307 43.881 104.967 1.00 106.91 143 SER D C 1
ATOM 5077 O O . SER C 1 143 ? 60.862 44.972 105.099 1.00 106.91 143 SER D O 1
ATOM 5080 N N . ASN C 1 144 ? 60.039 43.359 103.779 1.00 107.90 144 ASN D N 1
ATOM 5081 C CA . ASN C 1 144 ? 60.273 44.081 102.545 1.00 107.90 144 ASN D CA 1
ATOM 5082 C C . ASN C 1 144 ? 58.997 44.623 101.942 1.00 107.90 144 ASN D C 1
ATOM 5083 O O . ASN C 1 144 ? 59.008 45.070 100.794 1.00 107.90 144 ASN D O 1
ATOM 5088 N N . PHE C 1 145 ? 57.894 44.580 102.674 1.00 103.44 145 PHE D N 1
ATOM 5089 C CA . PHE C 1 145 ? 56.618 45.011 102.140 1.00 103.44 145 PHE D CA 1
ATOM 5090 C C . PHE C 1 145 ? 55.884 45.784 103.221 1.00 103.44 145 PHE D C 1
ATOM 5091 O O . PHE C 1 145 ? 56.221 45.702 104.400 1.00 103.44 145 PHE D O 1
ATOM 5099 N N . ASP C 1 146 ? 54.878 46.549 102.811 1.00 107.31 146 ASP D N 1
ATOM 5100 C CA . ASP C 1 146 ? 54.072 47.324 103.739 1.00 107.31 146 ASP D CA 1
ATOM 5101 C C . ASP C 1 146 ? 52.608 46.936 103.760 1.00 107.31 146 ASP D C 1
ATOM 5102 O O . ASP C 1 146 ? 51.839 47.565 104.487 1.00 107.31 146 ASP D O 1
ATOM 5107 N N . SER C 1 147 ? 52.195 45.921 103.015 1.00 104.26 147 SER D N 1
ATOM 5108 C CA . SER C 1 147 ? 50.806 45.509 103.082 1.00 104.26 147 SER D CA 1
ATOM 5109 C C . SER C 1 147 ? 50.702 44.031 102.763 1.00 104.26 147 SER D C 1
ATOM 5110 O O . SER C 1 147 ? 51.511 43.489 102.011 1.00 104.26 147 SER D O 1
ATOM 5113 N N . TYR C 1 148 ? 49.684 43.390 103.325 1.00 100.02 148 TYR D N 1
ATOM 5114 C CA . TYR C 1 148 ? 49.504 41.960 103.152 1.00 100.02 148 TYR D CA 1
ATOM 5115 C C . TYR C 1 148 ? 48.021 41.643 103.138 1.00 100.02 148 TYR D C 1
ATOM 5116 O O . TYR C 1 148 ? 47.181 42.497 103.415 1.00 100.02 148 TYR D O 1
ATOM 5125 N N . ARG C 1 149 ? 47.718 40.380 102.858 1.00 103.58 149 ARG D N 1
ATOM 5126 C CA . ARG C 1 149 ? 46.365 39.853 102.947 1.00 103.58 149 ARG D CA 1
ATOM 5127 C C . ARG C 1 149 ? 46.452 38.341 102.958 1.00 103.58 149 ARG D C 1
ATOM 5128 O O . ARG C 1 149 ? 47.085 37.757 102.079 1.00 103.58 149 ARG D O 1
ATOM 5136 N N . PHE C 1 150 ? 45.826 37.712 103.938 1.00 98.98 150 PHE D N 1
ATOM 5137 C CA . PHE C 1 150 ? 45.789 36.261 103.979 1.00 98.98 150 PHE D CA 1
ATOM 5138 C C . PHE C 1 150 ? 44.695 35.759 103.061 1.00 98.98 150 PHE D C 1
ATOM 5139 O O . PHE C 1 150 ? 43.565 36.244 103.115 1.00 98.98 150 PHE D O 1
ATOM 5147 N N . THR C 1 151 ? 45.020 34.791 102.217 1.00 104.26 151 THR D N 1
ATOM 5148 C CA . THR C 1 151 ? 44.012 34.259 101.321 1.00 104.26 151 THR D CA 1
ATOM 5149 C C . THR C 1 151 ? 43.463 32.920 101.773 1.00 104.26 151 THR D C 1
ATOM 5150 O O . THR C 1 151 ? 42.357 32.558 101.365 1.00 104.26 151 THR D O 1
ATOM 5154 N N . SER C 1 152 ? 44.194 32.205 102.623 1.00 102.08 152 SER D N 1
ATOM 5155 C CA . SER C 1 152 ? 43.807 30.901 103.134 1.00 102.08 152 SER D CA 1
ATOM 5156 C C . SER C 1 152 ? 44.734 30.550 104.276 1.00 102.08 152 SER D C 1
ATOM 5157 O O . SER C 1 152 ? 45.950 30.574 104.098 1.00 102.08 152 SER D O 1
ATOM 5160 N N . ILE C 1 153 ? 44.193 30.217 105.439 1.00 95.44 153 ILE D N 1
ATOM 5161 C CA . ILE C 1 153 ? 45.031 29.857 106.575 1.00 95.44 153 ILE D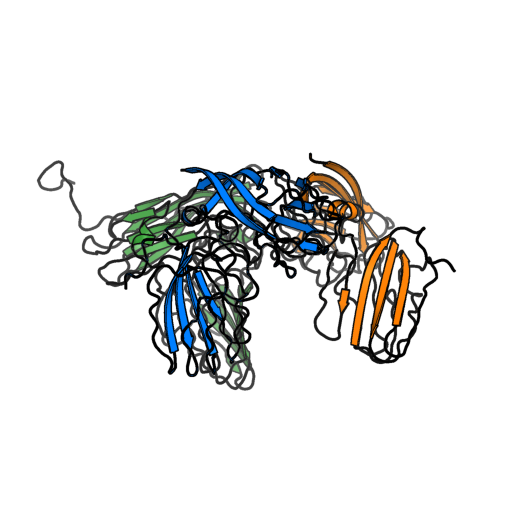 CA 1
ATOM 5162 C C . ILE C 1 153 ? 44.267 28.918 107.492 1.00 95.44 153 ILE D C 1
ATOM 5163 O O . ILE C 1 153 ? 43.097 29.151 107.797 1.00 95.44 153 ILE D O 1
ATOM 5168 N N . ARG C 1 154 ? 44.917 27.825 107.890 1.00 100.58 154 ARG D N 1
ATOM 5169 C CA . ARG C 1 154 ? 44.345 26.887 108.838 1.00 100.58 154 ARG D CA 1
ATOM 5170 C C . ARG C 1 154 ? 45.419 26.420 109.803 1.00 100.58 154 ARG D C 1
ATOM 5171 O O . ARG C 1 154 ? 46.604 26.382 109.471 1.00 100.58 154 ARG D O 1
ATOM 5179 N N . PHE C 1 155 ? 44.994 26.080 111.008 1.00 96.02 155 PHE D N 1
ATOM 5180 C CA . PHE C 1 155 ? 45.881 25.566 112.037 1.00 96.02 155 PHE D CA 1
ATOM 5181 C C . PHE C 1 155 ? 45.605 24.087 112.216 1.00 96.02 155 PHE D C 1
ATOM 5182 O O . PHE C 1 155 ? 44.464 23.691 112.458 1.00 96.02 155 PHE D O 1
ATOM 5190 N N . VAL C 1 156 ? 46.644 23.275 112.093 1.00 98.26 156 VAL D N 1
ATOM 5191 C CA . VAL C 1 156 ? 46.529 21.828 112.133 1.00 98.26 156 VAL D CA 1
ATOM 5192 C C . VAL C 1 156 ? 47.230 21.336 113.381 1.00 98.26 156 VAL D C 1
ATOM 5193 O O . VAL C 1 156 ? 48.391 21.678 113.622 1.00 98.26 156 VAL D O 1
ATOM 5197 N N . TYR C 1 157 ? 46.523 20.555 114.177 1.00 97.23 157 TYR D N 1
ATOM 5198 C CA . TYR C 1 157 ? 47.062 19.947 115.379 1.00 97.23 157 TYR D CA 1
ATOM 5199 C C . TYR C 1 157 ? 47.263 18.471 115.103 1.00 97.23 157 TYR D C 1
ATOM 5200 O O . TYR C 1 157 ? 46.319 17.787 114.708 1.00 97.23 157 TYR D O 1
ATOM 5209 N N . VAL C 1 158 ? 48.475 17.978 115.318 1.00 95.79 158 VAL D N 1
ATOM 5210 C CA . VAL C 1 158 ? 48.811 16.577 115.098 1.00 95.79 158 VAL D CA 1
ATOM 5211 C C . VAL C 1 158 ? 49.357 16.004 116.395 1.00 95.79 158 VAL D C 1
ATOM 5212 O O . VAL C 1 158 ? 50.204 16.634 117.033 1.00 95.79 158 VAL D O 1
ATOM 5216 N N . PRO C 1 159 ? 48.847 14.878 116.874 1.00 97.34 159 PRO D N 1
ATOM 5217 C CA . PRO C 1 159 ? 49.249 14.372 118.183 1.00 97.34 159 PRO D CA 1
ATOM 5218 C C . PRO C 1 159 ? 50.584 13.662 118.116 1.00 97.34 159 PRO D C 1
ATOM 5219 O O . PRO C 1 159 ? 51.035 13.230 117.059 1.00 97.34 159 PRO D O 1
ATOM 5223 N N . LEU C 1 160 ? 51.213 13.535 119.276 1.00 107.32 160 LEU D N 1
ATOM 5224 C CA . LEU C 1 160 ? 52.411 12.713 119.346 1.00 107.32 160 LEU D CA 1
ATOM 5225 C C . LEU C 1 160 ? 52.499 11.916 120.639 1.00 107.32 160 LEU D C 1
ATOM 5226 O O . LEU C 1 160 ? 53.575 11.409 120.966 1.00 107.32 160 LEU D O 1
ATOM 5231 N N . CYS C 1 161 ? 51.412 11.788 121.380 1.00 116.09 161 CYS D N 1
ATOM 5232 C CA . CYS C 1 161 ? 51.409 10.995 122.595 1.00 116.09 161 CYS D CA 1
ATOM 5233 C C . CYS C 1 161 ? 50.606 9.723 122.381 1.00 116.09 161 CYS D C 1
ATOM 5234 O O . CYS C 1 161 ? 49.973 9.523 121.345 1.00 116.09 161 CYS D O 1
ATOM 5237 N N . ALA C 1 162 ? 50.635 8.860 123.385 1.00 116.21 162 ALA D N 1
ATOM 5238 C CA . ALA C 1 162 ? 49.884 7.622 123.317 1.00 116.21 162 ALA D CA 1
ATOM 5239 C C . ALA C 1 162 ? 48.417 7.878 123.627 1.00 116.21 162 ALA D C 1
ATOM 5240 O O . ALA C 1 162 ? 48.017 8.980 123.999 1.00 116.21 162 ALA D O 1
ATOM 5242 N N . THR C 1 163 ? 47.608 6.832 123.482 1.00 114.79 163 THR D N 1
ATOM 5243 C CA . THR C 1 163 ? 46.198 6.942 123.825 1.00 114.79 163 THR D CA 1
ATOM 5244 C C . THR C 1 163 ? 46.005 7.051 125.331 1.00 114.79 163 THR D C 1
ATOM 5245 O O . THR C 1 163 ? 45.066 7.705 125.792 1.00 114.79 163 THR D O 1
ATOM 5249 N N . THR C 1 164 ? 46.932 6.516 126.116 1.00 122.06 164 THR D N 1
ATOM 5250 C CA . THR C 1 164 ? 46.795 6.566 127.564 1.00 122.06 164 THR D CA 1
ATOM 5251 C C . THR C 1 164 ? 47.045 7.944 128.157 1.00 122.06 164 THR D C 1
ATOM 5252 O O . THR C 1 164 ? 46.910 8.096 129.372 1.00 122.06 164 THR D O 1
ATOM 5256 N N . GLU C 1 165 ? 47.414 8.938 127.362 1.00 129.06 165 GLU D N 1
ATOM 5257 C CA . GLU C 1 165 ? 47.527 10.296 127.862 1.00 129.06 165 GLU D CA 1
ATOM 5258 C C . GLU C 1 165 ? 46.165 10.967 127.845 1.00 129.06 165 GLU D C 1
ATOM 5259 O O . GLU C 1 165 ? 45.434 10.897 126.857 1.00 129.06 165 GLU D O 1
ATOM 5265 N N . THR C 1 166 ? 45.828 11.634 128.942 1.00 125.33 166 THR D N 1
ATOM 5266 C CA . THR C 1 166 ? 44.488 12.171 129.104 1.00 125.33 166 THR D CA 1
ATOM 5267 C C . THR C 1 166 ? 44.544 13.672 129.330 1.00 125.33 166 THR D C 1
ATOM 5268 O O . THR C 1 166 ? 45.582 14.238 129.675 1.00 125.33 166 THR D O 1
ATOM 5272 N N . GLY C 1 167 ? 43.396 14.312 129.138 1.00 117.06 167 GLY D N 1
ATOM 5273 C CA . GLY C 1 167 ? 43.270 15.746 129.294 1.00 117.06 167 GLY D CA 1
ATOM 5274 C C . GLY C 1 167 ? 42.915 16.458 128.006 1.00 117.06 167 GLY D C 1
ATOM 5275 O O . GLY C 1 167 ? 43.786 16.740 127.186 1.00 117.06 167 GLY D O 1
ATOM 5276 N N . ARG C 1 168 ? 41.644 16.796 127.843 1.00 109.04 168 ARG D N 1
ATOM 5277 C CA . ARG C 1 168 ? 41.106 17.265 126.577 1.00 109.04 168 ARG D CA 1
ATOM 5278 C C . ARG C 1 168 ? 41.517 18.718 126.304 1.00 109.04 168 ARG D C 1
ATOM 5279 O O . ARG C 1 168 ? 41.313 19.615 127.120 1.00 109.04 168 ARG D O 1
ATOM 5287 N N . VAL C 1 169 ? 42.119 18.934 125.126 1.00 103.09 169 VAL D N 1
ATOM 5288 C CA . VAL C 1 169 ? 42.737 20.202 124.742 1.00 103.09 169 VAL D CA 1
ATOM 5289 C C . VAL C 1 169 ? 41.861 20.899 123.716 1.00 103.09 169 VAL D C 1
ATOM 5290 O O . VAL C 1 169 ? 40.897 20.336 123.202 1.00 103.09 169 VAL D O 1
ATOM 5294 N N . SER C 1 170 ? 42.231 22.135 123.396 1.00 104.60 170 SER D N 1
ATOM 5295 C CA . SER C 1 170 ? 41.434 22.944 122.493 1.00 104.60 170 SER D CA 1
ATOM 5296 C C . SER C 1 170 ? 42.303 24.031 121.898 1.00 104.60 170 SER D C 1
ATOM 5297 O O . SER C 1 170 ? 43.307 24.436 122.483 1.00 104.60 170 SER D O 1
ATOM 5300 N N . LEU C 1 171 ? 41.881 24.522 120.741 1.00 100.43 171 LEU D N 1
ATOM 5301 C CA . LEU C 1 171 ? 42.534 25.657 120.117 1.00 100.43 171 LEU D CA 1
ATOM 5302 C C . LEU C 1 171 ? 41.495 26.466 119.363 1.00 100.43 171 LEU D C 1
ATOM 5303 O O . LEU C 1 171 ? 40.528 25.917 118.838 1.00 100.43 171 LEU D O 1
ATOM 5308 N N . PHE C 1 172 ? 41.690 27.781 119.343 1.00 101.09 172 PHE D N 1
ATOM 5309 C CA . PHE C 1 172 ? 40.631 28.697 118.960 1.00 101.09 172 PHE D CA 1
ATOM 5310 C C . PHE C 1 172 ? 41.215 29.979 118.389 1.00 101.09 172 PHE D C 1
ATOM 5311 O O . PHE C 1 172 ? 42.396 30.280 118.557 1.00 101.09 172 PHE D O 1
ATOM 5319 N N . TRP C 1 173 ? 40.351 30.747 117.735 1.00 102.11 173 TRP D N 1
ATOM 5320 C CA . TRP C 1 173 ? 40.706 31.994 117.078 1.00 102.11 173 TRP D CA 1
ATOM 5321 C C . TRP C 1 173 ? 39.800 33.115 117.541 1.00 102.11 173 TRP D C 1
ATOM 5322 O O . TRP C 1 173 ? 38.582 32.954 117.584 1.00 102.11 173 TRP D O 1
ATOM 5333 N N . ASP C 1 174 ? 40.388 34.259 117.851 1.00 107.83 174 ASP D N 1
ATOM 5334 C CA . ASP C 1 174 ? 39.621 35.445 118.179 1.00 107.83 174 ASP D CA 1
ATOM 5335 C C . ASP C 1 174 ? 39.863 36.491 117.103 1.00 107.83 174 ASP D C 1
ATOM 5336 O O . ASP C 1 174 ? 40.883 36.468 116.419 1.00 107.83 174 ASP D O 1
ATOM 5341 N N . LYS C 1 175 ? 38.919 37.419 116.959 1.00 102.96 175 LYS D N 1
ATOM 5342 C CA . LYS C 1 175 ? 39.004 38.380 115.869 1.00 102.96 175 LYS D CA 1
ATOM 5343 C C . LYS C 1 175 ? 39.762 39.641 116.259 1.00 102.96 175 LYS D C 1
ATOM 5344 O O . LYS C 1 175 ? 40.472 40.213 115.428 1.00 102.96 175 LYS D O 1
ATOM 5350 N N . ASP C 1 176 ? 39.646 40.099 117.495 1.00 113.21 176 ASP D N 1
ATOM 5351 C CA . ASP C 1 176 ? 40.440 41.239 117.921 1.00 113.21 176 ASP D CA 1
ATOM 5352 C C . ASP C 1 176 ? 41.770 40.743 118.477 1.00 113.21 176 ASP D C 1
ATOM 5353 O O . ASP C 1 176 ? 42.131 39.577 118.328 1.00 113.21 176 ASP D O 1
ATOM 5358 N N . SER C 1 177 ? 42.524 41.628 119.119 1.00 112.07 177 SER D N 1
ATOM 5359 C CA . SER C 1 177 ? 43.802 41.220 119.680 1.00 112.07 177 SER D CA 1
ATOM 5360 C C . SER C 1 177 ? 44.083 41.883 121.016 1.00 112.07 177 SER D C 1
ATOM 5361 O O . SER C 1 177 ? 45.245 42.102 121.361 1.00 112.07 177 SER D O 1
ATOM 5364 N N . GLN C 1 178 ? 43.046 42.217 121.777 1.00 121.27 178 GLN D N 1
ATOM 5365 C CA . GLN C 1 178 ? 43.262 42.531 123.182 1.00 121.27 178 GLN D CA 1
ATOM 5366 C C . GLN C 1 178 ? 42.216 41.903 124.093 1.00 121.27 178 GLN D C 1
ATOM 5367 O O . GLN C 1 178 ? 42.025 42.387 125.213 1.00 121.27 178 GLN D O 1
ATOM 5373 N N . ASP C 1 179 ? 41.529 40.864 123.660 1.00 123.33 179 ASP D N 1
ATOM 5374 C CA . ASP C 1 179 ? 40.687 40.140 124.596 1.00 123.33 179 ASP D CA 1
ATOM 5375 C C . ASP C 1 179 ? 41.561 39.357 125.559 1.00 123.33 179 ASP D C 1
ATOM 5376 O O . ASP C 1 179 ? 42.408 38.577 125.117 1.00 123.33 179 ASP D O 1
ATOM 5381 N N . PRO C 1 180 ? 41.404 39.525 126.830 1.00 125.08 180 PRO D N 1
ATOM 5382 C CA . PRO C 1 180 ? 42.432 39.102 127.789 1.00 125.08 180 PRO D CA 1
ATOM 5383 C C . PRO C 1 180 ? 42.437 37.627 128.184 1.00 125.08 180 PRO D C 1
ATOM 5384 O O . PRO C 1 180 ? 42.568 37.295 129.361 1.00 125.08 180 PRO D O 1
ATOM 5388 N N . LEU C 1 181 ? 42.328 36.730 127.177 1.00 120.15 181 LEU D N 1
ATOM 5389 C CA . LEU C 1 181 ? 42.734 35.324 127.278 1.00 120.15 181 LEU D CA 1
ATOM 5390 C C . LEU C 1 181 ? 42.124 34.530 128.424 1.00 120.15 181 LEU D C 1
ATOM 5391 O O . LEU C 1 181 ? 42.733 34.454 129.497 1.00 120.15 181 LEU D O 1
ATOM 5396 N N . PRO C 1 182 ? 40.942 33.950 128.224 1.00 116.20 182 PRO D N 1
ATOM 5397 C CA . PRO C 1 182 ? 40.030 33.608 129.324 1.00 116.20 182 PRO D CA 1
ATOM 5398 C C . PRO C 1 182 ? 40.604 32.637 130.342 1.00 116.20 182 PRO D C 1
ATOM 5399 O O . PRO C 1 182 ? 41.539 31.887 130.069 1.00 116.20 182 PRO D O 1
ATOM 5403 N N . VAL C 1 183 ? 40.027 32.674 131.539 1.00 115.08 183 VAL D N 1
ATOM 5404 C CA . VAL C 1 183 ? 40.500 31.890 132.666 1.00 115.08 183 VAL D CA 1
ATOM 5405 C C . VAL C 1 183 ? 39.481 30.837 133.086 1.00 115.08 183 VAL D C 1
ATOM 5406 O O . VAL C 1 183 ? 39.854 29.720 133.447 1.00 115.08 183 VAL D O 1
ATOM 5410 N N . ASP C 1 184 ? 38.193 31.175 133.046 1.00 126.50 184 ASP D N 1
ATOM 5411 C CA . ASP C 1 184 ? 37.143 30.204 133.334 1.00 126.50 184 ASP D CA 1
ATOM 5412 C C . ASP C 1 184 ? 37.142 29.091 132.292 1.00 126.50 184 ASP D C 1
ATOM 5413 O O . ASP C 1 184 ? 37.485 29.300 131.127 1.00 126.50 184 ASP D O 1
ATOM 5418 N N . ARG C 1 185 ? 36.781 27.888 132.735 1.00 118.55 185 ARG D N 1
ATOM 5419 C CA . ARG C 1 185 ? 36.704 26.752 131.826 1.00 118.55 185 ARG D CA 1
ATOM 5420 C C . ARG C 1 185 ? 35.571 26.926 130.826 1.00 118.55 185 ARG D C 1
ATOM 5421 O O . ARG C 1 185 ? 35.693 26.531 129.663 1.00 118.55 185 ARG D O 1
ATOM 5429 N N . ALA C 1 186 ? 34.473 27.546 131.252 1.00 123.61 186 ALA D N 1
ATOM 5430 C CA . ALA C 1 186 ? 33.322 27.690 130.372 1.00 123.61 186 ALA D CA 1
ATOM 5431 C C . ALA C 1 186 ? 33.546 28.761 129.323 1.00 123.61 186 ALA D C 1
ATOM 5432 O O . ALA C 1 186 ? 32.984 28.677 128.227 1.00 123.61 186 ALA D O 1
ATOM 5434 N N . ALA C 1 187 ? 34.365 29.763 129.633 1.00 120.56 187 ALA D N 1
ATOM 5435 C CA . ALA C 1 187 ? 34.609 30.839 128.686 1.00 120.56 187 ALA D CA 1
ATOM 5436 C C . ALA C 1 187 ? 35.439 30.383 127.501 1.00 120.56 187 ALA D C 1
ATOM 5437 O O . ALA C 1 187 ? 35.408 31.030 126.453 1.00 120.56 187 ALA D O 1
ATOM 5439 N N . LEU C 1 188 ? 36.178 29.290 127.643 1.00 113.19 188 LEU D N 1
ATOM 5440 C CA . LEU C 1 188 ? 36.935 28.759 126.523 1.00 113.19 188 LEU D CA 1
ATOM 5441 C C . LEU C 1 188 ? 36.031 28.165 125.461 1.00 113.19 188 LEU D C 1
ATOM 5442 O O . LEU C 1 188 ? 36.347 28.235 124.271 1.00 113.19 188 LEU D O 1
ATOM 5447 N N . SER C 1 189 ? 34.916 27.575 125.866 1.00 118.00 189 SER D N 1
ATOM 5448 C CA . SER C 1 189 ? 34.151 26.754 124.945 1.00 118.00 189 SER D CA 1
ATOM 5449 C C . SER C 1 189 ? 33.355 27.570 123.948 1.00 118.00 189 SER D C 1
ATOM 5450 O O . SER C 1 189 ? 32.947 27.032 122.917 1.00 118.00 189 SER D O 1
ATOM 5453 N N . SER C 1 190 ? 33.143 28.853 124.208 1.00 114.69 190 SER D N 1
ATOM 5454 C CA . SER C 1 190 ? 32.154 29.616 123.467 1.00 114.69 190 SER D CA 1
ATOM 5455 C C . SER C 1 190 ? 32.759 30.567 122.449 1.00 114.69 190 SER D C 1
ATOM 5456 O O . SER C 1 190 ? 32.111 31.541 122.072 1.00 114.69 190 SER D O 1
ATOM 5459 N N . TYR C 1 191 ? 33.977 30.318 121.992 1.00 110.30 191 TYR D N 1
ATOM 5460 C CA . TYR C 1 191 ? 34.483 31.084 120.866 1.00 110.30 191 TYR D CA 1
ATOM 5461 C C . TYR C 1 191 ? 33.825 30.624 119.578 1.00 110.30 191 TYR D C 1
ATOM 5462 O O . TYR C 1 191 ? 33.365 29.489 119.459 1.00 110.30 191 TYR D O 1
ATOM 5471 N N . GLY C 1 192 ? 33.783 31.527 118.601 1.00 114.05 192 GLY D N 1
ATOM 5472 C CA . GLY C 1 192 ? 33.089 31.245 117.362 1.00 114.05 192 GLY D CA 1
ATOM 5473 C C . GLY C 1 192 ? 33.801 30.261 116.469 1.00 114.05 192 GLY D C 1
ATOM 5474 O O . GLY C 1 192 ? 33.170 29.665 115.594 1.00 114.05 192 GLY D O 1
ATOM 5475 N N . HIS C 1 193 ? 35.098 30.074 116.667 1.00 113.55 193 HIS D N 1
ATOM 5476 C CA . HIS C 1 193 ? 35.875 29.133 115.872 1.00 113.55 193 HIS D CA 1
ATOM 5477 C C . HIS C 1 193 ? 36.789 28.385 116.824 1.00 113.55 193 HIS D C 1
ATOM 5478 O O . HIS C 1 193 ? 37.742 28.968 117.343 1.00 113.55 193 HIS D O 1
ATOM 5485 N N . SER C 1 194 ? 36.506 27.110 117.058 1.00 114.97 194 SER D N 1
ATOM 5486 C CA . SER C 1 194 ? 37.291 26.338 118.008 1.00 114.97 194 SER D CA 1
ATOM 5487 C C . SER C 1 194 ? 37.124 24.862 117.703 1.00 114.97 194 SER D C 1
ATOM 5488 O O . SER C 1 194 ? 36.309 24.468 116.869 1.00 114.97 194 SER D O 1
ATOM 5491 N N . ASN C 1 195 ? 37.908 24.048 118.405 1.00 115.01 195 ASN D N 1
ATOM 5492 C CA . ASN C 1 195 ? 37.729 22.600 118.390 1.00 115.01 195 ASN D CA 1
ATOM 5493 C C . ASN C 1 195 ? 38.030 22.064 119.782 1.00 115.01 195 ASN D C 1
ATOM 5494 O O . ASN C 1 195 ? 39.186 22.052 120.206 1.00 115.01 195 ASN D O 1
ATOM 5499 N N . GLU C 1 196 ? 36.990 21.643 120.487 1.00 121.92 196 GLU D N 1
ATOM 5500 C CA . GLU C 1 196 ? 37.181 20.713 121.581 1.00 121.92 196 GLU D CA 1
ATOM 5501 C C . GLU C 1 196 ? 37.776 19.432 121.010 1.00 121.92 196 GLU D C 1
ATOM 5502 O O . GLU C 1 196 ? 37.432 19.008 119.906 1.00 121.92 196 GLU D O 1
ATOM 5508 N N . GLY C 1 197 ? 38.691 18.825 121.753 1.00 112.10 197 GLY D N 1
ATOM 5509 C CA . GLY C 1 197 ? 39.301 17.602 121.297 1.00 112.10 197 GLY D CA 1
ATOM 5510 C C . GLY C 1 197 ? 40.076 16.871 122.370 1.00 112.10 197 GLY D C 1
ATOM 5511 O O . GLY C 1 197 ? 40.614 17.472 123.298 1.00 112.10 197 GLY D O 1
ATOM 5512 N N . PRO C 1 198 ? 40.143 15.552 122.262 1.00 103.22 198 PRO D N 1
ATOM 5513 C CA . PRO C 1 198 ? 40.987 14.779 123.150 1.00 103.22 198 PRO D CA 1
ATOM 5514 C C . PRO C 1 198 ? 42.440 14.952 122.758 1.00 103.22 198 PRO D C 1
ATOM 5515 O O . PRO C 1 198 ? 42.732 15.312 121.611 1.00 103.22 198 PRO D O 1
ATOM 5519 N N . PRO C 1 199 ? 43.386 14.690 123.662 1.00 103.10 199 PRO D N 1
ATOM 5520 C CA . PRO C 1 199 ? 44.792 14.951 123.344 1.00 103.10 199 PRO D CA 1
ATOM 5521 C C . PRO C 1 199 ? 45.444 13.908 122.463 1.00 103.10 199 PRO D C 1
ATOM 5522 O O . PRO C 1 199 ? 46.664 13.946 122.309 1.00 103.10 199 PRO D O 1
ATOM 5526 N N . TRP C 1 200 ? 44.702 12.971 121.889 1.00 104.53 200 TRP D N 1
ATOM 5527 C CA . TRP C 1 200 ? 45.292 11.939 121.052 1.00 104.53 200 TRP D CA 1
ATOM 5528 C C . TRP C 1 200 ? 44.677 11.859 119.666 1.00 104.53 200 TRP D C 1
ATOM 5529 O O . TRP C 1 200 ? 44.908 10.874 118.964 1.00 104.53 200 TRP D O 1
ATOM 5540 N N . ALA C 1 201 ? 43.914 12.855 119.244 1.00 107.26 201 ALA D N 1
ATOM 5541 C CA . ALA C 1 201 ? 43.304 12.837 117.924 1.00 107.26 201 ALA D CA 1
ATOM 5542 C C . ALA C 1 201 ? 43.501 14.180 117.247 1.00 107.26 201 ALA D C 1
ATOM 5543 O O . ALA C 1 201 ? 43.431 15.222 117.897 1.00 107.26 201 ALA D O 1
ATOM 5545 N N . GLU C 1 202 ? 43.731 14.151 115.940 1.00 119.80 202 GLU D N 1
ATOM 5546 C CA . GLU C 1 202 ? 44.031 15.376 115.218 1.00 119.80 202 GLU D CA 1
ATOM 5547 C C . GLU C 1 202 ? 42.780 16.221 115.026 1.00 119.80 202 GLU D C 1
ATOM 5548 O O . GLU C 1 202 ? 41.681 15.705 114.815 1.00 119.80 202 GLU D O 1
ATOM 5554 N N . THR C 1 203 ? 42.948 17.535 115.161 1.00 118.72 203 THR D N 1
ATOM 5555 C CA . THR C 1 203 ? 41.870 18.506 115.024 1.00 118.72 203 THR D CA 1
ATOM 5556 C C . THR C 1 203 ? 42.406 19.709 114.274 1.00 118.72 203 THR D C 1
ATOM 5557 O O . THR C 1 203 ? 43.514 20.165 114.557 1.00 118.72 203 THR D O 1
ATOM 5561 N N . THR C 1 204 ? 41.634 20.228 113.329 1.00 117.15 204 THR D N 1
ATOM 5562 C CA . THR C 1 204 ? 42.041 21.382 112.542 1.00 117.15 204 THR D CA 1
ATOM 5563 C C . THR C 1 204 ? 40.959 22.443 112.602 1.00 117.15 204 THR D C 1
ATOM 5564 O O . THR C 1 204 ? 39.772 22.116 112.569 1.00 117.15 204 THR D O 1
ATOM 5568 N N . LEU C 1 205 ? 41.355 23.712 112.664 1.00 106.43 205 LEU D N 1
ATOM 5569 C CA . LEU C 1 205 ? 40.409 24.796 112.447 1.00 106.43 205 LEU D CA 1
ATOM 5570 C C . LEU C 1 205 ? 40.840 25.646 111.270 1.00 106.43 205 LEU D C 1
ATOM 5571 O O . LEU C 1 205 ? 42.022 25.954 111.113 1.00 106.43 205 LEU D O 1
ATOM 5576 N N . ASN C 1 206 ? 39.871 26.044 110.465 1.00 109.12 206 ASN D N 1
ATOM 5577 C CA . ASN C 1 206 ? 40.102 27.143 109.558 1.00 109.12 206 ASN D CA 1
ATOM 5578 C C . ASN C 1 206 ? 39.886 28.452 110.301 1.00 109.12 206 ASN D C 1
ATOM 5579 O O . ASN C 1 206 ? 39.290 28.491 111.375 1.00 109.12 206 ASN D O 1
ATOM 5584 N N . VAL C 1 207 ? 40.397 29.532 109.730 1.00 99.19 207 VAL D N 1
ATOM 5585 C CA . VAL C 1 207 ? 40.163 30.867 110.265 1.00 99.19 207 VAL D CA 1
ATOM 5586 C C . VAL C 1 207 ? 39.830 31.792 109.102 1.00 99.19 207 VAL D C 1
ATOM 5587 O O . VAL C 1 207 ? 40.571 31.834 108.114 1.00 99.19 207 VAL D O 1
ATOM 5591 N N . PRO C 1 208 ? 38.709 32.510 109.158 1.00 112.87 208 PRO D N 1
ATOM 5592 C CA . PRO C 1 208 ? 38.190 33.166 107.956 1.00 112.87 208 PRO D CA 1
ATOM 5593 C C . PRO C 1 208 ? 39.006 34.379 107.552 1.00 112.87 208 PRO D C 1
ATOM 5594 O O . PRO C 1 208 ? 39.526 35.115 108.391 1.00 112.87 208 PRO D O 1
ATOM 5598 N N . THR C 1 209 ? 39.106 34.577 106.248 1.00 115.63 209 THR D N 1
ATOM 5599 C CA . THR C 1 209 ? 39.899 35.642 105.665 1.00 115.63 209 THR D CA 1
ATOM 5600 C C . THR C 1 209 ? 39.003 36.783 105.207 1.00 115.63 209 THR D C 1
ATOM 5601 O O . THR C 1 209 ? 37.776 36.684 105.197 1.00 115.63 209 THR D O 1
ATOM 5605 N N . ASP C 1 210 ? 39.640 37.878 104.810 1.00 125.75 210 ASP D N 1
ATOM 5606 C CA . ASP C 1 210 ? 38.947 39.073 104.359 1.00 125.75 210 ASP D CA 1
ATOM 5607 C C . ASP C 1 210 ? 39.485 39.480 102.997 1.00 125.75 210 ASP D C 1
ATOM 5608 O O . ASP C 1 210 ? 40.237 38.747 102.354 1.00 125.75 210 ASP D O 1
ATOM 5613 N N . GLY C 1 211 ? 39.075 40.660 102.553 1.00 119.14 211 GLY D N 1
ATOM 5614 C CA . GLY C 1 211 ? 39.657 41.266 101.378 1.00 119.14 211 GLY D CA 1
ATOM 5615 C C . GLY C 1 211 ? 40.442 42.497 101.767 1.00 119.14 211 GLY D C 1
ATOM 5616 O O . GLY C 1 211 ? 41.130 43.099 100.941 1.00 119.14 211 GLY D O 1
ATOM 5617 N N . LYS C 1 212 ? 40.341 42.874 103.034 1.00 117.06 212 LYS D N 1
ATOM 5618 C CA . LYS C 1 212 ? 40.972 44.086 103.522 1.00 117.06 212 LYS D CA 1
ATOM 5619 C C . LYS C 1 212 ? 42.471 43.881 103.654 1.00 117.06 212 LYS D C 1
ATOM 5620 O O . LYS C 1 212 ? 42.928 42.845 104.136 1.00 117.06 212 LYS D O 1
ATOM 5626 N N . GLN C 1 213 ? 43.239 44.865 103.206 1.00 108.90 213 GLN D N 1
ATOM 5627 C CA . GLN C 1 213 ? 44.681 44.834 103.362 1.00 108.90 213 GLN D CA 1
ATOM 5628 C C . GLN C 1 213 ? 45.077 45.589 104.618 1.00 108.90 213 GLN D C 1
ATOM 5629 O O . GLN C 1 213 ? 44.516 46.641 104.924 1.00 108.90 213 GLN D O 1
ATOM 5635 N N . ARG C 1 214 ? 46.039 45.048 105.341 1.00 105.73 214 ARG D N 1
ATOM 5636 C CA . ARG C 1 214 ? 46.509 45.619 106.588 1.00 105.73 214 ARG D CA 1
ATOM 5637 C C . ARG C 1 214 ? 48.005 45.877 106.478 1.00 105.73 214 ARG D C 1
ATOM 5638 O O . ARG C 1 214 ? 48.626 45.565 105.473 1.00 105.73 214 ARG D O 1
ATOM 5646 N N . PHE C 1 215 ? 48.588 46.444 107.522 1.00 104.54 215 PHE D N 1
ATOM 5647 C CA . PHE C 1 215 ? 49.997 46.808 107.522 1.00 104.54 215 PHE D CA 1
ATOM 5648 C C . PHE C 1 215 ? 50.837 45.789 108.280 1.00 104.54 215 PHE D C 1
ATOM 5649 O O . PHE C 1 215 ? 50.335 45.030 109.105 1.00 104.54 215 PHE D O 1
ATOM 5657 N N . VAL C 1 216 ? 52.143 45.800 108.013 1.00 97.01 216 VAL D N 1
ATOM 5658 C CA . VAL C 1 216 ? 52.980 44.666 108.382 1.00 97.01 216 VAL D CA 1
ATOM 5659 C C . VAL C 1 216 ? 53.929 45.089 109.505 1.00 97.01 216 VAL D C 1
ATOM 5660 O O . VAL C 1 216 ? 55.052 44.589 109.610 1.00 97.01 216 VAL D O 1
ATOM 5664 N N . THR C 1 217 ? 53.487 46.043 110.328 1.00 105.31 217 THR D N 1
ATOM 5665 C CA . THR C 1 217 ? 54.021 46.321 111.669 1.00 105.31 217 THR D CA 1
ATOM 5666 C C . THR C 1 217 ? 55.518 46.660 111.642 1.00 105.31 217 THR D C 1
ATOM 5667 O O . THR C 1 217 ? 56.376 45.889 112.067 1.00 105.31 217 THR D O 1
ATOM 5671 N N . ASP C 1 218 ? 55.818 47.811 111.058 1.00 116.84 218 ASP D N 1
ATOM 5672 C CA . ASP C 1 218 ? 57.181 48.314 111.057 1.00 116.84 218 ASP D CA 1
ATOM 5673 C C . ASP C 1 218 ? 57.418 49.376 112.114 1.00 116.84 218 ASP D C 1
ATOM 5674 O O . ASP C 1 218 ? 58.557 49.806 112.295 1.00 116.84 218 ASP D O 1
ATOM 5679 N N . SER C 1 219 ? 56.378 49.815 112.808 1.00 124.59 219 SER D N 1
ATOM 5680 C CA . SER C 1 219 ? 56.538 50.882 113.782 1.00 124.59 219 SER D CA 1
ATOM 5681 C C . SER C 1 219 ? 55.959 50.478 115.126 1.00 124.59 219 SER D C 1
ATOM 5682 O O . SER C 1 219 ? 55.635 49.307 115.334 1.00 124.59 219 SER D O 1
ATOM 5685 N N . ASN C 1 220 ? 55.848 51.435 116.047 1.00 138.66 220 ASN D N 1
ATOM 5686 C CA . ASN C 1 220 ? 55.357 51.118 117.383 1.00 138.66 220 ASN D CA 1
ATOM 5687 C C . ASN C 1 220 ? 53.874 50.764 117.363 1.00 138.66 220 ASN D C 1
ATOM 5688 O O . ASN C 1 220 ? 53.485 49.719 117.896 1.00 138.66 220 ASN D O 1
ATOM 5693 N N . THR C 1 221 ? 53.059 51.594 116.693 1.00 137.27 221 THR D N 1
ATOM 5694 C CA . THR C 1 221 ? 51.615 51.429 116.401 1.00 137.27 221 THR D CA 1
ATOM 5695 C C . THR C 1 221 ? 50.805 50.853 117.572 1.00 137.27 221 THR D C 1
ATOM 5696 O O . THR C 1 221 ? 50.250 49.757 117.515 1.00 137.27 221 THR D O 1
ATOM 5700 N N . THR C 1 222 ? 50.735 51.658 118.642 1.00 141.75 222 THR D N 1
ATOM 5701 C CA . THR C 1 222 ? 50.316 51.219 119.975 1.00 141.75 222 THR D CA 1
ATOM 5702 C C . THR C 1 222 ? 48.915 50.620 120.029 1.00 141.75 222 THR D C 1
ATOM 5703 O O . THR C 1 222 ? 48.626 49.841 120.941 1.00 141.75 222 THR D O 1
ATOM 5707 N N . ASP C 1 223 ? 48.046 50.954 119.084 1.00 139.29 223 ASP D N 1
ATOM 5708 C CA . ASP C 1 223 ? 46.717 50.349 119.004 1.00 139.29 223 ASP D CA 1
ATOM 5709 C C . ASP C 1 223 ? 46.732 49.131 118.081 1.00 139.29 223 ASP D C 1
ATOM 5710 O O . ASP C 1 223 ? 45.961 49.025 117.128 1.00 139.29 223 ASP D O 1
ATOM 5715 N N . ARG C 1 224 ? 47.604 48.176 118.406 1.00 125.30 224 ARG D N 1
ATOM 5716 C CA . ARG C 1 224 ? 47.977 47.110 117.479 1.00 125.30 224 ARG D CA 1
ATOM 5717 C C . ARG C 1 224 ? 46.840 46.109 117.328 1.00 125.30 224 ARG D C 1
ATOM 5718 O O . ARG C 1 224 ? 46.935 44.958 117.753 1.00 125.30 224 ARG D O 1
ATOM 5726 N N . LYS C 1 225 ? 45.747 46.570 116.756 1.00 114.24 225 LYS D N 1
ATOM 5727 C CA . LYS C 1 225 ? 44.494 45.837 116.710 1.00 114.24 225 LYS D CA 1
ATOM 5728 C C . LYS C 1 225 ? 43.770 45.968 115.384 1.00 114.24 225 LYS D C 1
ATOM 5729 O O . LYS C 1 225 ? 43.016 45.064 115.017 1.00 114.24 225 LYS D O 1
ATOM 5735 N N . LEU C 1 226 ? 44.001 47.037 114.636 1.00 112.56 226 LEU D N 1
ATOM 5736 C CA . LEU C 1 226 ? 43.419 47.230 113.323 1.00 112.56 226 LEU D CA 1
ATOM 5737 C C . LEU C 1 226 ? 44.265 46.612 112.231 1.00 112.56 226 LEU D C 1
ATOM 5738 O O . LEU C 1 226 ? 43.803 46.505 111.094 1.00 112.56 226 LEU D O 1
ATOM 5743 N N . VAL C 1 227 ? 45.491 46.220 112.547 1.00 111.68 227 VAL D N 1
ATOM 5744 C CA . VAL C 1 227 ? 46.435 45.729 111.564 1.00 111.68 227 VAL D CA 1
ATOM 5745 C C . VAL C 1 227 ? 46.650 44.228 111.703 1.00 111.68 227 VAL D C 1
ATOM 5746 O O . VAL C 1 227 ? 47.644 43.699 111.225 1.00 111.68 227 VAL D O 1
ATOM 5750 N N . ASP C 1 228 ? 45.729 43.528 112.341 1.00 114.04 228 ASP D N 1
ATOM 5751 C CA . ASP C 1 228 ? 45.911 42.117 112.610 1.00 114.04 228 ASP D CA 1
ATOM 5752 C C . ASP C 1 228 ? 44.698 41.340 112.153 1.00 114.04 228 ASP D C 1
ATOM 5753 O O . ASP C 1 228 ? 43.567 41.816 112.235 1.00 114.04 228 ASP D O 1
ATOM 5758 N N . LEU C 1 229 ? 44.945 40.127 111.676 1.00 99.61 229 LEU D N 1
ATOM 5759 C CA . LEU C 1 229 ? 43.844 39.277 111.272 1.00 99.61 229 LEU D CA 1
ATOM 5760 C C . LEU C 1 229 ? 43.125 38.708 112.477 1.00 99.61 229 LEU D C 1
ATOM 5761 O O . LEU C 1 229 ? 41.988 38.257 112.348 1.00 99.61 229 LEU D O 1
ATOM 5766 N N . GLY C 1 230 ? 43.737 38.757 113.650 1.00 103.50 230 GLY D N 1
ATOM 5767 C CA . GLY C 1 230 ? 43.072 38.285 114.840 1.00 103.50 230 GLY D CA 1
ATOM 5768 C C . GLY C 1 230 ? 44.023 37.908 115.947 1.00 103.50 230 GLY D C 1
ATOM 5769 O O . GLY C 1 230 ? 44.909 38.685 116.302 1.00 103.50 230 GLY D O 1
ATOM 5770 N N . GLN C 1 231 ? 43.863 36.699 116.473 1.00 100.69 231 GLN D N 1
ATOM 5771 C CA . GLN C 1 231 ? 44.733 36.167 117.506 1.00 100.69 231 GLN D CA 1
ATOM 5772 C C . GLN C 1 231 ? 44.513 34.669 117.573 1.00 100.69 231 GLN D C 1
ATOM 5773 O O . GLN C 1 231 ? 43.374 34.210 117.561 1.00 100.69 231 GLN D O 1
ATOM 5779 N N . PHE C 1 232 ? 45.597 33.917 117.639 1.00 99.20 232 PHE D N 1
ATOM 5780 C CA . PHE C 1 232 ? 45.531 32.475 117.784 1.00 99.20 232 PHE D CA 1
ATOM 5781 C C . PHE C 1 232 ? 45.913 32.102 119.206 1.00 99.20 232 PHE D C 1
ATOM 5782 O O . PHE C 1 232 ? 46.701 32.798 119.845 1.00 99.20 232 PHE D O 1
ATOM 5790 N N . ALA C 1 233 ? 45.340 31.015 119.709 1.00 100.36 233 ALA D N 1
ATOM 5791 C CA . ALA C 1 233 ? 45.659 30.541 121.047 1.00 100.36 233 ALA D CA 1
ATOM 5792 C C . ALA C 1 233 ? 45.295 29.071 121.149 1.00 100.36 233 ALA D C 1
ATOM 5793 O O . ALA C 1 233 ? 44.661 28.505 120.259 1.00 100.36 233 ALA D O 1
ATOM 5795 N N . PHE C 1 234 ? 45.699 28.462 122.259 1.00 102.65 234 PHE D N 1
ATOM 5796 C CA . PHE C 1 234 ? 45.339 27.091 122.582 1.00 102.65 234 PHE D CA 1
ATOM 5797 C C . PHE C 1 234 ? 45.454 26.926 124.085 1.00 102.65 234 PHE D C 1
ATOM 5798 O O . PHE C 1 234 ? 46.203 27.650 124.741 1.00 102.65 234 PHE D O 1
ATOM 5806 N N . ALA C 1 235 ? 44.735 25.945 124.620 1.00 103.06 235 ALA D N 1
ATOM 5807 C CA . ALA C 1 235 ? 44.758 25.735 126.059 1.00 103.06 235 ALA D CA 1
ATOM 5808 C C . ALA C 1 235 ? 44.410 24.295 126.391 1.00 103.06 235 ALA D C 1
ATOM 5809 O O . ALA C 1 235 ? 43.816 23.577 125.586 1.00 103.06 235 ALA D O 1
ATOM 5811 N N . THR C 1 236 ? 44.802 23.883 127.598 1.00 112.05 236 THR D N 1
ATOM 5812 C CA . THR C 1 236 ? 44.474 22.581 128.159 1.00 112.05 236 THR D CA 1
ATOM 5813 C C . THR C 1 236 ? 43.797 22.793 129.503 1.00 112.05 236 THR D C 1
ATOM 5814 O O . THR C 1 236 ? 44.108 23.749 130.212 1.00 112.05 236 THR D O 1
ATOM 5818 N N . TYR C 1 237 ? 42.887 21.890 129.877 1.00 117.07 237 TYR D N 1
ATOM 5819 C CA . TYR C 1 237 ? 42.221 22.099 131.158 1.00 117.07 237 TYR D CA 1
ATOM 5820 C C . TYR C 1 237 ? 42.014 20.819 131.948 1.00 117.07 237 TYR D C 1
ATOM 5821 O O . TYR C 1 237 ? 41.184 20.785 132.860 1.00 117.07 237 TYR D O 1
ATOM 5830 N N . ALA C 1 238 ? 42.764 19.771 131.648 1.00 117.15 238 ALA D N 1
ATOM 5831 C CA . ALA C 1 238 ? 42.694 18.556 132.443 1.00 117.15 238 ALA D CA 1
ATOM 5832 C C . ALA C 1 238 ? 44.060 17.892 132.383 1.00 117.15 238 ALA D C 1
ATOM 5833 O O . ALA C 1 238 ? 45.061 18.538 132.064 1.00 117.15 238 ALA D O 1
ATOM 5835 N N . GLY C 1 239 ? 44.112 16.610 132.702 1.00 123.61 239 GLY D N 1
ATOM 5836 C CA . GLY C 1 239 ? 45.363 15.875 132.667 1.00 123.61 239 GLY D CA 1
ATOM 5837 C C . GLY C 1 239 ? 45.607 15.285 134.040 1.00 123.61 239 GLY D C 1
ATOM 5838 O O . GLY C 1 239 ? 45.028 15.717 135.038 1.00 123.61 239 GLY D O 1
ATOM 5839 N N . GLY C 1 240 ? 46.485 14.286 134.099 1.00 123.53 240 GLY D N 1
ATOM 5840 C CA . GLY C 1 240 ? 47.260 13.816 132.969 1.00 123.53 240 GLY D CA 1
ATOM 5841 C C . GLY C 1 240 ? 48.696 13.617 133.385 1.00 123.53 240 GLY D C 1
ATOM 5842 O O . GLY C 1 240 ? 48.995 12.804 134.253 1.00 123.53 240 GLY D O 1
ATOM 5843 N N . SER C 1 241 ? 49.589 14.370 132.762 1.00 129.28 241 SER D N 1
ATOM 5844 C CA . SER C 1 241 ? 51.000 14.306 133.088 1.00 129.28 241 SER D CA 1
ATOM 5845 C C . SER C 1 241 ? 51.587 15.687 132.846 1.00 129.28 241 SER D C 1
ATOM 5846 O O . SER C 1 241 ? 50.855 16.675 132.744 1.00 129.28 241 SER D O 1
ATOM 5849 N N . ASN C 1 242 ? 52.906 15.762 132.753 1.00 130.88 242 ASN D N 1
ATOM 5850 C CA . ASN C 1 242 ? 53.594 17.002 132.442 1.00 130.88 242 ASN D CA 1
ATOM 5851 C C . ASN C 1 242 ? 54.508 16.796 131.252 1.00 130.88 242 ASN D C 1
ATOM 5852 O O . ASN C 1 242 ? 55.684 17.158 131.259 1.00 130.88 242 ASN D O 1
ATOM 5857 N N . ASN C 1 243 ? 53.968 16.193 130.205 1.00 126.05 243 ASN D N 1
ATOM 5858 C CA . ASN C 1 243 ? 54.723 15.873 129.010 1.00 126.05 243 ASN D CA 1
ATOM 5859 C C . ASN C 1 243 ? 54.240 16.723 127.847 1.00 126.05 243 ASN D C 1
ATOM 5860 O O . ASN C 1 243 ? 53.201 17.378 127.915 1.00 126.05 243 ASN D O 1
ATOM 5865 N N . GLN C 1 244 ? 55.021 16.714 126.773 1.00 119.41 244 GLN D N 1
ATOM 5866 C CA . GLN C 1 244 ? 54.518 17.178 125.492 1.00 119.41 244 GLN D CA 1
ATOM 5867 C C . GLN C 1 244 ? 53.400 16.267 125.014 1.00 119.41 244 GLN D C 1
ATOM 5868 O O . GLN C 1 244 ? 53.349 15.083 125.345 1.00 119.41 244 GLN D O 1
ATOM 5874 N N . ILE C 1 245 ? 52.492 16.832 124.231 1.00 112.52 245 ILE D N 1
ATOM 5875 C CA . ILE C 1 245 ? 51.318 16.121 123.749 1.00 112.52 245 ILE D CA 1
ATOM 5876 C C . ILE C 1 245 ? 51.268 16.112 122.232 1.00 112.52 245 ILE D C 1
ATOM 5877 O O . ILE C 1 245 ? 51.132 15.058 121.607 1.00 112.52 245 ILE D O 1
ATOM 5882 N N . GLY C 1 246 ? 51.335 17.286 121.625 1.00 107.17 246 GLY D N 1
ATOM 5883 C CA . GLY C 1 246 ? 51.323 17.410 120.186 1.00 107.17 246 GLY D CA 1
ATOM 5884 C C . GLY C 1 246 ? 51.959 18.726 119.817 1.00 107.17 246 GLY D C 1
ATOM 5885 O O . GLY C 1 246 ? 52.440 19.470 120.671 1.00 107.17 246 GLY D O 1
ATOM 5886 N N . ASP C 1 247 ? 51.961 19.005 118.525 1.00 111.91 247 ASP D N 1
ATOM 5887 C CA . ASP C 1 247 ? 52.485 20.257 118.020 1.00 111.91 247 ASP D CA 1
ATOM 5888 C C . ASP C 1 247 ? 51.546 20.791 116.956 1.00 111.91 247 ASP D C 1
ATOM 5889 O O . ASP C 1 247 ? 50.884 20.029 116.253 1.00 111.91 247 ASP D O 1
ATOM 5894 N N . ILE C 1 248 ? 51.483 22.109 116.854 1.00 102.59 248 ILE D N 1
ATOM 5895 C CA . ILE C 1 248 ? 50.515 22.782 116.005 1.00 102.59 248 ILE D CA 1
ATOM 5896 C C . ILE C 1 248 ? 51.218 23.225 114.738 1.00 102.59 248 ILE D C 1
ATOM 5897 O O . ILE C 1 248 ? 52.199 23.970 114.792 1.00 102.59 248 ILE D O 1
ATOM 5902 N N . TYR C 1 249 ? 50.728 22.772 113.599 1.00 102.90 249 TYR D N 1
ATOM 5903 C CA . TYR C 1 249 ? 51.216 23.270 112.328 1.00 102.90 249 TYR D CA 1
ATOM 5904 C C . TYR C 1 249 ? 50.278 24.347 111.823 1.00 102.90 249 TYR D C 1
ATOM 5905 O O . TYR C 1 249 ? 49.075 24.312 112.079 1.00 102.90 249 TYR D O 1
ATOM 5914 N N . VAL C 1 250 ? 50.838 25.308 111.106 1.00 100.30 250 VAL D N 1
ATOM 5915 C CA . VAL C 1 250 ? 50.057 26.310 110.401 1.00 100.30 250 VAL D CA 1
ATOM 5916 C C . VAL C 1 250 ? 50.494 26.315 108.947 1.00 100.30 250 VAL D C 1
ATOM 5917 O O . VAL C 1 250 ? 51.690 26.374 108.647 1.00 100.30 250 VAL D O 1
ATOM 5921 N N . GLU C 1 251 ? 49.537 26.159 108.050 1.00 101.93 251 GLU D N 1
ATOM 5922 C CA . GLU C 1 251 ? 49.775 26.341 106.633 1.00 101.93 251 GLU D CA 1
ATOM 5923 C C . GLU C 1 251 ? 48.945 27.523 106.173 1.00 101.93 251 GLU D C 1
ATOM 5924 O O . GLU C 1 251 ? 47.843 27.749 106.676 1.00 101.93 251 GLU D O 1
ATOM 5930 N N . TYR C 1 252 ? 49.490 28.302 105.250 1.00 94.90 252 TYR D N 1
ATOM 5931 C CA . TYR C 1 252 ? 48.937 29.620 105.003 1.00 94.90 252 TYR D CA 1
ATOM 5932 C C . TYR C 1 252 ? 49.358 30.105 103.635 1.00 94.90 252 TYR D C 1
ATOM 5933 O O . TYR C 1 252 ? 50.444 29.782 103.165 1.00 94.90 252 TYR D O 1
ATOM 5942 N N . GLY C 1 253 ? 48.504 30.911 103.023 1.00 100.60 253 GLY D N 1
ATOM 5943 C CA . GLY C 1 253 ? 48.858 31.605 101.803 1.00 100.60 253 GLY D CA 1
ATOM 5944 C C . GLY C 1 253 ? 48.662 33.094 101.969 1.00 100.60 253 GLY D C 1
ATOM 5945 O O . GLY C 1 253 ? 47.611 33.526 102.441 1.00 100.60 253 GLY D O 1
ATOM 5946 N N . VAL C 1 254 ? 49.661 33.900 101.623 1.00 98.48 254 VAL D N 1
ATOM 5947 C CA . VAL C 1 254 ? 49.605 35.329 101.873 1.00 98.48 254 VAL D CA 1
ATOM 5948 C C . VAL C 1 254 ? 49.730 36.059 100.548 1.00 98.48 254 VAL D C 1
ATOM 5949 O O . VAL C 1 254 ? 49.993 35.466 99.505 1.00 98.48 254 VAL D O 1
ATOM 5953 N N . GLU C 1 255 ? 49.525 37.365 100.603 1.00 105.90 255 GLU D N 1
ATOM 5954 C CA . GLU C 1 255 ? 49.934 38.257 99.537 1.00 105.90 255 GLU D CA 1
ATOM 5955 C C . GLU C 1 255 ? 50.801 39.349 100.126 1.00 105.90 255 GLU D C 1
ATOM 5956 O O . GLU C 1 255 ? 50.852 39.542 101.338 1.00 105.90 255 GLU D O 1
ATOM 5962 N N . PHE C 1 256 ? 51.503 40.052 99.257 1.00 101.21 256 PHE D N 1
ATOM 5963 C CA . PHE C 1 256 ? 52.214 41.244 99.664 1.00 101.21 256 PHE D CA 1
ATOM 5964 C C . PHE C 1 256 ? 52.094 42.268 98.555 1.00 101.21 256 PHE D C 1
ATOM 5965 O O . PHE C 1 256 ? 51.833 41.925 97.402 1.00 101.21 256 PHE D O 1
ATOM 5973 N N . SER C 1 257 ? 52.270 43.532 98.913 1.00 108.96 257 SER D N 1
ATOM 5974 C CA . SER C 1 257 ? 52.198 44.596 97.931 1.00 108.96 257 SER D CA 1
ATOM 5975 C C . SER C 1 257 ? 53.062 45.746 98.402 1.00 108.96 257 SER D C 1
ATOM 5976 O O . SER C 1 257 ? 53.391 45.846 99.586 1.00 108.96 257 SER D O 1
ATOM 5979 N N . GLU C 1 258 ? 53.416 46.611 97.448 1.00 113.20 258 GLU D N 1
ATOM 5980 C CA . GLU C 1 258 ? 54.057 47.902 97.691 1.00 113.20 258 GLU D CA 1
ATOM 5981 C C . GLU C 1 258 ? 55.391 47.727 98.420 1.00 113.20 258 GLU D C 1
ATOM 5982 O O . GLU C 1 258 ? 55.512 47.985 99.614 1.00 113.20 258 GLU D O 1
ATOM 5988 N N . ALA C 1 259 ? 56.352 47.194 97.669 1.00 108.22 259 ALA D N 1
ATOM 5989 C CA . ALA C 1 259 ? 57.690 46.888 98.158 1.00 108.22 259 ALA D CA 1
ATOM 5990 C C . ALA C 1 259 ? 58.381 48.109 98.759 1.00 108.22 259 ALA D C 1
ATOM 5991 O O . ALA C 1 259 ? 58.046 49.257 98.475 1.00 108.22 259 ALA D O 1
ATOM 5993 N N . GLN C 1 260 ? 59.385 47.838 99.582 1.00 110.94 260 GLN D N 1
ATOM 5994 C CA . GLN C 1 260 ? 59.876 48.776 100.575 1.00 110.94 260 GLN D CA 1
ATOM 5995 C C . GLN C 1 260 ? 61.361 48.526 100.760 1.00 110.94 260 GLN D C 1
ATOM 5996 O O . GLN C 1 260 ? 61.821 47.408 100.510 1.00 110.94 260 GLN D O 1
ATOM 6002 N N . PRO C 1 261 ? 62.138 49.525 101.176 1.00 111.53 261 PRO D N 1
ATOM 6003 C CA . PRO C 1 261 ? 63.455 49.218 101.732 1.00 111.53 261 PRO D CA 1
ATOM 6004 C C . PRO C 1 261 ? 63.303 48.433 103.018 1.00 111.53 261 PRO D C 1
ATOM 6005 O O . PRO C 1 261 ? 62.325 48.586 103.747 1.00 111.53 261 PRO D O 1
ATOM 6009 N N . ALA C 1 262 ? 64.284 47.578 103.281 1.00 117.54 262 ALA D N 1
ATOM 6010 C CA . ALA C 1 262 ? 64.172 46.595 104.348 1.00 117.54 262 ALA D CA 1
ATOM 6011 C C . ALA C 1 262 ? 64.203 47.271 105.707 1.00 117.54 262 ALA D C 1
ATOM 6012 O O . ALA C 1 262 ? 65.173 47.953 106.051 1.00 117.54 262 ALA D O 1
ATOM 6014 N N . GLY C 1 263 ? 63.135 47.095 106.469 1.00 128.24 263 GLY D N 1
ATOM 6015 C CA . GLY C 1 263 ? 63.081 47.622 107.810 1.00 128.24 263 GLY D CA 1
ATOM 6016 C C . GLY C 1 263 ? 63.953 46.836 108.763 1.00 128.24 263 GLY D C 1
ATOM 6017 O O . GLY C 1 263 ? 64.547 45.810 108.432 1.00 128.24 263 GLY D O 1
ATOM 6018 N N . GLY C 1 264 ? 64.026 47.335 109.984 1.00 139.55 264 GLY D N 1
ATOM 6019 C CA . GLY C 1 264 ? 64.849 46.698 110.981 1.00 139.55 264 GLY D CA 1
ATOM 6020 C C . GLY C 1 264 ? 64.216 45.450 111.551 1.00 139.55 264 GLY D C 1
ATOM 6021 O O . GLY C 1 264 ? 63.014 45.219 111.450 1.00 139.55 264 GLY D O 1
ATOM 6022 N N . LEU C 1 265 ? 65.061 44.621 112.149 1.00 129.03 265 LEU D N 1
ATOM 6023 C CA . LEU C 1 265 ? 64.643 43.433 112.875 1.00 129.03 265 LEU D CA 1
ATOM 6024 C C . LEU C 1 265 ? 65.249 43.451 114.259 1.00 129.03 265 LEU D C 1
ATOM 6025 O O . LEU C 1 265 ? 65.879 42.494 114.706 1.00 129.03 265 LEU D O 1
ATOM 6030 N N . THR C 1 266 ? 65.091 44.569 114.952 1.00 128.97 266 THR D N 1
ATOM 6031 C CA . THR C 1 266 ? 65.749 44.765 116.231 1.00 128.97 266 THR D CA 1
ATOM 6032 C C . THR C 1 266 ? 64.798 45.460 117.185 1.00 128.97 266 THR D C 1
ATOM 6033 O O . THR C 1 266 ? 64.276 46.530 116.870 1.00 128.97 266 THR D O 1
ATOM 6037 N N . GLN C 1 267 ? 64.573 44.856 118.341 1.00 130.18 267 GLN D N 1
ATOM 6038 C CA . GLN C 1 267 ? 63.669 45.410 119.333 1.00 130.18 267 GLN D CA 1
ATOM 6039 C C . GLN C 1 267 ? 64.457 46.277 120.294 1.00 130.18 267 GLN D C 1
ATOM 6040 O O . GLN C 1 267 ? 65.599 45.964 120.627 1.00 130.18 267 GLN D O 1
ATOM 6046 N N . TYR C 1 268 ? 63.850 47.375 120.725 1.00 139.69 268 TYR D N 1
ATOM 6047 C CA . TYR C 1 268 ? 64.420 48.252 121.739 1.00 139.69 268 TYR D CA 1
ATOM 6048 C C . TYR C 1 268 ? 63.347 48.545 122.769 1.00 139.69 268 TYR D C 1
ATOM 6049 O O . TYR C 1 268 ? 62.393 49.271 122.478 1.00 139.69 268 TYR D O 1
ATOM 6058 N N . ILE C 1 269 ? 63.493 47.996 123.964 1.00 135.11 269 ILE D N 1
ATOM 6059 C CA . ILE C 1 269 ? 62.518 48.218 125.019 1.00 135.11 269 ILE D CA 1
ATOM 6060 C C . ILE C 1 269 ? 63.177 49.031 126.118 1.00 135.11 269 ILE D C 1
ATOM 6061 O O . ILE C 1 269 ? 64.392 48.969 126.322 1.00 135.11 269 ILE D O 1
ATOM 6066 N N . THR C 1 270 ? 62.369 49.822 126.810 1.00 142.29 270 THR D N 1
ATOM 6067 C CA . THR C 1 270 ? 62.799 50.582 127.970 1.00 142.29 270 THR D CA 1
ATOM 6068 C C . THR C 1 270 ? 61.884 50.288 129.144 1.00 142.29 270 THR D C 1
ATOM 6069 O O . THR C 1 270 ? 60.722 49.914 128.985 1.00 142.29 270 THR D O 1
ATOM 6073 N N . LYS C 1 271 ? 62.424 50.491 130.336 1.00 146.88 271 LYS D N 1
ATOM 6074 C CA . LYS C 1 271 ? 61.705 50.198 131.561 1.00 146.88 271 LYS D CA 1
ATOM 6075 C C . LYS C 1 271 ? 62.336 50.989 132.688 1.00 146.88 271 LYS D C 1
ATOM 6076 O O . LYS C 1 271 ? 63.535 50.868 132.944 1.00 146.88 271 LYS D O 1
ATOM 6082 N N . SER C 1 272 ? 61.528 51.823 133.325 1.00 148.52 272 SER D N 1
ATOM 6083 C CA . SER C 1 272 ? 61.866 52.381 134.622 1.00 148.52 272 SER D CA 1
ATOM 6084 C C . SER C 1 272 ? 60.712 52.035 135.544 1.00 148.52 272 SER D C 1
ATOM 6085 O O . SER C 1 272 ? 59.824 51.273 135.152 1.00 148.52 272 SER D O 1
ATOM 6088 N N . VAL C 1 273 ? 60.684 52.582 136.750 1.00 150.75 273 VAL D N 1
ATOM 6089 C CA . VAL C 1 273 ? 59.551 52.305 137.623 1.00 150.75 273 VAL D CA 1
ATOM 6090 C C . VAL C 1 273 ? 58.395 53.232 137.253 1.00 150.75 273 VAL D C 1
ATOM 6091 O O . VAL C 1 273 ? 58.194 54.289 137.860 1.00 150.75 273 VAL D O 1
ATOM 6095 N N . GLY C 1 274 ? 57.613 52.826 136.254 1.00 153.04 274 GLY D N 1
ATOM 6096 C CA . GLY C 1 274 ? 56.613 53.700 135.672 1.00 153.04 274 GLY D CA 1
ATOM 6097 C C . GLY C 1 274 ? 56.066 53.207 134.346 1.00 153.04 274 GLY D C 1
ATOM 6098 O O . GLY C 1 274 ? 55.615 52.062 134.254 1.00 153.04 274 GLY D O 1
ATOM 6099 N N . ALA C 1 275 ? 56.081 54.081 133.330 1.00 158.90 275 ALA D N 1
ATOM 6100 C CA . ALA C 1 275 ? 55.596 53.783 131.983 1.00 158.90 275 ALA D CA 1
ATOM 6101 C C . ALA C 1 275 ? 56.368 52.617 131.379 1.00 158.90 275 ALA D C 1
ATOM 6102 O O . ALA C 1 275 ? 57.601 52.601 131.383 1.00 158.90 275 ALA D O 1
ATOM 6104 N N . THR C 1 276 ? 55.626 51.629 130.887 1.00 153.40 276 THR D N 1
ATOM 6105 C CA . THR C 1 276 ? 56.135 50.268 130.960 1.00 153.40 276 THR D CA 1
ATOM 6106 C C . THR C 1 276 ? 57.335 49.770 130.131 1.00 153.40 276 THR D C 1
ATOM 6107 O O . THR C 1 276 ? 58.414 49.709 130.718 1.00 153.40 276 THR D O 1
ATOM 6111 N N . ALA C 1 277 ? 57.304 49.498 128.815 1.00 152.41 277 ALA D N 1
ATOM 6112 C CA . ALA C 1 277 ? 56.530 49.974 127.656 1.00 152.41 277 ALA D CA 1
ATOM 6113 C C . ALA C 1 277 ? 56.656 51.407 127.180 1.00 152.41 277 ALA D C 1
ATOM 6114 O O . ALA C 1 277 ? 55.691 52.167 127.152 1.00 152.41 277 ALA D O 1
ATOM 6116 N N . SER C 1 278 ? 57.886 51.756 126.811 1.00 150.70 278 SER D N 1
ATOM 6117 C CA . SER C 1 278 ? 58.159 52.709 125.738 1.00 150.70 278 SER D CA 1
ATOM 6118 C C . SER C 1 278 ? 59.074 51.945 124.788 1.00 150.70 278 SER D C 1
ATOM 6119 O O . SER C 1 278 ? 60.297 52.055 124.872 1.00 150.70 278 SER D O 1
ATOM 6122 N N . THR C 1 279 ? 58.482 51.158 123.894 1.00 146.73 279 THR D N 1
ATOM 6123 C CA . THR C 1 279 ? 59.233 50.190 123.113 1.00 146.73 279 THR D CA 1
ATOM 6124 C C . THR C 1 279 ? 59.151 50.506 121.624 1.00 146.73 279 THR D C 1
ATOM 6125 O O . THR C 1 279 ? 58.424 51.400 121.190 1.00 146.73 279 THR D O 1
ATOM 6129 N N . THR C 1 280 ? 59.894 49.737 120.830 1.00 142.83 280 THR D N 1
ATOM 6130 C CA . THR C 1 280 ? 59.811 49.783 119.377 1.00 142.83 280 THR D CA 1
ATOM 6131 C C . THR C 1 280 ? 60.334 48.469 118.822 1.00 142.83 280 THR D C 1
ATOM 6132 O O . THR C 1 280 ? 60.902 47.652 119.545 1.00 142.83 280 THR D O 1
ATOM 6136 N N . GLY C 1 281 ? 60.144 48.278 117.522 1.00 132.63 281 GLY D N 1
ATOM 6137 C CA . GLY C 1 281 ? 60.654 47.111 116.843 1.00 132.63 281 GLY D CA 1
ATOM 6138 C C . GLY C 1 281 ? 59.757 45.904 117.008 1.00 132.63 281 GLY D C 1
ATOM 6139 O O . GLY C 1 281 ? 58.704 45.973 117.644 1.00 132.63 281 GLY D O 1
ATOM 6140 N N . PRO C 1 282 ? 60.154 44.771 116.429 1.00 127.73 282 PRO D N 1
ATOM 6141 C CA . PRO C 1 282 ? 59.345 43.553 116.549 1.00 127.73 282 PRO D CA 1
ATOM 6142 C C . PRO C 1 282 ? 59.435 42.971 117.949 1.00 127.73 282 PRO D C 1
ATOM 6143 O O . PRO C 1 282 ? 60.514 42.871 118.528 1.00 127.73 282 PRO D O 1
ATOM 6147 N N . SER C 1 283 ? 58.288 42.571 118.486 1.00 129.33 283 SER D N 1
ATOM 6148 C CA . SER C 1 283 ? 58.191 42.189 119.891 1.00 129.33 283 SER D CA 1
ATOM 6149 C C . SER C 1 283 ? 58.754 40.787 120.087 1.00 129.33 283 SER D C 1
ATOM 6150 O O . SER C 1 283 ? 58.031 39.791 120.134 1.00 129.33 283 SER D O 1
ATOM 6153 N N . TYR C 1 284 ? 60.077 40.711 120.203 1.00 123.99 284 TYR D N 1
ATOM 6154 C CA . TYR C 1 284 ? 60.708 39.469 120.629 1.00 123.99 284 TYR D CA 1
ATOM 6155 C C . TYR C 1 284 ? 60.389 39.253 122.092 1.00 123.99 284 TYR D C 1
ATOM 6156 O O . TYR C 1 284 ? 60.128 38.129 122.522 1.00 123.99 284 TYR D O 1
ATOM 6165 N N . VAL C 1 285 ? 60.405 40.331 122.861 1.00 124.99 285 VAL D N 1
ATOM 6166 C CA . VAL C 1 285 ? 59.908 40.308 124.224 1.00 124.99 285 VAL D CA 1
ATOM 6167 C C . VAL C 1 285 ? 58.666 41.171 124.273 1.00 124.99 285 VAL D C 1
ATOM 6168 O O . VAL C 1 285 ? 58.271 41.770 123.269 1.00 124.99 285 VAL D O 1
ATOM 6172 N N . VAL C 1 286 ? 58.049 41.225 125.440 1.00 133.77 286 VAL D N 1
ATOM 6173 C CA . VAL C 1 286 ? 56.895 42.070 125.683 1.00 133.77 286 VAL D CA 1
ATOM 6174 C C . VAL C 1 286 ? 57.109 42.530 127.114 1.00 133.77 286 VAL D C 1
ATOM 6175 O O . VAL C 1 286 ? 58.117 42.162 127.726 1.00 133.77 286 VAL D O 1
ATOM 6179 N N . ASP C 1 287 ? 56.206 43.342 127.661 1.00 140.84 287 ASP D N 1
ATOM 6180 C CA . ASP C 1 287 ? 56.371 43.843 129.017 1.00 140.84 287 ASP D CA 1
ATOM 6181 C C . ASP C 1 287 ? 56.273 42.729 130.051 1.00 140.84 287 ASP D C 1
ATOM 6182 O O . ASP C 1 287 ? 55.245 42.556 130.711 1.00 140.84 287 ASP D O 1
ATOM 6187 N N . ALA C 1 288 ? 57.344 41.951 130.169 1.00 137.45 288 ALA D N 1
ATOM 6188 C CA . ALA C 1 288 ? 57.483 40.975 131.239 1.00 137.45 288 ALA D CA 1
ATOM 6189 C C . ALA C 1 288 ? 58.946 41.029 131.657 1.00 137.45 288 ALA D C 1
ATOM 6190 O O . ALA C 1 288 ? 59.765 40.248 131.164 1.00 137.45 288 ALA D O 1
ATOM 6192 N N . ASN C 1 289 ? 59.251 41.944 132.570 1.00 147.69 289 ASN D N 1
ATOM 6193 C CA . ASN C 1 289 ? 60.590 42.111 133.118 1.00 147.69 289 ASN D CA 1
ATOM 6194 C C . ASN C 1 289 ? 60.479 42.898 134.412 1.00 147.69 289 ASN D C 1
ATOM 6195 O O . ASN C 1 289 ? 59.883 43.975 134.443 1.00 147.69 289 ASN D O 1
ATOM 6200 N N . ILE C 1 290 ? 61.039 42.356 135.478 1.00 157.82 290 ILE D N 1
ATOM 6201 C CA . ILE C 1 290 ? 60.743 42.831 136.820 1.00 157.82 290 ILE D CA 1
ATOM 6202 C C . ILE C 1 290 ? 61.904 43.668 137.330 1.00 157.82 290 ILE D C 1
ATOM 6203 O O . ILE C 1 290 ? 63.058 43.232 137.290 1.00 157.82 290 ILE D O 1
ATOM 6208 N N . ASN C 1 291 ? 61.597 44.870 137.811 1.00 163.36 291 ASN D N 1
ATOM 6209 C CA . ASN C 1 291 ? 62.564 45.705 138.520 1.00 163.36 291 ASN D CA 1
ATOM 6210 C C . ASN C 1 291 ? 61.813 46.678 139.408 1.00 163.36 291 ASN D C 1
ATOM 6211 O O . ASN C 1 291 ? 60.854 47.308 138.957 1.00 163.36 291 ASN D O 1
ATOM 6216 N N . VAL C 1 292 ? 62.211 46.792 140.672 1.00 169.77 292 VAL D N 1
ATOM 6217 C CA . VAL C 1 292 ? 61.624 47.875 141.448 1.00 169.77 292 VAL D CA 1
ATOM 6218 C C . VAL C 1 292 ? 62.680 48.774 142.100 1.00 169.77 292 VAL D C 1
ATOM 6219 O O . VAL C 1 292 ? 62.865 49.917 141.672 1.00 169.77 292 VAL D O 1
ATOM 6223 N N . ASN C 1 293 ? 63.390 48.290 143.115 1.00 174.68 293 ASN D N 1
ATOM 6224 C CA . ASN C 1 293 ? 64.546 48.988 143.654 1.00 174.68 293 ASN D CA 1
ATOM 6225 C C . ASN C 1 293 ? 65.633 47.968 143.912 1.00 174.68 293 ASN D C 1
ATOM 6226 O O . ASN C 1 293 ? 66.812 48.198 143.641 1.00 174.68 293 ASN D O 1
ATOM 6231 N N . ALA C 1 294 ? 65.198 46.806 144.386 1.00 176.41 294 ALA D N 1
ATOM 6232 C CA . ALA C 1 294 ? 66.020 45.806 145.049 1.00 176.41 294 ALA D CA 1
ATOM 6233 C C . ALA C 1 294 ? 66.807 44.990 144.044 1.00 176.41 294 ALA D C 1
ATOM 6234 O O . ALA C 1 294 ? 66.995 45.414 142.898 1.00 176.41 294 ALA D O 1
ATOM 6236 N N . THR C 1 295 ? 67.267 43.810 144.460 1.00 178.66 295 THR D N 1
ATOM 6237 C CA . THR C 1 295 ? 68.015 42.903 143.589 1.00 178.66 295 THR D CA 1
ATOM 6238 C C . THR C 1 295 ? 67.061 42.382 142.516 1.00 178.66 295 THR D C 1
ATOM 6239 O O . THR C 1 295 ? 66.585 41.245 142.543 1.00 178.66 295 THR D O 1
ATOM 6241 N N . THR C 1 296 ? 66.777 43.260 141.545 1.00 173.66 296 THR D N 1
ATOM 6242 C CA . THR C 1 296 ? 65.594 43.190 140.688 1.00 173.66 296 THR D CA 1
ATOM 6243 C C . THR C 1 296 ? 65.976 43.765 139.324 1.00 173.66 296 THR D C 1
ATOM 6244 O O . THR C 1 296 ? 65.882 44.972 139.107 1.00 173.66 296 THR D O 1
ATOM 6248 N N . ALA C 1 297 ? 66.438 42.895 138.429 1.00 161.82 297 ALA D N 1
ATOM 6249 C CA . ALA C 1 297 ? 66.393 43.162 136.989 1.00 161.82 297 ALA D CA 1
ATOM 6250 C C . ALA C 1 297 ? 66.325 41.791 136.321 1.00 161.82 297 ALA D C 1
ATOM 6251 O O . ALA C 1 297 ? 67.351 41.169 136.047 1.00 161.82 297 ALA D O 1
ATOM 6253 N N . ASN C 1 298 ? 65.108 41.333 136.066 1.00 158.53 298 ASN D N 1
ATOM 6254 C CA . ASN C 1 298 ? 64.864 39.965 135.639 1.00 158.53 298 ASN D CA 1
ATOM 6255 C C . ASN C 1 298 ? 64.346 40.000 134.215 1.00 158.53 298 ASN D C 1
ATOM 6256 O O . ASN C 1 298 ? 63.359 40.678 133.937 1.00 158.53 298 ASN D O 1
ATOM 6261 N N . VAL C 1 299 ? 65.010 39.290 133.314 1.00 149.01 299 VAL D N 1
ATOM 6262 C CA . VAL C 1 299 ? 64.564 39.170 131.933 1.00 149.01 299 VAL D CA 1
ATOM 6263 C C . VAL C 1 299 ? 64.390 37.695 131.626 1.00 149.01 299 VAL D C 1
ATOM 6264 O O . VAL C 1 299 ? 65.271 36.887 131.936 1.00 149.01 299 VAL D O 1
ATOM 6268 N N . GLU C 1 300 ? 63.256 37.341 131.034 1.00 149.92 300 GLU D N 1
ATOM 6269 C CA . GLU C 1 300 ? 63.062 35.986 130.551 1.00 149.92 300 GLU D CA 1
ATOM 6270 C C . GLU C 1 300 ? 62.302 36.018 129.240 1.00 149.92 300 GLU D C 1
ATOM 6271 O O . GLU C 1 300 ? 61.419 36.855 129.046 1.00 149.92 300 GLU D O 1
ATOM 6277 N N . PHE C 1 301 ? 62.655 35.111 128.345 1.00 137.18 301 PHE D N 1
ATOM 6278 C CA . PHE C 1 301 ? 62.065 35.085 127.019 1.00 137.18 301 PHE D CA 1
ATOM 6279 C C . PHE C 1 301 ? 60.968 34.035 126.967 1.00 137.18 301 PHE D C 1
ATOM 6280 O O . PHE C 1 301 ? 60.790 33.235 127.884 1.00 137.18 301 PHE D O 1
ATOM 6288 N N . PHE C 1 302 ? 60.219 34.052 125.873 1.00 137.84 302 PHE D N 1
ATOM 6289 C CA . PHE C 1 302 ? 59.313 32.953 125.588 1.00 137.84 302 PHE D CA 1
ATOM 6290 C C . PHE C 1 302 ? 59.485 32.509 124.149 1.00 137.84 302 PHE D C 1
ATOM 6291 O O . PHE C 1 302 ? 59.204 31.356 123.811 1.00 137.84 302 PHE D O 1
ATOM 6299 N N . SER C 1 303 ? 59.939 33.407 123.303 1.00 134.54 303 SER D N 1
ATOM 6300 C CA . SER C 1 303 ? 60.119 33.063 121.904 1.00 134.54 303 SER D CA 1
ATOM 6301 C C . SER C 1 303 ? 61.376 32.223 121.743 1.00 134.54 303 SER D C 1
ATOM 6302 O O . SER C 1 303 ? 62.411 32.551 122.324 1.00 134.54 303 SER D O 1
ATOM 6305 N N . PRO C 1 304 ? 61.318 31.131 120.995 1.00 131.07 304 PRO D N 1
ATOM 6306 C CA . PRO C 1 304 ? 62.504 30.302 120.809 1.00 131.07 304 PRO D CA 1
ATOM 6307 C C . PRO C 1 304 ? 63.490 30.977 119.877 1.00 131.07 304 PRO D C 1
ATOM 6308 O O . PRO C 1 304 ? 63.178 31.934 119.170 1.00 131.07 304 PRO D O 1
ATOM 6312 N N . GLY C 1 305 ? 64.694 30.450 119.877 1.00 137.79 305 GLY D N 1
ATOM 6313 C CA . GLY C 1 305 ? 65.726 30.914 118.983 1.00 137.79 305 GLY D CA 1
ATOM 6314 C C . GLY C 1 305 ? 66.941 31.387 119.742 1.00 137.79 305 GLY D C 1
ATOM 6315 O O . GLY C 1 305 ? 67.066 31.209 120.956 1.00 137.79 305 GLY D O 1
ATOM 6316 N N . THR C 1 306 ? 67.848 32.005 119.002 1.00 134.20 306 THR D N 1
ATOM 6317 C CA . THR C 1 306 ? 69.115 32.473 119.531 1.00 134.20 306 THR D CA 1
ATOM 6318 C C . THR C 1 306 ? 69.322 33.937 119.178 1.00 134.20 306 THR D C 1
ATOM 6319 O O . THR C 1 306 ? 69.040 34.361 118.056 1.00 134.20 306 THR D O 1
ATOM 6323 N N . PHE C 1 307 ? 69.818 34.706 120.143 1.00 129.64 307 PHE D N 1
ATOM 6324 C CA . PHE C 1 307 ? 69.700 36.152 120.093 1.00 129.64 307 PHE D CA 1
ATOM 6325 C C . PHE C 1 307 ? 71.008 36.819 120.481 1.00 129.64 307 PHE D C 1
ATOM 6326 O O . PHE C 1 307 ? 71.861 36.228 121.140 1.00 129.64 307 PHE D O 1
ATOM 6334 N N . LEU C 1 308 ? 71.137 38.076 120.069 1.00 128.21 308 LEU D N 1
ATOM 6335 C CA . LEU C 1 308 ? 72.240 38.950 120.445 1.00 128.21 308 LEU D CA 1
ATOM 6336 C C . LEU C 1 308 ? 71.646 40.088 121.251 1.00 128.21 308 LEU D C 1
ATOM 6337 O O . LEU C 1 308 ? 70.735 40.770 120.776 1.00 128.21 308 LEU D O 1
ATOM 6342 N N . ILE C 1 309 ? 72.148 40.293 122.462 1.00 132.65 309 ILE D N 1
ATOM 6343 C CA . ILE C 1 309 ? 71.583 41.297 123.347 1.00 132.65 309 ILE D CA 1
ATOM 6344 C C . ILE C 1 309 ? 72.659 42.304 123.716 1.00 132.65 309 ILE D C 1
ATOM 6345 O O . ILE C 1 309 ? 73.856 42.055 123.569 1.00 132.65 309 ILE D O 1
ATOM 6350 N N . THR C 1 310 ? 72.213 43.448 124.222 1.00 140.48 310 THR D N 1
ATOM 6351 C CA . THR C 1 310 ? 73.102 44.438 124.819 1.00 140.48 310 THR D CA 1
ATOM 6352 C C . THR C 1 310 ? 72.290 45.203 125.845 1.00 140.48 310 THR D C 1
ATOM 6353 O O . THR C 1 310 ? 71.234 45.743 125.513 1.00 140.48 310 THR D O 1
ATOM 6357 N N . ALA C 1 311 ? 72.771 45.244 127.077 1.00 143.08 311 ALA D N 1
ATOM 6358 C CA . ALA C 1 311 ? 72.040 45.839 128.180 1.00 143.08 311 ALA D CA 1
ATOM 6359 C C . ALA C 1 311 ? 72.763 47.067 128.704 1.00 143.08 311 ALA D C 1
ATOM 6360 O O . ALA C 1 311 ? 73.977 47.210 128.559 1.00 143.08 311 ALA D O 1
ATOM 6362 N N . VAL C 1 312 ? 71.994 47.950 129.328 1.00 139.57 312 VAL D N 1
ATOM 6363 C CA . VAL C 1 312 ? 72.528 49.143 129.975 1.00 139.57 312 VAL D CA 1
ATOM 6364 C C . VAL C 1 312 ? 71.588 49.547 131.102 1.00 139.57 312 VAL D C 1
ATOM 6365 O O . VAL C 1 312 ? 70.382 49.696 130.895 1.00 139.57 312 VAL D O 1
ATOM 6369 N N . VAL C 1 313 ? 72.137 49.692 132.307 1.00 145.84 313 VAL D N 1
ATOM 6370 C CA . VAL C 1 313 ? 71.335 50.002 133.484 1.00 145.84 313 VAL D CA 1
ATOM 6371 C C . VAL C 1 313 ? 71.767 51.345 134.051 1.00 145.84 313 VAL D C 1
ATOM 6372 O O . VAL C 1 313 ? 72.700 51.973 133.544 1.00 145.84 313 VAL D O 1
ATOM 6376 N N . TYR C 1 314 ? 71.098 51.787 135.112 1.00 154.71 314 TYR D N 1
ATOM 6377 C CA . TYR C 1 314 ? 71.471 53.013 135.798 1.00 154.71 314 TYR D CA 1
ATOM 6378 C C . TYR C 1 314 ? 71.152 52.871 137.277 1.00 154.71 314 TYR D C 1
ATOM 6379 O O . TYR C 1 314 ? 70.327 52.048 137.677 1.00 154.71 314 TYR D O 1
ATOM 6388 N N . GLY C 1 315 ? 71.809 53.694 138.087 1.00 163.36 315 GLY D N 1
ATOM 6389 C CA . GLY C 1 315 ? 71.475 53.770 139.494 1.00 163.36 315 GLY D CA 1
ATOM 6390 C C . GLY C 1 315 ? 72.660 53.655 140.428 1.00 163.36 315 GLY D C 1
ATOM 6391 O O . GLY C 1 315 ? 73.724 54.225 140.177 1.00 163.36 315 GLY D O 1
ATOM 6392 N N . SER C 1 316 ? 72.481 52.915 141.519 1.00 173.85 316 SER D N 1
ATOM 6393 C CA . SER C 1 316 ? 73.554 52.667 142.473 1.00 173.85 316 SER D CA 1
ATOM 6394 C C . SER C 1 316 ? 74.426 51.515 141.998 1.00 173.85 316 SER D C 1
ATOM 6395 O O . SER C 1 316 ? 74.410 51.166 140.814 1.00 173.85 316 SER D O 1
ATOM 6398 N N . THR C 1 317 ? 75.219 50.953 142.909 1.00 178.19 317 THR D N 1
ATOM 6399 C CA . THR C 1 317 ? 76.105 49.844 142.580 1.00 178.19 317 THR D CA 1
ATOM 6400 C C . THR C 1 317 ? 75.316 48.619 142.135 1.00 178.19 317 THR D C 1
ATOM 6401 O O . THR C 1 317 ? 74.155 48.429 142.503 1.00 178.19 317 THR D O 1
ATOM 6405 N N . ILE C 1 318 ? 75.957 47.789 141.318 1.00 171.25 318 ILE D N 1
ATOM 6406 C CA . ILE C 1 318 ? 75.310 46.608 140.760 1.00 171.25 318 ILE D CA 1
ATOM 6407 C C . ILE C 1 318 ? 76.154 45.370 141.013 1.00 171.25 318 ILE D C 1
ATOM 6408 O O . ILE C 1 318 ? 77.175 45.428 141.706 1.00 171.25 318 ILE D O 1
ATOM 6413 N N . ALA C 1 319 ? 75.733 44.245 140.444 1.00 171.74 319 ALA D N 1
ATOM 6414 C CA . ALA C 1 319 ? 76.510 43.017 140.430 1.00 171.74 319 ALA D CA 1
ATOM 6415 C C . ALA C 1 319 ? 76.522 42.457 139.015 1.00 171.74 319 ALA D C 1
ATOM 6416 O O . ALA C 1 319 ? 75.938 43.025 138.092 1.00 171.74 319 ALA D O 1
ATOM 6418 N N . SER C 1 320 ? 77.204 41.332 138.848 1.00 169.32 320 SER D N 1
ATOM 6419 C CA . SER C 1 320 ? 77.272 40.679 137.555 1.00 169.32 320 SER D CA 1
ATOM 6420 C C . SER C 1 320 ? 75.951 39.975 137.249 1.00 169.32 320 SER D C 1
ATOM 6421 O O . SER C 1 320 ? 75.244 39.549 138.163 1.00 169.32 320 SER D O 1
ATOM 6424 N N . PRO C 1 321 ? 75.580 39.859 135.974 1.00 160.94 321 PRO D N 1
ATOM 6425 C CA . PRO C 1 321 ? 74.384 39.078 135.627 1.00 160.94 321 PRO D CA 1
ATOM 6426 C C . PRO C 1 321 ? 74.634 37.589 135.813 1.00 160.94 321 PRO D C 1
ATOM 6427 O O . PRO C 1 321 ? 75.557 37.022 135.228 1.00 160.94 321 PRO D O 1
ATOM 6431 N N . SER C 1 322 ? 73.803 36.957 136.640 1.00 166.25 322 SER D N 1
ATOM 6432 C CA . SER C 1 322 ? 73.938 35.535 136.945 1.00 166.25 322 SER D CA 1
ATOM 6433 C C . SER C 1 322 ? 72.939 34.764 136.091 1.00 166.25 322 SER D C 1
ATOM 6434 O O . SER C 1 322 ? 71.839 34.423 136.516 1.00 166.25 322 SER D O 1
ATOM 6437 N N . MET C 1 323 ? 73.348 34.479 134.860 1.00 159.86 323 MET D N 1
ATOM 6438 C CA . MET C 1 323 ? 72.469 33.790 133.929 1.00 159.86 323 MET D CA 1
ATOM 6439 C C . MET C 1 323 ? 72.322 32.311 134.264 1.00 159.86 323 MET D C 1
ATOM 6440 O O . MET C 1 323 ? 71.310 31.701 133.902 1.00 159.86 323 MET D O 1
ATOM 6445 N N . ALA C 1 324 ? 73.282 31.741 134.987 1.00 164.08 324 ALA D N 1
ATOM 6446 C CA . ALA C 1 324 ? 73.262 30.322 135.307 1.00 164.08 324 ALA D CA 1
ATOM 6447 C C . ALA C 1 324 ? 72.116 29.983 136.251 1.00 164.08 324 ALA D C 1
ATOM 6448 O O . ALA C 1 324 ? 71.736 30.772 137.118 1.00 164.08 324 ALA D O 1
ATOM 6450 N N . GLY C 1 325 ? 71.553 28.796 136.060 1.00 162.07 325 GLY D N 1
ATOM 6451 C CA . GLY C 1 325 ? 70.464 28.342 136.893 1.00 162.07 325 GLY D CA 1
ATOM 6452 C C . GLY C 1 325 ? 69.084 28.615 136.354 1.00 162.07 325 GLY D C 1
ATOM 6453 O O . GLY C 1 325 ? 68.160 28.819 137.146 1.00 162.07 325 GLY D O 1
ATOM 6454 N N . GLY C 1 326 ? 68.907 28.634 135.047 1.00 154.75 326 GLY D N 1
ATOM 6455 C CA . GLY C 1 326 ? 67.602 28.868 134.484 1.00 154.75 326 GLY D CA 1
ATOM 6456 C C . GLY C 1 326 ? 67.553 28.505 133.024 1.00 154.75 326 GLY D C 1
ATOM 6457 O O . GLY C 1 326 ? 68.369 27.726 132.531 1.00 154.75 326 GLY D O 1
ATOM 6458 N N . ASN C 1 327 ? 66.574 29.078 132.334 1.00 146.86 327 ASN D N 1
ATOM 6459 C CA . ASN C 1 327 ? 66.415 28.846 130.909 1.00 146.86 327 ASN D CA 1
ATOM 6460 C C . ASN C 1 327 ? 67.527 29.534 130.130 1.00 146.86 327 ASN D C 1
ATOM 6461 O O . ASN C 1 327 ? 68.057 30.567 130.541 1.00 146.86 327 ASN D O 1
ATOM 6466 N N . GLY C 1 328 ? 67.878 28.947 128.989 1.00 151.71 328 GLY D N 1
ATOM 6467 C CA . GLY C 1 328 ? 68.811 29.580 128.081 1.00 151.71 328 GLY D CA 1
ATOM 6468 C C . GLY C 1 328 ? 70.262 29.356 128.444 1.00 151.71 328 GLY D C 1
ATOM 6469 O O . GLY C 1 328 ? 70.644 29.489 129.609 1.00 151.71 328 GLY D O 1
ATOM 6470 N N . THR C 1 329 ? 71.085 29.020 127.459 1.00 150.11 329 THR D N 1
ATOM 6471 C CA . THR C 1 329 ? 72.476 28.669 127.697 1.00 150.11 329 THR D CA 1
ATOM 6472 C C . THR C 1 329 ? 73.400 29.655 127.005 1.00 150.11 329 THR D C 1
ATOM 6473 O O . THR C 1 329 ? 73.105 30.130 125.907 1.00 150.11 329 THR D O 1
ATOM 6477 N N . LEU C 1 330 ? 74.523 29.933 127.657 1.00 148.67 330 LEU D N 1
ATOM 6478 C CA . LEU C 1 330 ? 75.571 30.782 127.112 1.00 148.67 330 LEU D CA 1
ATOM 6479 C C . LEU C 1 330 ? 76.164 30.167 125.854 1.00 148.67 330 LEU D C 1
ATOM 6480 O O . LEU C 1 330 ? 76.146 28.950 125.664 1.00 148.67 330 LEU D O 1
ATOM 6485 N N . ILE C 1 331 ? 76.699 31.021 124.985 1.00 146.10 331 ILE D N 1
ATOM 6486 C CA . ILE C 1 331 ? 77.469 30.525 123.850 1.00 146.10 331 ILE D CA 1
ATOM 6487 C C . ILE C 1 331 ? 78.790 31.257 123.660 1.00 146.10 331 ILE D C 1
ATOM 6488 O O . ILE C 1 331 ? 79.687 30.742 122.971 1.00 146.10 331 ILE D O 1
ATOM 6493 N N . GLY C 1 332 ? 79.006 32.415 124.277 1.00 152.96 332 GLY D N 1
ATOM 6494 C CA . GLY C 1 332 ? 80.219 33.172 124.046 1.00 152.96 332 GLY D CA 1
ATOM 6495 C C . GLY C 1 332 ? 81.051 33.447 125.278 1.00 152.96 332 GLY D C 1
ATOM 6496 O O . GLY C 1 332 ? 81.614 32.527 125.873 1.00 152.96 332 GLY D O 1
ATOM 6497 N N . ASP C 1 333 ? 81.151 34.712 125.656 1.00 155.87 333 ASP D N 1
ATOM 6498 C CA . ASP C 1 333 ? 81.946 35.139 126.802 1.00 155.87 333 ASP D CA 1
ATOM 6499 C C . ASP C 1 333 ? 81.191 36.053 127.755 1.00 155.87 333 ASP D C 1
ATOM 6500 O O . ASP C 1 333 ? 81.444 36.003 128.960 1.00 155.87 333 ASP D O 1
ATOM 6505 N N . LEU C 1 334 ? 80.257 36.863 127.245 1.00 150.11 334 LEU D N 1
ATOM 6506 C CA . LEU C 1 334 ? 79.553 37.954 127.921 1.00 150.11 334 LEU D CA 1
ATOM 6507 C C . LEU C 1 334 ? 80.510 38.868 128.682 1.00 150.11 334 LEU D C 1
ATOM 6508 O O . LEU C 1 334 ? 80.712 38.707 129.888 1.00 150.11 334 LEU D O 1
ATOM 6513 N N . PRO C 1 335 ? 81.195 39.771 127.994 1.00 147.08 335 PRO D N 1
ATOM 6514 C CA . PRO C 1 335 ? 81.986 40.774 128.708 1.00 147.08 335 PRO D CA 1
ATOM 6515 C C . PRO C 1 335 ? 81.084 41.709 129.493 1.00 147.08 335 PRO D C 1
ATOM 6516 O O . PRO C 1 335 ? 79.993 42.068 129.048 1.00 147.08 335 PRO D O 1
ATOM 6520 N N . VAL C 1 336 ? 81.537 42.080 130.682 1.00 149.84 336 VAL D N 1
ATOM 6521 C CA . VAL C 1 336 ? 80.757 42.911 131.587 1.00 149.84 336 VAL D CA 1
ATOM 6522 C C . VAL C 1 336 ? 81.688 43.935 132.221 1.00 149.84 336 VAL D C 1
ATOM 6523 O O . VAL C 1 336 ? 82.852 43.641 132.510 1.00 149.84 336 VAL D O 1
ATOM 6527 N N . VAL C 1 337 ? 81.196 45.158 132.375 1.00 154.30 337 VAL D N 1
ATOM 6528 C CA . VAL C 1 337 ? 81.966 46.230 132.985 1.00 154.30 337 VAL D CA 1
ATOM 6529 C C . VAL C 1 337 ? 80.987 47.184 133.651 1.00 154.30 337 VAL D C 1
ATOM 6530 O O . VAL C 1 337 ? 79.870 47.386 133.167 1.00 154.30 337 VAL D O 1
ATOM 6534 N N . GLY C 1 338 ? 81.380 47.718 134.801 1.00 160.70 338 GLY D N 1
ATOM 6535 C CA . GLY C 1 338 ? 80.584 48.661 135.546 1.00 160.70 338 GLY D CA 1
ATOM 6536 C C . GLY C 1 338 ? 80.515 48.269 136.998 1.00 160.70 338 GLY D C 1
ATOM 6537 O O . GLY C 1 338 ? 81.185 47.335 137.450 1.00 160.70 338 GLY D O 1
ATOM 6538 N N . GLY C 1 339 ? 79.691 48.991 137.750 1.00 169.41 339 GLY D N 1
ATOM 6539 C CA . GLY C 1 339 ? 79.558 48.715 139.164 1.00 169.41 339 GLY D CA 1
ATOM 6540 C C . GLY C 1 339 ? 79.607 49.946 140.039 1.00 169.41 339 GLY D C 1
ATOM 6541 O O . GLY C 1 339 ? 79.720 49.833 141.262 1.00 169.41 339 GLY D O 1
ATOM 6542 N N . SER C 1 340 ? 79.542 51.129 139.433 1.00 173.77 340 SER D N 1
ATOM 6543 C CA . SER C 1 340 ? 79.545 52.369 140.199 1.00 173.77 340 SER D CA 1
ATOM 6544 C C . SER C 1 340 ? 78.255 53.157 140.031 1.00 173.77 340 SER D C 1
ATOM 6545 O O . SER C 1 340 ? 77.577 53.434 141.023 1.00 173.77 340 SER D O 1
ATOM 6548 N N . ASN C 1 341 ? 77.893 53.531 138.807 1.00 168.32 341 ASN D N 1
ATOM 6549 C CA . ASN C 1 341 ? 76.684 54.311 138.596 1.00 168.32 341 ASN D CA 1
ATOM 6550 C C . ASN C 1 341 ? 75.866 53.723 137.463 1.00 168.32 341 ASN D C 1
ATOM 6551 O O . ASN C 1 341 ? 74.642 53.873 137.421 1.00 168.32 341 ASN D O 1
ATOM 6556 N N . ALA C 1 342 ? 76.544 53.055 136.539 1.00 160.00 342 ALA D N 1
ATOM 6557 C CA . ALA C 1 342 ? 75.890 52.399 135.423 1.00 160.00 342 ALA D CA 1
ATOM 6558 C C . ALA C 1 342 ? 76.773 51.248 134.985 1.00 160.00 342 ALA D C 1
ATOM 6559 O O . ALA C 1 342 ? 77.959 51.197 135.315 1.00 160.00 342 ALA D O 1
ATOM 6561 N N . SER C 1 343 ? 76.188 50.315 134.241 1.00 155.75 343 SER D N 1
ATOM 6562 C CA . SER C 1 343 ? 76.974 49.197 133.751 1.00 155.75 343 SER D CA 1
ATOM 6563 C C . SER C 1 343 ? 76.399 48.685 132.446 1.00 155.75 343 SER D C 1
ATOM 6564 O O . SER C 1 343 ? 75.195 48.770 132.197 1.00 155.75 343 SER D O 1
ATOM 6567 N N . ILE C 1 344 ? 77.284 48.143 131.623 1.00 150.17 344 ILE D N 1
ATOM 6568 C CA . ILE C 1 344 ? 76.944 47.589 130.325 1.00 150.17 344 I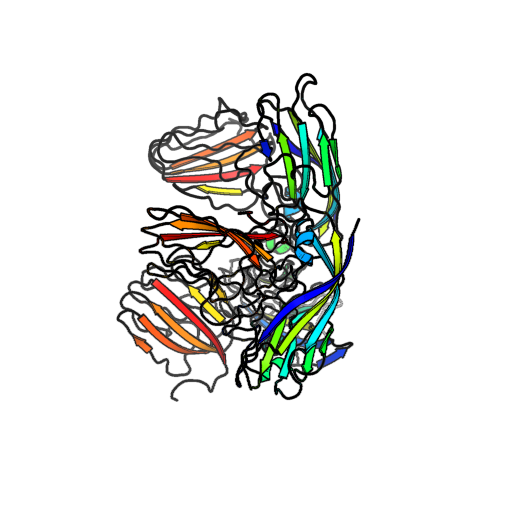LE D CA 1
ATOM 6569 C C . ILE C 1 344 ? 77.291 46.114 130.368 1.00 150.17 344 ILE D C 1
ATOM 6570 O O . ILE C 1 344 ? 78.335 45.737 130.910 1.00 150.17 344 ILE D O 1
ATOM 6575 N N . TRP C 1 345 ? 76.429 45.278 129.806 1.00 145.43 345 TRP D N 1
ATOM 6576 C CA . TRP C 1 345 ? 76.804 43.891 129.573 1.00 145.43 345 TRP D CA 1
ATOM 6577 C C . TRP C 1 345 ? 76.070 43.387 128.347 1.00 145.43 345 TRP D C 1
ATOM 6578 O O . TRP C 1 345 ? 74.842 43.454 128.279 1.00 145.43 345 TRP D O 1
ATOM 6589 N N . THR C 1 346 ? 76.829 42.932 127.365 1.00 142.63 346 THR D N 1
ATOM 6590 C CA . THR C 1 346 ? 76.268 42.266 126.207 1.00 142.63 346 THR D CA 1
ATOM 6591 C C . THR C 1 346 ? 76.521 40.775 126.310 1.00 142.63 346 THR D C 1
ATOM 6592 O O . THR C 1 346 ? 77.339 40.309 127.106 1.00 142.63 346 THR D O 1
ATOM 6596 N N . CYS C 1 347 ? 75.795 40.026 125.494 1.00 141.30 347 CYS D N 1
ATOM 6597 C CA . CYS C 1 347 ? 75.892 38.577 125.474 1.00 141.30 347 CYS D CA 1
ATOM 6598 C C . CYS C 1 347 ? 75.263 38.077 124.189 1.00 141.30 347 CYS D C 1
ATOM 6599 O O . CYS C 1 347 ? 74.725 38.847 123.393 1.00 141.30 347 CYS D O 1
ATOM 6602 N N . VAL C 1 348 ? 75.327 36.769 124.009 1.00 138.68 348 VAL D N 1
ATOM 6603 C CA . VAL C 1 348 ? 74.688 36.076 122.904 1.00 138.68 348 VAL D CA 1
ATOM 6604 C C . VAL C 1 348 ? 74.420 34.656 123.374 1.00 138.68 348 VAL D C 1
ATOM 6605 O O . VAL C 1 348 ? 75.257 34.045 124.043 1.00 138.68 348 VAL D O 1
ATOM 6609 N N . PHE C 1 349 ? 73.222 34.157 123.094 1.00 139.45 349 PHE D N 1
ATOM 6610 C CA . PHE C 1 349 ? 72.759 32.940 123.739 1.00 139.45 349 PHE D CA 1
ATOM 6611 C C . PHE C 1 349 ? 71.588 32.383 122.954 1.00 139.45 349 PHE D C 1
ATOM 6612 O O . PHE C 1 349 ? 70.969 33.078 122.150 1.00 139.45 349 PHE D O 1
ATOM 6620 N N . SER C 1 350 ? 71.276 31.123 123.224 1.00 139.63 350 SER D N 1
ATOM 6621 C CA . SER C 1 350 ? 70.108 30.471 122.664 1.00 139.63 350 SER D CA 1
ATOM 6622 C C . SER C 1 350 ? 69.201 30.067 123.806 1.00 139.63 350 SER D C 1
ATOM 6623 O O . SER C 1 350 ? 69.658 29.837 124.926 1.00 139.63 350 SER D O 1
ATOM 6626 N N . THR C 1 351 ? 67.911 29.974 123.515 1.00 146.44 351 THR D N 1
ATOM 6627 C CA . THR C 1 351 ? 66.966 29.574 124.539 1.00 146.44 351 THR D CA 1
ATOM 6628 C C . THR C 1 351 ? 65.876 28.734 123.906 1.00 146.44 351 THR D C 1
ATOM 6629 O O . THR C 1 351 ? 65.649 28.782 122.695 1.00 146.44 351 THR D O 1
ATOM 6633 N N . THR C 1 352 ? 65.213 27.953 124.744 1.00 147.86 352 THR D N 1
ATOM 6634 C CA . THR C 1 352 ? 64.185 27.017 124.306 1.00 147.86 352 THR D CA 1
ATOM 6635 C C . THR C 1 352 ? 62.989 27.135 125.241 1.00 147.86 352 THR D C 1
ATOM 6636 O O . THR C 1 352 ? 63.049 26.755 126.411 1.00 147.86 352 THR D O 1
ATOM 6640 N N . GLY C 1 353 ? 61.903 27.696 124.715 1.00 146.46 353 GLY D N 1
ATOM 6641 C CA . GLY C 1 353 ? 60.722 27.953 125.511 1.00 146.46 353 GLY D CA 1
ATOM 6642 C C . GLY C 1 353 ? 61.060 29.009 126.538 1.00 146.46 353 GLY D C 1
ATOM 6643 O O . GLY C 1 353 ? 61.568 30.066 126.157 1.00 146.46 353 GLY D O 1
ATOM 6644 N N . VAL C 1 354 ? 60.814 28.772 127.826 1.00 153.49 354 VAL D N 1
ATOM 6645 C CA . VAL C 1 354 ? 59.974 27.716 128.381 1.00 153.49 354 VAL D CA 1
ATOM 6646 C C . VAL C 1 354 ? 59.456 28.427 129.613 1.00 153.49 354 VAL D C 1
ATOM 6647 O O . VAL C 1 354 ? 60.002 29.461 129.991 1.00 153.49 354 VAL D O 1
ATOM 6651 N N . SER C 1 355 ? 58.416 27.917 130.255 1.00 160.42 355 SER D N 1
ATOM 6652 C CA . SER C 1 355 ? 57.932 28.632 131.424 1.00 160.42 355 SER D CA 1
ATOM 6653 C C . SER C 1 355 ? 58.451 27.975 132.690 1.00 160.42 355 SER D C 1
ATOM 6654 O O . SER C 1 355 ? 58.131 26.816 132.973 1.00 160.42 355 SER D O 1
ATOM 6657 N N . THR C 1 356 ? 59.244 28.715 133.459 1.00 167.56 356 THR D N 1
ATOM 6658 C CA . THR C 1 356 ? 59.772 28.220 134.721 1.00 167.56 356 THR D CA 1
ATOM 6659 C C . THR C 1 356 ? 60.148 29.383 135.625 1.00 167.56 356 THR D C 1
ATOM 6660 O O . THR C 1 356 ? 60.200 30.533 135.180 1.00 167.56 356 THR D O 1
ATOM 6664 N N . SER C 1 357 ? 60.424 29.094 136.894 1.00 171.25 357 SER D N 1
ATOM 6665 C CA . SER C 1 357 ? 60.853 30.128 137.825 1.00 171.25 357 SER D CA 1
ATOM 6666 C C . SER C 1 357 ? 62.328 30.431 137.617 1.00 171.25 357 SER D C 1
ATOM 6667 O O . SER C 1 357 ? 62.946 29.862 136.711 1.00 171.25 357 SER D O 1
ATOM 6670 N N . VAL C 1 358 ? 62.886 31.277 138.489 1.00 165.08 358 VAL D N 1
ATOM 6671 C CA . VAL C 1 358 ? 64.258 31.811 138.502 1.00 165.08 358 VAL D CA 1
ATOM 6672 C C . VAL C 1 358 ? 64.680 32.213 137.086 1.00 165.08 358 VAL D C 1
ATOM 6673 O O . VAL C 1 358 ? 65.373 31.464 136.383 1.00 165.08 358 VAL D O 1
ATOM 6677 N N . PRO C 1 359 ? 64.203 33.365 136.611 1.00 156.74 359 PRO D N 1
ATOM 6678 C CA . PRO C 1 359 ? 64.250 33.679 135.178 1.00 156.74 359 PRO D CA 1
ATOM 6679 C C . PRO C 1 359 ? 65.663 33.922 134.667 1.00 156.74 359 PRO D C 1
ATOM 6680 O O . PRO C 1 359 ? 66.642 33.923 135.411 1.00 156.74 359 PRO D O 1
ATOM 6684 N N . THR C 1 360 ? 65.742 34.167 133.360 1.00 151.88 360 THR D N 1
ATOM 6685 C CA . THR C 1 360 ? 66.937 33.876 132.577 1.00 151.88 360 THR D CA 1
ATOM 6686 C C . THR C 1 360 ? 68.115 34.808 132.827 1.00 151.88 360 THR D C 1
ATOM 6687 O O . THR C 1 360 ? 69.193 34.532 132.298 1.00 151.88 360 THR D O 1
ATOM 6691 N N . PHE C 1 361 ? 67.963 35.899 133.565 1.00 153.27 361 PHE D N 1
ATOM 6692 C CA . PHE C 1 361 ? 69.198 36.652 133.777 1.00 153.27 361 PHE D CA 1
ATOM 6693 C C . PHE C 1 361 ? 69.475 37.038 135.219 1.00 153.27 361 PHE D C 1
ATOM 6694 O O . PHE C 1 361 ? 70.630 36.930 135.639 1.00 153.27 361 PHE D O 1
ATOM 6702 N N . THR C 1 362 ? 68.446 37.419 135.979 1.00 162.06 362 THR D N 1
ATOM 6703 C CA . THR C 1 362 ? 68.483 37.916 137.369 1.00 162.06 362 THR D CA 1
ATOM 6704 C C . THR C 1 362 ? 69.698 38.804 137.689 1.00 162.06 362 THR D C 1
ATOM 6705 O O . THR C 1 362 ? 70.502 38.535 138.581 1.00 162.06 362 THR D O 1
ATOM 6709 N N . GLN C 1 363 ? 69.810 39.887 136.926 1.00 165.03 363 GLN D N 1
ATOM 6710 C CA . GLN C 1 363 ? 70.706 40.978 137.286 1.00 165.03 363 GLN D CA 1
ATOM 6711 C C . GLN C 1 363 ? 70.254 41.599 138.599 1.00 165.03 363 GLN D C 1
ATOM 6712 O O . GLN C 1 363 ? 69.131 42.095 138.701 1.00 165.03 363 GLN D O 1
ATOM 6718 N N . ALA C 1 364 ? 71.112 41.561 139.616 1.00 168.19 364 ALA D N 1
ATOM 6719 C CA . ALA C 1 364 ? 70.642 41.958 140.941 1.00 168.19 364 ALA D CA 1
ATOM 6720 C C . ALA C 1 364 ? 70.664 43.472 141.127 1.00 168.19 364 ALA D C 1
ATOM 6721 O O . ALA C 1 364 ? 69.621 44.128 141.086 1.00 168.19 364 ALA D O 1
ATOM 6723 N N . GLY C 1 365 ? 71.846 44.056 141.233 1.00 171.56 365 GLY D N 1
ATOM 6724 C CA . GLY C 1 365 ? 71.941 45.466 141.564 1.00 171.56 365 GLY D CA 1
ATOM 6725 C C . GLY C 1 365 ? 71.572 45.771 143.011 1.00 171.56 365 GLY D C 1
ATOM 6726 O O . GLY C 1 365 ? 71.251 44.895 143.811 1.00 171.56 365 GLY D O 1
ATOM 6727 N N . THR C 1 366 ? 71.640 47.061 143.344 1.00 173.51 366 THR D N 1
ATOM 6728 C CA . THR C 1 366 ? 71.271 47.539 144.672 1.00 173.51 366 THR D CA 1
ATOM 6729 C C . THR C 1 366 ? 70.106 48.513 144.648 1.00 173.51 366 THR D C 1
ATOM 6730 O O . THR C 1 366 ? 69.102 48.284 145.330 1.00 173.51 366 THR D O 1
ATOM 6734 N N . GLY C 1 367 ? 70.211 49.602 143.891 1.00 165.47 367 GLY D N 1
ATOM 6735 C CA . GLY C 1 367 ? 69.114 50.537 143.733 1.00 165.47 367 GLY D CA 1
ATOM 6736 C C . GLY C 1 367 ? 69.124 51.097 142.330 1.00 165.47 367 GLY D C 1
ATOM 6737 O O . GLY C 1 367 ? 70.108 51.714 141.914 1.00 165.47 367 GLY D O 1
ATOM 6738 N N . LEU C 1 368 ? 68.038 50.905 141.594 1.00 156.76 368 LEU D N 1
ATOM 6739 C CA . LEU C 1 368 ? 68.054 51.082 140.152 1.00 156.76 368 LEU D CA 1
ATOM 6740 C C . LEU C 1 368 ? 67.092 52.177 139.726 1.00 156.76 368 LEU D C 1
ATOM 6741 O O . LEU C 1 368 ? 66.102 52.459 140.403 1.00 156.76 368 LEU D O 1
ATOM 6746 N N . THR C 1 369 ? 67.395 52.789 138.586 1.00 153.91 369 THR D N 1
ATOM 6747 C CA . THR C 1 369 ? 66.566 53.855 138.042 1.00 153.91 369 THR D CA 1
ATOM 6748 C C . THR C 1 369 ? 65.942 53.463 136.712 1.00 153.91 369 THR D C 1
ATOM 6749 O O . THR C 1 369 ? 64.714 53.465 136.587 1.00 153.91 369 THR D O 1
ATOM 6753 N N . ARG C 1 370 ? 66.748 53.116 135.718 1.00 145.55 370 ARG D N 1
ATOM 6754 C CA . ARG C 1 370 ? 66.253 52.703 134.418 1.00 145.55 370 ARG D CA 1
ATOM 6755 C C . ARG C 1 370 ? 66.955 51.432 133.984 1.00 145.55 370 ARG D C 1
ATOM 6756 O O . ARG C 1 370 ? 68.007 51.066 134.509 1.00 145.55 370 ARG D O 1
ATOM 6764 N N . VAL C 1 371 ? 66.362 50.776 132.994 1.00 140.15 371 VAL D N 1
ATOM 6765 C CA . VAL C 1 371 ? 67.004 49.673 132.302 1.00 140.15 371 VAL D CA 1
ATOM 6766 C C . VAL C 1 371 ? 66.442 49.649 130.891 1.00 140.15 371 VAL D C 1
ATOM 6767 O O . VAL C 1 371 ? 65.286 50.013 130.659 1.00 140.15 371 VAL D O 1
ATOM 6771 N N . GLN C 1 372 ? 67.286 49.287 129.933 1.00 140.56 372 GLN D N 1
ATOM 6772 C CA . GLN C 1 372 ? 66.858 49.229 128.548 1.00 140.56 372 GLN D CA 1
ATOM 6773 C C . GLN C 1 372 ? 67.734 48.249 127.791 1.00 140.56 372 GLN D C 1
ATOM 6774 O O . GLN C 1 372 ? 68.942 48.175 128.019 1.00 140.56 372 GLN D O 1
ATOM 6780 N N . TYR C 1 373 ? 67.106 47.485 126.910 1.00 135.10 373 TYR D N 1
ATOM 6781 C CA . TYR C 1 373 ? 67.750 46.386 126.223 1.00 135.10 373 TYR D CA 1
ATOM 6782 C C . TYR C 1 373 ? 67.612 46.579 124.725 1.00 135.10 373 TYR D C 1
ATOM 6783 O O . TYR C 1 373 ? 66.763 47.334 124.252 1.00 135.10 373 TYR D O 1
ATOM 6792 N N . THR C 1 374 ? 68.453 45.880 123.979 1.00 133.31 374 THR D N 1
ATOM 6793 C CA . THR C 1 374 ? 68.261 45.741 122.547 1.00 133.31 374 THR D CA 1
ATOM 6794 C C . THR C 1 374 ? 68.456 44.286 122.166 1.00 133.31 374 THR D C 1
ATOM 6795 O O . THR C 1 374 ? 69.396 43.635 122.623 1.00 133.31 374 THR D O 1
ATOM 6799 N N . ILE C 1 375 ? 67.525 43.764 121.380 1.00 125.84 375 ILE D N 1
ATOM 6800 C CA . ILE C 1 375 ? 67.442 42.344 121.080 1.00 125.84 375 ILE D CA 1
ATOM 6801 C C . ILE C 1 375 ? 67.508 42.203 119.574 1.00 125.84 375 ILE D C 1
ATOM 6802 O O . ILE C 1 375 ? 66.837 42.949 118.855 1.00 125.84 375 ILE D O 1
ATOM 6807 N N . THR C 1 376 ? 68.298 41.251 119.092 1.00 121.06 376 THR D N 1
ATOM 6808 C CA . THR C 1 376 ? 68.284 40.941 117.672 1.00 121.06 376 THR D CA 1
ATOM 6809 C C . THR C 1 376 ? 68.597 39.472 117.467 1.00 121.06 376 THR D C 1
ATOM 6810 O O . THR C 1 376 ? 69.332 38.863 118.244 1.00 121.06 376 THR D O 1
ATOM 6814 N N . ARG C 1 377 ? 68.024 38.908 116.414 1.00 120.23 377 ARG D N 1
ATOM 6815 C CA . ARG C 1 377 ? 68.136 37.487 116.125 1.00 120.23 377 ARG D CA 1
ATOM 6816 C C . ARG C 1 377 ? 69.326 37.239 115.215 1.00 120.23 377 ARG D C 1
ATOM 6817 O O . ARG C 1 377 ? 69.508 37.943 114.220 1.00 120.23 377 ARG D O 1
ATOM 6825 N N . VAL C 1 378 ? 70.129 36.232 115.555 1.00 126.31 378 VAL D N 1
ATOM 6826 C CA . VAL C 1 378 ? 71.409 35.996 114.905 1.00 126.31 378 VAL D CA 1
ATOM 6827 C C . VAL C 1 378 ? 71.757 34.525 115.098 1.00 126.31 378 VAL D C 1
ATOM 6828 O O . VAL C 1 378 ? 71.259 33.871 116.009 1.00 126.31 378 VAL D O 1
ATOM 6832 N N . ASN C 1 379 ? 72.593 33.988 114.213 1.00 137.29 379 ASN D N 1
ATOM 6833 C CA . ASN C 1 379 ? 72.921 32.570 114.247 1.00 137.29 379 ASN D CA 1
ATOM 6834 C C . ASN C 1 379 ? 73.984 32.266 115.302 1.00 137.29 379 ASN D C 1
ATOM 6835 O O . ASN C 1 379 ? 74.270 33.068 116.188 1.00 137.29 379 ASN D O 1
ATOM 6840 N N . SER C 1 380 ? 74.560 31.073 115.206 1.00 138.72 380 SER D N 1
ATOM 6841 C CA . SER C 1 380 ? 75.504 30.597 116.209 1.00 138.72 380 SER D CA 1
ATOM 6842 C C . SER C 1 380 ? 76.858 31.284 116.137 1.00 138.72 380 SER D C 1
ATOM 6843 O O . SER C 1 380 ? 77.326 31.840 117.131 1.00 138.72 380 SER D O 1
ATOM 6846 N N . GLN C 1 381 ? 77.500 31.257 114.970 1.00 149.11 381 GLN D N 1
ATOM 6847 C CA . GLN C 1 381 ? 78.890 31.697 114.825 1.00 149.11 381 GLN D CA 1
ATOM 6848 C C . GLN C 1 381 ? 78.972 33.224 114.760 1.00 149.11 381 GLN D C 1
ATOM 6849 O O . GLN C 1 381 ? 79.441 33.838 113.799 1.00 149.11 381 GLN D O 1
ATOM 6855 N N . THR C 1 382 ? 78.558 33.851 115.850 1.00 143.70 382 THR D N 1
ATOM 6856 C CA . THR C 1 382 ? 78.618 35.298 115.957 1.00 143.70 382 THR D CA 1
ATOM 6857 C C . THR C 1 382 ? 79.082 35.728 117.336 1.00 143.70 382 THR D C 1
ATOM 6858 O O . THR C 1 382 ? 79.127 36.932 117.611 1.00 143.70 382 THR D O 1
ATOM 6862 N N . ALA C 1 383 ? 79.452 34.792 118.193 1.00 148.62 383 ALA D N 1
ATOM 6863 C CA . ALA C 1 383 ? 79.737 35.061 119.590 1.00 148.62 383 ALA D CA 1
ATOM 6864 C C . ALA C 1 383 ? 81.063 35.782 119.766 1.00 148.62 383 ALA D C 1
ATOM 6865 O O . ALA C 1 383 ? 81.750 36.137 118.808 1.00 148.62 383 ALA D O 1
ATOM 6867 N N . TYR C 1 384 ? 81.419 35.988 121.025 1.00 151.52 384 TYR D N 1
ATOM 6868 C CA . TYR C 1 384 ? 82.637 36.701 121.375 1.00 151.52 384 TYR D CA 1
ATOM 6869 C C . TYR C 1 384 ? 83.812 35.736 121.438 1.00 151.52 384 TYR D C 1
ATOM 6870 O O . TYR C 1 384 ? 83.717 34.631 120.897 1.00 151.52 384 TYR D O 1
ATOM 6879 N N . GLN C 1 385 ? 84.918 36.133 122.075 1.00 164.40 385 GLN D N 1
ATOM 6880 C CA . GLN C 1 385 ? 86.239 35.631 121.705 1.00 164.40 385 GLN D CA 1
ATOM 6881 C C . GLN C 1 385 ? 86.447 34.156 122.014 1.00 164.40 385 GLN D C 1
ATOM 6882 O O . GLN C 1 385 ? 87.083 33.788 123.006 1.00 164.40 385 GLN D O 1
ATOM 6888 N N . VAL C 1 386 ? 85.868 33.318 121.158 1.00 170.06 386 VAL D N 1
ATOM 6889 C CA . VAL C 1 386 ? 86.244 31.920 121.019 1.00 170.06 386 VAL D CA 1
ATOM 6890 C C . VAL C 1 386 ? 87.189 31.801 119.832 1.00 170.06 386 VAL D C 1
ATOM 6891 O O . VAL C 1 386 ? 87.170 32.642 118.931 1.00 170.06 386 VAL D O 1
#

Solvent-accessible surface area: 41069 Å² total; per-residue (Å²): 112,141,68,103,32,114,60,116,12,50,4,18,13,2,25,5,31,99,40,95,50,49,7,12,45,62,116,92,14,98,76,1,49,16,48,0,3,0,34,12,2,31,0,1,31,104,2,5,61,47,0,23,47,32,2,1,1,59,3,56,59,7,81,1,7,2,35,42,114,37,65,108,119,30,96,7,99,7,5,3,5,11,11,22,1,2,30,24,107,24,22,120,68,147,80,24,3,41,56,28,38,58,43,60,90,6,53,4,138,27,121,8,53,8,103,6,55,46,50,72,87,98,18,28,4,41,22,71,94,32,90,5,53,2,33,6,3,5,0,8,1,2,5,0,8,28,44,23,37,32,103,92,76,3,0,12,0,47,0,56,6,2,0,35,0,11,54,44,20,20,84,39,61,37,69,1,89,9,24,23,53,89,88,30,121,32,74,85,80,58,17,45,9,17,90,76,43,8,118,22,86,88,51,74,28,5,21,3,28,4,107,19,34,32,34,0,43,1,48,3,40,1,95,23,44,73,13,50,67,13,70,25,91,73,25,16,15,90,79,76,20,57,35,61,69,104,54,24,83,104,45,6,77,7,20,0,3,3,34,11,93,10,70,44,66,118,58,39,6,4,40,7,37,11,88,22,19,76,82,4,37,12,51,2,24,62,38,76,58,131,67,29,91,168,149,121,121,65,97,34,103,61,124,10,41,8,17,8,5,30,1,56,93,42,88,34,32,6,12,41,55,114,110,21,96,90,2,48,10,46,0,0,0,42,13,3,30,1,1,41,100,0,9,74,51,1,28,59,33,3,1,1,59,5,51,67,6,90,3,17,1,47,50,101,28,64,105,114,32,91,12,88,6,0,2,4,12,17,51,3,4,37,4,99,28,16,132,66,110,73,25,2,94,48,14,57,53,50,57,52,9,39,1,130,30,135,10,56,14,87,5,60,52,57,72,77,74,30,18,4,27,23,87,66,0,83,15,62,5,37,1,8,12,0,5,4,1,6,1,11,39,28,19,52,27,87,89,55,1,0,16,0,53,1,72,4,1,0,30,0,6,48,34,28,26,70,79,43,38,79,4,90,6,25,21,48,90,58,97,84,16,82,81,84,50,20,63,18,10,67,91,46,10,115,23,77,87,52,74,28,3,32,8,38,10,92,15,33,28,38,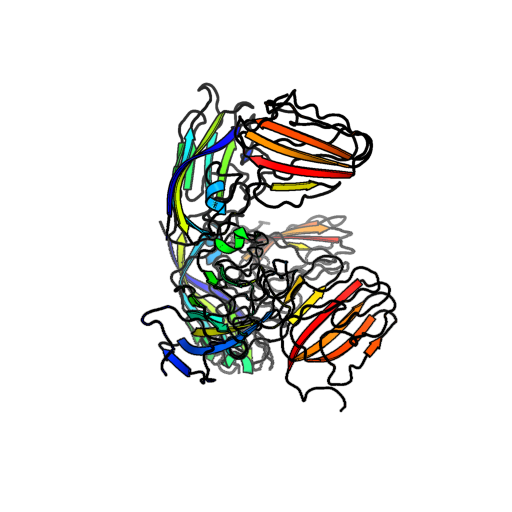1,43,3,46,2,37,1,97,24,47,79,12,51,72,9,75,22,88,63,23,24,18,86,63,88,16,62,40,59,70,101,62,16,84,112,32,4,85,5,25,0,1,0,42,9,89,9,39,55,97,85,85,44,2,6,40,7,34,13,92,25,21,78,88,2,36,16,45,3,32,61,52,86,60,155,60,29,88,167,161,208,162,125,131,63,62,165,89,78,173,64,83,66,119,59,85,89,131,230,70,213,87,80,194,42,55,128,170,135,59,205,54,64,35,46,2,55,22,70,21,90,14,36,39,3,44,0,61,64,67,92,47,15,10,11,30,9,129,75,9,39,72,3,49,10,31,0,3,0,21,17,13,16,1,0,85,84,0,13,76,47,1,14,53,37,2,3,6,59,7,54,60,6,90,0,30,2,11,3,94,18,38,45,126,24,81,3,150,8,4,3,4,7,12,39,0,1,38,18,93,15,20,120,104,146,78,24,7,58,53,20,47,54,39,48,128,6,27,2,83,24,76,26,69,9,95,4,58,50,56,61,107,68,37,32,4,25,45,15,75,2,92,11,57,11,45,3,4,8,0,6,1,2,5,2,3,54,37,24,42,28,100,82,96,0,0,23,1,33,0,46,3,3,0,23,2,10,58,53,15,34,76,31,67,67,64,5,92,10,19,19,39,94,50,86,64,57,74,57,59,28,20,44,17,20,73,67,27,17,108,24,81,88,56,64,20,3,30,13,42,6,48,7,72,30,39,0,43,5,47,0,32,1,91,25,46,70,33,49,68,10,63,17,90,59,40,16,14,91,82,84,10,70,30,71,64,112,51,30,78,105,40,2,78,5,19,1,1,3,48,10,106,23,80,56,84,88,86,39,7,5,42,2,29,12,88,24,17,81,97,5,23,11,45,4,35,86,43,85,69,153,52,36,80,175,162

Sequence (916 aa):
GKVHIVHRELVTSVINLVGNFRVNNNVSAQIGQFRINPSNSSLFTWLPTIASNFDSYRFTSIRFVYVPLCATTETGRVSLFWDKDSQDPLPVDRAALSSYGHSNEGPPWAETTLNVPTDGKQRFVTDSNTTDRKLVDLGQFAFATYAGGSNNQIGDIYVEYGVEFSEAQPAGGLTQYITKSVGATASTTGPSYVVDANINVNATTANVEFFSPGTFLITAVVYGSTIASPSMAGGNGTLIGDLPVVGGSNASIWTCVFSTTGVSTSVPTFTQAGTGLTRVQYTITRVNSQTAYQVGKVHIVHRELVTSVINLVGNFRVNNNVSAQIGQFRINPSNSSLFTWLPTIASNFDSYRFTSIRFVYVPLCATTETGRVSLFWDKDSQDPLPVDRAALSSYGHSNEGPPWAETTLNVPTDGKQRFVTDSNTTDRKLVDLGQFAFATYAGGSNNQIGDIYVEYGVEFSEAQPAGGLTQYITKSVGATASTTGPSYVVDANINVNATTANVEFFSPGTFLITAVVYGSTIASPSMAGGNGTLIGDLPVVGGSNASIWTCVFSTTGVSTSVPTFTQAGTGLTRVQYTITRVNSQTAYQVNQIVGGIGAIAAPVSITKRVRGMRPSFRQTKGKVHIVHRELVTSVINLVGNFRVNNNVSAQIGQFRINPSNSSLFTWLPTIASNFDSYRFTSIRFVYVPLCATTETGRVSLFWDKDSQDPLPVDRAALSSYGHSNEGPPWAETTLNVPTDGKQRFVTDSNTTDRKLVDLGQFAFATYAGGSNNQIGDIYVEYGVEFSEAQPAGGLTQYITKSVGATASTTGPSYVVDANINVNATTANVEFFSPGTFLITAVVYGSTIASPSMAGGNGTLIGDLPVVGGSNASIWTCVFSTTGVSTSVPTFTQAGTGLTRVQYTITRVNSQTAYQV

Nearest PDB structures (foldseek):
  6mrl-assembly1_A  TM=1.003E+00  e=3.710E-58  Cucumber leaf spot virus
  6mrl-assembly1_D  TM=9.251E-01  e=1.097E-46  Cucumber leaf spot virus
  2zah-assembly1_A  TM=9.369E-01  e=4.214E-30  Melon necrotic spot virus
  6mrm-assembly1_C  TM=8.951E-01  e=2.377E-25  Red clover necrotic mosaic virus
  4llf-assembly1_D  TM=8.384E-01  e=9.704E-25  Cucumber necrosis virus

Organism: NCBI:txid165432

Radius of gyration: 31.94 Å; Cα contacts (8 Å, |Δi|>4): 2382; chains: 3; bounding box: 82×113×80 Å

Secondary structure (DSSP, 8-state):
--EEEEEEEEEEEEE--SS-EEETTBSS--TTTTEE-TT-TTT-SSSHHHHTT-SEE-EEEEEEEEE--S-TT---EEEEEEESSTTS----SSTTTT-SSSB--B-TTS-EEEE----S--EE--SS--S-TTSS-SEEEEEEEES---SSEEEEEEEEEEEEEBSPPP-----EEEEE-TT----EES--SS-S-----SSS-------S-EEEEEEEEEEES--PPP--TTSS-EE-S---EE--SS--EEEEEEEE-SPPPSS-SS----SSEEEEEEEEE---TTSS---/-B---EE--EEEEEE--SS--EETTBSS--SSS-EE-TT-TTT-SSTHHHHTT-SEE--S-EEEEEEE-S-TT----EEEEEESSTTSPPP-STTGGGS-SSEEEE-TTS-EEEEE---S--EE---SS-SS-SSS-SEEEEEEE---S--SEEEEEEEEEE---BS----------EEEESSS-----SS-SS-S-----SSS-B-----S-EEEEEEEEEEES--PPP--TTSSSEE-S---EEE-SS-EEEEEEEEE-----SS-S--B--SSEEEEEEEEEE--SS-----/--PPSSSS-----S--------PPPEEEEETTEEEEEEEEEEEEEE--SSS-EETTBSS--SSSS--STT-TTT-SSSHHHHTTEEEEEEEEEEEEEEE-S-TT----EEEEEESSS------SHHHHHT-SSEEEE-TTS-EEEE----S--B----S--SSTTSS-S-EEEEEE-S-S-SSEEEEEEEEEEEEEEEE------EEEEEEESS-----BSS-SS-S-EE-SSSS--EE---S-EEEEEEEEEEES--------SSSSEE-S---EEE-SS-EEEEEEEEE-----SS-S-----SSEEEEEEEEEE--STT-S--

Foldseek 3Di:
DKDKDWDKFFQAFDWDAQFAKDKPQDNVNPFQLQFAFQQACNGGPPRNQVVQFFWWKWWPWKKKKWAWPDDPPKWWKKKKDWFQFRGDPDDGDPPVPQDDPWMWIDILHDMTMTTDDTDPDIATHADVHDDRCGRRTRTGIMMMIGNIDHGDTTTTMMMTTMMIGDHTDPRDDQKKKWKAFAVRCIDMDHYPQDHPDFWAHFFLGGFDAGADWAKKKKKKKWFDAFKDAWDFPDWWKDFQADWDKDDGGTMIMIIGIITGGHDGDPGGGTRIGHHGTGMMMMMMDGDDRVVHYHD/DKDKDWDKDFFAFDWDAAFAKDKPPDPVNPQFLFFPFQQACNGDPPRNVCVLFFWKKFWPWKKKKWAWDDDPPWWKKKKKAWFQWRGDDDDHHPVPVVPGPWMWMDTLHHMIMTIDDTDPDMATHDDPDDVVPTRRTRTGMMMMMGHDDDGDGTTGMMMITMMITDDTDDRPAAKKKWKPWQDDDIDIDGHPQDDRDFWAHFFLGGGGATRDWAKKKKKKKWFDAFWDAWPQPDWFKDFQADWDKDDGGGMIIIIGIITGPVDGDPDGGTRIGHHGTGMMIMMMHGDDRVPHHHD/DDDDDDPPDDDDDFADWDDDDQDDKDWDDDPQKIKIWGKDFQDFDWDDAQAKPKPADNQNPFFQQFAFQCACNGDPPRNQVQLFFWKKWWDWKKKKKTWDHTPPAWFKKKKFWFAWGGPPDDGDPVVVVPGPWMDTGTLRDMDMTIQDTDPDMATRALWPPVRPTPRTRTGIIMITRHDGHGDTTITMMMITMMMGHDTHPGGDQKKKDKDFPDCFDPIIHHPQDDRDFWDDFFLGTFDAGARFAKKKKKKKWFAAFWDAWDQPDEWWDFQADFDWDDGGTMIMTIGITGGDGHDDPPHGTSGTTGGTGMMMMMMHGDDRPPHPDD

B-factor: mean 126.5, std 22.18, range [30.0, 181.72]

CATH classification: 2.60.120.20

InterPro domains:
  IPR000937 Icosahedral viral capsid protein, S domain [PF00729] (68-261)
  IPR000937 Icosahedral viral capsid protein, S domain [PR00233] (141-155)
  IPR000937 Icosahedral viral capsid protein, S domain [PR00233] (157-173)
  IPR000937 Icosahedral viral capsid protein, S domain [PR00233] (176-192)
  IPR029053 Viral coat protein subunit [G3DSA:2.60.120.20] (67-260)